Protein AF-A0A933ZJA1-F1 (afdb_monomer)

Sequence (813 aa):
MRVQEISICAPGDSASRRVDQVACAADAEAVLRRAVGHADAVLIAGRDLLRWPELLACGRMAAGLGFREVAVRSNHLEGCSPAWVRQLAEAGIQAVEVPWLAPDATVHDRYVRQEGSFERQVEAMGAILGQGLVLRLRLMASVLNAGELRGCAEAIAARVPAVQRVWLGLLPIRTPQHPKGVLPDWQGLRSDLRDCLGWLHERGIAARIGADSGIPCCLLRSEPDQCAWFYRGPPVLGAQSPGGMKLAECARCRLHALCPGIHPLAARQKPEALREIVTAFERVPDTLPAEGAQAKERERLRTVGSGSRLRWFTRWEDFLRFHWDSPVWSEPGCSPLYISKAEYDAMEVDGRRGPRIKLLRCPCFNKTSDFNFFAMPPLGIMMLGGMLRRHGFDVQLRDLAVETQRSPWLSDAERDVMWDHERLRRRLRGEGDDPLDVILDKIATALEPRPSELFGLSVESTEDLTFSLLMAARLKARADVHVVLGGRILEDAAPLLRAHPAVDWIVRGEGEVPLLMLAAALGGQGRIARVPSLIHRVQGEIRENPRATHDLDIFELPEPIGLELGAYDPRSFPGGHRAFPYFFIKDCPFRCAFCGELSKGQFRVRSPRKVADDLATLRERHGIRHVYFLNTLINIRPDYLLGFLEAMEARRPGVEWTDCARPSGIDVSLFPRMRAVGCVNLTWGVDAGSDRLQRTMQKGIRLDEAEGILRAAHGAGIRNTLNLIVGLPGEREEDRVQTRAFLHRVRPVCSDYQIHAFRFLHTATLFRHPSRFGLVARDQGCDEISGPTWEERQESIAAFQKELLAITRAGGG

Structure (mmCIF, N/CA/C/O backbone):
data_AF-A0A933ZJA1-F1
#
_entry.id   AF-A0A933ZJA1-F1
#
loop_
_atom_site.group_PDB
_atom_site.id
_atom_site.type_symbol
_atom_site.label_atom_id
_atom_site.label_alt_id
_atom_site.label_comp_id
_atom_site.label_asym_id
_atom_site.label_entity_id
_atom_site.label_seq_id
_atom_site.pdbx_PDB_ins_code
_atom_site.Cartn_x
_atom_site.Cartn_y
_atom_site.Cartn_z
_atom_site.occupancy
_atom_site.B_iso_or_equiv
_atom_site.auth_seq_id
_atom_site.auth_comp_id
_atom_site.auth_asym_id
_atom_site.auth_atom_id
_atom_site.pdbx_PDB_model_num
ATOM 1 N N . MET A 1 1 ? 17.763 -27.571 18.236 1.00 26.00 1 MET A N 1
ATOM 2 C CA . MET A 1 1 ? 18.979 -27.681 17.400 1.00 26.00 1 MET A CA 1
ATOM 3 C C . MET A 1 1 ? 18.759 -26.820 16.168 1.00 26.00 1 MET A C 1
ATOM 5 O O . MET A 1 1 ? 17.736 -27.010 15.523 1.00 26.00 1 MET A O 1
ATOM 9 N N . ARG A 1 2 ? 19.630 -25.838 15.902 1.00 31.02 2 ARG A N 1
ATOM 10 C CA . ARG A 1 2 ? 19.522 -24.920 14.754 1.00 31.02 2 ARG A CA 1
ATOM 11 C C . ARG A 1 2 ? 20.308 -25.487 13.571 1.00 31.02 2 ARG A C 1
ATOM 13 O O . ARG A 1 2 ? 21.315 -24.929 13.167 1.00 31.02 2 ARG A O 1
ATOM 20 N N . VAL A 1 3 ? 19.854 -26.607 13.019 1.00 35.84 3 VAL A N 1
ATOM 21 C CA . VAL A 1 3 ? 20.445 -27.065 11.760 1.00 35.84 3 VAL A CA 1
ATOM 22 C C . VAL A 1 3 ? 19.796 -26.245 10.650 1.00 35.84 3 VAL A C 1
ATOM 24 O O . VAL A 1 3 ? 18.583 -26.298 10.487 1.00 35.84 3 VAL A O 1
ATOM 27 N N . GLN A 1 4 ? 20.582 -25.427 9.963 1.00 47.81 4 GLN A N 1
ATOM 28 C CA . GLN A 1 4 ? 20.202 -24.686 8.761 1.00 47.81 4 GLN A CA 1
ATOM 29 C C . GLN A 1 4 ? 21.303 -24.955 7.737 1.00 47.81 4 GLN A C 1
ATOM 31 O O . GLN A 1 4 ? 22.471 -25.033 8.112 1.00 47.81 4 GLN A O 1
ATOM 36 N N . GLU A 1 5 ? 20.915 -25.172 6.486 1.00 46.84 5 GLU A N 1
ATOM 37 C CA . GLU A 1 5 ? 21.816 -25.438 5.363 1.00 46.84 5 GLU A CA 1
ATOM 38 C C . GLU A 1 5 ? 21.920 -24.171 4.507 1.00 46.84 5 GLU A C 1
ATOM 40 O O . GLU A 1 5 ? 20.959 -23.406 4.418 1.00 46.84 5 GLU A O 1
ATOM 45 N N . ILE A 1 6 ? 23.072 -23.925 3.889 1.00 54.72 6 ILE A N 1
ATOM 46 C CA . ILE A 1 6 ? 23.277 -22.778 2.997 1.00 54.72 6 ILE A CA 1
ATOM 47 C C . ILE A 1 6 ? 23.820 -23.280 1.680 1.00 54.72 6 ILE A C 1
ATOM 49 O O . ILE A 1 6 ? 24.835 -23.968 1.668 1.00 54.72 6 ILE A O 1
ATOM 53 N N . SER A 1 7 ? 23.136 -22.929 0.592 1.00 56.69 7 SER A N 1
ATOM 54 C CA . SER A 1 7 ? 23.544 -23.274 -0.765 1.00 56.69 7 SER A CA 1
ATOM 55 C C . SER A 1 7 ? 24.378 -22.153 -1.382 1.00 56.69 7 SER A C 1
ATOM 57 O O . SER A 1 7 ? 23.938 -21.007 -1.394 1.00 56.69 7 SER A O 1
ATOM 59 N N . ILE A 1 8 ? 25.550 -22.483 -1.923 1.00 61.47 8 ILE A N 1
ATOM 60 C CA . ILE A 1 8 ? 26.392 -21.560 -2.703 1.00 61.47 8 ILE A CA 1
ATOM 61 C C . ILE A 1 8 ? 26.506 -22.085 -4.132 1.00 61.47 8 ILE A C 1
ATOM 63 O O . ILE A 1 8 ? 26.823 -23.263 -4.297 1.00 61.47 8 ILE A O 1
ATOM 67 N N . CYS A 1 9 ? 26.277 -21.232 -5.142 1.00 56.97 9 CYS A N 1
ATOM 68 C CA . CYS A 1 9 ? 26.338 -21.622 -6.556 1.00 56.97 9 CYS A CA 1
ATOM 69 C C . CYS A 1 9 ? 27.533 -21.036 -7.315 1.00 56.97 9 CYS A C 1
ATOM 71 O O . CYS A 1 9 ? 27.720 -19.822 -7.324 1.00 56.97 9 CYS A O 1
ATOM 73 N N . ALA A 1 10 ? 28.279 -21.908 -8.005 1.00 57.56 10 ALA A N 1
ATOM 74 C CA . ALA A 1 10 ? 29.376 -21.552 -8.910 1.00 57.56 10 ALA A CA 1
ATOM 75 C C . ALA A 1 10 ? 28.888 -20.712 -10.121 1.00 57.56 10 ALA A C 1
ATOM 77 O O . ALA A 1 10 ? 27.711 -20.803 -10.503 1.00 57.56 10 ALA A O 1
ATOM 78 N N . PRO A 1 11 ? 29.759 -19.900 -10.755 1.00 51.56 11 PRO A N 1
ATOM 79 C CA . PRO A 1 11 ? 29.351 -18.989 -11.821 1.00 51.56 11 PRO A CA 1
ATOM 80 C C . PRO A 1 11 ? 28.905 -19.737 -13.089 1.00 51.56 11 PRO A C 1
ATOM 82 O O . PRO A 1 11 ? 29.505 -20.730 -13.492 1.00 51.56 11 PRO A O 1
ATOM 85 N N . GLY A 1 12 ? 27.847 -19.237 -13.742 1.00 50.44 12 GLY A N 1
ATOM 86 C CA . GLY A 1 12 ? 27.315 -19.789 -15.000 1.00 50.44 12 GLY A CA 1
ATOM 87 C C . GLY A 1 12 ? 26.053 -20.652 -14.868 1.00 50.44 12 GLY A C 1
ATOM 88 O O . GLY A 1 12 ? 25.450 -21.009 -15.885 1.00 50.44 12 GLY A O 1
ATOM 89 N N . ASP A 1 13 ? 25.582 -20.941 -13.649 1.00 46.19 13 ASP A N 1
ATOM 90 C CA . ASP A 1 13 ? 24.314 -21.651 -13.456 1.00 46.19 13 ASP A CA 1
ATOM 91 C C . ASP A 1 13 ? 23.110 -20.690 -13.478 1.00 46.19 13 ASP A C 1
ATOM 93 O O . ASP A 1 13 ? 22.812 -19.967 -12.527 1.00 46.19 13 ASP A O 1
ATOM 97 N N . SER A 1 14 ? 22.391 -20.660 -14.602 1.00 39.59 14 SER A N 1
ATOM 98 C CA . SER A 1 14 ? 21.225 -19.785 -14.816 1.00 39.59 14 SER A CA 1
ATOM 99 C C . SER A 1 14 ? 19.942 -20.258 -14.113 1.00 39.59 14 SER A C 1
ATOM 101 O O . SER A 1 14 ? 18.911 -19.581 -14.192 1.00 39.59 14 SER A O 1
ATOM 103 N N . ALA A 1 15 ? 19.970 -21.416 -13.440 1.00 38.78 15 ALA A N 1
ATOM 104 C CA . ALA A 1 15 ? 18.773 -22.071 -12.917 1.00 38.78 15 ALA A CA 1
ATOM 105 C C . ALA A 1 15 ? 18.289 -21.548 -11.550 1.00 38.78 15 ALA A C 1
ATOM 107 O O . ALA A 1 15 ? 17.113 -21.725 -11.226 1.00 38.78 15 ALA A O 1
ATOM 108 N N . SER A 1 16 ? 19.117 -20.855 -10.763 1.00 41.47 16 SER A N 1
ATOM 109 C CA . SER A 1 16 ? 18.748 -20.420 -9.408 1.00 41.47 16 SER A CA 1
ATOM 110 C C . SER A 1 16 ? 18.807 -18.899 -9.235 1.00 41.47 16 SER A C 1
ATOM 112 O O . SER A 1 16 ? 19.730 -18.350 -8.645 1.00 41.47 16 SER A O 1
ATOM 114 N N . ARG A 1 17 ? 17.751 -18.191 -9.656 1.00 38.31 17 ARG A N 1
ATOM 115 C CA . ARG A 1 17 ? 17.556 -16.740 -9.403 1.00 38.31 17 ARG A CA 1
ATOM 116 C C . ARG A 1 17 ? 17.370 -16.366 -7.910 1.00 38.31 17 ARG A C 1
ATOM 118 O O . ARG A 1 17 ? 16.905 -15.268 -7.618 1.00 38.31 17 ARG A O 1
ATOM 125 N N . ARG A 1 18 ? 17.625 -17.293 -6.974 1.00 43.03 18 ARG A N 1
ATOM 126 C CA . ARG A 1 18 ? 17.334 -17.184 -5.527 1.00 43.03 18 ARG A CA 1
ATOM 127 C C . ARG A 1 18 ? 18.430 -17.763 -4.613 1.00 43.03 18 ARG A C 1
ATOM 129 O O . ARG A 1 18 ? 18.188 -17.883 -3.421 1.00 43.03 18 ARG A O 1
ATOM 136 N N . VAL A 1 19 ? 19.594 -18.125 -5.150 1.00 51.69 19 VAL A N 1
ATOM 137 C CA . VAL A 1 19 ? 20.747 -18.617 -4.373 1.00 51.69 19 VAL A CA 1
ATOM 138 C C . VAL A 1 19 ? 21.893 -17.627 -4.568 1.00 51.69 19 VAL A C 1
ATOM 140 O O . VAL A 1 19 ? 22.015 -17.083 -5.668 1.00 51.69 19 VAL A O 1
ATOM 143 N N . ASP A 1 20 ? 22.685 -17.360 -3.526 1.00 50.50 20 ASP A N 1
ATOM 144 C CA . ASP A 1 20 ? 23.851 -16.478 -3.629 1.00 50.50 20 ASP A CA 1
ATOM 145 C C . ASP A 1 20 ? 24.829 -17.073 -4.659 1.00 50.50 20 ASP A C 1
ATOM 147 O O . ASP A 1 20 ? 25.456 -18.112 -4.434 1.00 50.50 20 ASP A O 1
ATOM 151 N N . GLN A 1 21 ? 24.889 -16.447 -5.838 1.00 56.16 21 GLN A N 1
ATOM 152 C CA . GLN A 1 21 ? 25.857 -16.801 -6.869 1.00 56.16 21 GLN A CA 1
ATOM 153 C C . GLN A 1 21 ? 27.212 -16.241 -6.467 1.00 56.16 21 GLN A C 1
ATOM 155 O O . GLN A 1 21 ? 27.345 -15.058 -6.158 1.00 56.16 21 GLN A O 1
ATOM 160 N N . VAL A 1 22 ? 28.206 -17.110 -6.486 1.00 62.19 22 VAL A N 1
ATOM 161 C CA . VAL A 1 22 ? 29.567 -16.831 -6.061 1.00 62.19 22 VAL A CA 1
ATOM 162 C C . VAL A 1 22 ? 30.439 -17.008 -7.286 1.00 62.19 22 VAL A C 1
ATOM 164 O O . VAL A 1 22 ? 30.492 -18.099 -7.847 1.00 62.19 22 VAL A O 1
ATOM 167 N N . ALA A 1 23 ? 31.077 -15.930 -7.743 1.00 54.53 23 ALA A N 1
ATOM 168 C CA . ALA A 1 23 ? 31.921 -15.968 -8.931 1.00 54.53 23 ALA A CA 1
ATOM 169 C C . ALA A 1 23 ? 33.363 -16.379 -8.596 1.00 54.53 23 ALA A C 1
ATOM 171 O O . ALA A 1 23 ? 34.069 -16.895 -9.458 1.00 54.53 23 ALA A O 1
ATOM 172 N N . CYS A 1 24 ? 33.789 -16.180 -7.347 1.00 62.81 24 CYS A N 1
ATOM 173 C CA . CYS A 1 24 ? 35.127 -16.503 -6.862 1.00 62.81 24 CYS A CA 1
ATOM 174 C C . CYS A 1 24 ? 35.126 -16.851 -5.363 1.00 62.81 24 CYS A C 1
ATOM 176 O O . CYS A 1 24 ? 34.150 -16.611 -4.655 1.00 62.81 24 CYS A O 1
ATOM 178 N N . ALA A 1 25 ? 36.247 -17.357 -4.842 1.00 61.88 25 ALA A N 1
ATOM 179 C CA . ALA A 1 25 ? 36.385 -17.673 -3.417 1.00 61.88 25 ALA A CA 1
ATOM 180 C C . ALA A 1 25 ? 36.107 -16.470 -2.483 1.00 61.88 25 ALA A C 1
ATOM 182 O O . ALA A 1 25 ? 35.559 -16.659 -1.401 1.00 61.88 25 ALA A O 1
ATOM 183 N N . ALA A 1 26 ? 36.411 -15.233 -2.897 1.00 66.88 26 ALA A N 1
ATOM 184 C CA . ALA A 1 26 ? 36.145 -14.038 -2.086 1.00 66.88 26 ALA A CA 1
ATOM 185 C C . ALA A 1 26 ? 34.637 -13.765 -1.904 1.00 66.88 26 ALA A C 1
ATOM 187 O O . ALA A 1 26 ? 34.200 -13.364 -0.823 1.00 66.88 26 ALA A O 1
ATOM 188 N N . ASP A 1 27 ? 33.822 -14.048 -2.925 1.00 68.81 27 ASP A N 1
ATOM 189 C CA . ASP A 1 27 ? 32.362 -13.951 -2.813 1.00 68.81 27 ASP A CA 1
ATOM 190 C C . ASP A 1 27 ? 31.816 -15.036 -1.873 1.00 68.81 27 ASP A C 1
ATOM 192 O O . ASP A 1 27 ? 30.897 -14.785 -1.090 1.00 68.81 27 ASP A O 1
ATOM 196 N N . ALA A 1 28 ? 32.424 -16.230 -1.905 1.00 69.25 28 ALA A N 1
ATOM 197 C CA . ALA A 1 28 ? 32.077 -17.337 -1.017 1.00 69.25 28 ALA A CA 1
ATOM 198 C C . ALA A 1 28 ? 32.320 -16.950 0.443 1.00 69.25 28 ALA A C 1
ATOM 200 O O . ALA A 1 28 ? 31.491 -17.236 1.303 1.00 69.25 28 ALA A O 1
ATOM 201 N N . GLU A 1 29 ? 33.413 -16.236 0.719 1.00 77.75 29 GLU A N 1
ATOM 202 C CA . GLU A 1 29 ? 33.753 -15.767 2.061 1.00 77.75 29 GLU A CA 1
ATOM 203 C C . GLU A 1 29 ? 32.716 -14.814 2.634 1.00 77.75 29 GLU A C 1
ATOM 205 O O . GLU A 1 29 ? 32.282 -14.979 3.776 1.00 77.75 29 GLU A O 1
ATOM 210 N N . ALA A 1 30 ? 32.265 -13.845 1.839 1.00 72.75 30 ALA A N 1
ATOM 211 C CA . ALA A 1 30 ? 31.226 -12.918 2.262 1.00 72.75 30 ALA A CA 1
ATOM 212 C C . ALA A 1 30 ? 29.907 -13.638 2.598 1.00 72.75 30 ALA A C 1
ATOM 214 O O . ALA A 1 30 ? 29.231 -13.256 3.558 1.00 72.75 30 ALA A O 1
ATOM 215 N N . VAL A 1 31 ? 29.545 -14.680 1.839 1.00 72.12 31 VAL A N 1
ATOM 216 C CA . VAL A 1 31 ? 28.345 -15.498 2.091 1.00 72.12 31 VAL A CA 1
ATOM 217 C C . VAL A 1 31 ? 28.524 -16.353 3.348 1.00 72.12 31 VAL A C 1
ATOM 219 O O . VAL A 1 31 ? 27.692 -16.303 4.255 1.00 72.12 31 VAL A O 1
ATOM 222 N N . LEU A 1 32 ? 29.642 -17.075 3.452 1.00 75.81 32 LEU A N 1
ATOM 223 C CA . LEU A 1 32 ? 29.939 -17.964 4.575 1.00 75.81 32 LEU A CA 1
ATOM 224 C C . LEU A 1 32 ? 30.098 -17.202 5.898 1.00 75.81 32 LEU A C 1
ATOM 226 O O . LEU A 1 32 ? 29.631 -17.677 6.927 1.00 75.81 32 LEU A O 1
ATOM 230 N N . ARG A 1 33 ? 30.678 -15.995 5.906 1.00 79.69 33 ARG A N 1
ATOM 231 C CA . ARG A 1 33 ? 30.811 -15.183 7.132 1.00 79.69 33 ARG A CA 1
ATOM 232 C C . ARG A 1 33 ? 29.476 -14.675 7.668 1.00 79.69 33 ARG A C 1
ATOM 234 O O . ARG A 1 33 ? 29.293 -14.634 8.879 1.00 79.69 33 ARG A O 1
ATOM 241 N N . ARG A 1 34 ? 28.531 -14.316 6.793 1.00 73.31 34 ARG A N 1
ATOM 242 C CA . ARG A 1 34 ? 27.166 -13.919 7.207 1.00 73.31 34 ARG A CA 1
ATOM 243 C C . ARG A 1 34 ? 26.396 -15.078 7.836 1.00 73.31 34 ARG A C 1
ATOM 245 O O . ARG A 1 34 ? 25.503 -14.868 8.651 1.00 73.31 34 ARG A O 1
ATOM 252 N N . ALA A 1 35 ? 26.744 -16.289 7.431 1.00 66.69 35 ALA A N 1
ATOM 253 C CA . ALA A 1 35 ? 26.097 -17.517 7.835 1.00 66.69 35 ALA A CA 1
ATOM 254 C C . ALA A 1 35 ? 26.546 -18.067 9.196 1.00 66.69 35 ALA A C 1
ATOM 256 O O . ALA A 1 35 ? 25.795 -18.814 9.833 1.00 66.69 35 ALA A O 1
ATOM 257 N N . VAL A 1 36 ? 27.749 -17.703 9.650 1.00 71.88 36 VAL A N 1
ATOM 258 C CA . VAL A 1 36 ? 28.289 -18.147 10.941 1.00 71.88 36 VAL A CA 1
ATOM 259 C C . VAL A 1 36 ? 27.339 -17.739 12.071 1.00 71.88 36 VAL A C 1
ATOM 261 O O . VAL A 1 36 ? 26.888 -16.597 12.143 1.00 71.88 36 VAL A O 1
ATOM 264 N N . GLY A 1 37 ? 26.989 -18.692 12.940 1.00 64.50 37 GLY A N 1
ATOM 265 C CA . GLY A 1 37 ? 26.052 -18.495 14.057 1.00 64.50 37 GLY A CA 1
ATOM 266 C C . GLY A 1 37 ? 24.563 -18.646 13.705 1.00 64.50 37 GLY A C 1
ATOM 267 O O . GLY A 1 37 ? 23.732 -18.751 14.613 1.00 64.50 37 GLY A O 1
ATOM 268 N N . HIS A 1 38 ? 24.228 -18.714 12.413 1.00 62.72 38 HIS A N 1
ATOM 269 C CA . HIS A 1 38 ? 22.868 -18.963 11.924 1.00 62.72 38 HIS A CA 1
ATOM 270 C C . HIS A 1 38 ? 22.706 -20.412 11.444 1.00 62.72 38 HIS A C 1
ATOM 272 O O . HIS A 1 38 ? 21.711 -21.052 11.778 1.00 62.72 38 HIS A O 1
ATOM 278 N N . ALA A 1 39 ? 23.717 -20.956 10.760 1.00 63.72 39 ALA A N 1
ATOM 279 C CA . ALA A 1 39 ? 23.712 -22.307 10.208 1.00 63.72 39 ALA A CA 1
ATOM 280 C C . ALA A 1 39 ? 24.776 -23.221 10.832 1.00 63.72 39 ALA A C 1
ATOM 282 O O . ALA A 1 39 ? 25.924 -22.823 11.014 1.00 63.72 39 ALA A O 1
ATOM 283 N N . ASP A 1 40 ? 24.388 -24.468 11.115 1.00 68.56 40 ASP A N 1
ATOM 284 C CA . ASP A 1 40 ? 25.303 -25.536 11.537 1.00 68.56 40 ASP A CA 1
ATOM 285 C C . ASP A 1 40 ? 25.967 -26.241 10.329 1.00 68.56 40 ASP A C 1
ATOM 287 O O . ASP A 1 40 ? 26.979 -26.914 10.518 1.00 68.56 40 ASP A O 1
ATOM 291 N N . ALA A 1 41 ? 25.424 -26.116 9.107 1.00 75.44 41 ALA A N 1
ATOM 292 C CA . ALA A 1 41 ? 25.878 -26.847 7.918 1.00 75.44 41 ALA A CA 1
ATOM 293 C C . ALA A 1 41 ? 25.888 -25.984 6.639 1.00 75.44 41 ALA A C 1
ATOM 295 O O . ALA A 1 41 ? 25.085 -25.064 6.485 1.00 75.44 41 ALA A O 1
ATOM 296 N N . VAL A 1 42 ? 26.758 -26.320 5.685 1.00 79.94 42 VAL A N 1
ATOM 297 C CA . VAL A 1 42 ? 26.884 -25.660 4.375 1.00 79.94 42 VAL A CA 1
ATOM 298 C C . VAL A 1 42 ? 26.859 -26.702 3.262 1.00 79.94 42 VAL A C 1
ATOM 300 O O . VAL A 1 42 ? 27.536 -27.724 3.347 1.00 79.94 42 VAL A O 1
ATOM 303 N N . LEU A 1 43 ? 26.120 -26.409 2.193 1.00 78.62 43 LEU A N 1
ATOM 304 C CA . LEU A 1 43 ? 26.115 -27.167 0.949 1.00 78.62 43 LEU A CA 1
ATOM 305 C C . LEU A 1 43 ? 26.644 -26.298 -0.201 1.00 78.62 43 LEU A C 1
ATOM 307 O O . LEU A 1 43 ? 26.019 -25.330 -0.618 1.00 78.62 43 LEU A O 1
ATOM 311 N N . ILE A 1 44 ? 27.766 -26.673 -0.797 1.00 80.25 44 ILE A N 1
ATOM 312 C CA . ILE A 1 44 ? 28.270 -26.022 -2.011 1.00 80.25 44 ILE A CA 1
ATOM 313 C C . ILE A 1 44 ? 27.697 -26.788 -3.206 1.00 80.25 44 ILE A C 1
ATOM 315 O O . ILE A 1 44 ? 27.912 -27.992 -3.314 1.00 80.25 44 ILE A O 1
ATOM 319 N N . ALA A 1 45 ? 26.939 -26.138 -4.088 1.00 75.06 45 ALA A N 1
ATOM 320 C CA . ALA A 1 45 ? 26.211 -26.811 -5.165 1.00 75.06 45 ALA A CA 1
ATOM 321 C C . ALA A 1 45 ? 26.389 -26.091 -6.503 1.00 75.06 45 ALA A C 1
ATOM 323 O O . ALA A 1 45 ? 26.175 -24.891 -6.601 1.00 75.06 45 ALA A O 1
ATOM 324 N N . GLY A 1 46 ? 26.710 -26.811 -7.572 1.00 65.88 46 GLY A N 1
ATOM 325 C CA . GLY A 1 46 ? 26.842 -26.193 -8.890 1.00 65.88 46 GLY A CA 1
ATOM 326 C C . GLY A 1 46 ? 26.998 -27.203 -10.013 1.00 65.88 46 GLY A C 1
ATOM 327 O O . GLY A 1 46 ? 27.233 -28.393 -9.784 1.00 65.88 46 GLY A O 1
ATOM 328 N N . ARG A 1 47 ? 26.871 -26.723 -11.251 1.00 63.16 47 ARG A N 1
ATOM 329 C CA . ARG A 1 47 ? 27.240 -27.508 -12.431 1.00 63.16 47 ARG A CA 1
ATOM 330 C C . ARG A 1 47 ? 28.762 -27.656 -12.481 1.00 63.16 47 ARG A C 1
ATOM 332 O O . ARG A 1 47 ? 29.469 -26.685 -12.248 1.00 63.16 47 ARG A O 1
ATOM 339 N N . ASP A 1 48 ? 29.239 -28.870 -12.749 1.00 67.06 48 ASP A N 1
ATOM 340 C CA . ASP A 1 48 ? 30.667 -29.204 -12.874 1.00 67.06 48 ASP A CA 1
ATOM 341 C C . ASP A 1 48 ? 31.528 -28.781 -11.676 1.00 67.06 48 ASP A C 1
ATOM 343 O O . ASP A 1 48 ? 32.717 -28.504 -11.806 1.00 67.06 48 ASP A O 1
ATOM 347 N N . LEU A 1 49 ? 30.928 -28.770 -10.483 1.00 74.44 49 LEU A N 1
ATOM 348 C CA . LEU A 1 49 ? 31.542 -28.224 -9.276 1.00 74.44 49 LEU A CA 1
ATOM 349 C C . LEU A 1 49 ? 32.875 -28.895 -8.924 1.00 74.44 49 LEU A C 1
ATOM 351 O O . LEU A 1 49 ? 33.794 -28.236 -8.456 1.00 74.44 49 LEU A O 1
ATOM 355 N N . LEU A 1 50 ? 33.010 -30.194 -9.195 1.00 74.88 50 LEU A N 1
ATOM 356 C CA . LEU A 1 50 ? 34.253 -30.935 -8.956 1.00 74.88 50 LEU A CA 1
ATOM 357 C C . LEU A 1 50 ? 35.416 -30.502 -9.861 1.00 74.88 50 LEU A C 1
ATOM 359 O O . LEU A 1 50 ? 36.551 -30.876 -9.589 1.00 74.88 50 LEU A O 1
ATOM 363 N N . ARG A 1 51 ? 35.147 -29.718 -10.910 1.00 72.75 51 ARG A N 1
ATOM 364 C CA . ARG A 1 51 ? 36.151 -29.100 -11.787 1.00 72.75 51 ARG A CA 1
ATOM 365 C C . ARG A 1 51 ? 36.371 -27.620 -11.467 1.00 72.75 51 ARG A C 1
ATOM 367 O O . ARG A 1 51 ? 37.183 -26.980 -12.128 1.00 72.75 51 ARG A O 1
ATOM 374 N N . TRP A 1 52 ? 35.652 -27.070 -10.485 1.00 77.69 52 TRP A N 1
ATOM 375 C CA . TRP A 1 52 ? 35.761 -25.670 -10.091 1.00 77.69 52 TRP A CA 1
ATOM 376 C C . TRP A 1 52 ? 37.033 -25.453 -9.250 1.00 77.69 52 TRP A C 1
ATOM 378 O O . TRP A 1 52 ? 37.128 -26.023 -8.157 1.00 77.69 52 TRP A O 1
ATOM 388 N N . PRO A 1 53 ? 38.012 -24.652 -9.720 1.00 76.06 53 PRO A N 1
ATOM 389 C CA . PRO A 1 53 ? 39.301 -24.482 -9.037 1.00 76.06 53 PRO A CA 1
ATOM 390 C C . PRO A 1 53 ? 39.180 -23.987 -7.589 1.00 76.06 53 PRO A C 1
ATOM 392 O O . PRO A 1 53 ? 39.987 -24.329 -6.724 1.00 76.06 53 PRO A O 1
ATOM 395 N N . GLU A 1 54 ? 38.146 -23.202 -7.303 1.00 82.75 54 GLU A N 1
ATOM 396 C CA . GLU A 1 54 ? 37.916 -22.552 -6.019 1.00 82.75 54 GLU A CA 1
ATOM 397 C C . GLU A 1 54 ? 37.200 -23.452 -4.999 1.00 82.75 54 GLU A C 1
ATOM 399 O O . GLU A 1 54 ? 37.093 -23.072 -3.829 1.00 82.75 54 GLU A O 1
ATOM 404 N N . LEU A 1 55 ? 36.748 -24.655 -5.385 1.00 85.75 55 LEU A N 1
ATOM 405 C CA . LEU A 1 55 ? 35.995 -25.555 -4.503 1.00 85.75 55 LEU A CA 1
ATOM 406 C C . LEU A 1 55 ? 36.766 -25.885 -3.216 1.00 85.75 55 LEU A C 1
ATOM 408 O O . LEU A 1 55 ? 36.213 -25.795 -2.119 1.00 85.75 55 LEU A O 1
ATOM 412 N N . LEU A 1 56 ? 38.055 -26.214 -3.336 1.00 89.44 56 LEU A N 1
ATOM 413 C CA . LEU A 1 56 ? 38.902 -26.537 -2.183 1.00 89.44 56 LEU A CA 1
ATOM 414 C C . LEU A 1 56 ? 39.099 -25.329 -1.257 1.00 89.44 56 LEU A C 1
ATOM 416 O O . LEU A 1 56 ? 39.172 -25.482 -0.038 1.00 89.44 56 LEU A O 1
ATOM 420 N N . ALA A 1 57 ? 39.178 -24.120 -1.819 1.00 86.75 57 ALA A N 1
ATOM 421 C CA . ALA A 1 57 ? 39.284 -22.896 -1.031 1.00 86.75 57 ALA A CA 1
ATOM 422 C C . ALA A 1 57 ? 37.985 -22.624 -0.258 1.00 86.75 57 ALA A C 1
ATOM 424 O O . ALA A 1 57 ? 38.036 -22.304 0.929 1.00 86.75 57 ALA A O 1
ATOM 425 N N . CYS A 1 58 ? 36.833 -22.829 -0.900 1.00 84.94 58 CYS A N 1
ATOM 426 C CA . CYS A 1 58 ? 35.524 -22.698 -0.264 1.00 84.94 58 CYS A CA 1
ATOM 427 C C . CYS A 1 58 ? 35.333 -23.721 0.864 1.00 84.94 58 CYS A C 1
ATOM 429 O O . CYS A 1 58 ? 34.872 -23.356 1.944 1.00 84.94 58 CYS A O 1
ATOM 431 N N . GLY A 1 59 ? 35.744 -24.976 0.644 1.00 87.88 59 GLY A N 1
ATOM 432 C CA . GLY A 1 59 ? 35.734 -26.018 1.674 1.00 87.88 59 GLY A CA 1
ATOM 433 C C . GLY A 1 59 ? 36.546 -25.614 2.905 1.00 87.88 59 GLY A C 1
ATOM 434 O O . GLY A 1 59 ? 36.003 -25.576 4.011 1.00 87.88 59 GLY A O 1
ATOM 435 N N . ARG A 1 60 ? 37.817 -25.217 2.708 1.00 91.81 60 ARG A N 1
ATOM 436 C CA . ARG A 1 60 ? 38.724 -24.849 3.815 1.00 91.81 60 ARG A CA 1
ATOM 437 C C . ARG A 1 60 ? 38.180 -23.691 4.632 1.00 91.81 60 ARG A C 1
ATOM 439 O O . ARG A 1 60 ? 38.299 -23.664 5.852 1.00 91.81 60 ARG A O 1
ATOM 446 N N . MET A 1 61 ? 37.583 -22.733 3.944 1.00 88.62 61 MET A N 1
ATOM 447 C CA . MET A 1 61 ? 37.003 -21.552 4.551 1.00 88.62 61 MET A CA 1
ATOM 448 C C . MET A 1 61 ? 35.750 -21.878 5.361 1.00 88.62 61 MET A C 1
ATOM 450 O O . MET A 1 61 ? 35.632 -21.421 6.493 1.00 88.62 61 MET A O 1
ATOM 454 N N . ALA A 1 62 ? 34.845 -22.703 4.827 1.00 86.62 62 ALA A N 1
ATOM 455 C CA . ALA A 1 62 ? 33.674 -23.159 5.569 1.00 86.62 62 ALA A CA 1
ATOM 456 C C . ALA A 1 62 ? 34.092 -23.949 6.824 1.00 86.62 62 ALA A C 1
ATOM 458 O O . ALA A 1 62 ? 33.625 -23.658 7.925 1.00 86.62 62 ALA A O 1
ATOM 459 N N . ALA A 1 63 ? 35.044 -24.874 6.691 1.00 86.75 63 ALA A N 1
ATOM 460 C CA . ALA A 1 63 ? 35.582 -25.607 7.833 1.00 86.75 63 ALA A CA 1
ATOM 461 C C . ALA A 1 63 ? 36.233 -24.666 8.870 1.00 86.75 63 ALA A C 1
ATOM 463 O O . ALA A 1 63 ? 35.952 -24.767 10.063 1.00 86.75 63 ALA A O 1
ATOM 464 N N . GLY A 1 64 ? 37.035 -23.693 8.422 1.00 87.50 64 GLY A N 1
ATOM 465 C CA . GLY A 1 64 ? 37.685 -22.701 9.286 1.00 87.50 64 GLY A CA 1
ATOM 466 C C . GLY A 1 64 ? 36.719 -21.744 9.998 1.00 87.50 64 GLY A C 1
ATOM 467 O O . GLY A 1 64 ? 37.031 -21.253 11.080 1.00 87.50 64 GLY A O 1
ATOM 468 N N . LEU A 1 65 ? 35.535 -21.504 9.429 1.00 86.56 65 LEU A N 1
ATOM 469 C CA . LEU A 1 65 ? 34.471 -20.690 10.029 1.00 86.56 65 LEU A CA 1
ATOM 470 C C . LEU A 1 65 ? 33.603 -21.460 11.044 1.00 86.56 65 LEU A C 1
ATOM 472 O O . LEU A 1 65 ? 32.724 -20.864 11.665 1.00 86.56 65 LEU A O 1
ATOM 476 N N . GLY A 1 66 ? 33.861 -22.757 11.249 1.00 83.44 66 GLY A N 1
ATOM 477 C CA . GLY A 1 66 ? 33.242 -23.556 12.308 1.00 83.44 66 GLY A CA 1
ATOM 478 C C . GLY A 1 66 ? 31.911 -24.218 11.943 1.00 83.44 66 GLY A C 1
ATOM 479 O O . GLY A 1 66 ? 31.169 -24.607 12.847 1.00 83.44 66 GLY A O 1
ATOM 480 N N . PHE A 1 67 ? 31.590 -24.369 10.652 1.00 82.56 67 PHE A N 1
ATOM 481 C CA . PHE A 1 67 ? 30.440 -25.182 10.241 1.00 82.56 67 PHE A CA 1
ATOM 482 C C . PHE A 1 67 ? 30.668 -26.651 10.625 1.00 82.56 67 PHE A C 1
ATOM 484 O O . PHE A 1 67 ? 31.736 -27.210 10.384 1.00 82.56 67 PHE A O 1
ATOM 491 N N . ARG A 1 68 ? 29.658 -27.285 11.233 1.00 78.62 68 ARG A N 1
ATOM 492 C CA . ARG A 1 68 ? 29.725 -28.690 11.675 1.00 78.62 68 ARG A CA 1
ATOM 493 C C . ARG A 1 68 ? 29.701 -29.668 10.513 1.00 78.62 68 ARG A C 1
ATOM 495 O O . ARG A 1 68 ? 30.204 -30.780 10.657 1.00 78.62 68 ARG A O 1
ATOM 502 N N . GLU A 1 69 ? 29.069 -29.266 9.415 1.00 82.62 69 GLU A N 1
ATOM 503 C CA . GLU A 1 69 ? 28.970 -30.070 8.210 1.00 82.62 69 GLU A CA 1
ATOM 504 C C . GLU A 1 69 ? 29.231 -29.239 6.949 1.00 82.62 69 GLU A C 1
ATOM 506 O O . GLU A 1 69 ? 28.531 -28.258 6.701 1.00 82.62 69 GLU A O 1
ATOM 511 N N . VAL A 1 70 ? 30.206 -29.652 6.136 1.00 88.06 70 VAL A N 1
ATOM 512 C CA . VAL A 1 70 ? 30.479 -29.068 4.813 1.00 88.06 70 VAL A CA 1
ATOM 513 C C . VAL A 1 70 ? 30.267 -30.133 3.740 1.00 88.06 70 VAL A C 1
ATOM 515 O O . VAL A 1 70 ? 31.003 -31.119 3.662 1.00 88.06 70 VAL A O 1
ATOM 518 N N . ALA A 1 71 ? 29.246 -29.944 2.911 1.00 86.00 71 ALA A N 1
ATOM 519 C CA . ALA A 1 71 ? 28.851 -30.871 1.860 1.00 86.00 71 ALA A CA 1
ATOM 520 C C . ALA A 1 71 ? 28.990 -30.241 0.468 1.00 86.00 71 ALA A C 1
ATOM 522 O O . ALA A 1 71 ? 28.895 -29.025 0.303 1.00 86.00 71 ALA A O 1
ATOM 523 N N . VAL A 1 72 ? 29.173 -31.080 -0.550 1.00 84.81 72 VAL A N 1
ATOM 524 C CA . VAL A 1 72 ? 29.298 -30.669 -1.955 1.00 84.81 72 VAL A CA 1
ATOM 525 C C . VAL A 1 72 ? 28.285 -31.421 -2.805 1.00 84.81 72 VAL A C 1
ATOM 527 O O . VAL A 1 72 ? 28.221 -32.640 -2.725 1.00 84.81 72 VAL A O 1
ATOM 530 N N . ARG A 1 73 ? 27.526 -30.727 -3.657 1.00 83.25 73 ARG A N 1
ATOM 531 C CA . ARG A 1 73 ? 26.607 -31.326 -4.637 1.00 83.25 73 ARG A CA 1
ATOM 532 C C . ARG A 1 73 ? 27.107 -31.084 -6.053 1.00 83.25 73 ARG A C 1
ATOM 534 O O . ARG A 1 73 ? 27.236 -29.936 -6.477 1.00 83.25 73 ARG A O 1
ATOM 541 N N . SER A 1 74 ? 27.315 -32.166 -6.797 1.00 78.69 74 SER A N 1
ATOM 542 C CA . SER A 1 74 ? 27.726 -32.113 -8.203 1.00 78.69 74 SER A CA 1
ATOM 543 C C . SER A 1 74 ? 26.833 -32.998 -9.063 1.00 78.69 74 SER A C 1
ATOM 545 O O . SER A 1 74 ? 26.461 -34.096 -8.660 1.00 78.69 74 SER A O 1
ATOM 547 N N . ASN A 1 75 ? 26.519 -32.533 -10.274 1.00 71.56 75 ASN A N 1
ATOM 548 C CA . ASN A 1 75 ? 25.732 -33.302 -11.244 1.00 71.56 75 ASN A CA 1
ATOM 549 C C . ASN A 1 75 ? 26.554 -34.379 -11.970 1.00 71.56 75 ASN A C 1
ATOM 551 O O . ASN A 1 75 ? 25.975 -35.295 -12.546 1.00 71.56 75 ASN A O 1
ATOM 555 N N . HIS A 1 76 ? 27.886 -34.279 -11.923 1.00 70.06 76 HIS A N 1
ATOM 556 C CA . HIS A 1 76 ? 28.818 -35.222 -12.536 1.00 70.06 76 HIS A CA 1
ATOM 557 C C . HIS A 1 76 ? 29.956 -35.540 -11.563 1.00 70.06 76 HIS A C 1
ATOM 559 O O . HIS A 1 76 ? 30.440 -34.651 -10.858 1.00 70.06 76 HIS A O 1
ATOM 565 N N . LEU A 1 77 ? 30.383 -36.805 -11.536 1.00 72.56 77 LEU A N 1
ATOM 566 C CA . LEU A 1 77 ? 31.538 -37.274 -10.757 1.00 72.56 77 LEU A CA 1
ATOM 567 C C . LEU A 1 77 ? 32.799 -37.483 -11.604 1.00 72.56 77 LEU A C 1
ATOM 569 O O . LEU A 1 77 ? 33.813 -37.979 -11.118 1.00 72.56 77 LEU A O 1
ATOM 573 N N . GLU A 1 78 ? 32.743 -37.128 -12.882 1.00 65.81 78 GLU A N 1
ATOM 574 C CA . GLU A 1 78 ? 33.851 -37.354 -13.796 1.00 65.81 78 GLU A CA 1
ATOM 575 C C . GLU A 1 78 ? 35.091 -36.549 -13.368 1.00 65.81 78 GLU A C 1
ATOM 577 O O . GLU A 1 78 ? 35.017 -35.333 -13.182 1.00 65.81 78 GLU A O 1
ATOM 582 N N . GLY A 1 79 ? 36.225 -37.239 -13.206 1.00 64.12 79 GLY A N 1
ATOM 583 C CA . GLY A 1 79 ? 37.478 -36.665 -12.695 1.00 64.12 79 GLY A CA 1
ATOM 584 C C . GLY A 1 79 ? 37.704 -36.846 -11.187 1.00 64.12 79 GLY A C 1
ATOM 585 O O . GLY A 1 79 ? 38.759 -36.463 -10.683 1.00 64.12 79 GLY A O 1
ATOM 586 N N . CYS A 1 80 ? 36.765 -37.464 -10.461 1.00 74.69 80 CYS A N 1
ATOM 587 C CA . CYS A 1 80 ? 36.885 -37.731 -9.026 1.00 74.69 80 CYS A CA 1
ATOM 588 C C . CYS A 1 80 ? 37.814 -38.928 -8.735 1.00 74.69 80 CYS A C 1
ATOM 590 O O . CYS A 1 80 ? 37.374 -40.014 -8.362 1.00 74.69 80 CYS A O 1
ATOM 592 N N . SER A 1 81 ? 39.119 -38.738 -8.937 1.00 81.38 81 SER A N 1
ATOM 593 C CA . SER A 1 81 ? 40.132 -39.737 -8.573 1.00 81.38 81 SER A CA 1
ATOM 594 C C . SER A 1 81 ? 40.262 -39.871 -7.046 1.00 81.38 81 SER A C 1
ATOM 596 O O . SER A 1 81 ? 40.004 -38.901 -6.327 1.00 81.38 81 SER A O 1
ATOM 598 N N . PRO A 1 82 ? 40.761 -41.002 -6.511 1.00 82.88 82 PRO A N 1
ATOM 599 C CA . PRO A 1 82 ? 41.062 -41.122 -5.081 1.00 82.88 82 PRO A CA 1
ATOM 600 C C . PRO A 1 82 ? 41.973 -40.005 -4.546 1.00 82.88 82 PRO A C 1
ATOM 602 O O . PRO A 1 82 ? 41.824 -39.584 -3.402 1.00 82.88 82 PRO A O 1
ATOM 605 N N . ALA A 1 83 ? 42.895 -39.494 -5.371 1.00 84.56 83 ALA A N 1
ATOM 606 C CA . ALA A 1 83 ? 43.744 -38.356 -5.019 1.00 84.56 83 ALA A CA 1
ATOM 607 C C . ALA A 1 83 ? 42.951 -37.046 -4.901 1.00 84.56 83 ALA A C 1
ATOM 609 O O . ALA A 1 83 ? 43.182 -36.277 -3.974 1.00 84.56 83 ALA A O 1
ATOM 610 N N . TRP A 1 84 ? 41.989 -36.817 -5.795 1.00 86.38 84 TRP A N 1
ATOM 611 C CA . TRP A 1 84 ? 41.110 -35.650 -5.734 1.00 86.38 84 TRP A CA 1
ATOM 612 C C . TRP A 1 84 ? 40.166 -35.703 -4.529 1.00 86.38 84 TRP A C 1
ATOM 614 O O . TRP A 1 84 ? 40.022 -34.719 -3.810 1.00 86.38 84 TRP A O 1
ATOM 624 N N . VAL A 1 85 ? 39.583 -36.871 -4.242 1.00 86.12 85 VAL A N 1
ATOM 625 C CA . VAL A 1 85 ? 38.737 -37.065 -3.054 1.00 86.12 85 VAL A CA 1
ATOM 626 C C . VAL A 1 85 ? 39.512 -36.775 -1.766 1.00 86.12 85 VAL A C 1
ATOM 628 O O . VAL A 1 85 ? 38.975 -36.117 -0.875 1.00 86.12 85 VAL A O 1
ATOM 631 N N . ARG A 1 86 ? 40.782 -37.199 -1.674 1.00 88.50 86 ARG A N 1
ATOM 632 C CA . ARG A 1 86 ? 41.649 -36.837 -0.540 1.00 88.50 86 ARG A CA 1
ATOM 633 C C . ARG A 1 86 ? 41.776 -35.329 -0.375 1.00 88.50 86 ARG A C 1
ATOM 635 O O . ARG A 1 86 ? 41.616 -34.837 0.733 1.00 88.50 86 ARG A O 1
ATOM 642 N N . GLN A 1 87 ? 41.971 -34.594 -1.468 1.00 90.50 87 GLN A N 1
ATOM 643 C CA . GLN A 1 87 ? 42.047 -33.132 -1.416 1.00 90.50 87 GLN A CA 1
ATOM 644 C C . GLN A 1 87 ? 40.733 -32.494 -0.949 1.00 90.50 87 GLN A C 1
ATOM 646 O O . GLN A 1 87 ? 40.773 -31.514 -0.209 1.00 90.50 87 GLN A O 1
ATOM 651 N N . LEU A 1 88 ? 39.572 -33.048 -1.325 1.00 90.19 88 LEU A N 1
ATOM 652 C CA . LEU A 1 88 ? 38.277 -32.593 -0.801 1.00 90.19 88 LEU A CA 1
ATOM 653 C C . LEU A 1 88 ? 38.199 -32.794 0.722 1.00 90.19 88 LEU A C 1
ATOM 655 O O . LEU A 1 88 ? 37.823 -31.867 1.442 1.00 90.19 88 LEU A O 1
ATOM 659 N N . ALA A 1 89 ? 38.599 -33.971 1.210 1.00 89.31 89 ALA A N 1
ATOM 660 C CA . ALA A 1 89 ? 38.617 -34.286 2.637 1.00 89.31 89 ALA A CA 1
ATOM 661 C C . ALA A 1 89 ? 39.582 -33.377 3.421 1.00 89.31 89 ALA A C 1
ATOM 663 O O . ALA A 1 89 ? 39.205 -32.803 4.441 1.00 89.31 89 ALA A O 1
ATOM 664 N N . GLU A 1 90 ? 40.800 -33.172 2.912 1.00 90.94 90 GLU A N 1
ATOM 665 C CA . GLU A 1 90 ? 41.801 -32.248 3.472 1.00 90.94 90 GLU A CA 1
ATOM 666 C C . GLU A 1 90 ? 41.323 -30.790 3.455 1.00 90.94 90 GLU A C 1
ATOM 668 O O . GLU A 1 90 ? 41.675 -29.996 4.327 1.00 90.94 90 GLU A O 1
ATOM 673 N N . ALA A 1 91 ? 40.482 -30.429 2.483 1.00 89.75 91 ALA A N 1
ATOM 674 C CA . ALA A 1 91 ? 39.820 -29.136 2.436 1.00 89.75 91 ALA A CA 1
ATOM 675 C C . ALA A 1 91 ? 38.646 -29.015 3.423 1.00 89.75 91 ALA A C 1
ATOM 677 O O . ALA A 1 91 ? 38.003 -27.975 3.452 1.00 89.75 91 ALA A O 1
ATOM 67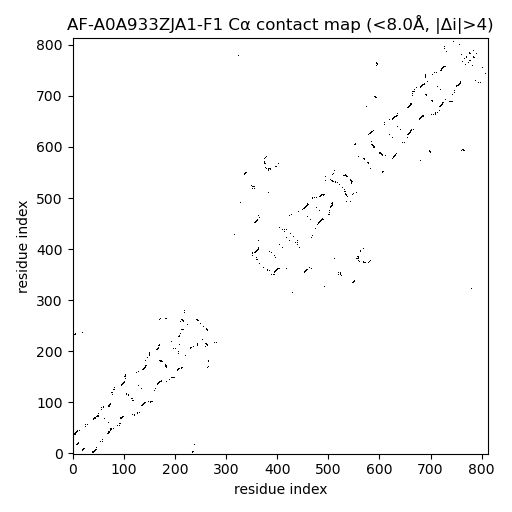8 N N . GLY A 1 92 ? 38.353 -30.028 4.240 1.00 89.44 92 GLY A N 1
ATOM 679 C CA . GLY A 1 92 ? 37.287 -29.982 5.240 1.00 89.44 92 GLY A CA 1
ATOM 680 C C . GLY A 1 92 ? 35.893 -30.292 4.695 1.00 89.44 92 GLY A C 1
ATOM 681 O O . GLY A 1 92 ? 34.913 -30.099 5.411 1.00 89.44 92 GLY A O 1
ATOM 682 N N . ILE A 1 93 ? 35.780 -30.789 3.458 1.00 90.56 93 ILE A N 1
ATOM 683 C CA . ILE A 1 93 ? 34.521 -31.323 2.925 1.00 90.56 93 ILE A CA 1
ATOM 684 C C . ILE A 1 93 ? 34.301 -32.708 3.529 1.00 90.56 93 ILE A C 1
ATOM 686 O O . ILE A 1 93 ? 35.184 -33.556 3.488 1.00 90.56 93 ILE A O 1
ATOM 690 N N . GLN A 1 94 ? 33.109 -32.945 4.068 1.00 87.69 94 GLN A N 1
ATOM 691 C CA . GLN A 1 94 ? 32.761 -34.169 4.794 1.00 87.69 94 GLN A CA 1
ATOM 692 C C . GLN A 1 94 ? 31.745 -35.035 4.045 1.00 87.69 94 GLN A C 1
ATOM 694 O O . GLN A 1 94 ? 31.643 -36.230 4.321 1.00 87.69 94 GLN A O 1
ATOM 699 N N . ALA A 1 95 ? 30.990 -34.460 3.103 1.00 85.75 95 ALA A N 1
ATOM 700 C CA . ALA A 1 95 ? 29.960 -35.182 2.364 1.00 85.75 95 ALA A CA 1
ATOM 701 C C . ALA A 1 95 ? 29.892 -34.788 0.883 1.00 85.75 95 ALA A C 1
ATOM 703 O O . ALA A 1 95 ? 30.072 -33.623 0.529 1.00 85.75 95 ALA A O 1
ATOM 704 N N . VAL A 1 96 ? 29.561 -35.756 0.025 1.00 84.88 96 VAL A N 1
ATOM 705 C CA . VAL A 1 96 ? 29.341 -35.543 -1.412 1.00 84.88 96 VAL A CA 1
ATOM 706 C C . VAL A 1 96 ? 27.949 -36.033 -1.803 1.00 84.88 96 VAL A C 1
ATOM 708 O O . VAL A 1 96 ? 27.585 -37.183 -1.560 1.00 84.88 96 VAL A O 1
ATOM 711 N N . GLU A 1 97 ? 27.170 -35.145 -2.413 1.00 82.62 97 GLU A N 1
ATOM 712 C CA . GLU A 1 97 ? 25.831 -35.382 -2.938 1.00 82.62 97 GLU A CA 1
ATOM 713 C C . GLU A 1 97 ? 25.856 -35.617 -4.443 1.00 82.62 97 GLU A C 1
ATOM 715 O O . GLU A 1 97 ? 26.346 -34.778 -5.205 1.00 82.62 97 GLU A O 1
ATOM 720 N N . VAL A 1 98 ? 25.278 -36.745 -4.865 1.00 79.56 98 VAL A N 1
ATOM 721 C CA . VAL A 1 98 ? 25.364 -37.218 -6.251 1.00 79.56 98 VAL A CA 1
ATOM 722 C C . VAL A 1 98 ? 23.989 -37.646 -6.757 1.00 79.56 98 VAL A C 1
ATOM 724 O O . VAL A 1 98 ? 23.343 -38.468 -6.099 1.00 79.56 98 VAL A O 1
ATOM 727 N N . PRO A 1 99 ? 23.519 -37.129 -7.908 1.00 79.25 99 PRO A N 1
ATOM 728 C CA . PRO A 1 99 ? 22.301 -37.616 -8.531 1.00 79.25 99 PRO A CA 1
ATOM 729 C C . PRO A 1 99 ? 22.507 -39.003 -9.147 1.00 79.25 99 PRO A C 1
ATOM 731 O O . PRO A 1 99 ? 23.526 -39.279 -9.779 1.00 79.25 99 PRO A O 1
ATOM 734 N N . TRP A 1 100 ? 21.496 -39.850 -8.998 1.00 81.88 100 TRP A N 1
ATOM 735 C CA . TRP A 1 100 ? 21.415 -41.178 -9.586 1.00 81.88 100 TRP A CA 1
ATOM 736 C C . TRP A 1 100 ? 20.082 -41.335 -10.312 1.00 81.88 100 TRP A C 1
ATOM 738 O O . TRP A 1 100 ? 19.023 -41.023 -9.760 1.00 81.88 100 TRP A O 1
ATOM 748 N N . LEU A 1 101 ? 20.147 -41.767 -11.571 1.00 75.25 101 LEU A N 1
ATOM 749 C CA . LEU A 1 101 ? 19.031 -41.683 -12.518 1.00 75.25 101 LEU A CA 1
ATOM 750 C C . LEU A 1 101 ? 18.722 -42.999 -13.241 1.00 75.25 101 LEU A C 1
ATOM 752 O O . LEU A 1 101 ? 17.676 -43.077 -13.877 1.00 75.25 101 LEU A O 1
ATOM 756 N N . ALA A 1 102 ? 19.595 -44.005 -13.173 1.00 79.31 102 ALA A N 1
ATOM 757 C CA . ALA A 1 102 ? 19.520 -45.175 -14.045 1.00 79.31 102 ALA A CA 1
ATOM 758 C C . ALA A 1 102 ? 19.813 -46.494 -13.303 1.00 79.31 102 ALA A C 1
ATOM 760 O O . ALA A 1 102 ? 20.671 -46.511 -12.418 1.00 79.31 102 ALA A O 1
ATOM 761 N N . PRO A 1 103 ? 19.142 -47.603 -13.667 1.00 79.38 103 PRO A N 1
ATOM 762 C CA . PRO A 1 103 ? 19.375 -48.919 -13.066 1.00 79.38 103 PRO A CA 1
ATOM 763 C C . PRO A 1 103 ? 20.632 -49.618 -13.618 1.00 79.38 103 PRO A C 1
ATOM 765 O O . PRO A 1 103 ? 21.224 -50.472 -12.958 1.00 79.38 103 PRO A O 1
ATOM 768 N N . ASP A 1 104 ? 21.088 -49.241 -14.812 1.00 82.19 104 ASP A N 1
ATOM 769 C CA . ASP A 1 104 ? 22.243 -49.853 -15.463 1.00 82.19 104 ASP A CA 1
ATOM 770 C C . ASP A 1 104 ? 22.999 -48.882 -16.385 1.00 82.19 104 ASP A C 1
ATOM 772 O O . ASP A 1 104 ? 22.561 -47.756 -16.654 1.00 82.19 104 ASP A O 1
ATOM 776 N N . ALA A 1 105 ? 24.146 -49.357 -16.879 1.00 80.88 105 ALA A N 1
ATOM 777 C CA . ALA A 1 105 ? 25.029 -48.620 -17.772 1.00 80.88 105 ALA A CA 1
ATOM 778 C C . ALA A 1 105 ? 24.367 -48.229 -19.097 1.00 80.88 105 ALA A C 1
ATOM 780 O O . ALA A 1 105 ? 24.598 -47.129 -19.592 1.00 80.88 105 ALA A O 1
ATOM 781 N N . THR A 1 106 ? 23.492 -49.073 -19.647 1.00 78.94 106 THR A N 1
ATOM 782 C CA . THR A 1 106 ? 22.826 -48.812 -20.929 1.00 78.94 106 THR A CA 1
ATOM 783 C C . THR A 1 106 ? 21.905 -47.601 -20.824 1.00 78.94 106 THR A C 1
ATOM 785 O O . THR A 1 106 ? 21.896 -46.742 -21.711 1.00 78.94 106 THR A O 1
ATOM 788 N N . VAL A 1 107 ? 21.124 -47.517 -19.745 1.00 73.19 107 VAL A N 1
ATOM 789 C CA . VAL A 1 107 ? 20.204 -46.397 -19.498 1.00 73.19 107 VAL A CA 1
ATOM 790 C C . VAL A 1 107 ? 20.978 -45.134 -19.119 1.00 73.19 107 VAL A C 1
ATOM 792 O O . VAL A 1 107 ? 20.685 -44.053 -19.637 1.00 73.19 107 VAL A O 1
ATOM 795 N N . HIS A 1 108 ? 21.990 -45.266 -18.260 1.00 79.25 108 HIS A N 1
ATOM 796 C CA . HIS A 1 108 ? 22.807 -44.143 -17.814 1.00 79.25 108 HIS A CA 1
ATOM 797 C C . HIS A 1 108 ? 23.583 -43.492 -18.961 1.00 79.25 108 HIS A C 1
ATOM 799 O O . HIS A 1 108 ? 23.445 -42.292 -19.196 1.00 79.25 108 HIS A O 1
ATOM 805 N N . ASP A 1 109 ? 24.360 -44.275 -19.707 1.00 80.75 109 ASP A N 1
ATOM 806 C CA . ASP A 1 109 ? 25.266 -43.765 -20.737 1.00 80.75 109 ASP A CA 1
ATOM 807 C C . ASP A 1 109 ? 24.495 -43.158 -21.907 1.00 80.75 109 ASP A C 1
ATOM 809 O O . ASP A 1 109 ? 24.895 -42.135 -22.467 1.00 80.75 109 ASP A O 1
ATOM 813 N N . ARG A 1 110 ? 23.321 -43.717 -22.221 1.00 75.06 110 ARG A N 1
ATOM 814 C CA . ARG A 1 110 ? 22.380 -43.123 -23.176 1.00 75.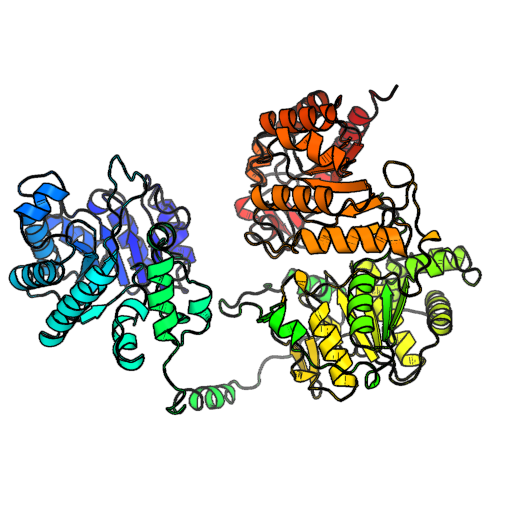06 110 ARG A CA 1
ATOM 815 C C . ARG A 1 110 ? 21.864 -41.769 -22.697 1.00 75.06 110 ARG A C 1
ATOM 817 O O . ARG A 1 110 ? 21.723 -40.854 -23.509 1.00 75.06 110 ARG A O 1
ATOM 824 N N . TYR A 1 111 ? 21.576 -41.633 -21.403 1.00 72.94 111 TYR A N 1
ATOM 825 C CA . TYR A 1 111 ? 21.073 -40.388 -20.829 1.00 72.94 111 TYR A CA 1
ATOM 826 C C . TYR A 1 111 ? 22.124 -39.278 -20.858 1.00 72.94 111 TYR A C 1
ATOM 828 O O . TYR A 1 111 ? 21.863 -38.196 -21.388 1.00 72.94 111 TYR A O 1
ATOM 836 N N . VAL A 1 112 ? 23.322 -39.554 -20.340 1.00 72.25 112 VAL A N 1
ATOM 837 C CA . VAL A 1 112 ? 24.421 -38.576 -20.335 1.00 72.25 112 VAL A CA 1
ATOM 838 C C . VAL A 1 112 ? 25.104 -38.444 -21.700 1.00 72.25 112 VAL A C 1
ATOM 840 O O . VAL A 1 112 ? 25.955 -37.577 -21.876 1.00 72.25 112 VAL A O 1
ATOM 843 N N . ARG A 1 113 ? 24.692 -39.264 -22.680 1.00 75.25 113 ARG A N 1
ATOM 844 C CA . ARG A 1 113 ? 25.238 -39.346 -24.044 1.00 75.25 113 ARG A CA 1
ATOM 845 C C . ARG A 1 113 ? 26.743 -39.599 -24.053 1.00 75.25 113 ARG A C 1
ATOM 847 O O . ARG A 1 113 ? 27.476 -38.994 -24.833 1.00 75.25 113 ARG A O 1
ATOM 854 N N . GLN A 1 114 ? 27.196 -40.477 -23.168 1.00 77.19 114 GLN A N 1
ATOM 855 C CA . GLN A 1 114 ? 28.608 -40.758 -22.970 1.00 77.19 114 GLN A CA 1
ATOM 856 C C . GLN A 1 114 ? 28.804 -42.208 -22.526 1.00 77.19 114 GLN A C 1
ATOM 858 O O . GLN A 1 114 ? 28.391 -42.590 -21.435 1.00 77.19 114 GLN A O 1
ATOM 863 N N . GLU A 1 115 ? 29.468 -42.999 -23.363 1.00 82.44 115 GLU A N 1
ATOM 864 C CA . GLU A 1 115 ? 29.763 -44.408 -23.093 1.00 82.44 115 GLU A CA 1
ATOM 865 C C . GLU A 1 115 ? 30.763 -44.577 -21.929 1.00 82.44 115 GLU A C 1
ATOM 867 O O . GLU A 1 115 ? 31.695 -43.778 -21.733 1.00 82.44 115 GLU A O 1
ATOM 872 N N . GLY A 1 116 ? 30.534 -45.600 -21.104 1.00 81.94 116 GLY A N 1
ATOM 873 C CA . GLY A 1 116 ? 31.314 -45.933 -19.912 1.00 81.94 116 GLY A CA 1
ATOM 874 C C . GLY A 1 116 ? 31.173 -44.935 -18.758 1.00 81.94 116 GLY A C 1
ATOM 875 O O . GLY A 1 116 ? 31.934 -45.012 -17.794 1.00 81.94 116 GLY A O 1
ATOM 876 N N . SER A 1 117 ? 30.259 -43.965 -18.847 1.00 80.31 117 SER A N 1
ATOM 877 C CA . SER A 1 117 ? 30.086 -42.926 -17.824 1.00 80.31 117 SER A CA 1
ATOM 878 C C . SER A 1 117 ? 29.520 -43.504 -16.527 1.00 80.31 117 SER A C 1
ATOM 880 O O . SER A 1 117 ? 29.895 -43.075 -15.438 1.00 80.31 117 SER A O 1
ATOM 882 N N . PHE A 1 118 ? 28.689 -44.538 -16.644 1.00 81.62 118 PHE A N 1
ATOM 883 C CA . PHE A 1 118 ? 28.126 -45.269 -15.518 1.00 81.62 118 PHE A CA 1
ATOM 884 C C . PHE A 1 118 ? 29.206 -45.905 -14.643 1.00 81.62 118 PHE A C 1
ATOM 886 O O . PHE A 1 118 ? 29.254 -45.657 -13.440 1.00 81.62 118 PHE A O 1
ATOM 893 N N . GLU A 1 119 ? 30.118 -46.665 -15.252 1.00 83.88 119 GLU A N 1
ATOM 894 C CA . GLU A 1 119 ? 31.206 -47.328 -14.523 1.00 83.88 119 GLU A CA 1
ATOM 895 C C . GLU A 1 119 ? 32.155 -46.302 -13.889 1.00 83.88 119 GLU A C 1
ATOM 897 O O . GLU A 1 119 ? 32.524 -46.440 -12.723 1.00 83.88 119 GLU A O 1
ATOM 902 N N . ARG A 1 120 ? 32.450 -45.192 -14.587 1.00 81.81 120 ARG A N 1
ATOM 903 C CA . ARG A 1 120 ? 33.219 -44.070 -14.013 1.00 81.81 120 ARG A CA 1
ATOM 904 C C . ARG A 1 120 ? 32.522 -43.439 -12.804 1.00 81.81 120 ARG A C 1
ATOM 906 O O . ARG A 1 120 ? 33.188 -43.025 -11.855 1.00 81.81 120 ARG A O 1
ATOM 913 N N . GLN A 1 121 ? 31.192 -43.344 -12.819 1.00 83.44 121 GLN A N 1
ATOM 914 C CA . GLN A 1 121 ? 30.428 -42.806 -11.694 1.00 83.44 121 GLN A CA 1
ATOM 915 C C . GLN A 1 121 ? 30.475 -43.749 -10.482 1.00 83.44 121 GLN A C 1
ATOM 917 O O . GLN A 1 121 ? 30.656 -43.279 -9.358 1.00 83.44 121 GLN A O 1
ATOM 922 N N . VAL A 1 122 ? 30.368 -45.062 -10.704 1.00 83.19 122 VAL A N 1
ATOM 923 C CA . VAL A 1 122 ? 30.491 -46.089 -9.655 1.00 83.19 122 VAL A CA 1
ATOM 924 C C . VAL A 1 122 ? 31.900 -46.095 -9.052 1.00 83.19 122 VAL A C 1
ATOM 926 O O . VAL A 1 122 ? 32.041 -46.087 -7.828 1.00 83.19 122 VAL A O 1
ATOM 929 N N . GLU A 1 123 ? 32.943 -46.021 -9.881 1.00 83.69 123 GLU A N 1
ATOM 930 C CA . GLU A 1 123 ? 34.337 -45.927 -9.429 1.00 83.69 123 GLU A CA 1
ATOM 931 C C . GLU A 1 123 ? 34.563 -44.688 -8.548 1.00 83.69 123 GLU A C 1
ATOM 933 O O . GLU A 1 123 ? 35.118 -44.784 -7.450 1.00 83.69 123 GLU A O 1
ATOM 938 N N . ALA A 1 124 ? 34.058 -43.527 -8.975 1.00 83.81 124 ALA A N 1
ATOM 939 C CA . ALA A 1 124 ? 34.141 -42.289 -8.207 1.00 83.81 124 ALA A CA 1
ATOM 940 C C . ALA A 1 124 ? 33.409 -42.373 -6.855 1.00 83.81 124 ALA A C 1
ATOM 942 O O . ALA A 1 124 ? 33.904 -41.858 -5.851 1.00 83.81 124 ALA A O 1
ATOM 943 N N . MET A 1 125 ? 32.250 -43.036 -6.796 1.00 86.06 125 MET A N 1
ATOM 944 C CA . MET A 1 125 ? 31.551 -43.302 -5.531 1.00 86.06 125 MET A CA 1
ATOM 945 C C . MET A 1 125 ? 32.382 -44.195 -4.604 1.00 86.06 125 MET A C 1
ATOM 947 O O . MET A 1 125 ? 32.476 -43.917 -3.406 1.00 86.06 125 MET A O 1
ATOM 951 N N . GLY A 1 126 ? 33.031 -45.222 -5.159 1.00 84.00 126 GLY A N 1
ATOM 952 C CA . GLY A 1 126 ? 33.987 -46.059 -4.438 1.00 84.00 126 GLY A CA 1
ATOM 953 C C . GLY A 1 126 ? 35.161 -45.250 -3.881 1.00 84.00 126 GLY A C 1
ATOM 954 O O . GLY A 1 126 ? 35.523 -45.416 -2.718 1.00 84.00 126 GLY A O 1
ATOM 955 N N . ALA A 1 127 ? 35.703 -44.312 -4.663 1.00 84.50 127 ALA A N 1
ATOM 956 C CA . ALA A 1 127 ? 36.769 -43.415 -4.221 1.00 84.50 127 ALA A CA 1
ATOM 957 C C . ALA A 1 127 ? 36.325 -42.492 -3.070 1.00 84.50 127 ALA A C 1
ATOM 959 O O . ALA A 1 127 ? 37.073 -42.334 -2.105 1.00 84.50 127 ALA A O 1
ATOM 960 N N . ILE A 1 128 ? 35.111 -41.928 -3.135 1.00 86.19 128 ILE A N 1
ATOM 961 C CA . ILE A 1 128 ? 34.513 -41.097 -2.070 1.00 86.19 128 ILE A CA 1
ATOM 962 C C . ILE A 1 128 ? 34.440 -41.879 -0.755 1.00 86.19 128 ILE A C 1
ATOM 964 O O . ILE A 1 128 ? 34.932 -41.416 0.276 1.00 86.19 128 ILE A O 1
ATOM 968 N N . LEU A 1 129 ? 33.881 -43.089 -0.808 1.00 83.44 129 LEU A N 1
ATOM 969 C CA . LEU A 1 129 ? 33.746 -43.960 0.359 1.00 83.44 129 LEU A CA 1
ATOM 970 C C . LEU A 1 129 ? 35.102 -44.431 0.893 1.00 83.44 129 LEU A C 1
ATOM 972 O O . LEU A 1 129 ? 35.317 -44.439 2.103 1.00 83.44 129 LEU A O 1
ATOM 976 N N . GLY A 1 130 ? 36.035 -44.774 0.003 1.00 83.44 130 GLY A N 1
ATOM 977 C CA . GLY A 1 130 ? 37.377 -45.235 0.360 1.00 83.44 130 GLY A CA 1
ATOM 978 C C . GLY A 1 130 ? 38.234 -44.187 1.077 1.00 83.44 130 GLY A C 1
ATOM 979 O O . GLY A 1 130 ? 39.198 -44.557 1.740 1.00 83.44 130 GLY A O 1
ATOM 980 N N . GLN A 1 131 ? 37.891 -42.898 0.976 1.00 84.75 131 GLN A N 1
ATOM 981 C CA . GLN A 1 131 ? 38.529 -41.810 1.734 1.00 84.75 131 GLN A CA 1
ATOM 982 C C . GLN A 1 131 ? 37.718 -41.368 2.965 1.00 84.75 131 GLN A C 1
ATOM 984 O O . GLN A 1 131 ? 38.054 -40.370 3.596 1.00 84.75 131 GLN A O 1
ATOM 989 N N . GLY A 1 132 ? 36.650 -42.091 3.318 1.00 81.62 132 GLY A N 1
ATOM 990 C CA . GLY A 1 132 ? 35.855 -41.829 4.520 1.00 81.62 132 GLY A CA 1
ATOM 991 C C . GLY A 1 132 ? 34.888 -40.645 4.421 1.00 81.62 132 GLY A C 1
ATOM 992 O O . GLY A 1 132 ? 34.347 -40.229 5.445 1.00 81.62 132 GLY A O 1
ATOM 993 N N . LEU A 1 133 ? 34.642 -40.104 3.221 1.00 85.81 133 LEU A N 1
ATOM 994 C CA . LEU A 1 133 ? 33.613 -39.082 3.016 1.00 85.81 133 LEU A CA 1
ATOM 995 C C . LEU A 1 133 ? 32.211 -39.701 3.007 1.00 85.81 133 LEU A C 1
ATOM 997 O O . LEU A 1 133 ? 31.992 -40.810 2.517 1.00 85.81 133 LEU A O 1
ATOM 1001 N N . VAL A 1 134 ? 31.227 -38.948 3.500 1.00 83.25 134 VAL A N 1
ATOM 1002 C CA . VAL A 1 134 ? 29.823 -39.370 3.499 1.00 83.25 134 VAL A CA 1
ATOM 1003 C C . VAL A 1 134 ? 29.246 -39.236 2.089 1.00 83.25 134 VAL A C 1
ATOM 1005 O O . VAL A 1 134 ? 29.031 -38.129 1.592 1.00 83.25 134 VAL A O 1
ATOM 1008 N N . LEU A 1 135 ? 28.930 -40.360 1.449 1.00 82.12 135 LEU A N 1
ATOM 1009 C CA . LEU A 1 135 ? 28.215 -40.370 0.174 1.00 82.12 135 LEU A CA 1
ATOM 1010 C C . LEU A 1 135 ? 26.703 -40.225 0.405 1.00 82.12 135 LEU A C 1
ATOM 1012 O O . LEU A 1 135 ? 26.072 -41.054 1.062 1.00 82.12 135 LEU A O 1
ATOM 1016 N N . ARG A 1 136 ? 26.109 -39.174 -0.162 1.00 80.31 136 ARG A N 1
ATOM 1017 C CA . ARG A 1 136 ? 24.669 -38.894 -0.119 1.00 80.31 136 ARG A CA 1
ATOM 1018 C C . ARG A 1 136 ? 24.077 -39.065 -1.516 1.00 80.31 136 ARG A C 1
ATOM 1020 O O . ARG A 1 136 ? 24.264 -38.221 -2.391 1.00 80.31 136 ARG A O 1
ATOM 1027 N N . LEU A 1 137 ? 23.336 -40.145 -1.736 1.00 81.50 137 LEU A N 1
ATOM 1028 C CA . LEU A 1 137 ? 22.746 -40.401 -3.048 1.00 81.50 137 LEU A CA 1
ATOM 1029 C C . LEU A 1 137 ? 21.401 -39.706 -3.204 1.00 81.50 137 LEU A C 1
ATOM 1031 O O . LEU A 1 137 ? 20.544 -39.796 -2.326 1.00 81.50 137 LEU A O 1
ATOM 1035 N N . ARG A 1 138 ? 21.217 -39.034 -4.341 1.00 83.00 138 ARG A N 1
ATOM 1036 C CA . ARG A 1 138 ? 19.956 -38.418 -4.747 1.00 83.00 138 ARG A CA 1
ATOM 1037 C C . ARG A 1 138 ? 19.325 -39.225 -5.872 1.00 83.00 138 ARG A C 1
ATOM 1039 O O . ARG A 1 138 ? 19.688 -39.058 -7.029 1.00 83.00 138 ARG A O 1
ATOM 1046 N N . LEU A 1 139 ? 18.371 -40.080 -5.538 1.00 85.25 139 LEU A N 1
ATOM 1047 C CA . LEU A 1 139 ? 17.583 -40.812 -6.514 1.00 85.25 139 LEU A CA 1
ATOM 1048 C C . LEU A 1 139 ? 16.559 -39.866 -7.161 1.00 85.25 139 LEU A C 1
ATOM 1050 O O . LEU A 1 139 ? 15.641 -39.371 -6.503 1.00 85.25 139 LEU A O 1
ATOM 1054 N N . MET A 1 140 ? 16.754 -39.567 -8.442 1.00 84.75 140 MET A N 1
ATOM 1055 C CA . MET A 1 140 ? 15.978 -38.554 -9.156 1.00 84.75 140 MET A CA 1
ATOM 1056 C C . MET A 1 140 ? 14.935 -39.222 -10.059 1.00 84.75 140 MET A C 1
ATOM 1058 O O . MET A 1 140 ? 15.279 -39.917 -11.009 1.00 84.75 140 MET A O 1
ATOM 1062 N N . ALA A 1 141 ? 13.656 -38.987 -9.795 1.00 85.31 141 ALA A N 1
ATOM 1063 C CA . ALA A 1 141 ? 12.551 -39.480 -10.603 1.00 85.31 141 ALA A CA 1
ATOM 1064 C C . ALA A 1 141 ? 12.271 -38.565 -11.801 1.00 85.31 141 ALA A C 1
ATOM 1066 O O . ALA A 1 141 ? 12.169 -37.343 -11.670 1.00 85.31 141 ALA A O 1
ATOM 1067 N N . SER A 1 142 ? 12.132 -39.161 -12.980 1.00 83.81 142 SER A N 1
ATOM 1068 C CA . SER A 1 142 ? 11.991 -38.473 -14.262 1.00 83.81 142 SER A CA 1
ATOM 1069 C C . SER A 1 142 ? 11.117 -39.282 -15.226 1.00 83.81 142 SER A C 1
ATOM 1071 O O . SER A 1 142 ? 10.768 -40.425 -14.953 1.00 83.81 142 SER A O 1
ATOM 1073 N N . VAL A 1 143 ? 10.788 -38.719 -16.393 1.00 80.69 143 VAL A N 1
ATOM 1074 C CA . VAL A 1 143 ? 10.100 -39.476 -17.461 1.00 80.69 143 VAL A CA 1
ATOM 1075 C C . VAL A 1 143 ? 10.941 -40.622 -18.035 1.00 80.69 143 VAL A C 1
ATOM 1077 O O . VAL A 1 143 ? 10.395 -41.475 -18.720 1.00 80.69 143 VAL A O 1
ATOM 1080 N N . LEU A 1 144 ? 12.256 -40.631 -17.800 1.00 73.44 144 LEU A N 1
ATOM 1081 C CA . LEU A 1 144 ? 13.176 -41.607 -18.394 1.00 73.44 144 LEU A CA 1
ATOM 1082 C C . LEU A 1 144 ? 13.321 -42.884 -17.567 1.00 73.44 144 LEU A C 1
ATOM 1084 O O . LEU A 1 144 ? 13.704 -43.909 -18.114 1.00 73.44 144 LEU A O 1
ATOM 1088 N N . ASN A 1 145 ? 13.037 -42.809 -16.268 1.00 79.12 145 ASN A N 1
ATOM 1089 C CA . ASN A 1 145 ? 13.135 -43.920 -15.321 1.00 79.12 145 ASN A CA 1
ATOM 1090 C C . ASN A 1 145 ? 11.811 -44.165 -14.584 1.00 79.12 145 ASN A C 1
ATOM 1092 O O . ASN A 1 145 ? 11.797 -44.757 -13.508 1.00 79.12 145 ASN A O 1
ATOM 1096 N N . ALA A 1 146 ? 10.702 -43.681 -15.150 1.00 78.31 146 ALA A N 1
ATOM 1097 C CA . ALA A 1 146 ? 9.373 -43.926 -14.616 1.00 78.31 146 ALA A CA 1
ATOM 1098 C C . ALA A 1 146 ? 9.060 -45.428 -14.677 1.00 78.31 146 ALA A C 1
ATOM 1100 O O . ALA A 1 146 ? 9.058 -46.009 -15.760 1.00 78.31 146 ALA A O 1
ATOM 1101 N N . GLY A 1 147 ? 8.777 -46.028 -13.522 1.00 81.81 147 GLY A N 1
ATOM 1102 C CA . GLY A 1 147 ? 8.566 -47.468 -13.356 1.00 81.81 147 GLY A CA 1
ATOM 1103 C C . GLY A 1 147 ? 9.823 -48.252 -12.962 1.00 81.81 147 GLY A C 1
ATOM 1104 O O . GLY A 1 147 ? 9.722 -49.450 -12.738 1.00 81.81 147 GLY A O 1
ATOM 1105 N N . GLU A 1 148 ? 10.983 -47.597 -12.858 1.00 84.75 148 GLU A N 1
ATOM 1106 C CA . GLU A 1 148 ? 12.290 -48.234 -12.635 1.00 84.75 148 GLU A CA 1
ATOM 1107 C C . GLU A 1 148 ? 13.033 -47.647 -11.416 1.00 84.75 148 GLU A C 1
ATOM 1109 O O . GLU A 1 148 ? 14.234 -47.879 -11.240 1.00 84.75 148 GLU A O 1
ATOM 1114 N N . LEU A 1 149 ? 12.369 -46.869 -10.543 1.00 86.62 149 LEU A N 1
ATOM 1115 C CA . LEU A 1 149 ? 13.035 -46.270 -9.373 1.00 86.62 149 LEU A CA 1
ATOM 1116 C C . LEU A 1 149 ? 13.551 -47.334 -8.410 1.00 86.62 149 LEU A C 1
ATOM 1118 O O . LEU A 1 149 ? 14.648 -47.191 -7.863 1.00 86.62 149 LEU A O 1
ATOM 1122 N N . ARG A 1 150 ? 12.793 -48.420 -8.239 1.00 87.62 150 ARG A N 1
ATOM 1123 C CA . ARG A 1 150 ? 13.254 -49.583 -7.483 1.00 87.62 150 ARG A CA 1
ATOM 1124 C C . ARG A 1 150 ? 14.492 -50.211 -8.120 1.00 87.62 150 ARG A C 1
ATOM 1126 O O . ARG A 1 150 ? 15.465 -50.426 -7.408 1.00 87.62 150 ARG A O 1
ATOM 1133 N N . GLY A 1 151 ? 14.493 -50.434 -9.435 1.00 86.50 151 GLY A N 1
ATOM 1134 C CA . GLY A 1 151 ? 15.658 -50.964 -10.152 1.00 86.50 151 GLY A CA 1
ATOM 1135 C C . GLY A 1 151 ? 16.896 -50.078 -9.969 1.00 86.50 151 GLY A C 1
ATOM 1136 O O . GLY A 1 151 ? 18.003 -50.566 -9.748 1.00 86.50 151 GLY A O 1
ATOM 1137 N N . CYS A 1 152 ? 16.710 -48.756 -9.947 1.00 84.88 152 CYS A N 1
ATOM 1138 C CA . CYS A 1 152 ? 17.780 -47.811 -9.636 1.00 84.88 152 CYS A CA 1
ATOM 1139 C C . CYS A 1 152 ? 18.304 -47.962 -8.194 1.00 84.88 152 CYS A C 1
ATOM 1141 O O . CYS A 1 152 ? 19.515 -47.914 -7.977 1.00 84.88 152 CYS A O 1
ATOM 1143 N N . ALA A 1 153 ? 17.420 -48.151 -7.209 1.00 83.81 153 ALA A N 1
ATOM 1144 C CA . ALA A 1 153 ? 17.799 -48.391 -5.815 1.00 83.81 153 ALA A CA 1
ATOM 1145 C C . ALA A 1 153 ? 18.497 -49.752 -5.617 1.00 83.81 153 ALA A C 1
ATOM 1147 O O . ALA A 1 153 ? 19.491 -49.833 -4.893 1.00 83.81 153 ALA A O 1
ATOM 1148 N N . GLU A 1 154 ? 18.026 -50.798 -6.297 1.00 86.44 154 GLU A N 1
ATOM 1149 C CA . GLU A 1 154 ? 18.639 -52.131 -6.325 1.00 86.44 154 GLU A CA 1
ATOM 1150 C C . GLU A 1 154 ? 20.054 -52.073 -6.911 1.00 86.44 154 GLU A C 1
ATOM 1152 O O . GLU A 1 154 ? 21.000 -52.595 -6.317 1.00 86.44 154 GLU A O 1
ATOM 1157 N N . ALA A 1 155 ? 20.223 -51.360 -8.025 1.00 81.88 155 ALA A N 1
ATOM 1158 C CA . ALA A 1 155 ? 21.516 -51.156 -8.665 1.00 81.88 155 ALA A CA 1
ATOM 1159 C C . ALA A 1 155 ? 22.514 -50.412 -7.768 1.00 81.88 155 ALA A C 1
ATOM 1161 O O . ALA A 1 155 ? 23.689 -50.787 -7.720 1.00 81.88 155 ALA A O 1
ATOM 1162 N N . ILE A 1 156 ? 22.048 -49.388 -7.041 1.00 76.88 156 ILE A N 1
ATOM 1163 C CA . ILE A 1 156 ? 22.846 -48.683 -6.030 1.00 76.88 156 ILE A CA 1
ATOM 1164 C C . ILE A 1 156 ? 23.294 -49.657 -4.944 1.00 76.88 156 ILE A C 1
ATOM 1166 O O . ILE A 1 156 ? 24.482 -49.730 -4.644 1.00 76.88 156 ILE A O 1
ATOM 1170 N N . ALA A 1 157 ? 22.363 -50.400 -4.347 1.00 75.31 157 ALA A N 1
ATOM 1171 C CA . ALA A 1 157 ? 22.671 -51.269 -3.217 1.00 75.31 157 ALA A CA 1
ATOM 1172 C C . ALA A 1 157 ? 23.618 -52.415 -3.597 1.00 75.31 157 ALA A C 1
ATOM 1174 O O . ALA A 1 157 ? 24.470 -52.796 -2.798 1.00 75.31 157 ALA A O 1
ATOM 1175 N N . ALA A 1 158 ? 23.497 -52.936 -4.821 1.00 80.62 158 ALA A N 1
ATOM 1176 C CA . ALA A 1 158 ? 24.366 -53.989 -5.334 1.00 80.62 158 ALA A CA 1
ATOM 1177 C C . ALA A 1 158 ? 25.809 -53.512 -5.568 1.00 80.62 158 ALA A C 1
ATOM 1179 O O . ALA A 1 158 ? 26.749 -54.278 -5.363 1.00 80.62 158 ALA A O 1
ATOM 1180 N N . ARG A 1 159 ? 25.997 -52.260 -6.004 1.00 73.94 159 ARG A N 1
ATOM 1181 C CA . ARG A 1 159 ? 27.313 -51.722 -6.398 1.00 73.94 159 ARG A CA 1
ATOM 1182 C C . ARG A 1 159 ? 27.983 -50.877 -5.318 1.00 73.94 159 ARG A C 1
ATOM 1184 O O . ARG A 1 159 ? 29.204 -50.763 -5.300 1.00 73.94 159 ARG A O 1
ATOM 1191 N N . VAL A 1 160 ? 27.199 -50.295 -4.412 1.00 73.19 160 VAL A N 1
ATOM 1192 C CA . VAL A 1 160 ? 27.666 -49.388 -3.358 1.00 73.19 160 VAL A CA 1
ATOM 1193 C C . VAL A 1 160 ? 27.039 -49.787 -2.007 1.00 73.19 160 VAL A C 1
ATOM 1195 O O . VAL A 1 160 ? 26.169 -49.087 -1.484 1.00 73.19 160 VAL A O 1
ATOM 1198 N N . PRO A 1 161 ? 27.478 -50.906 -1.396 1.00 64.19 161 PRO A N 1
ATOM 1199 C CA . PRO A 1 161 ? 26.825 -51.475 -0.212 1.00 64.19 161 PRO A CA 1
ATOM 1200 C C . PRO A 1 161 ? 26.887 -50.586 1.045 1.00 64.19 161 PRO A C 1
ATOM 1202 O O . PRO A 1 161 ? 26.143 -50.807 1.996 1.00 64.19 161 PRO A O 1
ATOM 1205 N N . ALA A 1 162 ? 27.748 -49.563 1.063 1.00 67.62 162 ALA A N 1
ATOM 1206 C CA . ALA A 1 162 ? 27.898 -48.628 2.180 1.00 67.62 162 ALA A CA 1
ATOM 1207 C C . ALA A 1 162 ? 26.891 -47.457 2.168 1.00 67.62 162 ALA A C 1
ATOM 1209 O O . ALA A 1 162 ? 26.979 -46.557 3.006 1.00 67.62 162 ALA A O 1
ATOM 1210 N N . VAL A 1 163 ? 25.939 -47.423 1.228 1.00 67.56 163 VAL A N 1
ATOM 1211 C CA . VAL A 1 163 ? 24.919 -46.366 1.174 1.00 67.56 163 VAL A CA 1
ATOM 1212 C C . VAL A 1 163 ? 23.940 -46.526 2.333 1.00 67.56 163 VAL A C 1
ATOM 1214 O O . VAL A 1 163 ? 23.078 -47.397 2.338 1.00 67.56 163 VAL A O 1
ATOM 1217 N N . GLN A 1 164 ? 24.037 -45.624 3.307 1.00 63.19 164 GLN A N 1
ATOM 1218 C CA . GLN A 1 164 ? 23.156 -45.616 4.480 1.00 63.19 164 GLN A CA 1
ATOM 1219 C C . GLN A 1 164 ? 21.927 -44.715 4.310 1.00 63.19 164 GLN A C 1
ATOM 1221 O O . GLN A 1 164 ? 20.981 -44.797 5.097 1.00 63.19 164 GLN A O 1
ATOM 1226 N N . ARG A 1 165 ? 21.942 -43.808 3.322 1.00 71.94 165 ARG A N 1
ATOM 1227 C CA . ARG A 1 165 ? 20.887 -42.805 3.139 1.00 71.94 165 ARG A CA 1
ATOM 1228 C C . ARG A 1 165 ? 20.666 -42.447 1.672 1.00 71.94 165 ARG A C 1
ATOM 1230 O O . ARG A 1 165 ? 21.616 -42.114 0.968 1.00 71.94 165 ARG A O 1
ATOM 1237 N N . VAL A 1 166 ? 19.401 -42.417 1.261 1.00 78.50 166 VAL A N 1
ATOM 1238 C CA . VAL A 1 166 ? 18.960 -42.029 -0.086 1.00 78.50 166 VAL A CA 1
ATOM 1239 C C . VAL A 1 166 ? 17.999 -40.849 0.013 1.00 78.50 166 VAL A C 1
ATOM 1241 O O . VAL A 1 166 ? 17.083 -40.847 0.831 1.00 78.50 166 VAL A O 1
ATOM 1244 N N . TRP A 1 167 ? 18.207 -39.837 -0.819 1.00 80.38 167 TRP A N 1
ATOM 1245 C CA . TRP A 1 167 ? 17.322 -38.687 -0.970 1.00 80.38 167 TRP A CA 1
ATOM 1246 C C . TRP A 1 167 ? 16.556 -38.802 -2.281 1.00 80.38 167 TRP A C 1
ATOM 1248 O O . TRP A 1 167 ? 17.152 -39.046 -3.319 1.00 80.38 167 TRP A O 1
ATOM 1258 N N . LEU A 1 168 ? 15.250 -38.590 -2.259 1.00 79.94 168 LEU A N 1
ATOM 1259 C CA . LEU A 1 168 ? 14.405 -38.623 -3.448 1.00 79.94 168 LEU A CA 1
ATOM 1260 C C . LEU A 1 168 ? 14.147 -37.208 -3.968 1.00 79.94 168 LEU A C 1
ATOM 1262 O O . LEU A 1 168 ? 13.926 -36.280 -3.184 1.00 79.94 168 LEU A O 1
ATOM 1266 N N . GLY A 1 169 ? 14.130 -37.041 -5.289 1.00 81.31 169 GLY A N 1
ATOM 1267 C CA . GLY A 1 169 ? 13.782 -35.777 -5.941 1.00 81.31 169 GLY A CA 1
ATOM 1268 C C . GLY A 1 169 ? 13.183 -35.959 -7.330 1.00 81.31 169 GLY A C 1
ATOM 1269 O O . GLY A 1 169 ? 13.226 -37.051 -7.881 1.00 81.31 169 GLY A O 1
ATOM 1270 N N . LEU A 1 170 ? 12.622 -34.891 -7.899 1.00 79.56 170 LEU A N 1
ATOM 1271 C CA . LEU A 1 170 ? 12.129 -34.853 -9.279 1.00 79.56 170 LEU A CA 1
ATOM 1272 C C . LEU A 1 170 ? 13.141 -34.197 -10.218 1.00 79.56 170 LEU A C 1
ATOM 1274 O O . LEU A 1 170 ? 13.694 -33.143 -9.901 1.00 79.56 170 LEU A O 1
ATOM 1278 N N . LEU A 1 171 ? 13.316 -34.771 -11.409 1.00 80.12 171 LEU A N 1
ATOM 1279 C CA . LEU A 1 171 ? 14.103 -34.189 -12.492 1.00 80.12 171 LEU A CA 1
ATOM 1280 C C . LEU A 1 171 ? 13.249 -33.997 -13.759 1.00 80.12 171 LEU A C 1
ATOM 1282 O O . LEU A 1 171 ? 12.902 -34.975 -14.424 1.00 80.12 171 LEU A O 1
ATOM 1286 N N . PRO A 1 172 ? 12.928 -32.746 -14.139 1.00 78.50 172 PRO A N 1
ATOM 1287 C CA . PRO A 1 172 ? 12.277 -32.454 -15.413 1.00 78.50 172 PRO A CA 1
ATOM 1288 C C . PRO A 1 172 ? 13.226 -32.666 -16.599 1.00 78.50 172 PRO A C 1
ATOM 1290 O O . PRO A 1 172 ? 14.311 -32.085 -16.642 1.00 78.50 172 PRO A O 1
ATOM 1293 N N . ILE A 1 173 ? 12.785 -33.415 -17.611 1.00 78.69 173 ILE A N 1
ATOM 1294 C CA . ILE A 1 173 ? 13.592 -33.714 -18.805 1.00 78.69 173 ILE A CA 1
ATOM 1295 C C . ILE A 1 173 ? 13.184 -32.803 -19.956 1.00 78.69 173 ILE A C 1
ATOM 1297 O O . ILE A 1 173 ? 12.026 -32.798 -20.371 1.00 78.69 173 ILE A O 1
ATOM 1301 N N . ARG A 1 174 ? 14.122 -32.000 -20.467 1.00 77.50 174 ARG A N 1
ATOM 1302 C CA . ARG A 1 174 ? 13.875 -31.084 -21.592 1.00 77.50 174 ARG A CA 1
ATOM 1303 C C . ARG A 1 174 ? 13.920 -31.841 -22.915 1.00 77.50 174 ARG A C 1
ATOM 1305 O O . ARG A 1 174 ? 14.870 -32.571 -23.178 1.00 77.50 174 ARG A O 1
ATOM 1312 N N . THR A 1 175 ? 12.929 -31.601 -23.763 1.00 69.94 175 THR A N 1
ATOM 1313 C CA . THR A 1 175 ? 12.882 -32.095 -25.147 1.00 69.94 175 THR A CA 1
ATOM 1314 C C . THR A 1 175 ? 12.676 -30.916 -26.102 1.00 69.94 175 THR A C 1
ATOM 1316 O O . THR A 1 175 ? 12.245 -29.851 -25.648 1.00 69.94 175 THR A O 1
ATOM 1319 N N . PRO A 1 176 ? 12.949 -31.059 -27.414 1.00 67.81 176 PRO A N 1
ATOM 1320 C CA . PRO A 1 176 ? 12.657 -30.008 -28.392 1.00 67.81 176 PRO A CA 1
ATOM 1321 C C . PRO A 1 176 ? 11.197 -29.526 -28.344 1.00 67.81 176 PRO A C 1
ATOM 1323 O O . PRO A 1 176 ? 10.934 -28.334 -28.465 1.00 67.81 176 PRO A O 1
ATOM 1326 N N . GLN A 1 177 ? 10.253 -30.439 -28.095 1.00 68.56 177 GLN A N 1
ATOM 1327 C CA . GLN A 1 177 ? 8.818 -30.157 -27.982 1.00 68.56 177 GLN A CA 1
ATOM 1328 C C . GLN A 1 177 ? 8.443 -29.516 -26.634 1.00 68.56 177 GLN A C 1
ATOM 1330 O O . GLN A 1 177 ? 7.482 -28.754 -26.546 1.00 68.56 177 GLN A O 1
ATOM 1335 N N . HIS A 1 178 ? 9.212 -29.790 -25.577 1.00 73.88 178 HIS A N 1
ATOM 1336 C CA . HIS A 1 178 ? 8.990 -29.263 -24.232 1.00 73.88 178 HIS A CA 1
ATOM 1337 C C . HIS A 1 178 ? 10.271 -28.620 -23.678 1.00 73.88 178 HIS A C 1
ATOM 1339 O O . HIS A 1 178 ? 10.922 -29.174 -22.782 1.00 73.88 178 HIS A O 1
ATOM 1345 N N . PRO A 1 179 ? 10.623 -27.403 -24.140 1.00 66.50 179 PRO A N 1
ATOM 1346 C CA . PRO A 1 179 ? 11.869 -26.731 -23.760 1.00 66.50 179 PRO A CA 1
ATOM 1347 C C . PRO A 1 179 ? 11.949 -26.387 -22.263 1.00 66.50 179 PRO A C 1
ATOM 1349 O O . PRO A 1 179 ? 13.034 -26.166 -21.726 1.00 66.50 179 PRO A O 1
ATOM 1352 N N . LYS A 1 180 ? 10.806 -26.370 -21.562 1.00 66.81 180 LYS A N 1
ATOM 1353 C CA . LYS A 1 180 ? 10.716 -26.151 -20.108 1.00 66.81 180 LYS A CA 1
ATOM 1354 C C . LYS A 1 180 ? 10.847 -27.436 -19.273 1.00 66.81 180 LYS A C 1
ATOM 1356 O O . LYS A 1 180 ? 10.974 -27.318 -18.060 1.00 66.81 180 LYS A O 1
ATOM 1361 N N . GLY A 1 181 ? 10.867 -28.619 -19.893 1.00 80.31 181 GLY A N 1
ATOM 1362 C CA . GLY A 1 181 ? 10.961 -29.920 -19.222 1.00 80.31 181 GLY A CA 1
ATOM 1363 C C . GLY A 1 181 ? 9.620 -30.653 -19.084 1.00 80.31 181 GLY A C 1
ATOM 1364 O O . GLY A 1 181 ? 8.577 -30.014 -18.953 1.00 80.31 181 GLY A O 1
ATOM 1365 N N . VAL A 1 182 ? 9.653 -31.986 -19.096 1.00 81.19 182 VAL A N 1
ATOM 1366 C CA . VAL A 1 182 ? 8.514 -32.894 -18.864 1.00 81.19 182 VAL A CA 1
ATOM 1367 C C . VAL A 1 182 ? 8.762 -33.704 -17.595 1.00 81.19 182 VAL A C 1
ATOM 1369 O O . VAL A 1 182 ? 9.891 -34.131 -17.342 1.00 81.19 182 VAL A O 1
ATOM 1372 N N . LEU A 1 183 ? 7.714 -33.890 -16.793 1.00 81.88 183 LEU A N 1
ATOM 1373 C CA . LEU A 1 183 ? 7.725 -34.712 -15.582 1.00 81.88 183 LEU A CA 1
ATOM 1374 C C . LEU A 1 183 ? 6.966 -36.032 -15.795 1.00 81.88 183 LEU A C 1
ATOM 1376 O O . LEU A 1 183 ? 6.086 -36.084 -16.657 1.00 81.88 183 LEU A O 1
ATOM 1380 N N . PRO A 1 184 ? 7.302 -37.091 -15.033 1.00 80.38 184 PRO A N 1
ATOM 1381 C CA . PRO A 1 184 ? 6.585 -38.361 -15.090 1.00 80.38 184 PRO A CA 1
ATOM 1382 C C . PRO A 1 184 ? 5.121 -38.203 -14.667 1.00 80.38 184 PRO A C 1
ATOM 1384 O O . PRO A 1 184 ? 4.753 -37.256 -13.967 1.00 80.38 184 PRO A O 1
ATOM 1387 N N . ASP A 1 185 ? 4.279 -39.141 -15.102 1.00 80.56 185 ASP A N 1
ATOM 1388 C CA . ASP A 1 185 ? 2.880 -39.168 -14.689 1.00 80.56 185 ASP A CA 1
ATOM 1389 C C . ASP A 1 185 ? 2.749 -39.408 -13.178 1.00 80.56 185 ASP A C 1
ATOM 1391 O O . ASP A 1 185 ? 3.442 -40.252 -12.616 1.00 80.56 185 ASP A O 1
ATOM 1395 N N . TRP A 1 186 ? 1.849 -38.679 -12.515 1.00 77.88 186 TRP A N 1
ATOM 1396 C CA . TRP A 1 186 ? 1.714 -38.727 -11.059 1.00 77.88 186 TRP A CA 1
ATOM 1397 C C . TRP A 1 186 ? 1.188 -40.058 -10.524 1.00 77.88 186 TRP A C 1
ATOM 1399 O O . TRP A 1 186 ? 1.601 -40.463 -9.437 1.00 77.88 186 TRP A O 1
ATOM 1409 N N . GLN A 1 187 ? 0.283 -40.732 -11.242 1.00 71.75 187 GLN A N 1
ATOM 1410 C CA . GLN A 1 187 ? -0.244 -42.022 -10.793 1.00 71.75 187 GLN A CA 1
ATOM 1411 C C . GLN A 1 187 ? 0.840 -43.097 -10.900 1.00 71.75 187 GLN A C 1
ATOM 1413 O O . GLN A 1 187 ? 1.062 -43.822 -9.931 1.00 71.75 187 GLN A O 1
ATOM 1418 N N . GLY A 1 188 ? 1.573 -43.123 -12.018 1.00 75.25 188 GLY A N 1
ATOM 1419 C CA . GLY A 1 188 ? 2.721 -44.018 -12.202 1.00 75.25 188 GLY A CA 1
ATOM 1420 C C . GLY A 1 188 ? 3.869 -43.725 -11.229 1.00 75.25 188 GLY A C 1
ATOM 1421 O O . GLY A 1 188 ? 4.407 -44.634 -10.599 1.00 75.25 188 GLY A O 1
ATOM 1422 N N . LEU A 1 189 ? 4.194 -42.447 -11.017 1.00 81.62 189 LEU A N 1
ATOM 1423 C CA . LEU A 1 189 ? 5.222 -42.029 -10.064 1.00 81.62 189 LEU A CA 1
ATOM 1424 C C . LEU A 1 189 ? 4.860 -42.418 -8.625 1.00 81.62 189 LEU A C 1
ATOM 1426 O O . LEU A 1 189 ? 5.731 -42.789 -7.844 1.00 81.62 189 LEU A O 1
ATOM 1430 N N . ARG A 1 190 ? 3.578 -42.344 -8.253 1.00 80.62 190 ARG A N 1
ATOM 1431 C CA . ARG A 1 190 ? 3.111 -42.757 -6.927 1.00 80.62 190 ARG A CA 1
ATOM 1432 C C . ARG A 1 190 ? 3.353 -44.243 -6.673 1.00 80.62 190 ARG A C 1
ATOM 1434 O O . ARG A 1 190 ? 3.809 -44.582 -5.582 1.00 80.62 190 ARG A O 1
ATOM 1441 N N . SER A 1 191 ? 3.002 -45.116 -7.619 1.00 78.81 191 SER A N 1
ATOM 1442 C CA . SER A 1 191 ? 3.240 -46.558 -7.471 1.00 78.81 191 SER A CA 1
ATOM 1443 C C . SER A 1 191 ? 4.730 -46.870 -7.388 1.00 78.81 191 SER A C 1
ATOM 1445 O O . SER A 1 191 ? 5.146 -47.601 -6.496 1.00 78.81 191 SER A O 1
ATOM 1447 N N . ASP A 1 192 ? 5.525 -46.237 -8.246 1.00 84.44 192 ASP A N 1
ATOM 1448 C CA . ASP A 1 192 ? 6.968 -46.455 -8.346 1.00 84.44 192 ASP A CA 1
ATOM 1449 C C . ASP A 1 192 ? 7.721 -45.974 -7.089 1.00 84.44 192 ASP A C 1
ATOM 1451 O O . ASP A 1 192 ? 8.521 -46.700 -6.500 1.00 84.44 192 ASP A O 1
ATOM 1455 N N . LEU A 1 193 ? 7.379 -44.785 -6.570 1.00 84.75 193 LEU A N 1
ATOM 1456 C CA . LEU A 1 193 ? 7.941 -44.283 -5.311 1.00 84.75 193 LEU A CA 1
ATOM 1457 C C . LEU A 1 193 ? 7.615 -45.192 -4.125 1.00 84.75 193 LEU A C 1
ATOM 1459 O O . LEU A 1 193 ? 8.454 -45.358 -3.246 1.00 84.75 193 LEU A O 1
ATOM 1463 N N . ARG A 1 194 ? 6.410 -45.767 -4.065 1.00 79.44 194 ARG A N 1
ATOM 1464 C CA . ARG A 1 194 ? 6.028 -46.665 -2.967 1.00 79.44 194 ARG A CA 1
ATOM 1465 C C . ARG A 1 194 ? 6.801 -47.969 -2.990 1.00 79.44 194 ARG A C 1
ATOM 1467 O O . ARG A 1 194 ? 7.275 -48.382 -1.938 1.00 79.44 194 ARG A O 1
ATOM 1474 N N . ASP A 1 195 ? 6.918 -48.587 -4.160 1.00 83.50 195 ASP A N 1
ATOM 1475 C CA . ASP A 1 195 ? 7.682 -49.823 -4.328 1.00 83.50 195 ASP A CA 1
ATOM 1476 C C . ASP A 1 195 ? 9.156 -49.592 -3.959 1.00 83.50 195 ASP A C 1
ATOM 1478 O O . ASP A 1 195 ? 9.708 -50.283 -3.104 1.00 83.50 195 ASP A O 1
ATOM 1482 N N . CYS A 1 196 ? 9.758 -48.513 -4.472 1.00 85.94 196 CYS A N 1
ATOM 1483 C CA . CYS A 1 196 ? 11.123 -48.125 -4.122 1.00 85.94 196 CYS A CA 1
ATOM 1484 C C . CYS A 1 196 ? 11.307 -47.848 -2.616 1.00 85.94 196 CYS A C 1
ATOM 1486 O O . CYS A 1 196 ? 12.281 -48.308 -2.017 1.00 85.94 196 CYS A O 1
ATOM 1488 N N . LEU A 1 197 ? 10.403 -47.086 -1.988 1.00 81.31 197 LEU A N 1
ATOM 1489 C CA . LEU A 1 197 ? 10.490 -46.745 -0.563 1.00 81.31 197 LEU A CA 1
ATOM 1490 C C . LEU A 1 197 ? 10.285 -47.961 0.344 1.00 81.31 197 LEU A C 1
ATOM 1492 O O . LEU A 1 197 ? 10.993 -48.086 1.344 1.00 81.31 197 LEU A O 1
ATOM 1496 N N . GLY A 1 198 ? 9.347 -48.847 -0.001 1.00 78.06 198 GLY A N 1
ATOM 1497 C CA . GLY A 1 198 ? 9.122 -50.104 0.712 1.00 78.06 198 GLY A CA 1
ATOM 1498 C C . GLY A 1 198 ? 10.361 -50.992 0.669 1.00 78.06 198 GLY A C 1
ATOM 1499 O O . GLY A 1 198 ? 10.861 -51.408 1.712 1.00 78.06 198 GLY A O 1
ATOM 1500 N N . TRP A 1 199 ? 10.938 -51.163 -0.521 1.00 85.44 199 TRP A N 1
ATOM 1501 C CA . TRP A 1 199 ? 12.156 -51.947 -0.715 1.00 85.44 199 TRP A CA 1
ATOM 1502 C C . TRP A 1 199 ? 13.363 -51.406 0.075 1.00 85.44 199 TRP A C 1
ATOM 1504 O O . TRP A 1 199 ? 14.104 -52.181 0.687 1.00 85.44 199 TRP A O 1
ATOM 1514 N N . LEU A 1 200 ? 13.555 -50.077 0.098 1.00 81.38 200 LEU A N 1
ATOM 1515 C CA . LEU A 1 200 ? 14.613 -49.421 0.884 1.00 81.38 200 LEU A CA 1
ATOM 1516 C C . LEU A 1 200 ? 14.407 -49.635 2.390 1.00 81.38 200 LEU A C 1
ATOM 1518 O O . LEU A 1 200 ? 15.365 -49.920 3.113 1.00 81.38 200 LEU A O 1
ATOM 1522 N N . HIS A 1 201 ? 13.159 -49.525 2.85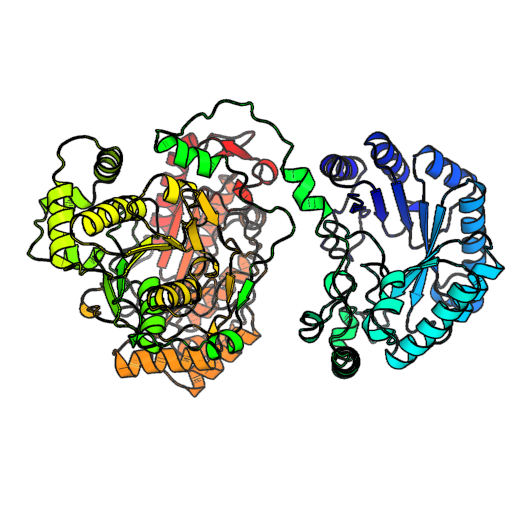3 1.00 76.12 201 HIS A N 1
ATOM 1523 C CA . HIS A 1 201 ? 12.793 -49.702 4.255 1.00 76.12 201 HIS A CA 1
ATOM 1524 C C . HIS A 1 201 ? 13.056 -51.130 4.751 1.00 76.12 201 HIS A C 1
ATOM 1526 O O . HIS A 1 201 ? 13.686 -51.298 5.794 1.00 76.12 201 HIS A O 1
ATOM 1532 N N . GLU A 1 202 ? 12.662 -52.150 3.980 1.00 76.88 202 GLU A N 1
ATOM 1533 C CA . GLU A 1 202 ? 12.904 -53.571 4.292 1.00 76.88 202 GLU A CA 1
ATOM 1534 C C . GLU A 1 202 ? 14.390 -53.902 4.500 1.00 76.88 202 GLU A C 1
ATOM 1536 O O . GLU A 1 202 ? 14.731 -54.846 5.209 1.00 76.88 202 GLU A O 1
ATOM 1541 N N . ARG A 1 203 ? 15.286 -53.115 3.898 1.00 78.69 203 ARG A N 1
ATOM 1542 C CA . ARG A 1 203 ? 16.745 -53.290 3.966 1.00 78.69 203 ARG A CA 1
ATOM 1543 C C . ARG A 1 203 ? 17.431 -52.343 4.946 1.00 78.69 203 ARG A C 1
ATOM 1545 O O . ARG A 1 203 ? 18.657 -52.300 4.996 1.00 78.69 203 ARG A O 1
ATOM 1552 N N . GLY A 1 204 ? 16.663 -51.571 5.716 1.00 74.50 204 GLY A N 1
ATOM 1553 C CA . GLY A 1 204 ? 17.198 -50.618 6.689 1.00 74.50 204 GLY A CA 1
ATOM 1554 C C . GLY A 1 204 ? 17.917 -49.417 6.064 1.00 74.50 204 GLY A C 1
ATOM 1555 O O . GLY A 1 204 ? 18.644 -48.712 6.765 1.00 74.50 204 GLY A O 1
ATOM 1556 N N . ILE A 1 205 ? 17.726 -49.154 4.767 1.00 77.69 205 ILE A N 1
ATOM 1557 C CA . ILE A 1 205 ? 18.329 -48.007 4.083 1.00 77.69 205 ILE A CA 1
ATOM 1558 C C . ILE A 1 205 ? 17.444 -46.783 4.329 1.00 77.69 205 ILE A C 1
ATOM 1560 O O . ILE A 1 205 ? 16.265 -46.756 3.971 1.00 77.69 205 ILE A O 1
ATOM 1564 N N . ALA A 1 206 ? 18.001 -45.733 4.937 1.00 72.19 206 ALA A N 1
ATOM 1565 C CA . ALA A 1 206 ? 17.217 -44.557 5.301 1.00 72.19 206 ALA A CA 1
ATOM 1566 C C . ALA A 1 206 ? 16.843 -43.723 4.061 1.00 72.19 206 ALA A C 1
ATOM 1568 O O . ALA A 1 206 ? 17.686 -43.029 3.492 1.00 72.19 206 ALA A O 1
ATOM 1569 N N . ALA A 1 207 ? 15.569 -43.726 3.673 1.00 75.56 207 ALA A N 1
ATOM 1570 C CA . ALA A 1 207 ? 15.055 -42.891 2.589 1.00 75.56 207 ALA A CA 1
ATOM 1571 C C . ALA A 1 207 ? 14.525 -41.541 3.109 1.00 75.56 207 ALA A C 1
ATOM 1573 O O . ALA A 1 207 ? 13.847 -41.484 4.137 1.00 75.56 207 ALA A O 1
ATOM 1574 N N . ARG A 1 208 ? 14.812 -40.444 2.397 1.00 74.81 208 ARG A N 1
ATOM 1575 C CA . ARG A 1 208 ? 14.314 -39.094 2.704 1.00 74.81 208 ARG A CA 1
ATOM 1576 C C . ARG A 1 208 ? 13.793 -38.383 1.469 1.00 74.81 208 ARG A C 1
ATOM 1578 O O . ARG A 1 208 ? 14.353 -38.510 0.388 1.00 74.81 208 ARG A O 1
ATOM 1585 N N . ILE A 1 209 ? 12.771 -37.557 1.648 1.00 72.62 209 ILE A N 1
ATOM 1586 C CA . ILE A 1 209 ? 12.281 -36.639 0.620 1.00 72.62 209 ILE A CA 1
ATOM 1587 C C . ILE A 1 209 ? 12.633 -35.220 1.068 1.00 72.62 209 ILE A C 1
ATOM 1589 O O . ILE A 1 209 ? 12.075 -34.704 2.035 1.00 72.62 209 ILE A O 1
ATOM 1593 N N . GLY A 1 210 ? 13.612 -34.612 0.394 1.00 63.47 210 GLY A N 1
ATOM 1594 C CA . GLY A 1 210 ? 14.139 -33.293 0.754 1.00 63.47 210 GLY A CA 1
ATOM 1595 C C . GLY A 1 210 ? 13.178 -32.144 0.438 1.00 63.47 210 GLY A C 1
ATOM 1596 O O . GLY A 1 210 ? 12.286 -32.279 -0.402 1.00 63.47 210 GLY A O 1
ATOM 1597 N N . ALA A 1 211 ? 13.402 -30.981 1.062 1.00 57.78 211 ALA A N 1
ATOM 1598 C CA . ALA A 1 211 ? 12.647 -29.745 0.806 1.00 57.78 211 ALA A CA 1
ATOM 1599 C C . ALA A 1 211 ? 12.723 -29.279 -0.666 1.00 57.78 211 ALA A C 1
ATOM 1601 O O . ALA A 1 211 ? 11.846 -28.570 -1.150 1.00 57.78 211 ALA A O 1
ATOM 1602 N N . ASP A 1 212 ? 13.752 -29.712 -1.393 1.00 61.75 212 ASP A N 1
ATOM 1603 C CA . ASP A 1 212 ? 13.993 -29.425 -2.806 1.00 61.75 212 ASP A CA 1
ATOM 1604 C C . ASP A 1 212 ? 13.500 -30.519 -3.771 1.00 61.75 212 ASP A C 1
ATOM 1606 O O . ASP A 1 212 ? 13.713 -30.417 -4.976 1.00 61.75 212 ASP A O 1
ATOM 1610 N N . SER A 1 213 ? 12.839 -31.564 -3.269 1.00 71.44 213 SER A N 1
ATOM 1611 C CA . SER A 1 213 ? 12.419 -32.721 -4.073 1.00 71.44 213 SER A CA 1
ATOM 1612 C C . SER A 1 213 ? 11.277 -32.429 -5.051 1.00 71.44 213 SER A C 1
ATOM 1614 O O . SER A 1 213 ? 11.193 -33.066 -6.098 1.00 71.44 213 SER A O 1
ATOM 1616 N N . GLY A 1 214 ? 10.373 -31.512 -4.694 1.00 73.19 214 GLY A N 1
ATOM 1617 C CA . GLY A 1 214 ? 9.114 -31.264 -5.405 1.00 73.19 214 GLY A CA 1
ATOM 1618 C C . GLY A 1 214 ? 8.091 -32.404 -5.365 1.00 73.19 214 GLY A C 1
ATOM 1619 O O . GLY A 1 214 ? 7.139 -32.387 -6.150 1.00 73.19 214 GLY A O 1
ATOM 1620 N N . ILE A 1 215 ? 8.284 -33.378 -4.465 1.00 79.75 215 ILE A N 1
ATOM 1621 C CA . ILE A 1 215 ? 7.411 -34.542 -4.263 1.00 79.75 215 ILE A CA 1
ATOM 1622 C C . ILE A 1 215 ? 6.499 -34.284 -3.047 1.00 79.75 215 ILE A C 1
ATOM 1624 O O . ILE A 1 215 ? 6.961 -34.379 -1.905 1.00 79.75 215 ILE A O 1
ATOM 1628 N N . PRO A 1 216 ? 5.203 -33.975 -3.233 1.00 79.12 216 PRO A N 1
ATOM 1629 C CA . PRO A 1 216 ? 4.332 -33.602 -2.121 1.00 79.12 216 PRO A CA 1
ATOM 1630 C C . PRO A 1 216 ? 3.966 -34.814 -1.246 1.00 79.12 216 PRO A C 1
ATOM 1632 O O . PRO A 1 216 ? 3.760 -35.912 -1.758 1.00 79.12 216 PRO A O 1
ATOM 1635 N N . CYS A 1 217 ? 3.790 -34.614 0.069 1.00 75.62 217 CYS A N 1
ATOM 1636 C CA . CYS A 1 217 ? 3.425 -35.693 1.009 1.00 75.62 217 CYS A CA 1
ATOM 1637 C C . CYS A 1 217 ? 2.147 -36.447 0.618 1.00 75.62 217 CYS A C 1
ATOM 1639 O O . CYS A 1 217 ? 2.053 -37.657 0.807 1.00 75.62 217 CYS A O 1
ATOM 1641 N N . CYS A 1 218 ? 1.167 -35.745 0.040 1.00 74.00 218 CYS A N 1
ATOM 1642 C CA . CYS A 1 218 ? -0.098 -36.342 -0.389 1.00 74.00 218 CYS A CA 1
ATOM 1643 C C . CYS A 1 218 ? 0.063 -37.360 -1.529 1.00 74.00 218 CYS A C 1
ATOM 1645 O O . CYS A 1 218 ? -0.834 -38.181 -1.722 1.00 74.00 218 CYS A O 1
ATOM 1647 N N . LEU A 1 219 ? 1.196 -37.362 -2.245 1.00 77.06 219 LEU A N 1
ATOM 1648 C CA . LEU A 1 219 ? 1.457 -38.335 -3.304 1.00 77.06 219 LEU A CA 1
ATOM 1649 C C . LEU A 1 219 ? 1.578 -39.762 -2.754 1.00 77.06 219 LEU A C 1
ATOM 1651 O O . LEU A 1 219 ? 1.131 -40.700 -3.404 1.00 77.06 219 LEU A O 1
ATOM 1655 N N . LEU A 1 220 ? 2.126 -39.951 -1.550 1.00 70.62 220 LEU A N 1
ATOM 1656 C CA . LEU A 1 220 ? 2.437 -41.287 -1.028 1.00 70.62 220 LEU A CA 1
ATOM 1657 C C . LEU A 1 220 ? 1.269 -41.983 -0.298 1.00 70.62 220 LEU A C 1
ATOM 1659 O O . LEU A 1 220 ? 1.324 -43.198 -0.152 1.00 70.62 220 LEU A O 1
ATOM 1663 N N . ARG A 1 221 ? 0.177 -41.281 0.058 1.00 61.22 221 ARG A N 1
ATOM 1664 C CA . ARG A 1 221 ? -1.077 -41.766 0.709 1.00 61.22 221 ARG A CA 1
ATOM 1665 C C . ARG A 1 221 ? -0.992 -43.058 1.570 1.00 61.22 221 ARG A C 1
ATOM 1667 O O . ARG A 1 221 ? -1.405 -44.116 1.109 1.00 61.22 221 ARG A O 1
ATOM 1674 N N . SER A 1 222 ? -0.656 -42.981 2.845 1.00 51.50 222 SER A N 1
ATOM 1675 C CA . SER A 1 222 ? -1.164 -43.929 3.858 1.00 51.50 222 SER A CA 1
ATOM 1676 C C . SER A 1 222 ? -0.790 -43.360 5.213 1.00 51.50 222 SER A C 1
ATOM 1678 O O . SER A 1 222 ? 0.384 -43.328 5.527 1.00 51.50 222 SER A O 1
ATOM 1680 N N . GLU A 1 223 ? -1.769 -42.810 5.930 1.00 53.09 223 GLU A N 1
ATOM 1681 C CA . GLU A 1 223 ? -1.666 -42.235 7.283 1.00 53.09 223 GLU A CA 1
ATOM 1682 C C . GLU A 1 223 ? -0.583 -41.138 7.514 1.00 53.09 223 GLU A C 1
ATOM 1684 O O . GLU A 1 223 ? 0.608 -41.332 7.260 1.00 53.09 223 GLU A O 1
ATOM 1689 N N . PRO A 1 224 ? -0.953 -39.948 8.035 1.00 48.62 224 PRO A N 1
ATOM 1690 C CA . PRO A 1 224 ? -0.004 -38.858 8.314 1.00 48.62 224 PRO A CA 1
ATOM 1691 C C . PRO A 1 224 ? 1.236 -39.285 9.122 1.00 48.62 224 PRO A C 1
ATOM 1693 O O . PRO A 1 224 ? 2.337 -38.785 8.868 1.00 48.62 224 PRO A O 1
ATOM 1696 N N . ASP A 1 225 ? 1.069 -40.253 10.024 1.00 49.47 225 ASP A N 1
ATOM 1697 C CA . ASP A 1 225 ? 2.106 -40.737 10.939 1.00 49.47 225 ASP A CA 1
ATOM 1698 C C . ASP A 1 225 ? 3.164 -41.610 10.244 1.00 49.47 225 ASP A C 1
ATOM 1700 O O . ASP A 1 225 ? 4.349 -41.541 10.580 1.00 49.47 225 ASP A O 1
ATOM 1704 N N . GLN A 1 226 ? 2.780 -42.354 9.200 1.00 50.19 226 GLN A N 1
ATOM 1705 C CA . GLN A 1 226 ? 3.715 -43.134 8.380 1.00 50.19 226 GLN A CA 1
ATOM 1706 C C . GLN A 1 226 ? 4.440 -42.265 7.349 1.00 50.19 226 GLN A C 1
ATOM 1708 O O . GLN A 1 226 ? 5.492 -42.642 6.852 1.00 50.19 226 GLN A O 1
ATOM 1713 N N . CYS A 1 227 ? 3.911 -41.090 7.007 1.00 52.25 227 CYS A N 1
ATOM 1714 C CA . CYS A 1 227 ? 4.575 -40.193 6.064 1.00 52.25 227 CYS A CA 1
ATOM 1715 C C . CYS A 1 227 ? 5.630 -39.322 6.762 1.00 52.25 227 CYS A C 1
ATOM 1717 O O . CYS A 1 227 ? 6.691 -39.063 6.198 1.00 52.25 227 CYS A O 1
ATOM 1719 N N . ALA A 1 228 ? 5.375 -38.886 8.000 1.00 52.41 228 ALA A N 1
ATOM 1720 C CA . ALA A 1 228 ? 6.192 -37.893 8.699 1.00 52.41 228 ALA A CA 1
ATOM 1721 C C . ALA A 1 228 ? 7.684 -38.260 8.832 1.00 52.41 228 ALA A C 1
ATOM 1723 O O . ALA A 1 228 ? 8.524 -37.362 8.881 1.00 52.41 228 ALA A O 1
ATOM 1724 N N . TRP A 1 229 ? 8.043 -39.549 8.873 1.00 52.75 229 TRP A N 1
ATOM 1725 C CA . TRP A 1 229 ? 9.442 -39.976 8.985 1.00 52.75 229 TRP A CA 1
ATOM 1726 C C . TRP A 1 229 ? 10.240 -39.837 7.677 1.00 52.75 229 TRP A C 1
ATOM 1728 O O . TRP A 1 229 ? 11.430 -39.522 7.749 1.00 52.75 229 TRP A O 1
ATOM 1738 N N . PHE A 1 230 ? 9.601 -39.957 6.503 1.00 55.62 230 PHE A N 1
ATOM 1739 C CA . PHE A 1 230 ? 10.236 -39.690 5.200 1.00 55.62 230 PHE A CA 1
ATOM 1740 C C . PHE A 1 230 ? 10.585 -38.204 5.013 1.00 55.62 230 PHE A C 1
ATOM 1742 O O . PHE A 1 230 ? 11.509 -37.867 4.270 1.00 55.62 230 PHE A O 1
ATOM 1749 N N . TYR A 1 231 ? 9.863 -37.312 5.703 1.00 57.16 231 TYR A N 1
ATOM 1750 C CA . TYR A 1 231 ? 9.955 -35.852 5.571 1.00 57.16 231 TYR A CA 1
ATOM 1751 C C . TYR A 1 231 ? 10.726 -35.170 6.723 1.00 57.16 231 TYR A C 1
ATOM 1753 O O . TYR A 1 231 ? 10.560 -33.976 6.969 1.00 57.16 231 TYR A O 1
ATOM 1761 N N . ARG A 1 232 ? 11.600 -35.893 7.444 1.00 47.06 232 ARG A N 1
ATOM 1762 C CA . ARG A 1 232 ? 12.453 -35.306 8.498 1.00 47.06 232 ARG A CA 1
ATOM 1763 C C . ARG A 1 232 ? 13.754 -34.726 7.933 1.00 47.06 232 ARG A C 1
ATOM 1765 O O . ARG A 1 232 ? 14.727 -35.44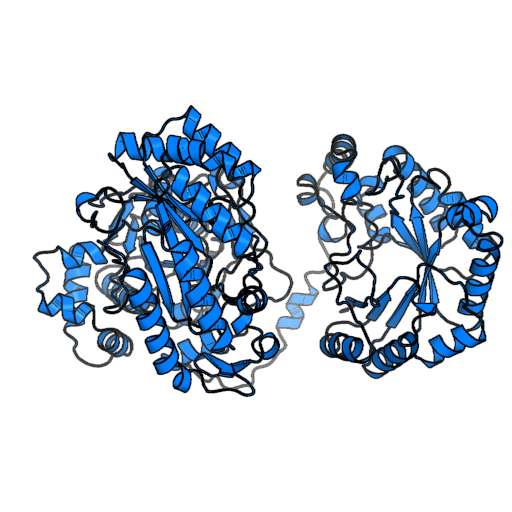7 7.701 1.00 47.06 232 ARG A O 1
ATOM 1772 N N . GLY A 1 233 ? 13.795 -33.405 7.802 1.00 44.22 233 GLY A N 1
ATOM 1773 C CA . GLY A 1 233 ? 15.005 -32.623 7.552 1.00 44.22 233 GLY A CA 1
ATOM 1774 C C . GLY A 1 233 ? 14.844 -31.190 8.072 1.00 44.22 233 GLY A C 1
ATOM 1775 O O . GLY A 1 233 ? 13.711 -30.725 8.201 1.00 44.22 233 GLY A O 1
ATOM 1776 N N . PRO A 1 234 ? 15.937 -30.501 8.436 1.00 33.31 234 PRO A N 1
ATOM 1777 C CA . PRO A 1 234 ? 15.855 -29.114 8.876 1.00 33.31 234 PRO A CA 1
ATOM 1778 C C . PRO A 1 234 ? 15.318 -28.190 7.769 1.00 33.31 234 PRO A C 1
ATOM 1780 O O . PRO A 1 234 ? 15.605 -28.424 6.592 1.00 33.31 234 PRO A O 1
ATOM 1783 N N . PRO A 1 235 ? 14.581 -27.120 8.114 1.00 34.16 235 PRO A N 1
ATOM 1784 C CA . PRO A 1 235 ? 14.274 -26.059 7.166 1.00 34.16 235 PRO A CA 1
ATOM 1785 C C . PRO A 1 235 ? 15.565 -25.336 6.754 1.00 34.16 235 PRO A C 1
ATOM 1787 O O . PRO A 1 235 ? 16.362 -24.913 7.592 1.00 34.16 235 PRO A O 1
ATOM 1790 N N . VAL A 1 236 ? 15.764 -25.185 5.448 1.00 35.19 236 VAL A N 1
ATOM 1791 C CA . VAL A 1 236 ? 16.874 -24.427 4.861 1.00 35.19 236 VAL A CA 1
ATOM 1792 C C . VAL A 1 236 ? 16.508 -22.939 4.907 1.00 35.19 236 VAL A C 1
ATOM 1794 O O . VAL A 1 236 ? 15.512 -22.533 4.303 1.00 35.19 236 VAL A O 1
ATOM 1797 N N . LEU A 1 237 ? 17.271 -22.111 5.630 1.00 27.70 237 LEU A N 1
ATOM 1798 C CA . LEU A 1 237 ? 17.065 -20.658 5.613 1.00 27.70 237 LEU A CA 1
ATOM 1799 C C . LEU A 1 237 ? 17.478 -20.125 4.234 1.00 27.70 237 LEU A C 1
ATOM 1801 O O . LEU A 1 237 ? 18.591 -20.354 3.777 1.00 27.70 237 LEU A O 1
ATOM 1805 N N . GLY A 1 238 ? 16.575 -19.427 3.548 1.00 31.80 238 GLY A N 1
ATOM 1806 C CA . GLY A 1 238 ? 16.880 -18.770 2.272 1.00 31.80 238 GLY A CA 1
ATOM 1807 C C . GLY A 1 238 ? 16.759 -19.648 1.021 1.00 31.80 238 GLY A C 1
ATOM 1808 O O . GLY A 1 238 ? 16.612 -19.098 -0.069 1.00 31.80 238 GLY A O 1
ATOM 1809 N N . ALA A 1 239 ? 16.675 -20.977 1.134 1.00 28.59 239 ALA A N 1
ATOM 1810 C CA . ALA A 1 239 ? 16.284 -21.799 -0.007 1.00 28.59 239 ALA A CA 1
ATOM 1811 C C . ALA A 1 239 ? 14.755 -21.859 -0.117 1.00 28.59 239 ALA A C 1
ATOM 1813 O O . ALA A 1 239 ? 14.102 -22.813 0.297 1.00 28.59 239 ALA A O 1
ATOM 1814 N N . GLN A 1 240 ? 14.182 -20.904 -0.846 1.00 33.78 240 GLN A N 1
ATOM 1815 C CA . GLN A 1 240 ? 13.218 -21.343 -1.852 1.00 33.78 240 GLN A CA 1
ATOM 1816 C C . GLN A 1 240 ? 14.019 -22.092 -2.918 1.00 33.78 240 GLN A C 1
ATOM 1818 O O . GLN A 1 240 ? 14.335 -21.535 -3.969 1.00 33.78 240 GLN A O 1
ATOM 1823 N N . SER A 1 241 ? 14.388 -23.345 -2.632 1.00 35.03 241 SER A N 1
ATOM 1824 C CA . SER A 1 241 ? 14.821 -24.243 -3.697 1.00 35.03 241 SER A CA 1
ATOM 1825 C C . SER A 1 241 ? 13.718 -24.257 -4.770 1.00 35.03 241 SER A C 1
ATOM 1827 O O . SER A 1 241 ? 12.549 -24.061 -4.418 1.00 35.03 241 SER A O 1
ATOM 1829 N N . PRO A 1 242 ? 14.007 -24.446 -6.069 1.00 41.78 242 PRO A N 1
ATOM 1830 C CA . PRO A 1 242 ? 13.017 -24.284 -7.141 1.00 41.78 242 PRO A CA 1
ATOM 1831 C C . PRO A 1 242 ? 11.765 -25.193 -7.087 1.00 41.78 242 PRO A C 1
ATOM 1833 O O . PRO A 1 242 ? 10.981 -25.200 -8.032 1.00 41.78 242 PRO A O 1
ATOM 1836 N N . GLY A 1 243 ? 11.553 -25.987 -6.039 1.00 51.47 243 GLY A N 1
ATOM 1837 C CA . GLY A 1 243 ? 10.909 -27.286 -6.161 1.00 51.47 243 GLY A CA 1
ATOM 1838 C C . GLY A 1 243 ? 9.431 -27.422 -5.808 1.00 51.47 243 GLY A C 1
ATOM 1839 O O . GLY A 1 243 ? 8.880 -28.440 -6.190 1.00 51.47 243 GLY A O 1
ATOM 1840 N N . GLY A 1 244 ? 8.739 -26.491 -5.139 1.00 57.47 244 GLY A N 1
ATOM 1841 C CA . GLY A 1 244 ? 7.398 -26.817 -4.620 1.00 57.47 244 GLY A CA 1
ATOM 1842 C C . GLY A 1 244 ? 6.384 -25.683 -4.506 1.00 57.47 244 GLY A C 1
ATOM 1843 O O . GLY A 1 244 ? 6.425 -24.888 -3.577 1.00 57.47 244 GLY A O 1
ATOM 1844 N N . MET A 1 245 ? 5.404 -25.650 -5.401 1.00 69.19 245 MET A N 1
ATOM 1845 C CA . MET A 1 245 ? 4.157 -24.906 -5.266 1.00 69.19 245 MET A CA 1
ATOM 1846 C C . MET A 1 245 ? 3.226 -25.606 -4.269 1.00 69.19 245 MET A C 1
ATOM 1848 O O . MET A 1 245 ? 3.004 -26.814 -4.343 1.00 69.19 245 MET A O 1
ATOM 1852 N N . LYS A 1 246 ? 2.655 -24.845 -3.340 1.00 74.38 246 LYS A N 1
ATOM 1853 C CA . LYS A 1 246 ? 1.546 -25.294 -2.493 1.00 74.38 246 LYS A CA 1
ATOM 1854 C C . LYS A 1 246 ? 0.250 -24.819 -3.137 1.00 74.38 246 LYS A C 1
ATOM 1856 O O . LYS A 1 246 ? 0.159 -23.648 -3.498 1.00 74.38 246 LYS A O 1
ATOM 1861 N N . LEU A 1 247 ? -0.717 -25.714 -3.311 1.00 73.56 247 LEU A N 1
ATOM 1862 C CA . LEU A 1 247 ? -2.059 -25.326 -3.752 1.00 73.56 247 LEU A CA 1
ATOM 1863 C C . LEU A 1 247 ? -2.849 -24.750 -2.568 1.00 73.56 247 LEU A C 1
ATOM 1865 O O . LEU A 1 247 ? -2.431 -24.905 -1.419 1.00 73.56 247 LEU A O 1
ATOM 1869 N N . ALA A 1 248 ? -3.985 -24.108 -2.829 1.00 71.06 248 ALA A N 1
ATOM 1870 C CA . ALA A 1 248 ? -4.833 -23.545 -1.775 1.00 71.06 248 ALA A CA 1
ATOM 1871 C C . ALA A 1 248 ? -5.288 -24.628 -0.777 1.00 71.06 248 ALA A C 1
ATOM 1873 O O . ALA A 1 248 ? -5.245 -24.441 0.436 1.00 71.06 248 ALA A O 1
ATOM 1874 N N . GLU A 1 249 ? -5.598 -25.813 -1.292 1.00 69.88 249 GLU A N 1
ATOM 1875 C CA . GLU A 1 249 ? -5.993 -27.014 -0.558 1.00 69.88 249 GLU A CA 1
ATOM 1876 C C . GLU A 1 249 ? -4.852 -27.543 0.342 1.00 69.88 249 GLU A C 1
ATOM 1878 O O . GLU A 1 249 ? -5.076 -28.213 1.345 1.00 69.88 249 GLU A O 1
ATOM 1883 N N . CYS A 1 250 ? -3.588 -27.191 0.063 1.00 69.19 250 CYS A N 1
ATOM 1884 C CA . CYS A 1 250 ? -2.472 -27.553 0.942 1.00 69.19 250 CYS A CA 1
ATOM 1885 C C . CYS A 1 250 ? -2.488 -26.793 2.277 1.00 69.19 250 CYS A C 1
ATOM 1887 O O . CYS A 1 250 ? -1.781 -27.215 3.191 1.00 69.19 250 CYS A O 1
ATOM 1889 N N . ALA A 1 251 ? -3.215 -25.676 2.404 1.00 68.31 251 ALA A N 1
ATOM 1890 C CA . ALA A 1 251 ? -3.245 -24.864 3.626 1.00 68.31 251 ALA A CA 1
ATOM 1891 C C . ALA A 1 251 ? -3.878 -25.606 4.815 1.00 68.31 251 ALA A C 1
ATOM 1893 O O . ALA A 1 251 ? -3.508 -25.372 5.961 1.00 68.31 251 ALA A O 1
ATOM 1894 N N . ARG A 1 252 ? -4.787 -26.547 4.537 1.00 64.25 252 ARG A N 1
ATOM 1895 C CA . ARG A 1 252 ? -5.478 -27.369 5.544 1.00 64.25 252 ARG A CA 1
ATOM 1896 C C . ARG A 1 252 ? -4.715 -28.646 5.908 1.00 64.25 252 ARG A C 1
ATOM 1898 O O . ARG A 1 252 ? -5.128 -29.403 6.780 1.00 64.25 252 ARG A O 1
ATOM 1905 N N . CYS A 1 253 ? -3.589 -28.908 5.245 1.00 63.84 253 CYS A N 1
ATOM 1906 C CA . CYS A 1 253 ? -2.805 -30.118 5.450 1.00 63.84 253 CYS A CA 1
ATOM 1907 C C . CYS A 1 253 ? -1.976 -30.029 6.741 1.00 63.84 253 CYS A C 1
ATOM 1909 O O . CYS A 1 253 ? -1.141 -29.141 6.890 1.00 63.84 253 CYS A O 1
ATOM 1911 N N . ARG A 1 254 ? -2.101 -31.006 7.648 1.00 65.62 254 ARG A N 1
ATOM 1912 C CA . ARG A 1 254 ? -1.289 -31.070 8.885 1.00 65.62 254 ARG A CA 1
ATOM 1913 C C . ARG A 1 254 ? 0.219 -31.196 8.628 1.00 65.62 254 ARG A C 1
ATOM 1915 O O . ARG A 1 254 ? 1.027 -30.791 9.455 1.00 65.62 254 ARG A O 1
ATOM 1922 N N . LEU A 1 255 ? 0.605 -31.713 7.460 1.00 63.19 255 LEU A N 1
ATOM 1923 C CA . LEU A 1 255 ? 1.997 -31.787 7.008 1.00 63.19 255 LEU A CA 1
ATOM 1924 C C . LEU A 1 255 ? 2.413 -30.547 6.196 1.00 63.19 255 LEU A C 1
ATOM 1926 O O . LEU A 1 255 ? 3.469 -30.569 5.571 1.00 63.19 255 LEU A O 1
ATOM 1930 N N . HIS A 1 256 ? 1.617 -29.465 6.170 1.00 69.12 256 HIS A N 1
ATOM 1931 C CA . HIS A 1 256 ? 1.876 -28.271 5.354 1.00 69.12 256 HIS A CA 1
ATOM 1932 C C . HIS A 1 256 ? 3.298 -27.732 5.540 1.00 69.12 256 HIS A C 1
ATOM 1934 O O . HIS A 1 256 ? 3.989 -27.514 4.543 1.00 69.12 256 HIS A O 1
ATOM 1940 N N . ALA A 1 257 ? 3.731 -27.593 6.797 1.00 59.97 257 ALA A N 1
ATOM 1941 C CA . ALA A 1 257 ? 5.047 -27.080 7.174 1.00 59.97 257 ALA A CA 1
ATOM 1942 C C . ALA A 1 257 ? 6.205 -28.045 6.860 1.00 59.97 257 ALA A C 1
ATOM 1944 O O . ALA A 1 257 ? 7.330 -27.600 6.660 1.00 59.97 257 ALA A O 1
ATOM 1945 N N . LEU A 1 258 ? 5.937 -29.355 6.800 1.00 60.00 258 LEU A N 1
ATOM 1946 C CA . LEU A 1 258 ? 6.941 -30.395 6.530 1.00 60.00 258 LEU A CA 1
ATOM 1947 C C . LEU A 1 258 ? 7.023 -30.770 5.043 1.00 60.00 258 LEU A C 1
ATOM 1949 O O . LEU A 1 258 ? 8.022 -31.307 4.576 1.00 60.00 258 LEU A O 1
ATOM 1953 N N . CYS A 1 259 ? 5.958 -30.514 4.287 1.00 69.75 259 CYS A N 1
ATOM 1954 C CA . CYS A 1 259 ? 5.841 -30.930 2.900 1.00 69.75 259 CYS A CA 1
ATOM 1955 C C . CYS A 1 259 ? 6.713 -30.038 1.990 1.00 69.75 259 CYS A C 1
ATOM 1957 O O . CYS A 1 259 ? 6.649 -28.814 2.103 1.00 69.75 259 CYS A O 1
ATOM 1959 N N . PRO A 1 260 ? 7.454 -30.597 1.021 1.00 69.19 260 PRO A N 1
ATOM 1960 C CA . PRO A 1 260 ? 8.269 -29.811 0.090 1.00 69.19 260 PRO A CA 1
ATOM 1961 C C . PRO A 1 260 ? 7.423 -29.062 -0.952 1.00 69.19 260 PRO A C 1
ATOM 1963 O O . PRO A 1 260 ? 7.905 -28.123 -1.568 1.00 69.19 260 PRO A O 1
ATOM 1966 N N . GLY A 1 261 ? 6.147 -29.429 -1.128 1.00 74.75 261 GLY A N 1
ATOM 1967 C CA . GLY A 1 261 ? 5.261 -28.872 -2.155 1.00 74.75 261 GLY A CA 1
ATOM 1968 C C . GLY A 1 261 ? 5.383 -29.583 -3.506 1.00 74.75 261 GLY A C 1
ATOM 1969 O O . GLY A 1 261 ? 6.104 -30.566 -3.643 1.00 74.75 261 GLY A O 1
ATOM 197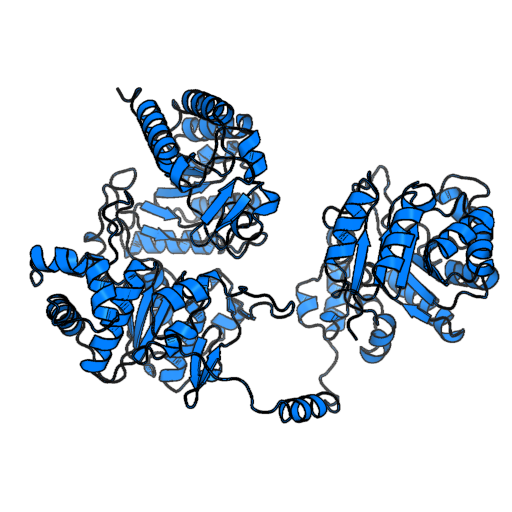0 N N . ILE A 1 262 ? 4.620 -29.111 -4.489 1.00 76.88 262 ILE A N 1
ATOM 1971 C CA . ILE A 1 262 ? 4.472 -29.714 -5.820 1.00 76.88 262 ILE A CA 1
ATOM 1972 C C . ILE A 1 262 ? 5.408 -29.036 -6.815 1.00 76.88 262 ILE A C 1
ATOM 1974 O O . ILE A 1 262 ? 5.346 -27.819 -6.965 1.00 76.88 262 ILE A O 1
ATOM 1978 N N . HIS A 1 263 ? 6.189 -29.783 -7.589 1.00 77.19 263 HIS A N 1
ATOM 1979 C CA . HIS A 1 263 ? 7.030 -29.175 -8.624 1.00 77.19 263 HIS A CA 1
ATOM 1980 C C . HIS A 1 263 ? 6.275 -28.162 -9.525 1.00 77.19 263 HIS A C 1
ATOM 1982 O O . HIS A 1 263 ? 5.249 -28.517 -10.112 1.00 77.19 263 HIS A O 1
ATOM 1988 N N . PRO A 1 264 ? 6.756 -26.908 -9.706 1.00 72.12 264 PRO A N 1
ATOM 1989 C CA . PRO A 1 264 ? 6.020 -25.865 -10.436 1.00 72.12 264 PRO A CA 1
ATOM 1990 C C . PRO A 1 264 ? 5.658 -26.218 -11.884 1.00 72.12 264 PRO A C 1
ATOM 1992 O O . PRO A 1 264 ? 4.642 -25.756 -12.399 1.00 72.12 264 PRO A O 1
ATOM 1995 N N . LEU A 1 265 ? 6.481 -27.030 -12.556 1.00 72.31 265 LEU A N 1
ATOM 1996 C CA . LEU A 1 265 ? 6.153 -27.556 -13.890 1.00 72.31 265 LEU A CA 1
ATOM 1997 C C . LEU A 1 265 ? 4.958 -28.510 -13.858 1.00 72.31 265 LEU A C 1
ATOM 1999 O O . LEU A 1 265 ? 4.130 -28.465 -14.762 1.00 72.31 265 LEU A O 1
ATOM 2003 N N . ALA A 1 266 ? 4.828 -29.318 -12.809 1.00 68.00 266 ALA A N 1
ATOM 2004 C CA . ALA A 1 266 ? 3.715 -30.243 -12.690 1.00 68.00 266 ALA A CA 1
ATOM 2005 C C . ALA A 1 266 ? 2.391 -29.513 -12.455 1.00 68.00 266 ALA A C 1
ATOM 2007 O O . ALA A 1 266 ? 1.393 -29.856 -13.083 1.00 68.00 266 ALA A O 1
ATOM 2008 N N . ALA A 1 267 ? 2.407 -28.453 -11.636 1.00 64.62 267 ALA A N 1
ATOM 2009 C CA . ALA A 1 267 ? 1.249 -27.581 -11.428 1.00 64.62 267 ALA A CA 1
ATOM 2010 C C . ALA A 1 267 ? 0.742 -26.931 -12.731 1.00 64.62 267 ALA A C 1
ATOM 2012 O O . ALA A 1 267 ? -0.421 -26.557 -12.820 1.00 64.62 267 ALA A O 1
ATOM 2013 N N . ARG A 1 268 ? 1.606 -26.806 -13.749 1.00 69.00 268 ARG A N 1
ATOM 2014 C CA . ARG A 1 268 ? 1.259 -26.255 -15.068 1.00 69.00 268 ARG A CA 1
ATOM 2015 C C . ARG A 1 268 ? 0.834 -27.312 -16.084 1.00 69.00 268 ARG A C 1
ATOM 2017 O O . ARG A 1 268 ? 0.070 -26.987 -16.980 1.00 69.00 268 ARG A O 1
ATOM 2024 N N . GLN A 1 269 ? 1.367 -28.531 -15.991 1.00 68.62 269 GLN A N 1
ATOM 2025 C CA . GLN A 1 269 ? 1.140 -29.580 -16.991 1.00 68.62 269 GLN A CA 1
ATOM 2026 C C . GLN A 1 269 ? -0.125 -30.406 -16.730 1.00 68.62 269 GLN A C 1
ATOM 2028 O O . GLN A 1 269 ? -0.766 -30.804 -17.695 1.00 68.62 269 GLN A O 1
ATOM 2033 N N . LYS A 1 270 ? -0.482 -30.679 -15.463 1.00 64.38 270 LYS A N 1
ATOM 2034 C CA . LYS A 1 270 ? -1.648 -31.515 -15.101 1.00 64.38 270 LYS A CA 1
ATOM 2035 C C . LYS A 1 270 ? -2.314 -31.055 -13.785 1.00 64.38 270 LYS A C 1
ATOM 2037 O O . LYS A 1 270 ? -2.192 -31.741 -12.767 1.00 64.38 270 LYS A O 1
ATOM 2042 N N . PRO A 1 271 ? -2.974 -29.884 -13.759 1.00 66.38 271 PRO A N 1
ATOM 2043 C CA . PRO A 1 271 ? -3.533 -29.313 -12.533 1.00 66.38 271 PRO A CA 1
ATOM 2044 C C . PRO A 1 271 ? -4.712 -30.111 -11.947 1.00 66.38 271 PRO A C 1
ATOM 2046 O O . PRO A 1 271 ? -4.824 -30.162 -10.722 1.00 66.38 271 PRO A O 1
ATOM 2049 N N . GLU A 1 272 ? -5.565 -30.764 -12.753 1.00 68.00 272 GLU A N 1
ATOM 2050 C CA . GLU A 1 272 ? -6.715 -31.515 -12.212 1.00 68.00 272 GLU A CA 1
ATOM 2051 C C . GLU A 1 272 ? -6.288 -32.773 -11.447 1.00 68.00 272 GLU A C 1
ATOM 2053 O O . GLU A 1 272 ? -6.721 -32.976 -10.313 1.00 68.00 272 GLU A O 1
ATOM 2058 N N . ALA A 1 273 ? -5.375 -33.570 -12.013 1.00 64.50 273 ALA A N 1
ATOM 2059 C CA . ALA A 1 273 ? -4.838 -34.768 -11.357 1.00 64.50 273 ALA A CA 1
ATOM 2060 C C . ALA A 1 273 ? -4.146 -34.432 -10.022 1.00 64.50 273 ALA A C 1
ATOM 2062 O O . ALA A 1 273 ? -4.205 -35.192 -9.056 1.00 64.50 273 ALA A O 1
ATOM 2063 N N . LEU A 1 274 ? -3.512 -33.258 -9.945 1.00 66.81 274 LEU A N 1
ATOM 2064 C CA . LEU A 1 274 ? -2.900 -32.750 -8.720 1.00 66.81 274 LEU A CA 1
ATOM 2065 C C . LEU A 1 274 ? -3.930 -32.339 -7.668 1.00 66.81 274 LEU A C 1
ATOM 2067 O O . LEU A 1 274 ? -3.750 -32.666 -6.494 1.00 66.81 274 LEU A O 1
ATOM 2071 N N . ARG A 1 275 ? -5.008 -31.657 -8.073 1.00 69.56 275 ARG A N 1
ATOM 2072 C CA . ARG A 1 275 ? -6.112 -31.324 -7.164 1.00 69.56 275 ARG A CA 1
ATOM 2073 C C . ARG A 1 275 ? -6.748 -32.588 -6.599 1.00 69.56 275 ARG A C 1
ATOM 2075 O O . ARG A 1 275 ? -6.903 -32.676 -5.390 1.00 69.56 275 ARG A O 1
ATOM 2082 N N . GLU A 1 276 ? -6.995 -33.605 -7.421 1.00 69.06 276 GLU A N 1
ATOM 2083 C CA . GLU A 1 276 ? -7.558 -34.884 -6.966 1.00 69.06 276 GLU A CA 1
ATOM 2084 C C . GLU A 1 276 ? -6.689 -35.571 -5.891 1.00 69.06 276 GLU A C 1
ATOM 2086 O O . GLU A 1 276 ? -7.194 -36.082 -4.885 1.00 69.06 276 GLU A O 1
ATOM 2091 N N . ILE A 1 277 ? -5.362 -35.549 -6.058 1.00 67.19 277 ILE A N 1
ATOM 2092 C CA . ILE A 1 277 ? -4.418 -36.103 -5.076 1.00 67.19 277 ILE A CA 1
ATOM 2093 C C . ILE A 1 277 ? -4.467 -35.320 -3.757 1.00 67.19 277 ILE A C 1
ATOM 2095 O O . ILE A 1 277 ? -4.455 -35.940 -2.690 1.00 67.19 277 ILE A O 1
ATOM 2099 N N . VAL A 1 278 ? -4.535 -33.986 -3.818 1.00 67.56 278 VAL A N 1
ATOM 2100 C CA . VAL A 1 278 ? -4.558 -33.114 -2.633 1.00 67.56 278 VAL A CA 1
ATOM 2101 C C . VAL A 1 278 ? -5.906 -33.178 -1.905 1.00 67.56 278 VAL A C 1
ATOM 2103 O O . VAL A 1 278 ? -5.917 -33.403 -0.698 1.00 67.56 278 VAL A O 1
ATOM 2106 N N . THR A 1 279 ? -7.035 -33.075 -2.611 1.00 64.88 279 THR A N 1
ATOM 2107 C CA . THR A 1 279 ? -8.391 -33.108 -2.028 1.00 64.88 279 THR A CA 1
ATOM 2108 C C . THR A 1 279 ? -8.692 -34.436 -1.335 1.00 64.88 279 THR A C 1
ATOM 2110 O O . THR A 1 279 ? -9.351 -34.478 -0.299 1.00 64.88 279 THR A O 1
ATOM 2113 N N . ALA A 1 280 ? -8.173 -35.550 -1.849 1.00 60.09 280 ALA A N 1
ATOM 2114 C CA . ALA A 1 280 ? -8.349 -36.845 -1.200 1.00 60.09 280 ALA A CA 1
ATOM 2115 C C . ALA A 1 280 ? -7.568 -37.001 0.120 1.00 60.09 280 ALA A C 1
ATOM 2117 O O . ALA A 1 280 ? -7.899 -37.886 0.906 1.00 60.09 280 ALA A O 1
ATOM 2118 N N . PHE A 1 281 ? -6.543 -36.177 0.371 1.00 56.09 281 PHE A N 1
ATOM 2119 C CA . PHE A 1 281 ? -5.782 -36.177 1.628 1.00 56.09 281 PHE A CA 1
ATOM 2120 C C . PHE A 1 281 ? -6.531 -35.456 2.768 1.00 56.09 281 PHE A C 1
ATOM 2122 O O . PHE A 1 281 ? -6.254 -35.720 3.933 1.00 56.09 281 PHE A O 1
ATOM 2129 N N . GLU A 1 282 ? -7.509 -34.593 2.459 1.00 50.53 282 GLU A N 1
ATOM 2130 C CA . GLU A 1 282 ? -8.292 -33.831 3.452 1.00 50.53 282 GLU A CA 1
ATOM 2131 C C . GLU A 1 282 ? -9.345 -34.672 4.210 1.00 50.53 282 GLU A C 1
ATOM 2133 O O . GLU A 1 282 ? -9.910 -34.197 5.190 1.00 50.53 282 GLU A O 1
ATOM 2138 N N . ARG A 1 283 ? -9.615 -35.927 3.814 1.00 43.06 283 ARG A N 1
ATOM 2139 C CA . ARG A 1 283 ? -10.678 -36.775 4.403 1.00 43.06 283 ARG A CA 1
ATOM 2140 C C . ARG A 1 283 ? -10.227 -37.679 5.571 1.00 43.06 283 ARG A C 1
ATOM 2142 O O . ARG A 1 283 ? -10.694 -38.811 5.661 1.00 43.06 283 ARG A O 1
ATOM 2149 N N . VAL A 1 284 ? -9.332 -37.231 6.457 1.00 40.41 284 VAL A N 1
ATOM 2150 C CA . VAL A 1 284 ? -8.926 -38.020 7.647 1.00 40.41 284 VAL A CA 1
ATOM 2151 C C . VAL A 1 284 ? -9.518 -37.399 8.927 1.00 40.41 284 VAL A C 1
ATOM 2153 O O . VAL A 1 284 ? -9.244 -36.227 9.176 1.00 40.41 284 VAL A O 1
ATOM 2156 N N . PRO A 1 285 ? -10.317 -38.133 9.732 1.00 35.88 285 PRO A N 1
ATOM 2157 C CA . PRO A 1 285 ? -10.985 -37.588 10.921 1.00 35.88 285 PRO A CA 1
ATOM 2158 C C . PRO A 1 285 ? -10.045 -37.130 12.050 1.00 35.88 285 PRO A C 1
ATOM 2160 O O . PRO A 1 285 ? -8.972 -37.692 12.276 1.00 35.88 285 PRO A O 1
ATOM 2163 N N . ASP A 1 286 ? -10.508 -36.127 12.802 1.00 33.28 286 ASP A N 1
ATOM 2164 C CA . ASP A 1 286 ? -9.860 -35.524 13.970 1.00 33.28 286 ASP A CA 1
ATOM 2165 C C . ASP A 1 286 ? -9.895 -36.426 15.218 1.00 33.28 286 ASP A C 1
ATOM 2167 O O . ASP A 1 286 ? -10.639 -36.158 16.154 1.00 33.28 286 ASP A O 1
ATOM 2171 N N . THR A 1 287 ? -9.069 -37.470 15.303 1.00 36.66 287 THR A N 1
ATOM 2172 C CA . THR A 1 287 ? -8.833 -38.130 16.603 1.00 36.66 287 THR A CA 1
ATOM 2173 C C . THR A 1 287 ? -7.396 -38.618 16.757 1.00 36.66 287 THR A C 1
ATOM 2175 O O . THR A 1 287 ? -7.027 -39.586 16.099 1.00 36.66 287 THR A O 1
ATOM 2178 N N . LEU A 1 288 ? -6.610 -37.942 17.618 1.00 31.12 288 LEU A N 1
ATOM 2179 C CA . LEU A 1 288 ? -5.685 -38.476 18.654 1.00 31.12 288 LEU A CA 1
ATOM 2180 C C . LEU A 1 288 ? -4.815 -37.334 19.264 1.00 31.12 288 LEU A C 1
ATOM 2182 O O . LEU A 1 288 ? -4.731 -36.259 18.668 1.00 31.12 288 LEU A O 1
ATOM 2186 N N . PRO A 1 289 ? -4.261 -37.489 20.490 1.00 36.22 289 PRO A N 1
ATOM 2187 C CA . PRO A 1 289 ? -4.247 -36.456 21.524 1.00 36.22 289 PRO A CA 1
ATOM 2188 C C . PRO A 1 289 ? -2.921 -35.694 21.646 1.00 36.22 289 PRO A C 1
ATOM 2190 O O . PRO A 1 289 ? -1.833 -36.213 21.402 1.00 36.22 289 PRO A O 1
ATOM 2193 N N . ALA A 1 290 ? -3.035 -34.440 22.079 1.00 34.91 290 ALA A N 1
ATOM 2194 C CA . ALA A 1 290 ? -1.924 -33.546 22.355 1.00 34.91 290 ALA A CA 1
ATOM 2195 C C . ALA A 1 290 ? -1.375 -33.781 23.765 1.00 34.91 290 ALA A C 1
ATOM 2197 O O . ALA A 1 290 ? -1.998 -33.344 24.721 1.00 34.91 290 ALA A O 1
ATOM 2198 N N . GLU A 1 291 ? -0.191 -34.377 23.906 1.00 31.66 291 GLU A N 1
ATOM 2199 C CA . GLU A 1 291 ? 0.569 -34.318 25.160 1.00 31.66 291 GLU A CA 1
ATOM 2200 C C . GLU A 1 291 ? 2.075 -34.499 24.905 1.00 31.66 291 GLU A C 1
ATOM 2202 O O . GLU A 1 291 ? 2.499 -35.387 24.171 1.00 31.66 291 GLU A O 1
ATOM 2207 N N . GLY A 1 292 ? 2.897 -33.621 25.496 1.00 29.42 292 GLY A N 1
ATOM 2208 C CA . GLY A 1 292 ? 4.344 -33.846 25.633 1.00 29.42 292 GLY A CA 1
ATOM 2209 C C . GLY A 1 292 ? 5.257 -32.626 25.460 1.00 29.42 292 GLY A C 1
ATOM 2210 O O . GLY A 1 292 ? 6.268 -32.526 26.151 1.00 29.42 292 GLY A O 1
ATOM 2211 N N . ALA A 1 293 ? 4.930 -31.665 24.589 1.00 27.97 293 ALA A N 1
ATOM 2212 C CA . ALA A 1 293 ? 5.891 -30.608 24.226 1.00 27.97 293 ALA A CA 1
ATOM 2213 C C . ALA A 1 293 ? 5.716 -29.273 24.979 1.00 27.97 293 ALA A C 1
ATOM 2215 O O . ALA A 1 293 ? 6.677 -28.526 25.129 1.00 27.97 293 ALA A O 1
ATOM 2216 N N . GLN A 1 294 ? 4.519 -28.963 25.490 1.00 30.58 294 GLN A N 1
ATOM 2217 C CA . GLN A 1 294 ? 4.215 -27.629 26.041 1.00 30.58 294 GLN A CA 1
ATOM 2218 C C . GLN A 1 294 ? 4.537 -27.454 27.537 1.00 30.58 294 GLN A C 1
ATOM 2220 O O . GLN A 1 294 ? 4.557 -26.327 28.031 1.00 30.58 294 GLN A O 1
ATOM 2225 N N . ALA A 1 295 ? 4.833 -28.536 28.262 1.00 28.69 295 ALA A N 1
ATOM 2226 C CA . ALA A 1 295 ? 5.091 -28.471 29.703 1.00 28.69 295 ALA A CA 1
ATOM 2227 C C . ALA A 1 295 ? 6.517 -27.995 30.051 1.00 28.69 295 ALA A C 1
ATOM 2229 O O . ALA A 1 295 ? 6.700 -27.300 31.046 1.00 28.69 295 ALA A O 1
ATOM 2230 N N . LYS A 1 296 ? 7.526 -28.281 29.214 1.00 28.11 296 LYS A N 1
ATOM 2231 C CA . LYS A 1 296 ? 8.935 -27.938 29.508 1.00 28.11 296 LYS A CA 1
ATOM 2232 C C . LYS A 1 296 ? 9.322 -26.485 29.204 1.00 28.11 296 LYS A C 1
ATOM 2234 O O . LYS A 1 296 ? 10.304 -25.994 29.757 1.00 28.11 296 LYS A O 1
ATOM 2239 N N . GLU A 1 297 ? 8.547 -25.776 28.384 1.00 28.67 297 GLU A N 1
ATOM 2240 C CA . GLU A 1 297 ? 8.820 -24.372 28.031 1.00 28.67 297 GLU A CA 1
ATOM 2241 C C . GLU A 1 297 ? 8.373 -23.402 29.147 1.00 28.67 297 GLU A C 1
ATOM 2243 O O . GLU A 1 297 ? 9.024 -22.391 29.404 1.00 28.67 297 GLU A O 1
ATOM 2248 N N . ARG A 1 298 ? 7.297 -23.738 29.881 1.00 29.95 298 ARG A N 1
ATOM 2249 C CA . ARG A 1 298 ? 6.761 -22.904 30.978 1.00 29.95 298 ARG A CA 1
ATOM 2250 C C . ARG A 1 298 ? 7.644 -22.884 32.225 1.00 29.95 298 ARG A C 1
ATOM 2252 O O . ARG A 1 298 ? 7.576 -21.933 32.999 1.00 29.95 298 ARG A O 1
ATOM 2259 N N . GLU A 1 299 ? 8.480 -23.900 32.409 1.00 27.66 299 GLU A N 1
ATOM 2260 C CA . GLU A 1 299 ? 9.346 -24.026 33.584 1.00 27.66 299 GLU A CA 1
ATOM 2261 C C . GLU A 1 299 ? 10.713 -23.345 33.388 1.00 27.66 299 GLU A C 1
ATOM 2263 O O . GLU A 1 299 ? 11.313 -22.874 34.351 1.00 27.66 299 GLU A O 1
ATOM 2268 N N . ARG A 1 300 ? 11.158 -23.156 32.135 1.00 26.50 300 ARG A N 1
ATOM 2269 C CA . ARG A 1 300 ? 12.377 -22.391 31.800 1.00 26.50 300 ARG A CA 1
ATOM 2270 C C . ARG A 1 300 ? 12.224 -20.874 31.920 1.00 26.50 300 ARG A C 1
ATOM 2272 O O . ARG A 1 300 ? 13.215 -20.183 32.124 1.00 26.50 300 ARG A O 1
ATOM 2279 N N . LEU A 1 301 ? 11.001 -20.351 31.826 1.00 28.53 301 LEU A N 1
ATOM 2280 C CA . LEU A 1 301 ? 10.731 -18.908 31.903 1.00 28.53 301 LEU A CA 1
ATOM 2281 C C . LEU A 1 301 ? 10.655 -18.366 33.343 1.00 28.53 301 LEU A C 1
ATOM 2283 O O . LEU A 1 301 ? 10.464 -17.169 33.531 1.00 28.53 301 LEU A O 1
ATOM 2287 N N . ARG A 1 302 ? 10.828 -19.216 34.367 1.00 28.80 302 ARG A N 1
ATOM 2288 C CA . ARG A 1 302 ? 10.792 -18.812 35.785 1.00 28.80 302 ARG A CA 1
ATOM 2289 C C . ARG A 1 302 ? 12.165 -18.540 36.417 1.00 28.80 302 ARG A C 1
ATOM 2291 O O . ARG A 1 302 ? 12.204 -18.114 37.565 1.00 28.80 302 ARG A O 1
ATOM 2298 N N . THR A 1 303 ? 13.279 -18.746 35.707 1.00 27.23 303 THR A N 1
ATOM 2299 C CA . THR A 1 303 ? 14.634 -18.731 36.309 1.00 27.23 303 THR A CA 1
ATOM 2300 C C . THR A 1 303 ? 15.653 -17.785 35.667 1.00 27.23 303 THR A C 1
ATOM 2302 O O . THR A 1 303 ? 16.847 -17.921 35.924 1.00 27.23 303 THR A O 1
ATOM 2305 N N . VAL A 1 304 ? 15.233 -16.760 34.916 1.00 27.05 304 VAL A N 1
ATOM 2306 C CA . VAL A 1 304 ? 16.141 -15.645 34.577 1.00 27.05 304 VAL A CA 1
ATOM 2307 C C . VAL A 1 304 ? 15.904 -14.502 35.557 1.00 27.05 304 VAL A C 1
ATOM 2309 O O . VAL A 1 304 ? 14.931 -13.757 35.468 1.00 27.05 304 VAL A O 1
ATOM 2312 N N . GLY A 1 305 ? 16.785 -14.455 36.554 1.00 25.00 305 GLY A N 1
ATOM 2313 C CA . GLY A 1 305 ? 16.739 -13.548 37.686 1.00 25.00 305 GLY A CA 1
ATOM 2314 C C . GLY A 1 305 ? 16.885 -12.070 37.331 1.00 25.00 305 GLY A C 1
ATOM 2315 O O . GLY A 1 305 ? 17.544 -11.667 36.374 1.00 25.00 305 GLY A O 1
ATOM 2316 N N . SER A 1 306 ? 16.266 -11.286 38.206 1.00 34.94 306 SER A N 1
ATOM 2317 C CA . SER A 1 306 ? 16.485 -9.873 38.484 1.00 34.94 306 SER A CA 1
ATOM 2318 C C . SER A 1 306 ? 17.944 -9.429 38.345 1.00 34.94 306 SER A C 1
ATOM 2320 O O . SER A 1 306 ? 18.819 -9.967 39.022 1.00 34.94 306 SER A O 1
ATOM 2322 N N . GLY A 1 307 ? 18.184 -8.368 37.571 1.00 27.89 307 GLY A N 1
ATOM 2323 C CA . GLY A 1 307 ? 19.447 -7.638 37.652 1.00 27.89 307 GLY A CA 1
ATOM 2324 C C . GLY A 1 307 ? 19.859 -6.884 36.394 1.00 27.89 307 GLY A C 1
ATOM 2325 O O . GLY A 1 307 ? 20.864 -7.225 35.789 1.00 27.89 307 GLY A O 1
ATOM 2326 N N . SER A 1 308 ? 19.153 -5.817 36.020 1.00 26.11 308 SER A N 1
ATOM 2327 C CA . SER A 1 308 ? 19.806 -4.604 35.500 1.00 26.11 308 SER A CA 1
ATOM 2328 C C . SER A 1 308 ? 18.823 -3.431 35.509 1.00 26.11 308 SER A C 1
ATOM 2330 O O . SER A 1 308 ? 17.633 -3.569 35.242 1.00 26.11 308 SER A O 1
ATOM 2332 N N . ARG A 1 309 ? 19.325 -2.278 35.952 1.00 26.97 309 ARG A N 1
ATOM 2333 C CA . ARG A 1 309 ? 18.573 -1.052 36.235 1.00 26.97 309 ARG A CA 1
ATOM 2334 C C . ARG A 1 309 ? 17.873 -0.525 34.976 1.00 26.97 309 ARG A C 1
ATOM 2336 O O . ARG A 1 309 ? 18.541 -0.209 33.994 1.00 26.97 309 ARG A O 1
ATOM 2343 N N . LEU A 1 310 ? 16.550 -0.362 35.059 1.00 26.45 310 LEU A N 1
ATOM 2344 C CA . LEU A 1 310 ? 15.737 0.397 34.109 1.00 26.45 310 LEU A CA 1
ATOM 2345 C C . LEU A 1 310 ? 16.303 1.814 33.929 1.00 26.45 310 LEU A C 1
ATOM 2347 O O . LEU A 1 310 ? 16.402 2.571 34.896 1.00 26.45 310 LEU A O 1
ATOM 2351 N N . ARG A 1 311 ? 16.601 2.198 32.684 1.00 25.36 311 ARG A N 1
ATOM 2352 C CA . ARG A 1 311 ? 16.596 3.606 32.277 1.00 25.36 311 ARG A CA 1
ATOM 2353 C C . ARG A 1 311 ? 15.259 3.891 31.603 1.00 25.36 311 ARG A C 1
ATOM 2355 O O . ARG A 1 311 ? 14.913 3.281 30.599 1.00 25.36 311 ARG A O 1
ATOM 2362 N N . TRP A 1 312 ? 14.501 4.777 32.229 1.00 23.73 312 TRP A N 1
ATOM 2363 C CA . TRP A 1 312 ? 13.250 5.342 31.744 1.00 23.73 312 TRP A CA 1
ATOM 2364 C C . TRP A 1 312 ? 13.542 6.279 30.566 1.00 23.73 312 TRP A C 1
ATOM 2366 O O . TRP A 1 312 ? 14.482 7.067 30.653 1.00 23.73 312 TRP A O 1
ATOM 2376 N N . PHE A 1 313 ? 12.743 6.235 29.499 1.00 27.31 313 PHE A N 1
ATOM 2377 C CA . PHE A 1 313 ? 12.777 7.272 28.465 1.00 27.31 313 PHE A CA 1
ATOM 2378 C C . PHE A 1 313 ? 11.792 8.375 28.852 1.00 27.31 313 PHE A C 1
ATOM 2380 O O . PHE A 1 313 ? 10.581 8.171 28.829 1.00 27.31 313 PHE A O 1
ATOM 2387 N N . THR A 1 314 ? 12.321 9.523 29.269 1.00 29.55 314 THR A N 1
ATOM 2388 C CA . THR A 1 314 ? 11.558 10.714 29.676 1.00 29.55 314 THR A CA 1
ATOM 2389 C C . THR A 1 314 ? 11.595 11.830 28.623 1.00 29.55 314 THR A C 1
ATOM 2391 O O . THR A 1 314 ? 11.063 12.909 28.873 1.00 29.55 314 THR A O 1
ATOM 2394 N N . ARG A 1 315 ? 12.192 11.599 27.440 1.00 34.12 315 ARG A N 1
ATOM 2395 C CA . ARG A 1 315 ? 12.302 12.582 26.347 1.00 34.12 315 ARG A CA 1
ATOM 2396 C C . ARG A 1 315 ? 11.699 12.062 25.041 1.00 34.12 315 ARG A C 1
ATOM 2398 O O . ARG A 1 315 ? 11.939 10.929 24.637 1.00 34.12 315 ARG A O 1
ATOM 2405 N N . TRP A 1 316 ? 10.934 12.918 24.362 1.00 35.38 316 TRP A N 1
ATOM 2406 C CA . TRP A 1 316 ? 10.314 12.642 23.058 1.00 35.38 316 TRP A CA 1
ATOM 2407 C C . TRP A 1 316 ? 11.351 12.370 21.953 1.00 35.38 316 TRP A C 1
ATOM 2409 O O . TRP A 1 316 ? 11.117 11.532 21.083 1.00 35.38 316 TRP A O 1
ATOM 2419 N N . GLU A 1 317 ? 12.536 12.991 22.021 1.00 36.47 317 GLU A N 1
ATOM 2420 C CA . GLU A 1 317 ? 13.640 12.680 21.100 1.00 36.47 317 GLU A CA 1
ATOM 2421 C C . GLU A 1 317 ? 14.140 11.235 21.249 1.00 36.47 317 GLU A C 1
ATOM 2423 O O . GLU A 1 317 ? 14.596 10.648 20.271 1.00 36.47 317 GLU A O 1
ATOM 2428 N N . ASP A 1 318 ? 14.001 10.630 22.433 1.00 35.22 318 ASP A N 1
ATOM 2429 C CA . ASP A 1 318 ? 14.390 9.240 22.669 1.00 35.22 318 ASP A CA 1
ATOM 2430 C C . ASP A 1 318 ? 13.347 8.247 22.137 1.00 35.22 318 ASP A C 1
ATOM 2432 O O . ASP A 1 318 ? 13.700 7.135 21.766 1.00 35.22 318 ASP A O 1
ATOM 2436 N N . PHE A 1 319 ? 12.071 8.641 22.042 1.00 32.59 319 PHE A N 1
ATOM 2437 C CA . PHE A 1 319 ? 11.039 7.871 21.334 1.00 32.59 319 PHE A CA 1
ATOM 2438 C C . PHE A 1 319 ? 11.291 7.873 19.817 1.00 32.59 319 PHE A C 1
ATOM 2440 O O . PHE A 1 319 ? 11.189 6.828 19.175 1.00 32.59 319 PHE A O 1
ATOM 2447 N N . LEU A 1 320 ? 11.707 9.017 19.259 1.00 32.44 320 LEU A N 1
ATOM 2448 C CA . LEU A 1 320 ? 12.144 9.120 17.862 1.00 32.44 320 LEU A CA 1
ATOM 2449 C C . LEU A 1 320 ? 13.447 8.342 17.611 1.00 32.44 320 LEU A C 1
ATOM 2451 O O . LEU A 1 320 ? 13.520 7.622 16.619 1.00 32.44 320 LEU A O 1
ATOM 2455 N N . ARG A 1 321 ? 14.431 8.400 18.525 1.00 33.03 321 ARG A N 1
ATOM 2456 C CA . ARG A 1 321 ? 15.649 7.562 18.471 1.00 33.03 321 ARG A CA 1
ATOM 2457 C C . ARG A 1 321 ? 15.352 6.078 18.673 1.00 33.03 321 ARG A C 1
ATOM 2459 O O . ARG A 1 321 ? 15.952 5.255 18.007 1.00 33.03 321 ARG A O 1
ATOM 2466 N N . PHE A 1 322 ? 14.397 5.697 19.519 1.00 30.02 322 PHE A N 1
ATOM 2467 C CA . PHE A 1 322 ? 13.984 4.298 19.669 1.00 30.02 322 PHE A CA 1
ATOM 2468 C C . PHE A 1 322 ? 13.295 3.777 18.398 1.00 30.02 322 PHE A C 1
ATOM 2470 O O . PHE A 1 322 ? 13.541 2.646 17.998 1.00 30.02 322 PHE A O 1
ATOM 2477 N N . HIS A 1 323 ? 12.505 4.603 17.702 1.00 30.03 323 HIS A N 1
ATOM 2478 C CA . HIS A 1 323 ? 12.033 4.294 16.345 1.00 30.03 323 HIS A CA 1
ATOM 2479 C C . HIS A 1 323 ? 13.165 4.250 15.298 1.00 30.03 323 HIS A C 1
ATOM 2481 O O . HIS A 1 323 ? 13.003 3.593 14.270 1.00 30.03 323 HIS A O 1
ATOM 2487 N N . TRP A 1 324 ? 14.291 4.925 15.557 1.00 29.39 324 TRP A N 1
ATOM 2488 C CA . TRP A 1 324 ? 15.479 4.974 14.698 1.00 29.39 324 TRP A CA 1
ATOM 2489 C C . TRP A 1 324 ? 16.414 3.765 14.887 1.00 29.39 324 TRP A C 1
ATOM 2491 O O . TRP A 1 324 ? 16.923 3.223 13.908 1.00 29.39 324 TRP A O 1
ATOM 2501 N N . ASP A 1 325 ? 16.577 3.307 16.131 1.00 26.27 325 ASP A N 1
ATOM 2502 C CA . ASP A 1 325 ? 17.539 2.277 16.549 1.00 26.27 325 ASP A CA 1
ATOM 2503 C C . ASP A 1 325 ? 16.893 0.913 16.855 1.00 26.27 325 ASP A C 1
ATOM 2505 O O . ASP A 1 325 ? 17.596 -0.071 17.104 1.00 26.27 325 ASP A O 1
ATOM 2509 N N . SER A 1 326 ? 15.559 0.813 16.846 1.00 26.02 326 SER A N 1
ATOM 2510 C CA . SER A 1 326 ? 14.876 -0.470 17.018 1.00 26.02 326 SER A CA 1
ATOM 2511 C C . SER A 1 326 ? 15.069 -1.338 15.766 1.00 26.02 326 SER A C 1
ATOM 2513 O O . SER A 1 326 ? 14.702 -0.920 14.662 1.00 26.02 326 SER A O 1
ATOM 2515 N N . PRO A 1 327 ? 15.608 -2.566 15.889 1.00 25.56 327 PRO A N 1
ATOM 2516 C CA . PRO A 1 327 ? 15.636 -3.512 14.788 1.00 25.56 327 PRO A CA 1
ATOM 2517 C C . PRO A 1 327 ? 14.196 -3.947 14.498 1.00 25.56 327 PRO A C 1
ATOM 2519 O O . PRO A 1 327 ? 13.664 -4.864 15.119 1.00 25.56 327 PRO A O 1
ATOM 2522 N N . VAL A 1 328 ? 13.548 -3.255 13.558 1.00 26.62 328 VAL A N 1
ATOM 2523 C CA . VAL A 1 328 ? 12.177 -3.539 13.123 1.00 26.62 328 VAL A CA 1
ATOM 2524 C C . VAL A 1 328 ? 12.128 -4.917 12.453 1.00 26.62 328 VAL A C 1
ATOM 2526 O O . VAL A 1 328 ? 12.503 -5.088 11.292 1.00 26.62 328 VAL A O 1
ATOM 2529 N N . TRP A 1 329 ? 11.695 -5.883 13.263 1.00 32.84 329 TRP A N 1
ATOM 2530 C CA . TRP A 1 329 ? 11.268 -7.264 13.040 1.00 32.84 329 TRP A CA 1
ATOM 2531 C C . TRP A 1 329 ? 11.500 -7.913 11.666 1.00 32.84 329 TRP A C 1
ATOM 2533 O O . TRP A 1 329 ? 10.876 -7.583 10.660 1.00 32.84 329 TRP A O 1
ATOM 2543 N N . SER A 1 330 ? 12.212 -9.039 11.714 1.00 23.97 330 SER A N 1
ATOM 2544 C CA . SER A 1 330 ? 11.518 -10.324 11.844 1.00 23.97 330 SER A CA 1
ATOM 2545 C C . SER A 1 330 ? 12.351 -11.252 12.727 1.00 23.97 330 SER A C 1
ATOM 2547 O O . SER A 1 330 ? 13.457 -11.627 12.337 1.00 23.97 330 SER A O 1
ATOM 2549 N N . GLU A 1 331 ? 11.813 -11.704 13.859 1.00 25.11 331 GLU A N 1
ATOM 2550 C CA . GLU A 1 331 ? 12.020 -13.118 14.162 1.00 25.11 331 GLU A CA 1
ATOM 2551 C C . GLU A 1 331 ? 11.423 -13.886 12.967 1.00 25.11 331 GLU A C 1
ATOM 2553 O O . GLU A 1 331 ? 10.258 -13.655 12.620 1.00 25.11 331 GLU A O 1
ATOM 2558 N N . PRO A 1 332 ? 12.196 -14.717 12.252 1.00 26.58 332 PRO A N 1
ATOM 2559 C CA . PRO A 1 332 ? 11.666 -15.462 11.122 1.00 26.58 332 PRO A CA 1
ATOM 2560 C C . PRO A 1 332 ? 10.655 -16.498 11.640 1.00 26.58 332 PRO A C 1
ATOM 2562 O O . PRO A 1 332 ? 11.054 -17.537 12.159 1.00 26.58 332 PRO A O 1
ATOM 2565 N N . GLY A 1 333 ? 9.349 -16.216 11.532 1.00 28.67 333 GLY A N 1
ATOM 2566 C CA . GLY A 1 333 ? 8.322 -17.171 11.976 1.00 28.67 333 GLY A CA 1
ATOM 2567 C C . GLY A 1 333 ? 6.849 -16.743 11.950 1.00 28.67 333 GLY A C 1
ATOM 2568 O O . GLY A 1 333 ? 5.997 -17.618 11.837 1.00 28.67 333 GLY A O 1
ATOM 2569 N N . CYS A 1 334 ? 6.508 -15.452 12.005 1.00 28.67 334 CYS A N 1
ATOM 2570 C CA . CYS A 1 334 ? 5.101 -15.022 12.072 1.00 28.67 334 CYS A CA 1
ATOM 2571 C C . CYS A 1 334 ? 4.645 -14.332 10.780 1.00 28.67 334 CYS A C 1
ATOM 2573 O O . CYS A 1 334 ? 4.839 -13.130 10.607 1.00 28.67 334 CYS A O 1
ATOM 2575 N N . SER A 1 335 ? 4.012 -15.076 9.867 1.00 42.62 335 SER A N 1
ATOM 2576 C CA . SER A 1 335 ? 3.190 -14.457 8.820 1.00 42.62 335 SER A CA 1
ATOM 2577 C C . SER A 1 335 ? 1.974 -13.775 9.463 1.00 42.62 335 SER A C 1
ATOM 2579 O O . SER A 1 335 ? 1.409 -14.344 10.402 1.00 42.62 335 SER A O 1
ATOM 2581 N N . PRO A 1 336 ? 1.563 -12.578 9.002 1.00 55.19 336 PRO A N 1
ATOM 2582 C CA . PRO A 1 336 ? 0.321 -11.975 9.469 1.00 55.19 336 PRO A CA 1
ATOM 2583 C C . PRO A 1 336 ? -0.856 -12.924 9.208 1.00 55.19 336 PRO A C 1
ATOM 2585 O O . PRO A 1 336 ? -0.876 -13.639 8.204 1.00 55.19 336 PRO A O 1
ATOM 2588 N N . LEU A 1 337 ? -1.822 -12.935 10.124 1.00 70.94 337 LEU A N 1
ATOM 2589 C CA . LEU A 1 337 ? -3.094 -13.632 9.959 1.00 70.94 337 LEU A CA 1
ATOM 2590 C C . LEU A 1 337 ? -3.783 -13.099 8.701 1.00 70.94 337 LEU A C 1
ATOM 2592 O O . LEU A 1 337 ? -3.914 -11.891 8.551 1.00 70.94 337 LEU A O 1
ATOM 2596 N N . TYR A 1 338 ? -4.219 -13.975 7.803 1.00 78.25 338 TYR A N 1
ATOM 2597 C CA . TYR A 1 338 ? -4.958 -13.563 6.613 1.00 78.25 338 TYR A CA 1
ATOM 2598 C C . TYR A 1 338 ? -6.449 -13.803 6.824 1.00 78.25 338 TYR A C 1
ATOM 2600 O O . TYR A 1 338 ? -6.835 -14.920 7.153 1.00 78.25 338 TYR A O 1
ATOM 2608 N N . ILE A 1 339 ? -7.261 -12.765 6.628 1.00 78.88 339 ILE A N 1
ATOM 2609 C CA . ILE A 1 339 ? -8.718 -12.821 6.759 1.00 78.88 339 ILE A CA 1
ATOM 2610 C C . ILE A 1 339 ? -9.326 -12.783 5.358 1.00 78.88 339 ILE A C 1
ATOM 2612 O O . ILE A 1 339 ? -9.241 -11.783 4.639 1.00 78.88 339 ILE A O 1
ATOM 2616 N N . SER A 1 340 ? -9.916 -13.900 4.951 1.00 81.12 340 SER A N 1
ATOM 2617 C CA . SER A 1 340 ? -10.590 -14.037 3.664 1.00 81.12 340 SER A CA 1
ATOM 2618 C C . SER A 1 340 ? -11.941 -13.319 3.647 1.00 81.12 340 SER A C 1
ATOM 2620 O O . SER A 1 340 ? -12.562 -13.084 4.686 1.00 81.12 340 SER A O 1
ATOM 2622 N N . LYS A 1 341 ? -12.457 -13.038 2.443 1.00 84.31 341 LYS A N 1
ATOM 2623 C CA . LYS A 1 341 ? -13.817 -12.508 2.275 1.00 84.31 341 LYS A CA 1
ATOM 2624 C C . LYS A 1 341 ? -14.885 -13.398 2.914 1.00 84.31 341 LYS A C 1
ATOM 2626 O O . LYS A 1 341 ? -15.807 -12.879 3.526 1.00 84.31 341 LYS A O 1
ATOM 2631 N N . ALA A 1 342 ? -14.735 -14.719 2.818 1.00 79.75 342 ALA A N 1
ATOM 2632 C CA . ALA A 1 342 ? -15.673 -15.669 3.411 1.00 79.75 342 ALA A CA 1
ATOM 2633 C C . ALA A 1 342 ? -15.661 -15.622 4.947 1.00 79.75 342 ALA A C 1
ATOM 2635 O O . ALA A 1 342 ? -16.719 -15.679 5.563 1.00 79.75 342 ALA A O 1
ATOM 2636 N N . GLU A 1 343 ? -14.483 -15.489 5.565 1.00 80.75 343 GLU A N 1
ATOM 2637 C CA . GLU A 1 343 ? -14.375 -15.322 7.020 1.00 80.75 343 GLU A CA 1
ATOM 2638 C C . GLU A 1 343 ? -14.975 -13.994 7.476 1.00 80.75 343 GLU A C 1
ATOM 2640 O O . GLU A 1 343 ? -15.692 -13.981 8.470 1.00 80.75 343 GLU A O 1
ATOM 2645 N N . TYR A 1 344 ? -14.731 -12.908 6.733 1.00 86.50 344 TYR A N 1
ATOM 2646 C CA . TYR A 1 344 ? -15.348 -11.604 6.988 1.00 86.50 344 TYR A CA 1
ATOM 2647 C C . TYR A 1 344 ? -16.880 -11.655 6.863 1.00 86.50 344 TYR A C 1
ATOM 2649 O O . TYR A 1 344 ? -17.585 -11.160 7.736 1.00 86.50 344 TYR A O 1
ATOM 2657 N N . ASP A 1 345 ? -17.406 -12.298 5.819 1.00 84.88 345 ASP A N 1
ATOM 2658 C CA . ASP A 1 345 ? -18.853 -12.428 5.602 1.00 84.88 345 ASP A CA 1
ATOM 2659 C C . ASP A 1 345 ? -19.543 -13.314 6.641 1.00 84.88 345 ASP A C 1
ATOM 2661 O O . ASP A 1 345 ? -20.730 -13.141 6.905 1.00 84.88 345 ASP A O 1
ATOM 2665 N N . ALA A 1 346 ? -18.806 -14.252 7.236 1.00 82.31 346 ALA A N 1
ATOM 2666 C CA . ALA A 1 346 ? -19.287 -15.098 8.320 1.00 82.31 346 ALA A CA 1
ATOM 2667 C C . ALA A 1 346 ? -19.237 -14.407 9.697 1.00 82.31 346 ALA A C 1
ATOM 2669 O O . ALA A 1 346 ? -19.654 -15.008 10.688 1.00 82.31 346 ALA A O 1
ATOM 2670 N N . MET A 1 347 ? -18.714 -13.178 9.798 1.00 84.38 347 MET A N 1
ATOM 2671 C CA . MET A 1 347 ? -18.681 -12.451 11.067 1.00 84.38 347 MET A CA 1
ATOM 2672 C C . MET A 1 347 ? -20.090 -12.000 11.457 1.00 84.38 347 MET A C 1
ATOM 2674 O O . MET A 1 347 ? -20.691 -11.144 10.813 1.00 84.38 347 MET A O 1
ATOM 2678 N N . GLU A 1 348 ? -20.593 -12.534 12.565 1.00 85.62 348 GLU A N 1
ATOM 2679 C CA . GLU A 1 348 ? -21.846 -12.092 13.171 1.00 85.62 348 GLU A CA 1
ATOM 2680 C C . GLU A 1 348 ? -21.577 -10.906 14.107 1.00 85.62 348 GLU A C 1
ATOM 2682 O O . GLU A 1 348 ? -21.173 -11.082 15.259 1.00 85.62 348 GLU A O 1
ATOM 2687 N N . VAL A 1 349 ? -21.768 -9.684 13.600 1.00 91.00 349 VAL A N 1
ATOM 2688 C CA . VAL A 1 349 ? -21.629 -8.441 14.375 1.00 91.00 349 VAL A CA 1
ATOM 2689 C C . VAL A 1 349 ? -22.944 -7.662 14.360 1.00 91.00 349 VAL A C 1
ATOM 2691 O O . VAL A 1 349 ? -23.427 -7.259 13.307 1.00 91.00 349 VAL A O 1
ATOM 2694 N N . ASP A 1 350 ? -23.506 -7.414 15.544 1.00 92.38 350 ASP A N 1
ATOM 2695 C CA . ASP A 1 350 ? -24.659 -6.533 15.757 1.00 92.38 350 ASP A CA 1
ATOM 2696 C C . ASP A 1 350 ? -24.193 -5.179 16.311 1.00 92.38 350 ASP A C 1
ATOM 2698 O O . ASP A 1 350 ? -24.070 -4.983 17.526 1.00 92.38 350 ASP A O 1
ATOM 2702 N N . GLY A 1 351 ? -23.916 -4.226 15.421 1.00 93.00 351 GLY A N 1
ATOM 2703 C CA . GLY A 1 351 ? -23.402 -2.902 15.778 1.00 93.00 351 GLY A CA 1
ATOM 2704 C C . GLY A 1 351 ? -24.347 -2.055 16.633 1.00 93.00 351 GLY A C 1
ATOM 2705 O O . GLY A 1 351 ? -23.889 -1.126 17.293 1.00 93.00 351 GLY A O 1
ATOM 2706 N N . ARG A 1 352 ? -25.638 -2.410 16.726 1.00 94.88 352 ARG A N 1
ATOM 2707 C CA . ARG A 1 352 ? -26.618 -1.708 17.580 1.00 94.88 352 ARG A CA 1
ATOM 2708 C C . ARG A 1 352 ? -26.346 -1.899 19.070 1.00 94.88 352 ARG A C 1
ATOM 2710 O O . ARG A 1 352 ? -26.817 -1.111 19.884 1.00 94.88 352 ARG A O 1
ATOM 2717 N N . ARG A 1 353 ? -25.610 -2.956 19.425 1.00 91.69 353 ARG A N 1
ATOM 2718 C CA . ARG A 1 353 ? -25.132 -3.213 20.793 1.00 91.69 353 ARG A CA 1
ATOM 2719 C C . ARG A 1 353 ? -23.796 -2.529 21.082 1.00 91.69 353 ARG A C 1
ATOM 2721 O O . ARG A 1 353 ? -23.346 -2.548 22.221 1.00 91.69 353 ARG A O 1
ATOM 2728 N N . GLY A 1 354 ? -23.136 -2.004 20.051 1.00 92.62 354 GLY A N 1
ATOM 2729 C CA . GLY A 1 354 ? -21.839 -1.351 20.137 1.00 92.62 354 GLY A CA 1
ATOM 2730 C C . GLY A 1 354 ? -21.916 0.116 20.563 1.00 92.62 354 GLY A C 1
ATOM 2731 O O . GLY A 1 354 ? -23.005 0.671 20.726 1.00 92.62 354 GLY A O 1
ATOM 2732 N N . PRO A 1 355 ? -20.756 0.768 20.743 1.00 96.69 355 PRO A N 1
ATOM 2733 C CA . PRO A 1 355 ? -20.706 2.191 21.043 1.00 96.69 355 PRO A CA 1
ATOM 2734 C C . PRO A 1 355 ? -21.111 3.025 19.821 1.00 96.69 355 PRO A C 1
ATOM 2736 O O . PRO A 1 355 ? -21.017 2.574 18.677 1.00 96.69 355 PRO A O 1
ATOM 2739 N N . ARG A 1 356 ? -21.473 4.291 20.061 1.00 97.75 356 ARG A N 1
ATOM 2740 C CA . ARG A 1 356 ? -21.402 5.312 19.005 1.00 97.75 356 ARG A CA 1
ATOM 2741 C C . ARG A 1 356 ? -19.949 5.542 18.626 1.00 97.75 356 ARG A C 1
ATOM 2743 O O . ARG A 1 356 ? -19.080 5.497 19.499 1.00 97.75 356 ARG A O 1
ATOM 2750 N N . ILE A 1 357 ? -19.692 5.799 17.350 1.00 98.25 357 ILE A N 1
ATOM 2751 C CA . ILE A 1 357 ? -18.336 5.906 16.820 1.00 98.25 357 ILE A CA 1
ATOM 2752 C C . ILE A 1 357 ? -18.168 7.231 16.085 1.00 98.25 357 ILE A C 1
ATOM 2754 O O . ILE A 1 357 ? -18.883 7.523 15.129 1.00 98.25 357 ILE A O 1
ATOM 2758 N N . LYS A 1 358 ? -17.162 8.007 16.483 1.00 97.94 358 LYS A N 1
ATOM 2759 C CA . LYS A 1 358 ? -16.668 9.152 15.715 1.00 97.94 358 LYS A CA 1
ATOM 2760 C C . LYS A 1 358 ? -15.299 8.806 15.153 1.00 97.94 358 LYS A C 1
ATOM 2762 O O . LYS A 1 358 ? -14.394 8.468 15.911 1.00 97.94 358 LYS A O 1
ATOM 2767 N N . LEU A 1 359 ? -15.140 8.881 13.834 1.00 97.75 359 LEU A N 1
ATOM 2768 C CA . LEU A 1 359 ? -13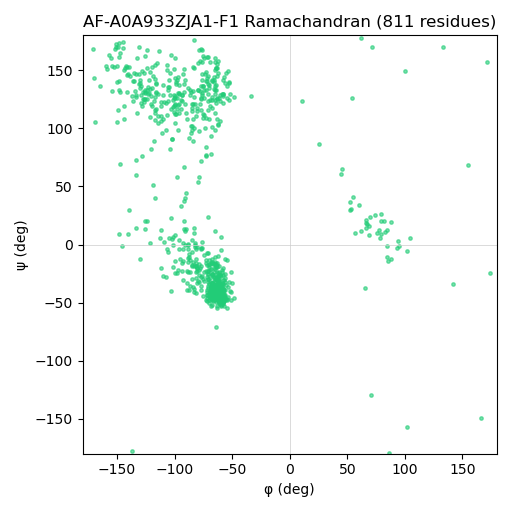.841 8.726 13.177 1.00 97.75 359 LEU A CA 1
ATOM 2769 C C . LEU A 1 359 ? -13.325 10.090 12.732 1.00 97.75 359 LEU A C 1
ATOM 2771 O O . LEU A 1 359 ? -14.044 10.839 12.073 1.00 97.75 359 LEU A O 1
ATOM 2775 N N . LEU A 1 360 ? -12.089 10.411 13.099 1.00 95.50 360 LEU A N 1
ATOM 2776 C CA . LEU A 1 360 ? -11.533 11.750 13.003 1.00 95.50 360 LEU A CA 1
ATOM 2777 C C . LEU A 1 360 ? -10.278 11.738 12.140 1.00 95.50 360 LEU A C 1
ATOM 2779 O O . LEU A 1 360 ? -9.349 10.972 12.401 1.00 95.50 360 LEU A O 1
ATOM 2783 N N . ARG A 1 361 ? -10.218 12.648 11.166 1.00 92.06 361 ARG A N 1
ATOM 2784 C CA . ARG A 1 361 ? -8.944 13.129 10.625 1.00 92.06 361 ARG A CA 1
ATOM 2785 C C . ARG A 1 361 ? -8.574 14.406 11.367 1.00 92.06 361 ARG A C 1
ATOM 2787 O O . ARG A 1 361 ? -9.303 15.394 11.275 1.00 92.06 361 ARG A O 1
ATOM 2794 N N . CYS A 1 362 ? -7.464 14.388 12.098 1.00 88.69 362 CYS A N 1
ATOM 2795 C CA . CYS A 1 362 ? -6.958 15.579 12.771 1.00 88.69 362 CYS A CA 1
ATOM 2796 C C . CYS A 1 362 ? -6.282 16.547 11.784 1.00 88.69 362 CYS A C 1
ATOM 2798 O O . CYS A 1 362 ? -5.862 16.135 10.702 1.00 88.69 362 CYS A O 1
ATOM 2800 N N . PRO A 1 363 ? -6.183 17.842 12.125 1.00 82.94 363 PRO A N 1
ATOM 2801 C CA . PRO A 1 363 ? -5.506 18.819 11.286 1.00 82.94 363 PRO A CA 1
ATOM 2802 C C . PRO A 1 363 ? -4.019 18.471 11.085 1.00 82.94 363 PRO A C 1
ATOM 2804 O O . PRO A 1 363 ? -3.272 18.335 12.051 1.00 82.94 363 PRO A O 1
ATOM 2807 N N . CYS A 1 364 ? -3.582 18.389 9.825 1.00 68.19 364 CYS A N 1
ATOM 2808 C CA . CYS A 1 364 ? -2.175 18.371 9.418 1.00 68.19 364 CYS A CA 1
ATOM 2809 C C . CYS A 1 364 ? -1.928 19.478 8.388 1.00 68.19 364 CYS A C 1
ATOM 2811 O O . CYS A 1 364 ? -2.594 19.522 7.352 1.00 68.19 364 CYS A O 1
ATOM 2813 N N . PHE A 1 365 ? -0.957 20.360 8.627 1.00 60.28 365 PHE A N 1
ATOM 2814 C CA . PHE A 1 365 ? -0.504 21.282 7.589 1.00 60.28 365 PHE A CA 1
ATOM 2815 C C . PHE A 1 365 ? 1.011 21.319 7.524 1.00 60.28 365 PHE A C 1
ATOM 2817 O O . PHE A 1 365 ? 1.690 21.550 8.523 1.00 60.28 365 PHE A O 1
ATOM 2824 N N . ASN A 1 366 ? 1.535 21.127 6.320 1.00 47.44 366 ASN A N 1
ATOM 2825 C CA . ASN A 1 366 ? 2.898 21.480 5.995 1.00 47.44 366 ASN A CA 1
ATOM 2826 C C . ASN A 1 366 ? 2.834 22.646 5.005 1.00 47.44 366 ASN A C 1
ATOM 2828 O O . ASN A 1 366 ? 2.437 22.455 3.858 1.00 47.44 366 ASN A O 1
ATOM 2832 N N . LYS A 1 367 ? 3.248 23.846 5.437 1.00 39.72 367 LYS A N 1
ATOM 2833 C CA . LYS A 1 367 ? 3.335 25.054 4.588 1.00 39.72 367 LYS A CA 1
ATOM 2834 C C . LYS A 1 367 ? 4.175 24.846 3.313 1.00 39.72 367 LYS A C 1
ATOM 2836 O O . LYS A 1 367 ? 4.121 25.689 2.428 1.00 39.72 367 LYS A O 1
ATOM 2841 N N . THR A 1 368 ? 4.944 23.755 3.220 1.00 34.09 368 THR A N 1
ATOM 2842 C CA . THR A 1 368 ? 5.894 23.482 2.128 1.00 34.09 368 THR A CA 1
ATOM 2843 C C . THR A 1 368 ? 5.468 22.399 1.128 1.00 34.09 368 THR A C 1
ATOM 2845 O O . THR A 1 368 ? 6.198 22.173 0.167 1.00 34.09 368 THR A O 1
ATOM 2848 N N . SER A 1 369 ? 4.335 21.707 1.311 1.00 37.53 369 SER A N 1
ATOM 2849 C CA . SER A 1 369 ? 3.892 20.672 0.361 1.00 37.53 369 SER A CA 1
ATOM 2850 C C . SER A 1 369 ? 2.796 21.193 -0.568 1.00 37.53 369 SER A C 1
ATOM 2852 O O . SER A 1 369 ? 1.694 21.466 -0.105 1.00 37.53 369 SER A O 1
ATOM 2854 N N . ASP A 1 370 ? 3.061 21.217 -1.878 1.00 33.53 370 ASP A N 1
ATOM 2855 C CA . ASP A 1 370 ? 2.095 21.546 -2.949 1.00 33.53 370 ASP A CA 1
ATOM 2856 C C . ASP A 1 370 ? 0.869 20.601 -3.006 1.00 33.53 370 ASP A C 1
ATOM 2858 O O . ASP A 1 370 ? -0.062 20.809 -3.785 1.00 33.53 370 ASP A O 1
ATOM 2862 N N . PHE A 1 371 ? 0.837 19.550 -2.179 1.00 40.12 371 PHE A N 1
ATOM 2863 C CA . PHE A 1 371 ? -0.325 18.682 -2.022 1.00 40.12 371 PHE A CA 1
ATOM 2864 C C . PHE A 1 371 ? -1.311 19.305 -1.026 1.00 40.12 371 PHE A C 1
ATOM 2866 O O . PHE A 1 371 ? -1.152 19.208 0.192 1.00 40.12 371 PHE A O 1
ATOM 2873 N N . ASN A 1 372 ? -2.361 19.937 -1.551 1.00 49.22 372 ASN A N 1
ATOM 2874 C CA . ASN A 1 372 ? -3.483 20.414 -0.749 1.00 49.22 372 ASN A CA 1
ATOM 2875 C C . ASN A 1 372 ? -4.185 19.219 -0.074 1.00 49.22 372 ASN A C 1
ATOM 2877 O O . ASN A 1 372 ? -4.996 18.536 -0.696 1.00 49.22 372 ASN A O 1
ATOM 2881 N N . PHE A 1 373 ? -3.950 19.004 1.225 1.00 48.78 373 PHE A N 1
ATOM 2882 C CA . PHE A 1 373 ? -4.697 18.044 2.066 1.00 48.78 373 PHE A CA 1
ATOM 2883 C C . PHE A 1 373 ? -6.224 18.290 2.080 1.00 48.78 373 PHE A C 1
ATOM 2885 O O . PHE A 1 373 ? -7.003 17.429 2.504 1.00 48.78 373 PHE A O 1
ATOM 2892 N N . PHE A 1 374 ? -6.648 19.451 1.576 1.00 54.84 374 PHE A N 1
ATOM 2893 C CA . PHE A 1 374 ? -8.031 19.891 1.397 1.00 54.84 374 PHE A CA 1
ATOM 2894 C C . PHE A 1 374 ? -8.633 19.538 0.028 1.00 54.84 374 PHE A C 1
ATOM 2896 O O . PHE A 1 374 ? -9.788 19.866 -0.235 1.00 54.84 374 PHE A O 1
ATOM 2903 N N . ALA A 1 375 ? -7.876 18.895 -0.864 1.00 66.62 375 ALA A N 1
ATOM 2904 C CA . ALA A 1 375 ? -8.339 18.599 -2.219 1.00 66.62 375 ALA A CA 1
ATOM 2905 C C . ALA A 1 375 ? -9.246 17.357 -2.293 1.00 66.62 375 ALA A C 1
ATOM 2907 O O . ALA A 1 375 ? -10.031 17.230 -3.230 1.00 66.62 375 ALA A O 1
ATOM 2908 N N . MET A 1 376 ? -9.163 16.443 -1.317 1.00 83.75 376 MET A N 1
ATOM 2909 C CA . MET A 1 376 ? -9.926 15.190 -1.312 1.00 83.75 376 MET A CA 1
ATOM 2910 C C . MET A 1 376 ? -10.443 14.823 0.086 1.00 83.75 376 MET A C 1
ATOM 2912 O O . MET A 1 376 ? -9.748 15.079 1.075 1.00 83.75 376 MET A O 1
ATOM 2916 N N . PRO A 1 377 ? -11.623 14.181 0.181 1.00 89.50 377 PRO A N 1
ATOM 2917 C CA . PRO A 1 377 ? -12.118 13.621 1.435 1.00 89.50 377 PRO A CA 1
ATOM 2918 C C . PRO A 1 377 ? -11.225 12.486 1.968 1.00 89.50 377 PRO A C 1
ATOM 2920 O O . PRO A 1 377 ? -10.571 11.790 1.193 1.00 89.50 377 PRO A O 1
ATOM 2923 N N . PRO A 1 378 ? -11.175 12.263 3.291 1.00 89.50 378 PRO A N 1
ATOM 2924 C CA . PRO A 1 378 ? -10.265 11.301 3.906 1.00 89.50 378 PRO A CA 1
ATOM 2925 C C . PRO A 1 378 ? -10.705 9.848 3.668 1.00 89.50 378 PRO A C 1
ATOM 2927 O O . PRO A 1 378 ? -11.577 9.322 4.362 1.00 89.50 378 PRO A O 1
ATOM 2930 N N . LEU A 1 379 ? -10.074 9.178 2.696 1.00 90.75 379 LEU A N 1
ATOM 2931 C CA . LEU A 1 379 ? -10.456 7.824 2.274 1.00 90.75 379 LEU A CA 1
ATOM 2932 C C . LEU A 1 379 ? -10.445 6.802 3.418 1.00 90.75 379 LEU A C 1
ATOM 2934 O O . LEU A 1 379 ? -11.390 6.026 3.529 1.00 90.75 379 LEU A O 1
ATOM 2938 N N . GLY A 1 380 ? -9.418 6.823 4.274 1.00 90.62 380 GLY A N 1
ATOM 2939 C CA . GLY A 1 380 ? -9.273 5.865 5.375 1.00 90.62 380 GLY A CA 1
ATOM 2940 C C . GLY A 1 380 ? -10.504 5.830 6.282 1.00 90.62 380 GLY A C 1
ATOM 2941 O O . GLY A 1 380 ? -11.138 4.787 6.429 1.00 90.62 380 GLY A O 1
ATOM 2942 N N . ILE A 1 381 ? -10.922 6.983 6.817 1.00 93.50 381 ILE A N 1
ATOM 2943 C CA . ILE A 1 381 ? -12.099 7.037 7.696 1.00 93.50 381 ILE A CA 1
ATOM 2944 C C . ILE A 1 381 ? -13.418 6.822 6.942 1.00 93.50 381 ILE A C 1
ATOM 2946 O O . ILE A 1 381 ? -14.341 6.265 7.526 1.00 93.50 381 ILE A O 1
ATOM 2950 N N . MET A 1 382 ? -13.520 7.188 5.654 1.00 94.38 382 MET A N 1
ATOM 2951 C CA . MET A 1 382 ? -14.705 6.864 4.838 1.00 94.38 382 MET A CA 1
ATOM 2952 C C . MET A 1 382 ? -14.874 5.355 4.649 1.00 94.38 382 MET A C 1
ATOM 2954 O O . MET A 1 382 ? -15.990 4.842 4.711 1.00 94.38 382 MET A O 1
ATOM 2958 N N . MET A 1 383 ? -13.774 4.631 4.442 1.00 92.44 383 MET A N 1
ATOM 2959 C CA . MET A 1 383 ? -13.798 3.176 4.298 1.00 92.44 383 MET A CA 1
ATOM 2960 C C . MET A 1 383 ? -14.123 2.477 5.615 1.00 92.44 383 MET A C 1
ATOM 2962 O O . MET A 1 383 ? -15.014 1.628 5.656 1.00 92.44 383 MET A O 1
ATOM 2966 N N . LEU A 1 384 ? -13.451 2.872 6.701 1.00 94.44 384 LEU A N 1
ATOM 2967 C CA . LEU A 1 384 ? -13.735 2.353 8.040 1.00 94.44 384 LEU A CA 1
ATOM 2968 C C . LEU A 1 384 ? -15.183 2.648 8.452 1.00 94.44 384 LEU A C 1
ATOM 2970 O O . LEU A 1 384 ? -15.872 1.772 8.973 1.00 94.44 384 LEU A O 1
ATOM 2974 N N . GLY A 1 385 ? -15.667 3.859 8.170 1.00 94.56 385 GLY A N 1
ATOM 2975 C CA . GLY A 1 385 ? -17.027 4.273 8.486 1.00 94.56 385 GLY A CA 1
ATOM 2976 C C . GLY A 1 385 ? -18.088 3.526 7.688 1.00 94.56 385 GLY A C 1
ATOM 2977 O O . GLY A 1 385 ? -19.063 3.067 8.278 1.00 94.56 385 GLY A O 1
ATOM 2978 N N . GLY A 1 386 ? -17.890 3.346 6.378 1.00 92.38 386 GLY A N 1
ATOM 2979 C CA . GLY A 1 386 ? -18.798 2.564 5.532 1.00 92.38 386 GLY A CA 1
ATOM 2980 C C . GLY A 1 386 ? -18.923 1.114 6.008 1.00 92.38 386 GLY A C 1
ATOM 2981 O O . GLY A 1 386 ? -20.032 0.593 6.142 1.00 92.38 386 GLY A O 1
ATOM 2982 N N . MET A 1 387 ? -17.795 0.490 6.362 1.00 93.06 387 MET A N 1
ATOM 2983 C CA . MET A 1 387 ? -17.762 -0.855 6.940 1.00 93.06 387 MET A CA 1
ATOM 2984 C C . MET A 1 387 ? -18.508 -0.923 8.282 1.00 93.06 387 MET A C 1
ATOM 2986 O O . MET A 1 387 ? -19.381 -1.770 8.455 1.00 93.06 387 MET A O 1
ATOM 2990 N N . LEU A 1 388 ? -18.225 -0.020 9.225 1.00 95.00 388 LEU A N 1
ATOM 2991 C CA . LEU A 1 388 ? -18.914 0.014 10.521 1.00 95.00 388 LEU A CA 1
ATOM 2992 C C . LEU A 1 388 ? -20.425 0.262 10.359 1.00 95.00 388 LEU A C 1
ATOM 2994 O O . LEU A 1 388 ? -21.237 -0.432 10.970 1.00 95.00 388 LEU A O 1
ATOM 2998 N N . ARG A 1 389 ? -20.835 1.192 9.488 1.00 93.44 389 ARG A N 1
ATOM 2999 C CA . ARG A 1 389 ? -22.258 1.484 9.258 1.00 93.44 389 ARG A CA 1
ATOM 3000 C C . ARG A 1 389 ? -23.001 0.285 8.673 1.00 93.44 389 ARG A C 1
ATOM 3002 O O . ARG A 1 389 ? -24.139 0.026 9.062 1.00 93.44 389 ARG A O 1
ATOM 3009 N N . ARG A 1 390 ? -22.365 -0.479 7.778 1.00 91.25 390 ARG A N 1
ATOM 3010 C CA . ARG A 1 390 ? -22.933 -1.722 7.231 1.00 91.25 390 ARG A CA 1
ATOM 3011 C C . ARG A 1 390 ? -23.262 -2.743 8.322 1.00 91.25 390 ARG A C 1
ATOM 3013 O O . ARG A 1 390 ? -24.290 -3.407 8.228 1.00 91.25 390 ARG A O 1
ATOM 3020 N N . HIS A 1 391 ? -22.426 -2.834 9.355 1.00 93.50 391 HIS A N 1
ATOM 3021 C CA . HIS A 1 391 ? -22.641 -3.710 10.514 1.00 93.50 391 HIS A CA 1
ATOM 3022 C C . HIS A 1 391 ? -23.567 -3.098 11.580 1.00 93.50 391 HIS A C 1
ATOM 3024 O O . HIS A 1 391 ? -23.717 -3.649 12.664 1.00 93.50 391 HIS A O 1
ATOM 3030 N N . GLY A 1 392 ? -24.230 -1.975 11.284 1.00 95.19 392 GLY A N 1
ATOM 3031 C CA . GLY A 1 392 ? -25.277 -1.396 12.128 1.00 95.19 392 GLY A CA 1
ATOM 3032 C C . GLY A 1 392 ? -24.787 -0.495 13.262 1.00 95.19 392 GLY A C 1
ATOM 3033 O O . GLY A 1 392 ? -25.587 -0.175 14.141 1.00 95.19 392 GLY A O 1
ATOM 3034 N N . PHE A 1 393 ? -23.513 -0.089 13.262 1.00 96.62 393 PHE A N 1
ATOM 3035 C CA . PHE A 1 393 ? -23.004 0.910 14.206 1.00 96.62 393 PHE A CA 1
ATOM 3036 C C . PHE A 1 393 ? -23.508 2.319 13.851 1.00 96.62 393 PHE A C 1
ATOM 3038 O O . PHE A 1 393 ? -23.675 2.657 12.676 1.00 96.62 393 PHE A O 1
ATOM 3045 N N . ASP A 1 394 ? -23.696 3.156 14.873 1.00 96.62 394 ASP A N 1
ATOM 3046 C CA . ASP A 1 394 ? -23.915 4.599 14.717 1.00 96.62 394 ASP A CA 1
ATOM 3047 C C . ASP A 1 394 ? -22.559 5.291 14.523 1.00 96.62 394 ASP A C 1
ATOM 3049 O O . ASP A 1 394 ? -21.727 5.305 15.435 1.00 96.62 394 ASP A O 1
ATOM 3053 N N . VAL A 1 395 ? -22.314 5.799 13.313 1.00 96.81 395 VAL A N 1
ATOM 3054 C CA . VAL A 1 395 ? -21.006 6.303 12.881 1.00 96.81 395 VAL A CA 1
ATOM 3055 C C . VAL A 1 395 ? -21.118 7.726 12.354 1.00 96.81 395 VAL A C 1
ATOM 3057 O O . VAL A 1 395 ? -21.928 8.010 11.472 1.00 96.81 395 VAL A O 1
ATOM 3060 N N . GLN A 1 396 ? -20.219 8.592 12.812 1.00 96.25 396 GLN A N 1
ATOM 3061 C CA . GLN A 1 396 ? -20.014 9.933 12.279 1.00 96.25 396 GLN A CA 1
ATOM 3062 C C . GLN A 1 396 ? -18.552 10.117 11.854 1.00 96.25 396 GLN A C 1
ATOM 3064 O O . GLN A 1 396 ? -17.631 9.798 12.607 1.00 96.25 396 GLN A O 1
ATOM 3069 N N . LEU A 1 397 ? -18.323 10.665 10.660 1.00 96.75 397 LEU A N 1
ATOM 3070 C CA . LEU A 1 397 ? -16.987 11.071 10.222 1.00 96.75 397 LEU A CA 1
ATOM 3071 C C . LEU A 1 397 ? -16.798 12.560 10.492 1.00 96.75 397 LEU A C 1
ATOM 3073 O O . LEU A 1 397 ? -17.701 13.355 10.237 1.00 96.75 397 LEU A O 1
ATOM 3077 N N . ARG A 1 398 ? -15.625 12.931 11.003 1.00 94.25 398 ARG A N 1
ATOM 3078 C CA . ARG A 1 398 ? -15.244 14.318 11.271 1.00 94.25 398 ARG A CA 1
ATOM 3079 C C . ARG A 1 398 ? -13.896 14.603 10.634 1.00 94.25 398 ARG A C 1
ATOM 3081 O O . ARG A 1 398 ? -12.888 13.972 10.950 1.00 94.25 398 ARG A O 1
ATOM 3088 N N . ASP A 1 399 ? -13.876 15.556 9.718 1.00 91.88 399 ASP A N 1
ATOM 3089 C CA . ASP A 1 399 ? -12.655 15.986 9.051 1.00 91.88 399 ASP A CA 1
ATOM 3090 C C . ASP A 1 399 ? -12.222 17.315 9.654 1.00 91.88 399 ASP A C 1
ATOM 3092 O O . ASP A 1 399 ? -12.522 18.389 9.131 1.00 91.88 399 ASP A O 1
ATOM 3096 N N . LEU A 1 400 ? -11.531 17.239 10.791 1.00 89.69 400 LEU A N 1
ATOM 3097 C CA . LEU A 1 400 ? -11.171 18.425 11.559 1.00 89.69 400 LEU A CA 1
ATOM 3098 C C . LEU A 1 400 ? -10.255 19.356 10.773 1.00 89.69 400 LEU A C 1
ATOM 3100 O O . LEU A 1 400 ? -10.303 20.558 11.010 1.00 89.69 400 LEU A O 1
ATOM 3104 N N . ALA A 1 401 ? -9.466 18.845 9.824 1.00 81.81 401 ALA A N 1
ATOM 3105 C CA . ALA A 1 401 ? -8.667 19.692 8.947 1.00 81.81 401 ALA A CA 1
ATOM 3106 C C . ALA A 1 401 ? -9.568 20.673 8.172 1.00 81.81 401 ALA A C 1
ATOM 3108 O O . ALA A 1 401 ? -9.337 21.879 8.192 1.00 81.81 401 ALA A O 1
ATOM 3109 N N . VAL A 1 402 ? -10.631 20.169 7.542 1.00 85.25 402 VAL A N 1
ATOM 3110 C CA . VAL A 1 402 ? -11.575 20.982 6.756 1.00 85.25 402 VAL A CA 1
ATOM 3111 C C . VAL A 1 402 ? -12.510 21.789 7.655 1.00 85.25 402 VAL A C 1
ATOM 3113 O O . VAL A 1 402 ? -12.740 22.975 7.408 1.00 85.25 402 VAL A O 1
ATOM 3116 N N . GLU A 1 403 ? -13.053 21.161 8.699 1.00 87.12 403 GLU A N 1
ATOM 3117 C CA . GLU A 1 403 ? -14.007 21.798 9.606 1.00 87.12 403 GLU A CA 1
ATOM 3118 C C . GLU A 1 403 ? -13.385 23.025 10.272 1.00 87.12 403 GLU A C 1
ATOM 3120 O O . GLU A 1 403 ? -13.972 24.102 10.222 1.00 87.12 403 GLU A O 1
ATOM 3125 N N . THR A 1 404 ? -12.180 22.912 10.835 1.00 85.69 404 THR A N 1
ATOM 3126 C CA . THR A 1 404 ? -11.516 24.030 11.535 1.00 85.69 404 THR A CA 1
ATOM 3127 C C . THR A 1 404 ? -11.150 25.187 10.603 1.00 85.69 404 THR A C 1
ATOM 3129 O O . THR A 1 404 ? -11.214 26.352 11.006 1.00 85.69 404 THR A O 1
ATOM 3132 N N . GLN A 1 405 ? -10.838 24.893 9.338 1.00 80.62 405 GLN A N 1
ATOM 3133 C CA . GLN A 1 405 ? -10.536 25.913 8.336 1.00 80.62 405 GLN A CA 1
ATOM 3134 C C . GLN A 1 405 ? -11.777 26.712 7.918 1.00 80.62 405 GLN A C 1
ATOM 3136 O O . GLN A 1 405 ? -11.684 27.910 7.663 1.00 80.62 405 GLN A O 1
ATOM 3141 N N . ARG A 1 406 ? -12.945 26.063 7.848 1.00 80.56 406 ARG A N 1
ATOM 3142 C CA . ARG A 1 406 ? -14.201 26.690 7.395 1.00 80.56 406 ARG A CA 1
ATOM 3143 C C . ARG A 1 406 ? -15.069 27.211 8.541 1.00 80.56 406 ARG A C 1
ATOM 3145 O O . ARG A 1 406 ? -16.030 27.937 8.302 1.00 80.56 406 ARG A O 1
ATOM 3152 N N . SER A 1 407 ? -14.754 26.828 9.773 1.00 79.88 407 SER A N 1
ATOM 3153 C CA . SER A 1 407 ? -15.586 27.119 10.933 1.00 79.88 407 SER A CA 1
ATOM 3154 C C . SER A 1 407 ? -15.537 28.590 11.344 1.00 79.88 407 SER A C 1
ATOM 3156 O O . SER A 1 407 ? -14.442 29.127 11.518 1.00 79.88 407 SER A O 1
ATOM 3158 N N . PRO A 1 408 ? -16.693 29.230 11.605 1.00 81.50 408 PRO A N 1
ATOM 3159 C CA . PRO A 1 408 ? -16.746 30.619 12.067 1.00 81.50 408 PRO A CA 1
ATOM 3160 C C . PRO A 1 408 ? -16.297 30.791 13.529 1.00 81.50 408 PRO A C 1
ATOM 3162 O O . PRO A 1 408 ? -16.059 31.909 13.969 1.00 81.50 408 PRO A O 1
ATOM 3165 N N . TRP A 1 409 ? -16.181 29.700 14.293 1.00 84.12 409 TRP A N 1
ATOM 3166 C CA . TRP A 1 409 ? -15.820 29.710 15.717 1.00 84.12 409 TRP A CA 1
ATOM 3167 C C . TRP A 1 409 ? -14.301 29.657 15.993 1.00 84.12 409 TRP A C 1
ATOM 3169 O O . TRP A 1 409 ? -13.888 29.713 17.158 1.00 84.12 409 TRP A O 1
ATOM 3179 N N . LEU A 1 410 ? -13.474 29.595 14.941 1.00 85.00 410 LEU A N 1
ATOM 3180 C CA . LEU A 1 410 ? -12.019 29.780 15.001 1.00 85.00 410 LEU A CA 1
ATOM 3181 C C . LEU A 1 410 ? -11.615 31.012 14.193 1.00 85.00 410 LEU A C 1
ATOM 3183 O O . LEU A 1 410 ? -11.948 31.119 13.013 1.00 85.00 410 LEU A O 1
ATOM 3187 N N . SER A 1 411 ? -10.879 31.919 14.826 1.00 86.69 411 SER A N 1
ATOM 3188 C CA . SER A 1 411 ? -10.255 33.067 14.160 1.00 86.69 411 SER A CA 1
ATOM 3189 C C . SER A 1 411 ? -9.024 32.650 13.346 1.00 86.69 411 SER A C 1
ATOM 3191 O O . SER A 1 411 ? -8.443 31.591 13.583 1.00 86.69 411 SER A O 1
ATOM 3193 N N . ASP A 1 412 ? -8.582 33.495 12.411 1.00 82.94 412 ASP A N 1
ATOM 3194 C CA . ASP A 1 412 ? -7.372 33.228 11.616 1.00 82.94 412 ASP A CA 1
ATOM 3195 C C . ASP A 1 412 ? -6.119 33.075 12.489 1.00 82.94 412 ASP A C 1
ATOM 3197 O O . ASP A 1 412 ? -5.331 32.156 12.279 1.00 82.94 412 ASP A O 1
ATOM 3201 N N . ALA A 1 413 ? -5.993 33.891 13.539 1.00 84.12 413 ALA A N 1
ATOM 3202 C CA . ALA A 1 413 ? -4.896 33.786 14.497 1.00 84.12 413 ALA A CA 1
ATOM 3203 C C . ALA A 1 413 ? -4.901 32.440 15.247 1.00 84.12 413 ALA A C 1
ATOM 3205 O O . ALA A 1 413 ? -3.852 31.837 15.456 1.00 84.12 413 ALA A O 1
ATOM 3206 N N . GLU A 1 414 ? -6.077 31.933 15.629 1.00 86.44 414 GLU A N 1
ATOM 3207 C CA . GLU A 1 414 ? -6.199 30.615 16.264 1.00 86.44 414 GLU A CA 1
ATOM 3208 C C . GLU A 1 414 ? -5.875 29.479 15.291 1.00 86.44 414 GLU A C 1
ATOM 3210 O O . GLU A 1 414 ? -5.236 28.498 15.674 1.00 86.44 414 GLU A O 1
ATOM 3215 N N . ARG A 1 415 ? -6.268 29.611 14.019 1.00 83.62 415 ARG A N 1
ATOM 3216 C CA . ARG A 1 415 ? -5.876 28.649 12.983 1.00 83.62 415 ARG A CA 1
ATOM 3217 C C . ARG A 1 415 ? -4.356 28.617 12.854 1.00 83.62 415 ARG A C 1
ATOM 3219 O O . ARG A 1 415 ? -3.788 27.536 12.913 1.00 83.62 415 ARG A O 1
ATOM 3226 N N . ASP A 1 416 ? -3.693 29.768 12.774 1.00 81.31 416 ASP A N 1
ATOM 3227 C CA . ASP A 1 416 ? -2.229 29.840 12.695 1.00 81.31 416 ASP A CA 1
ATOM 3228 C C . ASP A 1 416 ? -1.525 29.161 13.879 1.00 81.31 416 ASP A C 1
ATOM 3230 O O . ASP A 1 416 ? -0.543 28.446 13.673 1.00 81.31 416 ASP A O 1
ATOM 3234 N N . VAL A 1 417 ? -2.053 29.313 15.098 1.00 82.56 417 VAL A N 1
ATOM 3235 C CA . VAL A 1 417 ? -1.551 28.616 16.297 1.00 82.56 417 VAL A CA 1
ATOM 3236 C C . VAL A 1 417 ? -1.655 27.098 16.151 1.00 82.56 417 VAL A C 1
ATOM 3238 O O . VAL A 1 417 ? -0.716 26.380 16.485 1.00 82.56 417 VAL A O 1
ATOM 3241 N N . MET A 1 418 ? -2.783 26.600 15.641 1.00 79.12 418 MET A N 1
ATOM 3242 C CA . MET A 1 418 ? -3.019 25.168 15.434 1.00 79.12 418 MET A CA 1
ATOM 3243 C C . MET A 1 418 ? -2.006 24.535 14.465 1.00 79.12 418 MET A C 1
ATOM 3245 O O . MET A 1 418 ? -1.737 23.338 14.545 1.00 79.12 418 MET A O 1
ATOM 3249 N N . TRP A 1 419 ? -1.435 25.338 13.565 1.00 75.56 419 TRP A N 1
ATOM 3250 C CA . TRP A 1 419 ? -0.471 24.908 12.551 1.00 75.56 419 TRP A CA 1
ATOM 3251 C C . TRP A 1 419 ? 0.999 25.039 12.983 1.00 75.56 419 TRP A C 1
ATOM 3253 O O . TRP A 1 419 ? 1.896 24.724 12.198 1.00 75.56 419 TRP A O 1
ATOM 3263 N N . ASP A 1 420 ? 1.266 25.492 14.210 1.00 80.12 420 ASP A N 1
ATOM 3264 C CA . ASP A 1 420 ? 2.615 25.610 14.764 1.00 80.12 420 ASP A CA 1
ATOM 3265 C C . ASP A 1 420 ? 3.074 24.274 15.382 1.00 80.12 420 ASP A C 1
ATOM 3267 O O . ASP A 1 420 ? 2.744 23.919 16.517 1.00 80.12 420 ASP A O 1
ATOM 3271 N N . HIS A 1 421 ? 3.861 23.513 14.614 1.00 75.88 421 HIS A N 1
ATOM 3272 C CA . HIS A 1 421 ? 4.374 22.202 15.033 1.00 75.88 421 HIS A CA 1
ATOM 3273 C C . HIS A 1 421 ? 5.284 22.257 16.253 1.00 75.88 421 HIS A C 1
ATOM 3275 O O . HIS A 1 421 ? 5.285 21.316 17.048 1.00 75.88 421 HIS A O 1
ATOM 3281 N N . GLU A 1 422 ? 6.064 23.325 16.422 1.00 79.19 422 GLU A N 1
ATOM 3282 C CA . GLU A 1 422 ? 6.940 23.422 17.589 1.00 79.19 422 GLU A CA 1
ATOM 3283 C C . GLU A 1 422 ? 6.114 23.683 18.844 1.00 79.19 422 GLU A C 1
ATOM 3285 O O . GLU A 1 422 ? 6.334 23.056 19.881 1.00 79.19 422 GLU A O 1
ATOM 3290 N N . ARG A 1 423 ? 5.085 24.522 18.730 1.00 83.38 423 ARG A N 1
ATOM 3291 C CA . ARG A 1 423 ? 4.115 24.734 19.802 1.00 83.38 423 ARG A CA 1
ATOM 3292 C C . ARG A 1 423 ? 3.392 23.449 20.200 1.00 83.38 423 ARG A C 1
ATOM 3294 O O . ARG A 1 423 ? 3.350 23.121 21.385 1.00 83.38 423 ARG A O 1
ATOM 3301 N N . LEU A 1 424 ? 2.891 22.684 19.228 1.00 81.50 424 LEU A N 1
ATOM 3302 C CA . LEU A 1 424 ? 2.262 21.379 19.467 1.00 81.50 424 LEU A CA 1
ATOM 3303 C C . LEU A 1 424 ? 3.187 20.440 20.261 1.00 81.50 424 LEU A C 1
ATOM 3305 O O . LEU A 1 424 ? 2.763 19.818 21.239 1.00 81.50 424 LEU A O 1
ATOM 3309 N N . ARG A 1 425 ? 4.470 20.373 19.883 1.00 81.25 425 ARG A N 1
ATOM 3310 C CA . ARG A 1 425 ? 5.482 19.541 20.555 1.00 81.25 425 ARG A CA 1
ATOM 3311 C C . ARG A 1 425 ? 5.784 20.015 21.973 1.00 81.25 425 ARG A C 1
ATOM 3313 O O . ARG A 1 425 ? 5.802 19.194 22.888 1.00 81.25 425 ARG A O 1
ATOM 3320 N N . ARG A 1 426 ? 5.986 21.320 22.173 1.00 82.94 426 ARG A N 1
ATOM 3321 C CA . ARG A 1 426 ? 6.184 21.922 23.503 1.00 82.94 426 ARG A CA 1
ATOM 3322 C C . ARG A 1 426 ? 5.012 21.621 24.424 1.00 82.94 426 ARG A C 1
ATOM 3324 O O . ARG A 1 426 ? 5.205 21.185 25.560 1.00 82.94 426 ARG A O 1
ATOM 3331 N N . ARG A 1 427 ? 3.788 21.755 23.910 1.00 84.81 427 ARG A N 1
ATOM 3332 C CA . ARG A 1 427 ? 2.590 21.485 24.698 1.00 84.81 427 ARG A CA 1
ATOM 3333 C C . ARG A 1 427 ? 2.459 20.014 25.081 1.00 84.81 427 ARG A C 1
ATOM 3335 O O . ARG A 1 427 ? 2.098 19.732 26.225 1.00 84.81 427 ARG A O 1
ATOM 3342 N N . LEU A 1 428 ? 2.797 19.089 24.175 1.00 82.31 428 LEU A N 1
ATOM 3343 C CA . LEU A 1 428 ? 2.839 17.647 24.460 1.00 82.31 428 LEU A CA 1
ATOM 3344 C C . LEU A 1 428 ? 3.860 17.302 25.561 1.00 82.31 428 LEU A C 1
ATOM 3346 O O . LEU A 1 428 ? 3.619 16.386 26.343 1.00 82.31 428 LEU A O 1
ATOM 3350 N N . ARG A 1 429 ? 4.957 18.067 25.674 1.00 82.75 429 ARG A N 1
ATOM 3351 C CA . ARG A 1 429 ? 5.943 17.963 26.769 1.00 82.75 429 ARG A CA 1
ATOM 3352 C C . ARG A 1 429 ? 5.474 18.579 28.096 1.00 82.75 429 ARG A C 1
ATOM 3354 O O . ARG A 1 429 ? 6.185 18.476 29.091 1.00 82.75 429 ARG A O 1
ATOM 3361 N N . GLY A 1 430 ? 4.286 19.185 28.133 1.00 81.38 430 GLY A N 1
ATOM 3362 C CA . GLY A 1 430 ? 3.724 19.808 29.333 1.00 81.38 430 GLY A CA 1
ATOM 3363 C C . GLY A 1 430 ? 4.244 21.221 29.616 1.00 81.38 430 GLY A C 1
ATOM 3364 O O . GLY A 1 430 ? 4.154 21.678 30.751 1.00 81.38 430 GLY A O 1
ATOM 3365 N N . GLU A 1 431 ? 4.800 21.913 28.619 1.00 81.19 431 GLU A N 1
ATOM 3366 C CA . GLU A 1 431 ? 5.362 23.255 28.795 1.00 81.19 431 GLU A CA 1
ATOM 3367 C C . GLU A 1 431 ? 4.296 24.366 28.681 1.00 81.19 431 GLU A C 1
ATOM 3369 O O . GLU A 1 431 ? 3.757 24.579 27.596 1.00 81.19 431 GLU A O 1
ATOM 3374 N N . GLY A 1 432 ? 4.092 25.128 29.768 1.00 63.47 432 GLY A N 1
ATOM 3375 C CA . GLY A 1 432 ? 3.415 26.440 29.796 1.00 63.47 432 GLY A CA 1
ATOM 3376 C C . GLY A 1 432 ? 1.892 26.454 29.585 1.00 63.47 432 GLY A C 1
ATOM 3377 O O . GLY A 1 432 ? 1.289 25.455 29.198 1.00 63.47 432 GLY A O 1
ATOM 3378 N N . ASP A 1 433 ? 1.285 27.622 29.830 1.00 64.44 433 ASP A N 1
ATOM 3379 C CA . ASP A 1 433 ? -0.066 27.942 29.354 1.00 64.44 433 ASP A CA 1
ATOM 3380 C C . ASP A 1 433 ? -0.002 28.219 27.849 1.00 64.44 433 ASP A C 1
ATOM 3382 O O . ASP A 1 433 ? 0.791 29.051 27.394 1.00 64.44 433 ASP A O 1
ATOM 3386 N N . ASP A 1 434 ? -0.826 27.520 27.069 1.00 77.31 434 ASP A N 1
ATOM 3387 C CA . ASP A 1 434 ? -0.786 27.597 25.611 1.00 77.31 434 ASP A CA 1
ATOM 3388 C C . ASP A 1 434 ? -2.166 27.951 25.028 1.00 77.31 434 ASP A C 1
ATOM 3390 O O . ASP A 1 434 ? -3.150 27.278 25.350 1.00 77.31 434 ASP A O 1
ATOM 3394 N N . PRO A 1 435 ? -2.268 28.952 24.128 1.00 82.62 435 PRO A N 1
ATOM 3395 C CA . PRO A 1 435 ? -3.493 29.242 23.376 1.00 82.62 435 PRO A CA 1
ATOM 3396 C C . PRO A 1 435 ? -4.101 28.018 22.669 1.00 82.62 435 PRO A C 1
ATOM 3398 O O . PRO A 1 435 ? -5.308 27.973 22.426 1.00 82.62 435 PRO A O 1
ATOM 3401 N N . LEU A 1 436 ? -3.290 27.000 22.375 1.00 85.38 436 LEU A N 1
ATOM 3402 C CA . LEU A 1 436 ? -3.726 25.719 21.837 1.00 85.38 436 LEU A CA 1
ATOM 3403 C C . LEU A 1 436 ? -4.728 24.992 22.742 1.00 85.38 436 LEU A C 1
ATOM 3405 O O . LEU A 1 436 ? -5.619 24.330 22.218 1.00 85.38 436 LEU A O 1
ATOM 3409 N N . ASP A 1 437 ? -4.636 25.113 24.070 1.00 88.25 437 ASP A N 1
ATOM 3410 C CA . ASP A 1 437 ? -5.590 24.456 24.973 1.00 88.25 437 ASP A CA 1
ATOM 3411 C C . ASP A 1 437 ? -7.014 24.985 24.755 1.00 88.25 437 ASP A C 1
ATOM 3413 O O . ASP A 1 437 ? -7.950 24.193 24.664 1.00 88.25 437 ASP A O 1
ATOM 3417 N N . VAL A 1 438 ? -7.166 26.299 24.550 1.00 89.31 438 VAL A N 1
ATOM 3418 C CA . VAL A 1 438 ? -8.454 26.930 24.213 1.00 89.31 438 VAL A CA 1
ATOM 3419 C C . VAL A 1 438 ? -8.980 26.412 22.873 1.00 89.31 438 VAL A C 1
ATOM 3421 O O . VAL A 1 438 ? -10.172 26.140 22.731 1.00 89.31 438 VAL A O 1
ATOM 3424 N N . ILE A 1 439 ? -8.102 26.236 21.883 1.00 89.94 439 ILE A N 1
ATOM 3425 C CA . ILE A 1 439 ? -8.471 25.721 20.556 1.00 89.94 439 ILE A CA 1
ATOM 3426 C C . ILE A 1 439 ? -8.921 24.258 20.646 1.00 89.94 439 ILE A C 1
ATOM 3428 O O . ILE A 1 439 ? -9.984 23.907 20.131 1.00 89.94 439 ILE A O 1
ATOM 3432 N N . LEU A 1 440 ? -8.149 23.408 21.330 1.00 91.19 440 LEU A N 1
ATOM 3433 C CA . LEU A 1 440 ? -8.502 22.010 21.583 1.00 91.19 440 LEU A CA 1
ATOM 3434 C C . LEU A 1 440 ? -9.829 21.914 22.335 1.00 91.19 440 LEU A C 1
ATOM 3436 O O . LEU A 1 440 ? -10.655 21.064 22.012 1.00 91.19 440 LEU A O 1
ATOM 3440 N N . ASP A 1 441 ? -10.063 22.819 23.281 1.00 92.25 441 ASP A N 1
ATOM 3441 C CA . ASP A 1 441 ? -11.307 22.918 24.024 1.00 92.25 441 ASP A CA 1
ATOM 3442 C C . ASP A 1 441 ? -12.488 23.309 23.134 1.00 92.25 441 ASP A C 1
ATOM 3444 O O . ASP A 1 441 ? -13.542 22.681 23.234 1.00 92.25 441 ASP A O 1
ATOM 3448 N N . LYS A 1 442 ? -12.336 24.283 22.232 1.00 92.94 442 LYS A N 1
ATOM 3449 C CA . LYS A 1 442 ? -13.378 24.623 21.250 1.00 92.94 442 LYS A CA 1
ATOM 3450 C C . LYS A 1 442 ? -13.709 23.431 20.353 1.00 92.94 442 LYS A C 1
ATOM 3452 O O . LYS A 1 442 ? -14.882 23.101 20.181 1.00 92.94 442 LYS A O 1
ATOM 3457 N N . ILE A 1 443 ? -12.686 22.751 19.834 1.00 93.38 443 ILE A N 1
ATOM 3458 C CA . ILE A 1 443 ? -12.858 21.587 18.956 1.00 93.38 443 ILE A CA 1
ATOM 3459 C C . ILE A 1 443 ? -13.529 20.435 19.712 1.00 93.38 443 ILE A C 1
ATOM 3461 O O . ILE A 1 443 ? -14.505 19.872 19.226 1.00 93.38 443 ILE A O 1
ATOM 3465 N N . ALA A 1 444 ? -13.067 20.109 20.919 1.00 94.25 444 ALA A N 1
ATOM 3466 C CA . ALA A 1 444 ? -13.669 19.057 21.728 1.00 94.25 444 ALA A CA 1
ATOM 3467 C C . ALA A 1 444 ? -15.113 19.396 22.142 1.00 94.25 444 ALA A C 1
ATOM 3469 O O . ALA A 1 444 ? -15.926 18.488 22.268 1.00 94.25 444 ALA A O 1
ATOM 3470 N N . THR A 1 445 ? -15.473 20.676 22.297 1.00 93.31 445 THR A N 1
ATOM 3471 C CA . THR A 1 445 ? -16.874 21.088 22.498 1.00 93.31 445 THR A CA 1
ATOM 3472 C C . THR A 1 445 ? -17.701 20.843 21.237 1.00 93.31 445 THR A C 1
ATOM 3474 O O . THR A 1 445 ? -18.765 20.240 21.321 1.00 93.31 445 THR A O 1
ATOM 3477 N N . ALA A 1 446 ? -17.189 21.218 20.061 1.00 92.44 446 ALA A N 1
ATOM 3478 C CA . ALA A 1 446 ? -17.845 20.983 18.768 1.00 92.44 446 ALA A CA 1
ATOM 3479 C C . ALA A 1 446 ? -17.943 19.491 18.376 1.00 92.44 446 ALA A C 1
ATOM 3481 O O . ALA A 1 446 ? -18.695 19.115 17.470 1.00 92.44 446 ALA A O 1
ATOM 3482 N N . LEU A 1 447 ? -17.155 18.632 19.025 1.00 94.56 447 LEU A N 1
ATOM 3483 C CA . LEU A 1 447 ? -17.233 17.181 18.891 1.00 94.56 447 LEU A CA 1
ATOM 3484 C C . LEU A 1 447 ? -18.300 16.554 19.794 1.00 94.56 447 LEU A C 1
ATOM 3486 O O . LEU A 1 447 ? -18.647 15.403 19.548 1.00 94.56 447 LEU A O 1
ATOM 3490 N N . GLU A 1 448 ? -18.818 17.270 20.798 1.00 95.00 448 GLU A N 1
ATOM 3491 C CA . GLU A 1 448 ? -19.866 16.807 21.723 1.00 95.00 448 GLU A CA 1
ATOM 3492 C C . GLU A 1 448 ? -19.637 15.367 22.240 1.00 95.00 448 GLU A C 1
ATOM 3494 O O . GLU A 1 448 ? -20.440 14.471 21.944 1.00 95.00 448 GLU A O 1
ATOM 3499 N N . PRO A 1 449 ? -18.520 15.087 22.944 1.00 96.31 449 PRO A N 1
ATOM 3500 C CA . PRO A 1 449 ? -18.198 13.742 23.406 1.00 96.31 449 PRO A CA 1
ATOM 3501 C C . PRO A 1 449 ? -19.220 13.255 24.434 1.00 96.31 449 PRO A C 1
ATOM 3503 O O . PRO A 1 449 ? -19.614 13.992 25.339 1.00 96.31 449 PRO A O 1
ATOM 3506 N N . ARG A 1 450 ? -19.649 11.997 24.302 1.00 95.00 450 ARG A N 1
ATOM 3507 C CA . ARG A 1 450 ? -20.634 11.373 25.201 1.00 95.00 450 ARG A CA 1
ATOM 3508 C C . ARG A 1 450 ? -20.042 10.140 25.897 1.00 95.00 450 ARG A C 1
ATOM 3510 O O . ARG A 1 450 ? -19.180 9.492 25.310 1.00 95.00 450 ARG A O 1
ATOM 3517 N N . PRO A 1 451 ? -20.514 9.772 27.10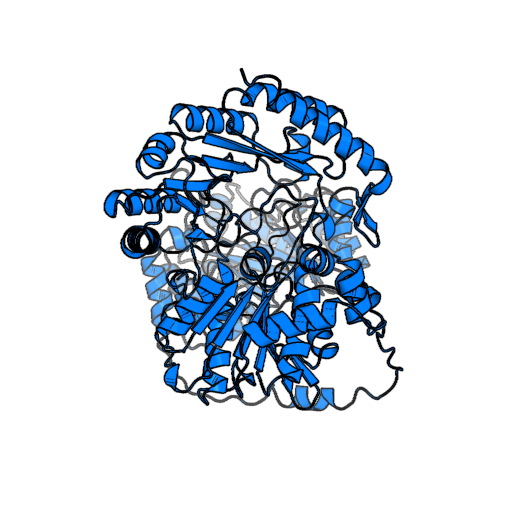4 1.00 95.62 451 PRO A N 1
ATOM 3518 C CA . PRO A 1 451 ? -20.024 8.583 27.799 1.00 95.62 451 PRO A CA 1
ATOM 3519 C C . PRO A 1 451 ? -20.083 7.320 26.929 1.00 95.62 451 PRO A C 1
ATOM 3521 O O . PRO A 1 451 ? -21.049 7.117 26.186 1.00 95.62 451 PRO A O 1
ATOM 3524 N N . SER A 1 452 ? -19.038 6.499 27.028 1.00 93.94 452 SER A N 1
ATOM 3525 C CA . SER A 1 452 ? -18.826 5.239 26.303 1.00 93.94 452 SER A CA 1
ATOM 3526 C C . SER A 1 452 ? -18.747 5.353 24.771 1.00 93.94 452 SER A C 1
ATOM 3528 O O . SER A 1 452 ? -18.767 4.338 24.077 1.00 93.94 452 SER A O 1
ATOM 3530 N N . GLU A 1 453 ? -18.643 6.563 24.214 1.00 97.56 453 GLU A N 1
ATOM 3531 C CA . GLU A 1 453 ? -18.424 6.783 22.779 1.00 97.56 453 GLU A CA 1
ATOM 3532 C C . GLU A 1 453 ? -16.988 6.416 22.373 1.00 97.56 453 GLU A C 1
ATOM 3534 O O . GLU A 1 453 ? -16.045 6.704 23.107 1.00 97.56 453 GLU A O 1
ATOM 3539 N N . LEU A 1 454 ? -16.809 5.804 21.199 1.00 98.56 454 LEU A N 1
ATOM 3540 C CA . LEU A 1 454 ? -15.502 5.462 20.637 1.00 98.56 454 LEU A CA 1
ATOM 3541 C C . LEU A 1 454 ? -15.042 6.532 19.641 1.00 98.56 454 LEU A C 1
ATOM 3543 O O . LEU A 1 454 ? -15.668 6.747 18.606 1.00 98.56 454 LEU A O 1
ATOM 3547 N N . PHE A 1 455 ? -13.898 7.148 19.917 1.00 98.62 455 PHE A N 1
ATOM 3548 C CA . PHE A 1 455 ? -13.196 8.058 19.021 1.00 98.62 455 PHE A CA 1
ATOM 3549 C C . PHE A 1 455 ? -12.042 7.318 18.340 1.00 98.62 455 PHE A C 1
ATOM 3551 O O . PHE A 1 455 ? -11.086 6.906 18.998 1.00 98.62 455 PHE A O 1
ATOM 3558 N N . GLY A 1 456 ? -12.126 7.149 17.020 1.00 98.00 456 GLY A N 1
ATOM 3559 C CA . GLY A 1 456 ? -11.042 6.623 16.192 1.00 98.00 456 GLY A CA 1
ATOM 3560 C C . GLY A 1 456 ? -10.291 7.751 15.498 1.00 98.00 456 GLY A C 1
ATOM 3561 O O . GLY A 1 456 ? -10.856 8.399 14.622 1.00 98.00 456 GLY A O 1
ATOM 3562 N N . LEU A 1 457 ? -9.032 7.995 15.860 1.00 96.75 457 LEU A N 1
ATOM 3563 C CA . LEU A 1 457 ? -8.213 9.039 15.240 1.00 96.75 457 LEU A CA 1
ATOM 3564 C C . LEU A 1 457 ? -7.283 8.423 14.189 1.00 96.75 457 LEU A C 1
ATOM 3566 O O . LEU A 1 457 ? -6.472 7.549 14.503 1.00 96.75 457 LEU A O 1
ATOM 3570 N N . SER A 1 458 ? -7.423 8.884 12.946 1.00 93.62 458 SER A N 1
ATOM 3571 C CA . SER A 1 458 ? -6.590 8.491 11.808 1.00 93.62 458 SER A CA 1
ATOM 3572 C C . SER A 1 458 ? -5.328 9.346 11.772 1.00 93.62 458 SER A C 1
ATOM 3574 O O . SER A 1 458 ? -5.422 10.568 11.668 1.00 93.62 458 SER A O 1
ATOM 3576 N N . VAL A 1 459 ? -4.169 8.697 11.848 1.00 89.62 459 VAL A N 1
ATOM 3577 C CA . VAL A 1 459 ? -2.842 9.312 11.950 1.00 89.62 459 VAL A CA 1
ATOM 3578 C C . VAL A 1 459 ? -2.011 8.947 10.719 1.00 89.62 459 VAL A C 1
ATOM 3580 O O . VAL A 1 459 ? -1.563 7.807 10.561 1.00 89.62 459 VAL A O 1
ATOM 3583 N N . GLU A 1 460 ? -1.796 9.912 9.832 1.00 80.75 460 GLU A N 1
ATOM 3584 C CA . GLU A 1 460 ? -1.108 9.713 8.552 1.00 80.75 460 GLU A CA 1
ATOM 3585 C C . GLU A 1 460 ? 0.350 10.180 8.571 1.00 80.75 460 GLU A C 1
ATOM 3587 O O . GLU A 1 460 ? 1.152 9.762 7.718 1.00 80.75 460 GLU A O 1
ATOM 3592 N N . SER A 1 461 ? 0.710 11.042 9.526 1.00 75.94 461 SER A N 1
ATOM 3593 C CA . SER A 1 461 ? 2.032 11.647 9.603 1.00 75.94 461 SER A CA 1
ATOM 3594 C C . SER A 1 461 ? 2.466 11.961 11.038 1.00 75.94 461 SER A C 1
ATOM 3596 O O . SER A 1 461 ? 1.739 11.829 12.017 1.00 75.94 461 SER A O 1
ATOM 3598 N N . THR A 1 462 ? 3.733 12.319 11.215 1.00 71.62 462 THR A N 1
ATOM 3599 C CA . THR A 1 462 ? 4.232 12.693 12.549 1.00 71.62 462 THR A CA 1
ATOM 3600 C C . THR A 1 462 ? 3.606 13.997 13.051 1.00 71.62 462 THR A C 1
ATOM 3602 O O . THR A 1 462 ? 3.513 14.234 14.256 1.00 71.62 462 THR A O 1
ATOM 3605 N N . GLU A 1 463 ? 3.176 14.840 12.116 1.00 71.00 463 GLU A N 1
ATOM 3606 C CA . GLU A 1 463 ? 2.515 16.115 12.350 1.00 71.00 463 GLU A CA 1
ATOM 3607 C C . GLU A 1 463 ? 1.110 15.936 12.950 1.00 71.00 463 GLU A C 1
ATOM 3609 O O . GLU A 1 463 ? 0.843 16.491 14.018 1.00 71.00 463 GLU A O 1
ATOM 3614 N N . ASP A 1 464 ? 0.226 15.133 12.337 1.00 80.56 464 ASP A N 1
ATOM 3615 C CA . ASP A 1 464 ? -1.119 14.899 12.897 1.00 80.56 464 ASP A CA 1
ATOM 3616 C C . ASP A 1 464 ? -1.112 14.008 14.142 1.00 80.56 464 ASP A C 1
ATOM 3618 O O . ASP A 1 464 ? -2.017 14.130 14.972 1.00 80.56 464 ASP A O 1
ATOM 3622 N N . LEU A 1 465 ? -0.086 13.175 14.343 1.00 87.12 465 LEU A N 1
ATOM 3623 C CA . LEU A 1 465 ? 0.067 12.386 15.567 1.00 87.12 465 LEU A CA 1
ATOM 3624 C C . LEU A 1 465 ? 0.069 13.271 16.816 1.00 87.12 465 LEU A C 1
ATOM 3626 O O . LEU A 1 465 ? -0.643 12.987 17.778 1.00 87.12 465 LEU A O 1
ATOM 3630 N N . THR A 1 466 ? 0.842 14.358 16.803 1.00 86.50 466 THR A N 1
ATOM 3631 C CA . THR A 1 466 ? 1.003 15.222 17.984 1.00 86.50 466 THR A CA 1
ATOM 3632 C C . THR A 1 466 ? -0.334 15.858 18.362 1.00 86.50 466 THR A C 1
ATOM 3634 O O . THR A 1 466 ? -0.747 15.819 19.523 1.00 86.50 466 THR A O 1
ATOM 3637 N N . PHE A 1 467 ? -1.059 16.365 17.362 1.00 88.19 467 PHE A N 1
ATOM 3638 C CA . PHE A 1 467 ? -2.399 16.908 17.553 1.00 88.19 467 PHE A CA 1
ATOM 3639 C C . PHE A 1 467 ? -3.385 15.837 18.040 1.00 88.19 467 PHE A C 1
ATOM 3641 O O . PHE A 1 467 ? -4.154 16.078 18.968 1.00 88.19 467 PHE A O 1
ATOM 3648 N N . SER A 1 468 ? -3.336 14.635 17.460 1.00 92.75 468 SER A N 1
ATOM 3649 C CA . SER A 1 468 ? -4.208 13.511 17.823 1.00 92.75 468 SER A CA 1
ATOM 3650 C C . SER A 1 468 ? -4.033 13.086 19.283 1.00 92.75 468 SER A C 1
ATOM 3652 O O . SER A 1 468 ? -5.018 12.819 19.966 1.00 92.75 468 SER A O 1
ATOM 3654 N N . LEU A 1 469 ? -2.800 13.077 19.800 1.00 93.25 469 LEU A N 1
ATOM 3655 C CA . LEU A 1 469 ? -2.517 12.754 21.205 1.00 93.25 469 LEU A CA 1
ATOM 3656 C C . LEU A 1 469 ? -3.061 13.820 22.164 1.00 93.25 469 LEU A C 1
ATOM 3658 O O . LEU A 1 469 ? -3.652 13.489 23.194 1.00 93.25 469 LEU A O 1
ATOM 3662 N N . LEU A 1 470 ? -2.892 15.099 21.822 1.00 92.06 470 LEU A N 1
ATOM 3663 C CA . LEU A 1 470 ? -3.439 16.207 22.608 1.00 92.06 470 LEU A CA 1
ATOM 3664 C C . LEU A 1 470 ? -4.972 16.208 22.587 1.00 92.06 470 LEU A C 1
ATOM 3666 O O . LEU A 1 470 ? -5.605 16.425 23.623 1.00 92.06 470 LEU A O 1
ATOM 3670 N N . MET A 1 471 ? -5.565 15.912 21.429 1.00 94.56 471 MET A N 1
ATOM 3671 C CA . MET A 1 471 ? -7.009 15.771 21.270 1.00 94.56 471 MET A CA 1
ATOM 3672 C C . MET A 1 471 ? -7.548 14.584 22.076 1.00 94.56 471 MET A C 1
ATOM 3674 O O . MET A 1 471 ? -8.526 14.743 22.798 1.00 94.56 471 MET A O 1
ATOM 3678 N N . ALA A 1 472 ? -6.882 13.426 22.037 1.00 96.56 472 ALA A N 1
ATOM 3679 C CA . ALA A 1 472 ? -7.229 12.261 22.853 1.00 96.56 472 ALA A CA 1
ATOM 3680 C C . ALA A 1 472 ? -7.292 12.607 24.349 1.00 96.56 472 ALA A C 1
ATOM 3682 O O . ALA A 1 472 ? -8.281 12.306 25.020 1.00 96.56 472 ALA A O 1
ATOM 3683 N N . ALA A 1 473 ? -6.271 13.303 24.861 1.00 94.69 473 ALA A N 1
ATOM 3684 C CA . ALA A 1 473 ? -6.248 13.771 26.245 1.00 94.69 473 ALA A CA 1
ATOM 3685 C C . ALA A 1 473 ? -7.405 14.732 26.553 1.00 94.69 473 ALA A C 1
ATOM 3687 O O . ALA A 1 473 ? -8.030 14.628 27.610 1.00 94.69 473 ALA A O 1
ATOM 3688 N N . ARG A 1 474 ? -7.731 15.639 25.624 1.00 94.81 474 ARG A N 1
ATOM 3689 C CA . ARG A 1 474 ? -8.809 16.616 25.818 1.00 94.81 474 ARG A CA 1
ATOM 3690 C C . ARG A 1 474 ? -10.200 15.988 25.787 1.00 94.81 474 ARG A C 1
ATOM 3692 O O . ARG A 1 474 ? -11.047 16.355 26.595 1.00 94.81 474 ARG A O 1
ATOM 3699 N N . LEU A 1 475 ? -10.419 15.002 24.921 1.00 96.94 475 LEU A N 1
ATOM 3700 C CA . LEU A 1 475 ? -11.661 14.230 24.869 1.00 96.94 475 LEU A CA 1
ATOM 3701 C C . LEU A 1 475 ? -11.887 13.443 26.169 1.00 96.94 475 LEU A C 1
ATOM 3703 O O . LEU A 1 475 ? -12.969 13.527 26.746 1.00 96.94 475 LEU A O 1
ATOM 3707 N N . LYS A 1 476 ? -10.850 12.766 26.683 1.00 95.94 476 LYS A N 1
ATOM 3708 C CA . LYS A 1 476 ? -10.890 12.050 27.973 1.00 95.94 476 LYS A CA 1
ATOM 3709 C C . LYS A 1 476 ? -11.135 12.970 29.172 1.00 95.94 476 LYS A C 1
ATOM 3711 O O . LYS A 1 476 ? -11.785 12.566 30.128 1.00 95.94 476 LYS A O 1
ATOM 3716 N N . ALA A 1 477 ? -10.628 14.203 29.131 1.00 94.31 477 ALA A N 1
ATOM 3717 C CA . ALA A 1 477 ? -10.882 15.196 30.176 1.00 94.31 477 ALA A CA 1
ATOM 3718 C C . ALA A 1 477 ? -12.332 15.720 30.168 1.00 94.31 477 ALA A C 1
ATOM 3720 O O . ALA A 1 477 ? -12.812 16.218 31.183 1.00 94.31 477 ALA A O 1
ATOM 3721 N N . ARG A 1 478 ? -13.024 15.624 29.025 1.00 94.19 478 ARG A N 1
ATOM 3722 C CA . ARG A 1 478 ? -14.396 16.116 28.824 1.00 94.19 478 ARG A CA 1
ATOM 3723 C C . ARG A 1 478 ? -15.459 15.079 29.170 1.00 94.19 478 ARG A C 1
ATOM 3725 O O . ARG A 1 478 ? -16.505 15.445 29.696 1.00 94.19 478 ARG A O 1
ATOM 3732 N N . ALA A 1 479 ? -15.218 13.815 28.835 1.00 95.50 479 ALA A N 1
ATOM 3733 C CA . ALA A 1 479 ? -16.159 12.728 29.064 1.00 95.50 479 ALA A CA 1
ATOM 3734 C C . ALA A 1 479 ? -15.435 11.377 29.157 1.00 95.50 479 ALA A C 1
ATOM 3736 O O . ALA A 1 479 ? -14.323 11.213 28.656 1.00 95.50 479 ALA A O 1
ATOM 3737 N N . ASP A 1 480 ? -16.107 10.392 29.756 1.00 96.69 480 ASP A N 1
ATOM 3738 C CA . ASP A 1 480 ? -15.652 9.000 29.793 1.00 96.69 480 ASP A CA 1
ATOM 3739 C C . ASP A 1 480 ? -15.814 8.341 28.415 1.00 96.69 480 ASP A C 1
ATOM 3741 O O . ASP A 1 480 ? -16.781 7.634 28.144 1.00 96.69 480 ASP A O 1
ATOM 3745 N N . VAL A 1 481 ? -14.904 8.668 27.502 1.00 97.94 481 VAL A N 1
ATOM 3746 C CA . VAL A 1 481 ? -14.877 8.160 26.126 1.00 97.94 481 VAL A CA 1
ATOM 3747 C C . VAL A 1 481 ? -13.810 7.094 25.953 1.00 97.94 481 VAL A C 1
ATOM 3749 O O . VAL A 1 481 ? -12.859 6.998 26.726 1.00 97.94 481 VAL A O 1
ATOM 3752 N N . HIS A 1 482 ? -13.925 6.339 24.875 1.00 98.19 482 HIS A N 1
ATOM 3753 C CA . HIS A 1 482 ? -12.919 5.421 24.380 1.00 98.19 482 HIS A CA 1
ATOM 3754 C C . HIS A 1 482 ? -12.117 6.055 23.242 1.00 98.19 482 HIS A C 1
ATOM 3756 O O . HIS A 1 482 ? -12.688 6.722 22.384 1.00 98.19 482 HIS A O 1
ATOM 3762 N N . VAL A 1 483 ? -10.803 5.839 23.203 1.00 98.56 483 VAL A N 1
ATOM 3763 C CA . VAL A 1 483 ? -9.908 6.405 22.187 1.00 98.56 483 VAL A CA 1
ATOM 3764 C C . VAL A 1 483 ? -9.033 5.321 21.567 1.00 98.56 483 VAL A C 1
ATOM 3766 O O . VAL A 1 483 ? -8.235 4.678 22.253 1.00 98.56 483 VAL A O 1
ATOM 3769 N N . VAL A 1 484 ? -9.129 5.173 20.246 1.00 98.31 484 VAL A N 1
ATOM 3770 C CA . VAL A 1 484 ? -8.256 4.314 19.440 1.00 98.31 484 VAL A CA 1
ATOM 3771 C C . VAL A 1 484 ? -7.505 5.141 18.400 1.00 98.31 484 VAL A C 1
ATOM 3773 O O . VAL A 1 484 ? -8.095 5.979 17.720 1.00 98.31 484 VAL A O 1
ATOM 3776 N N . LEU A 1 485 ? -6.200 4.904 18.266 1.00 97.50 485 LEU A N 1
ATOM 3777 C CA . LEU A 1 485 ? -5.407 5.446 17.161 1.00 97.50 485 LEU A CA 1
ATOM 3778 C C . LEU A 1 485 ? -5.219 4.385 16.076 1.00 97.50 485 LEU A C 1
ATOM 3780 O O . LEU A 1 485 ? -5.025 3.207 16.378 1.00 97.50 485 LEU A O 1
ATOM 3784 N N . GLY A 1 486 ? -5.226 4.804 14.817 1.00 94.25 486 GLY A N 1
ATOM 3785 C CA . GLY A 1 486 ? -4.865 3.969 13.674 1.00 94.25 486 GLY A CA 1
ATOM 3786 C C . GLY A 1 486 ? -4.213 4.808 12.583 1.00 94.25 486 GLY A C 1
ATOM 3787 O O . GLY A 1 486 ? -4.298 6.030 12.615 1.00 94.25 486 GLY A O 1
ATOM 3788 N N . GLY A 1 487 ? -3.554 4.164 11.624 1.00 87.50 487 GLY A N 1
ATOM 3789 C CA . GLY A 1 487 ? -2.952 4.844 10.477 1.00 87.50 487 GLY A CA 1
ATOM 3790 C C . GLY A 1 487 ? -1.519 4.407 10.186 1.00 87.50 487 GLY A C 1
ATOM 3791 O O . GLY A 1 487 ? -0.894 3.664 10.948 1.00 87.50 487 GLY A O 1
ATOM 3792 N N . ARG A 1 488 ? -1.008 4.840 9.030 1.00 77.88 488 ARG A N 1
ATOM 3793 C CA . ARG A 1 488 ? 0.157 4.243 8.353 1.00 77.88 488 ARG A CA 1
ATOM 3794 C C . ARG A 1 488 ? 1.466 4.321 9.144 1.00 77.88 488 ARG A C 1
ATOM 3796 O O . ARG A 1 488 ? 2.371 3.532 8.890 1.00 77.88 488 ARG A O 1
ATOM 3803 N N . ILE A 1 489 ? 1.594 5.266 10.074 1.00 76.44 489 ILE A N 1
ATOM 3804 C CA . ILE A 1 489 ? 2.841 5.473 10.825 1.00 76.44 489 ILE A CA 1
ATOM 3805 C C . ILE A 1 489 ? 2.905 4.701 12.154 1.00 76.44 489 ILE A C 1
ATOM 3807 O O . ILE A 1 489 ? 3.933 4.733 12.824 1.00 76.44 489 ILE A O 1
ATOM 3811 N N . LEU A 1 490 ? 1.833 4.002 12.552 1.00 82.81 490 LEU A N 1
ATOM 3812 C CA . LEU A 1 490 ? 1.689 3.389 13.883 1.00 82.81 490 LEU A CA 1
ATOM 3813 C C . LEU A 1 490 ? 2.113 1.907 13.945 1.00 82.81 490 LEU A C 1
ATOM 3815 O O . LEU A 1 490 ? 1.559 1.118 14.710 1.00 82.81 490 LEU A O 1
ATOM 3819 N N . GLU A 1 491 ? 3.110 1.517 13.151 1.00 72.75 491 GLU A N 1
ATOM 3820 C CA . GLU A 1 491 ? 3.571 0.124 13.028 1.00 72.75 491 GLU A CA 1
ATOM 3821 C C . GLU A 1 491 ? 4.225 -0.430 14.313 1.00 72.75 491 GLU A C 1
ATOM 3823 O O . GLU A 1 491 ? 3.937 -1.566 14.704 1.00 72.75 491 GLU A O 1
ATOM 3828 N N . ASP A 1 492 ? 5.041 0.385 14.999 1.00 72.94 492 ASP A N 1
ATOM 3829 C CA . ASP A 1 492 ? 5.761 0.041 16.241 1.00 72.94 492 ASP A CA 1
ATOM 3830 C C . ASP A 1 492 ? 5.337 0.951 17.411 1.00 72.94 492 ASP A C 1
ATOM 3832 O O . ASP A 1 492 ? 6.146 1.571 18.098 1.00 72.94 492 ASP A O 1
ATOM 3836 N N . ALA A 1 493 ? 4.029 1.069 17.635 1.00 82.94 493 ALA A N 1
ATOM 3837 C CA . ALA A 1 493 ? 3.460 2.072 18.536 1.00 82.94 493 ALA A CA 1
ATOM 3838 C C . ALA A 1 493 ? 3.297 1.623 20.008 1.00 82.94 493 ALA A C 1
ATOM 3840 O O . ALA A 1 493 ? 2.639 2.300 20.800 1.00 82.94 493 ALA A O 1
ATOM 3841 N N . ALA A 1 494 ? 3.904 0.509 20.430 1.00 86.50 494 ALA A N 1
ATOM 3842 C CA . ALA A 1 494 ? 3.849 0.065 21.829 1.00 86.50 494 ALA A CA 1
ATOM 3843 C C . ALA A 1 494 ? 4.422 1.091 22.834 1.00 86.50 494 ALA A C 1
ATOM 3845 O O . ALA A 1 494 ? 3.792 1.313 23.877 1.00 86.50 494 ALA A O 1
ATOM 3846 N N . PRO A 1 495 ? 5.558 1.771 22.560 1.00 85.56 495 PRO A N 1
ATOM 3847 C CA . PRO A 1 495 ? 6.044 2.826 23.444 1.00 85.56 495 PRO A CA 1
ATOM 3848 C C . PRO A 1 495 ? 5.123 4.053 23.442 1.00 85.56 495 PRO A C 1
ATOM 3850 O O . PRO A 1 495 ? 4.942 4.660 24.495 1.00 85.56 495 PRO A O 1
ATOM 3853 N N . LEU A 1 496 ? 4.485 4.364 22.306 1.00 86.56 496 LEU A N 1
ATOM 3854 C CA . LEU A 1 496 ? 3.506 5.448 22.205 1.00 86.56 496 LEU A CA 1
ATOM 3855 C C . LEU A 1 496 ? 2.316 5.182 23.129 1.00 86.56 496 LEU A C 1
ATOM 3857 O O . LEU A 1 496 ? 1.964 6.032 23.945 1.00 86.56 496 LEU A O 1
ATOM 3861 N N . LEU A 1 497 ? 1.744 3.973 23.064 1.00 92.00 497 LEU A N 1
ATOM 3862 C CA . LEU A 1 497 ? 0.663 3.593 23.964 1.00 92.00 497 LEU A CA 1
ATOM 3863 C C . LEU A 1 497 ? 1.130 3.728 25.418 1.00 92.00 497 LEU A C 1
ATOM 3865 O O . LEU A 1 497 ? 0.438 4.344 26.223 1.00 92.00 497 LEU A O 1
ATOM 3869 N N . ARG A 1 498 ? 2.324 3.228 25.764 1.00 90.50 498 ARG A N 1
ATOM 3870 C CA . ARG A 1 498 ? 2.885 3.327 27.125 1.00 90.50 498 ARG A CA 1
ATOM 3871 C C . ARG A 1 498 ? 3.002 4.774 27.624 1.00 90.50 498 ARG A C 1
ATOM 3873 O O . ARG A 1 498 ? 2.663 5.020 28.776 1.00 90.50 498 ARG A O 1
ATOM 3880 N N . ALA A 1 499 ? 3.450 5.696 26.775 1.00 88.50 499 ALA A N 1
ATOM 3881 C CA . ALA A 1 499 ? 3.666 7.100 27.125 1.00 88.50 499 ALA A CA 1
ATOM 3882 C C . ALA A 1 499 ? 2.367 7.919 27.227 1.00 88.50 499 ALA A C 1
ATOM 3884 O O . ALA A 1 499 ? 2.316 8.887 27.981 1.00 88.50 499 ALA A O 1
ATOM 3885 N N . HIS A 1 500 ? 1.311 7.527 26.508 1.00 90.81 500 HIS A N 1
ATOM 3886 C CA . HIS A 1 500 ? 0.068 8.296 26.421 1.00 90.81 500 HIS A CA 1
ATOM 3887 C C . HIS A 1 500 ? -1.130 7.508 26.979 1.00 90.81 500 HIS A C 1
ATOM 3889 O O . HIS A 1 500 ? -1.820 6.812 26.233 1.00 90.81 500 HIS A O 1
ATOM 3895 N N . PRO A 1 501 ? -1.419 7.617 28.292 1.00 91.06 501 PRO A N 1
ATOM 3896 C CA . PRO A 1 501 ? -2.520 6.895 28.936 1.00 91.06 501 PRO A CA 1
ATOM 3897 C C . PRO A 1 501 ? -3.921 7.342 28.490 1.00 91.06 501 PRO A C 1
ATOM 3899 O O . PRO A 1 501 ? -4.873 6.599 28.692 1.00 91.06 501 PRO A O 1
ATOM 3902 N N . ALA A 1 502 ? -4.055 8.511 27.852 1.00 94.44 502 ALA A N 1
ATOM 3903 C CA . ALA A 1 502 ? -5.318 8.953 27.252 1.00 94.44 502 ALA A CA 1
ATOM 3904 C C . ALA A 1 502 ? -5.739 8.126 26.020 1.00 94.44 502 ALA A C 1
ATOM 3906 O O . ALA A 1 502 ? -6.893 8.193 25.605 1.00 94.44 502 ALA A O 1
ATOM 3907 N N . VAL A 1 503 ? -4.814 7.357 25.438 1.00 97.00 503 VAL A N 1
ATOM 3908 C CA . VAL A 1 503 ? -5.084 6.424 24.340 1.00 97.00 503 VAL A CA 1
ATOM 3909 C C . VAL A 1 503 ? -5.349 5.042 24.932 1.00 97.00 503 VAL A C 1
ATOM 3911 O O . VAL A 1 503 ? -4.503 4.500 25.651 1.00 97.00 503 VAL A O 1
ATOM 3914 N N . ASP A 1 504 ? -6.501 4.451 24.623 1.00 96.69 504 ASP A N 1
ATOM 3915 C CA . ASP A 1 504 ? -6.858 3.121 25.125 1.00 96.69 504 ASP A CA 1
ATOM 3916 C C . ASP A 1 504 ? -6.243 2.016 24.258 1.00 96.69 504 ASP A C 1
ATOM 3918 O O . ASP A 1 504 ? -5.720 1.024 24.777 1.00 96.69 504 ASP A O 1
ATOM 3922 N N . TRP A 1 505 ? -6.266 2.216 22.935 1.00 97.94 505 TRP A N 1
ATOM 3923 C CA . TRP A 1 505 ? -5.841 1.227 21.948 1.00 97.94 505 TRP A CA 1
ATOM 3924 C C . TRP A 1 505 ? -5.110 1.844 20.763 1.00 97.94 505 TRP A C 1
ATOM 3926 O O . TRP A 1 505 ? -5.357 2.986 20.378 1.00 97.94 505 TRP A O 1
ATOM 3936 N N . ILE A 1 506 ? -4.252 1.044 20.135 1.00 97.50 506 ILE A N 1
ATOM 3937 C CA . ILE A 1 506 ? -3.686 1.360 18.824 1.00 97.50 506 ILE A CA 1
ATOM 3938 C C . ILE A 1 506 ? -3.907 0.174 17.894 1.00 97.50 506 ILE A C 1
ATOM 3940 O O . ILE A 1 506 ? -3.609 -0.962 18.257 1.00 97.50 506 ILE A O 1
ATOM 3944 N N . VAL A 1 507 ? -4.415 0.438 16.697 1.00 95.69 507 VAL A N 1
ATOM 3945 C CA . VAL A 1 507 ? -4.520 -0.541 15.616 1.00 95.69 507 VAL A CA 1
ATOM 3946 C C . VAL A 1 507 ? -3.374 -0.301 14.639 1.00 95.69 507 VAL A C 1
ATOM 3948 O O . VAL A 1 507 ? -3.265 0.781 14.063 1.00 95.69 507 VAL A O 1
ATOM 3951 N N . ARG A 1 508 ? -2.512 -1.308 14.458 1.00 89.38 508 ARG A N 1
ATOM 3952 C CA . ARG A 1 508 ? -1.369 -1.239 13.532 1.00 89.38 508 ARG A CA 1
ATOM 3953 C C . ARG A 1 508 ? -1.687 -1.881 12.181 1.00 89.38 508 ARG A C 1
ATOM 3955 O O . ARG A 1 508 ? -2.346 -2.917 12.126 1.00 89.38 508 ARG A O 1
ATOM 3962 N N . GLY A 1 509 ? -1.159 -1.322 11.097 1.00 86.00 509 GLY A N 1
ATOM 3963 C CA . GLY A 1 509 ? -1.404 -1.834 9.749 1.00 86.00 509 GLY A CA 1
ATOM 3964 C C . GLY A 1 509 ? -2.841 -1.585 9.277 1.00 86.00 509 GLY A C 1
ATOM 3965 O O . GLY A 1 509 ? -3.317 -0.453 9.304 1.00 86.00 509 GLY A O 1
ATOM 3966 N N . GLU A 1 510 ? -3.515 -2.632 8.792 1.00 87.75 510 GLU A N 1
ATOM 3967 C CA . GLU A 1 510 ? -4.874 -2.544 8.231 1.00 87.75 510 GLU A CA 1
ATOM 3968 C C . GLU A 1 510 ? -5.920 -2.444 9.347 1.00 87.75 510 GLU A C 1
ATOM 3970 O O . GLU A 1 510 ? -5.935 -3.266 10.264 1.00 87.75 510 GLU A O 1
ATOM 3975 N N . GLY A 1 511 ? -6.756 -1.406 9.296 1.00 91.06 511 GLY A N 1
ATOM 3976 C CA . GLY A 1 511 ? -7.632 -1.012 10.398 1.00 91.06 511 GLY A CA 1
ATOM 3977 C C . GLY A 1 511 ? -9.033 -1.607 10.349 1.00 91.06 511 GLY A C 1
ATOM 3978 O O . GLY A 1 511 ? -9.745 -1.564 11.343 1.00 91.06 511 GLY A O 1
ATOM 3979 N N . GLU A 1 512 ? -9.427 -2.171 9.216 1.00 90.88 512 GLU A N 1
ATOM 3980 C CA . GLU A 1 512 ? -10.798 -2.535 8.884 1.00 90.88 512 GLU A CA 1
ATOM 3981 C C . GLU A 1 512 ? -11.328 -3.618 9.825 1.00 90.88 512 GLU A C 1
ATOM 3983 O O . GLU A 1 512 ? -12.125 -3.346 10.724 1.00 90.88 512 GLU A O 1
ATOM 3988 N N . VAL A 1 513 ? -10.833 -4.848 9.699 1.00 92.50 513 VAL A N 1
ATOM 3989 C CA . VAL A 1 513 ? -11.294 -5.942 10.563 1.00 92.50 513 VAL A CA 1
ATOM 3990 C C . VAL A 1 513 ? -10.965 -5.701 12.047 1.00 92.50 513 VAL A C 1
ATOM 3992 O O . VAL A 1 513 ? -11.847 -5.917 12.882 1.00 92.50 513 VAL A O 1
ATOM 3995 N N . PRO A 1 514 ? -9.764 -5.211 12.427 1.00 94.25 514 PRO A N 1
ATOM 3996 C CA . PRO A 1 514 ? -9.466 -4.905 13.824 1.00 94.25 514 PRO A CA 1
ATOM 3997 C C . PRO A 1 514 ? -10.418 -3.895 14.467 1.00 94.25 514 PRO A C 1
ATOM 3999 O O . PRO A 1 514 ? -10.871 -4.124 15.587 1.00 94.25 514 PRO A O 1
ATOM 4002 N N . LEU A 1 515 ? -10.753 -2.796 13.782 1.00 96.50 515 LEU A N 1
ATOM 4003 C CA . LEU A 1 515 ? -11.647 -1.778 14.333 1.00 96.50 515 LEU A CA 1
ATOM 4004 C C . LEU A 1 515 ? -13.077 -2.307 14.467 1.00 96.50 515 LEU A C 1
ATOM 4006 O O . LEU A 1 515 ? -13.715 -2.055 15.488 1.00 96.50 515 LEU A O 1
ATOM 4010 N N . LEU A 1 516 ? -13.553 -3.085 13.488 1.00 95.69 516 LEU A N 1
ATOM 4011 C CA . LEU A 1 516 ? -14.850 -3.761 13.568 1.00 95.69 516 LEU A CA 1
ATOM 4012 C C . LEU A 1 516 ? -14.917 -4.690 14.789 1.00 95.69 516 LEU A C 1
ATOM 4014 O O . LEU A 1 516 ? -15.854 -4.613 15.582 1.00 95.69 516 LEU A O 1
ATOM 4018 N N . MET A 1 517 ? -13.898 -5.534 14.975 1.00 95.44 517 MET A N 1
ATOM 4019 C CA . MET A 1 517 ? -13.826 -6.459 16.110 1.00 95.44 517 MET A CA 1
ATOM 4020 C C . MET A 1 517 ? -13.678 -5.736 17.451 1.00 95.44 517 MET A C 1
ATOM 4022 O O . MET A 1 517 ? -14.235 -6.188 18.451 1.00 95.44 517 MET A O 1
ATOM 4026 N N . LEU A 1 518 ? -12.941 -4.623 17.493 1.00 97.75 518 LEU A N 1
ATOM 4027 C CA . LEU A 1 518 ? -12.816 -3.794 18.690 1.00 97.75 518 LEU A CA 1
ATOM 4028 C C . LEU A 1 518 ? -14.169 -3.184 19.070 1.00 97.75 518 LEU A C 1
ATOM 4030 O O . LEU A 1 518 ? -14.593 -3.312 20.217 1.00 97.75 518 LEU A O 1
ATOM 4034 N N . ALA A 1 519 ? -14.865 -2.574 18.109 1.00 97.62 519 ALA A N 1
ATOM 4035 C CA . ALA A 1 519 ? -16.176 -1.975 18.328 1.00 97.62 519 ALA A CA 1
ATOM 4036 C C . ALA A 1 519 ? -17.223 -3.022 18.752 1.00 97.62 519 ALA A C 1
ATOM 4038 O O . ALA A 1 519 ? -18.003 -2.779 19.674 1.00 97.62 519 ALA A O 1
ATOM 4039 N N . ALA A 1 520 ? -17.193 -4.216 18.150 1.00 95.19 520 ALA A N 1
ATOM 4040 C CA . ALA A 1 520 ? -18.036 -5.341 18.552 1.00 95.19 520 ALA A CA 1
ATOM 4041 C C . ALA A 1 520 ? -17.740 -5.793 19.993 1.00 95.19 520 ALA A C 1
ATOM 4043 O O . ALA A 1 520 ? -18.662 -5.962 20.795 1.00 95.19 520 ALA A O 1
ATOM 4044 N N . ALA A 1 521 ? -16.460 -5.918 20.360 1.00 95.75 521 ALA A N 1
ATOM 4045 C CA . ALA A 1 521 ? -16.053 -6.317 21.705 1.00 95.75 521 ALA A CA 1
ATOM 4046 C C . ALA A 1 521 ? -16.474 -5.299 22.779 1.00 95.75 521 ALA A C 1
ATOM 4048 O O . ALA A 1 521 ? -16.844 -5.710 23.879 1.00 95.75 521 ALA A O 1
ATOM 4049 N N . LEU A 1 522 ? -16.476 -3.998 22.462 1.00 96.25 522 LEU A N 1
ATOM 4050 C CA . LEU A 1 522 ? -17.015 -2.952 23.343 1.00 96.25 522 LEU A CA 1
ATOM 4051 C C . LEU A 1 522 ? -18.532 -3.083 23.548 1.00 96.25 522 LEU A C 1
ATOM 4053 O O . LEU A 1 522 ? -19.028 -2.777 24.626 1.00 96.25 522 LEU A O 1
ATOM 4057 N N . GLY A 1 523 ? -19.254 -3.615 22.558 1.00 93.56 523 GLY A N 1
ATOM 4058 C CA . GLY A 1 523 ? -20.667 -3.993 22.670 1.00 93.56 523 GLY A CA 1
ATOM 4059 C C . GLY A 1 523 ? -20.923 -5.378 23.280 1.00 93.56 523 GLY A C 1
ATOM 4060 O O . GLY A 1 523 ? -22.012 -5.928 23.116 1.00 93.56 523 GLY A O 1
ATOM 4061 N N . GLY A 1 524 ? -19.919 -5.993 23.918 1.00 92.06 524 GLY A N 1
ATOM 4062 C CA . GLY A 1 524 ? -20.023 -7.317 24.546 1.00 92.06 524 GLY A CA 1
ATOM 4063 C C . GLY A 1 524 ? -19.939 -8.508 23.582 1.00 92.06 524 GLY A C 1
ATOM 4064 O O . GLY A 1 524 ? -20.165 -9.646 23.993 1.00 92.06 524 GLY A O 1
ATOM 4065 N N . GLN A 1 525 ? -19.601 -8.280 22.310 1.00 90.06 525 GLN A N 1
ATOM 4066 C CA . GLN A 1 525 ? -19.509 -9.313 21.274 1.00 90.06 525 GLN A CA 1
ATOM 4067 C C . GLN A 1 525 ? -18.044 -9.673 21.012 1.00 90.06 525 GLN A C 1
ATOM 4069 O O . GLN A 1 525 ? -17.356 -9.070 20.192 1.00 90.06 525 GLN A O 1
ATOM 4074 N N . GLY A 1 526 ? -17.551 -10.676 21.739 1.00 87.75 526 GLY A N 1
ATOM 4075 C CA . GLY A 1 526 ? -16.174 -11.155 21.628 1.00 87.75 526 GLY A CA 1
ATOM 4076 C C . GLY A 1 526 ? -15.273 -10.659 22.758 1.00 87.75 526 GLY A C 1
ATOM 4077 O O . GLY A 1 526 ? -15.721 -10.397 23.871 1.00 87.75 526 GLY A O 1
ATOM 4078 N N . ARG A 1 527 ? -13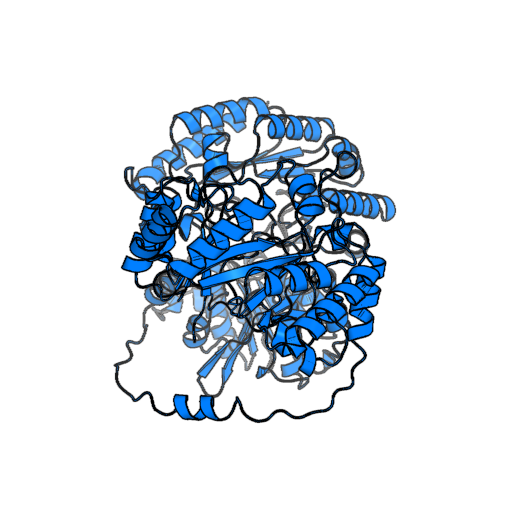.959 -10.625 22.513 1.00 86.69 527 ARG A N 1
ATOM 4079 C CA . ARG A 1 527 ? -12.956 -10.250 23.522 1.00 86.69 527 ARG A CA 1
ATOM 4080 C C . ARG A 1 527 ? -11.912 -9.332 22.904 1.00 86.69 527 ARG A C 1
ATOM 4082 O O . ARG A 1 527 ? -11.262 -9.735 21.945 1.00 86.69 527 ARG A O 1
ATOM 4089 N N . ILE A 1 528 ? -11.669 -8.176 23.527 1.00 91.06 528 ILE A N 1
ATOM 4090 C CA . ILE A 1 528 ? -10.634 -7.205 23.112 1.00 91.06 528 ILE A CA 1
ATOM 4091 C C . ILE A 1 528 ? -9.263 -7.884 22.954 1.00 91.06 528 ILE A C 1
ATOM 4093 O O . ILE A 1 528 ? -8.561 -7.664 21.975 1.00 91.06 528 ILE A O 1
ATOM 4097 N N . ALA A 1 529 ? -8.921 -8.804 23.862 1.00 88.06 529 ALA A N 1
ATOM 4098 C CA . ALA A 1 529 ? -7.667 -9.563 23.822 1.00 88.06 529 ALA A CA 1
ATOM 4099 C C . ALA A 1 529 ? -7.490 -10.467 22.581 1.00 88.06 529 ALA A C 1
ATOM 4101 O O . ALA A 1 529 ? -6.417 -11.031 22.400 1.00 88.06 529 ALA A O 1
ATOM 4102 N N . ARG A 1 530 ? -8.528 -10.654 21.753 1.00 87.00 530 ARG A N 1
ATOM 4103 C CA . ARG A 1 530 ? -8.479 -11.428 20.501 1.00 87.00 530 ARG A CA 1
ATOM 4104 C C . ARG A 1 530 ? -8.564 -10.560 19.245 1.00 87.00 530 ARG A C 1
ATOM 4106 O O . ARG A 1 530 ? -8.585 -11.109 18.150 1.00 87.00 530 ARG A O 1
ATOM 4113 N N . VAL A 1 531 ? -8.634 -9.237 19.383 1.00 92.12 531 VAL A N 1
ATOM 4114 C CA . VAL A 1 531 ? -8.671 -8.327 18.234 1.00 92.12 531 VAL A CA 1
ATOM 4115 C C . VAL A 1 531 ? -7.299 -8.356 17.547 1.00 92.12 531 VAL A C 1
ATOM 4117 O O . VAL A 1 531 ? -6.300 -8.031 18.195 1.00 92.12 531 VAL A O 1
ATOM 4120 N N . PRO A 1 532 ? -7.201 -8.764 16.272 1.00 89.88 532 PRO A N 1
ATOM 4121 C CA . PRO A 1 532 ? -5.925 -8.808 15.569 1.00 89.88 532 PRO A CA 1
ATOM 4122 C C . PRO A 1 532 ? -5.353 -7.400 15.399 1.00 89.88 532 PRO A C 1
ATOM 4124 O O . PRO A 1 532 ? -6.085 -6.418 15.447 1.00 89.88 532 PRO A O 1
ATOM 4127 N N . SER A 1 533 ? -4.039 -7.292 15.214 1.00 92.06 533 SER A N 1
ATOM 4128 C CA . SER A 1 533 ? -3.333 -6.013 15.037 1.00 92.06 533 SER A CA 1
ATOM 4129 C C . SER A 1 533 ? -3.513 -4.985 16.171 1.00 92.06 533 SER A C 1
ATOM 4131 O O . SER A 1 533 ? -3.088 -3.839 16.034 1.00 92.06 533 SER A O 1
ATOM 4133 N N . LEU A 1 534 ? -4.112 -5.365 17.300 1.00 95.56 534 LEU A N 1
ATOM 4134 C CA . LEU A 1 534 ? -4.345 -4.465 18.422 1.00 95.56 534 LEU A CA 1
ATOM 4135 C C . LEU A 1 534 ? -3.120 -4.396 19.338 1.00 95.56 534 LEU A C 1
ATOM 4137 O O . LEU A 1 534 ? -2.602 -5.423 19.781 1.00 95.56 534 LEU A O 1
ATOM 4141 N N . ILE A 1 535 ? -2.708 -3.182 19.680 1.00 95.75 535 ILE A N 1
ATOM 4142 C CA . ILE A 1 535 ? -1.825 -2.889 20.805 1.00 95.75 535 ILE A CA 1
ATOM 4143 C C . ILE A 1 535 ? -2.702 -2.373 21.945 1.00 95.75 535 ILE A C 1
ATOM 4145 O O . ILE A 1 535 ? -3.468 -1.422 21.765 1.00 95.75 535 ILE A O 1
ATOM 4149 N N . HIS A 1 536 ? -2.625 -3.012 23.111 1.00 94.69 536 HIS A N 1
ATOM 4150 C CA . HIS A 1 536 ? -3.527 -2.722 24.223 1.00 94.69 536 HIS A CA 1
ATOM 4151 C C . HIS A 1 536 ? -2.886 -2.926 25.597 1.00 94.69 536 HIS A C 1
ATOM 4153 O O . HIS A 1 536 ? -1.880 -3.621 25.736 1.00 94.69 536 HIS A O 1
ATOM 4159 N N . ARG A 1 537 ? -3.490 -2.328 26.630 1.00 92.44 537 ARG A N 1
ATOM 4160 C CA . ARG A 1 537 ? -3.115 -2.543 28.034 1.00 92.44 537 ARG A CA 1
ATOM 4161 C C . ARG A 1 537 ? -3.875 -3.722 28.640 1.00 92.44 537 ARG A C 1
ATOM 4163 O O . ARG A 1 537 ? -5.093 -3.814 28.508 1.00 92.44 537 ARG A O 1
ATOM 4170 N N . VAL A 1 538 ? -3.167 -4.589 29.361 1.00 88.75 538 VAL A N 1
ATOM 4171 C CA . VAL A 1 538 ? -3.733 -5.652 30.205 1.00 88.75 538 VAL A CA 1
ATOM 4172 C C . VAL A 1 538 ? -3.041 -5.600 31.557 1.00 88.75 538 VAL A C 1
ATOM 4174 O O . VAL A 1 538 ? -1.849 -5.860 31.636 1.00 88.75 538 VAL A O 1
ATOM 4177 N N . GLN A 1 539 ? -3.780 -5.252 32.616 1.00 84.94 539 GLN A N 1
ATOM 4178 C CA . GLN A 1 539 ? -3.240 -5.173 33.986 1.00 84.94 539 GLN A CA 1
ATOM 4179 C C . GLN A 1 539 ? -1.968 -4.300 34.094 1.00 84.94 539 GLN A C 1
ATOM 4181 O O . GLN A 1 539 ? -1.052 -4.609 34.844 1.00 84.94 539 GLN A O 1
ATOM 4186 N N . GLY A 1 540 ? -1.905 -3.209 33.320 1.00 83.31 540 GLY A N 1
ATOM 4187 C CA . GLY A 1 540 ? -0.756 -2.294 33.280 1.00 83.31 540 GLY A CA 1
ATOM 4188 C C . GLY A 1 540 ? 0.344 -2.674 32.281 1.00 83.31 540 GLY A C 1
ATOM 4189 O O . GLY A 1 540 ? 1.171 -1.826 31.950 1.00 83.31 540 GLY A O 1
ATOM 4190 N N . GLU A 1 541 ? 0.329 -3.888 31.729 1.00 89.50 541 GLU A N 1
ATOM 4191 C CA . GLU A 1 541 ? 1.290 -4.329 30.714 1.00 89.50 541 GLU A CA 1
ATOM 4192 C C . GLU A 1 541 ? 0.793 -4.040 29.296 1.00 89.50 541 GLU A C 1
ATOM 4194 O O . GLU A 1 541 ? -0.388 -4.207 28.987 1.00 89.50 541 GLU A O 1
ATOM 4199 N N . ILE A 1 542 ? 1.706 -3.631 28.413 1.00 92.25 542 ILE A N 1
ATOM 4200 C CA . ILE A 1 542 ? 1.414 -3.445 26.988 1.00 92.25 542 ILE A CA 1
ATOM 4201 C C . ILE A 1 542 ? 1.522 -4.794 26.283 1.00 92.25 542 ILE A C 1
ATOM 4203 O O . ILE A 1 542 ? 2.551 -5.461 26.380 1.00 92.25 542 ILE A O 1
ATOM 4207 N N . ARG A 1 543 ? 0.471 -5.175 25.559 1.00 90.38 543 ARG A N 1
ATOM 4208 C CA . ARG A 1 543 ? 0.422 -6.375 24.724 1.00 90.38 543 ARG A CA 1
ATOM 4209 C C . ARG A 1 543 ? 0.184 -6.009 23.273 1.00 90.38 543 ARG A C 1
ATOM 4211 O O . ARG A 1 543 ? -0.568 -5.084 22.976 1.00 90.38 543 ARG A O 1
ATOM 4218 N N . GLU A 1 544 ? 0.805 -6.777 22.390 1.00 91.12 544 GLU A N 1
ATOM 4219 C CA . GLU A 1 544 ? 0.673 -6.647 20.945 1.00 91.12 544 GLU A CA 1
ATOM 4220 C C . GLU A 1 544 ? 0.109 -7.941 20.371 1.00 91.12 544 GLU A C 1
ATOM 4222 O O . GLU A 1 544 ? 0.721 -9.005 20.482 1.00 91.12 544 GLU A O 1
ATOM 4227 N N . ASN A 1 545 ? -1.050 -7.847 19.732 1.00 88.38 545 ASN A N 1
ATOM 4228 C CA . ASN A 1 545 ? -1.659 -8.991 19.078 1.00 88.38 545 ASN A CA 1
ATOM 4229 C C . ASN A 1 545 ? -1.007 -9.249 17.704 1.00 88.38 545 ASN A C 1
ATOM 4231 O O . ASN A 1 545 ? -0.422 -8.336 17.092 1.00 88.38 545 ASN A O 1
ATOM 4235 N N . PRO A 1 546 ? -1.088 -10.495 17.193 1.00 84.06 546 PRO A N 1
ATOM 4236 C CA . PRO A 1 546 ? -0.597 -10.827 15.862 1.00 84.06 546 PRO A CA 1
ATOM 4237 C C . PRO A 1 546 ? -1.186 -9.897 14.803 1.00 84.06 546 PRO A C 1
ATOM 4239 O O . PRO A 1 546 ? -2.370 -9.557 14.851 1.00 84.06 546 PRO A O 1
ATOM 4242 N N . ARG A 1 547 ? -0.348 -9.481 13.852 1.00 84.00 547 ARG A N 1
ATOM 4243 C CA . ARG A 1 547 ? -0.779 -8.659 12.716 1.00 84.00 547 ARG A CA 1
ATOM 4244 C C . ARG A 1 547 ? -1.770 -9.444 11.867 1.00 84.00 547 ARG A C 1
ATOM 4246 O O . ARG A 1 547 ? -1.591 -10.650 11.702 1.00 84.00 547 ARG A O 1
ATOM 4253 N N . ALA A 1 548 ? -2.750 -8.757 11.301 1.00 82.12 548 ALA A N 1
ATOM 4254 C CA . ALA A 1 548 ? -3.619 -9.303 10.275 1.00 82.12 548 ALA A CA 1
ATOM 4255 C C . ALA A 1 548 ? -3.565 -8.482 8.987 1.00 82.12 548 ALA A C 1
ATOM 4257 O O . ALA A 1 548 ? -3.370 -7.268 9.012 1.00 82.12 548 ALA A O 1
ATOM 4258 N N . THR A 1 549 ? -3.752 -9.180 7.876 1.00 84.75 549 THR A N 1
ATOM 4259 C CA . THR A 1 549 ? -4.083 -8.634 6.564 1.00 84.75 549 THR A CA 1
ATOM 4260 C C . THR A 1 549 ? -5.360 -9.297 6.071 1.00 84.75 549 THR A C 1
ATOM 4262 O O . THR A 1 549 ? -5.816 -10.296 6.633 1.00 84.75 549 THR A O 1
ATOM 4265 N N . HIS A 1 550 ? -5.959 -8.758 5.018 1.00 83.00 550 HIS A N 1
ATOM 4266 C CA . HIS A 1 550 ? -7.197 -9.320 4.490 1.00 83.00 550 HIS A CA 1
ATOM 4267 C C . HIS A 1 550 ? -7.317 -9.229 2.969 1.00 83.00 550 HIS A C 1
ATOM 4269 O O . HIS A 1 550 ? -6.517 -8.578 2.283 1.00 83.00 550 HIS A O 1
ATOM 4275 N N . ASP A 1 551 ? -8.319 -9.931 2.440 1.00 85.94 551 ASP A N 1
ATOM 4276 C CA . ASP A 1 551 ? -8.799 -9.749 1.072 1.00 85.94 551 ASP A CA 1
ATOM 4277 C C . ASP A 1 551 ? -9.241 -8.289 0.862 1.00 85.94 551 ASP A C 1
ATOM 4279 O O . ASP A 1 551 ? -9.810 -7.677 1.766 1.00 85.94 551 ASP A O 1
ATOM 4283 N N . LEU A 1 552 ? -8.975 -7.701 -0.308 1.00 87.69 552 LEU A N 1
ATOM 4284 C CA . LEU A 1 552 ? -9.452 -6.345 -0.587 1.00 87.69 552 LEU A CA 1
ATOM 4285 C C . LEU A 1 552 ? -10.951 -6.340 -0.935 1.00 87.69 552 LEU A C 1
ATOM 4287 O O . LEU A 1 552 ? -11.599 -5.305 -0.825 1.00 87.69 552 LEU A O 1
ATOM 4291 N N . ASP A 1 553 ? -11.550 -7.469 -1.309 1.00 87.69 553 ASP A N 1
ATOM 4292 C CA . ASP A 1 553 ? -12.990 -7.516 -1.586 1.00 87.69 553 ASP A CA 1
ATOM 4293 C C . ASP A 1 553 ? -13.860 -7.382 -0.325 1.00 87.69 553 ASP A C 1
ATOM 4295 O O . ASP A 1 553 ? -15.071 -7.196 -0.454 1.00 87.69 553 ASP A O 1
ATOM 4299 N N . ILE A 1 554 ? -13.275 -7.394 0.886 1.00 86.12 554 ILE A N 1
ATOM 4300 C CA . ILE A 1 554 ? -14.007 -7.044 2.121 1.00 86.12 554 ILE A CA 1
ATOM 4301 C C . ILE A 1 554 ? -14.355 -5.559 2.190 1.00 86.12 554 ILE A C 1
ATOM 4303 O O . ILE A 1 554 ? -15.225 -5.162 2.959 1.00 86.12 554 ILE A O 1
ATOM 4307 N N . PHE A 1 555 ? -13.630 -4.723 1.445 1.00 84.12 555 PHE A N 1
ATOM 4308 C CA . PHE A 1 555 ? -13.798 -3.291 1.549 1.00 84.12 555 PHE A CA 1
ATOM 4309 C C . PHE A 1 555 ? -15.161 -2.864 1.021 1.00 84.12 555 PHE A C 1
ATOM 4311 O O . PHE A 1 555 ? -15.514 -3.089 -0.140 1.00 84.12 555 PHE A O 1
ATOM 4318 N N . GLU A 1 556 ? -15.900 -2.175 1.874 1.00 84.00 556 GLU A N 1
ATOM 4319 C CA . GLU A 1 556 ? -17.167 -1.570 1.504 1.00 84.00 556 GLU A CA 1
ATOM 4320 C C . GLU A 1 556 ? -16.955 -0.283 0.696 1.00 84.00 556 GLU A C 1
ATOM 4322 O O . GLU A 1 556 ? -15.839 0.243 0.576 1.00 84.00 556 GLU A O 1
ATOM 4327 N N . LEU A 1 557 ? -18.050 0.209 0.115 1.00 87.31 557 LEU A N 1
ATOM 4328 C CA . LEU A 1 557 ? -18.081 1.503 -0.551 1.00 87.31 557 LEU A CA 1
ATOM 4329 C C . LEU A 1 557 ? -17.578 2.582 0.429 1.00 87.31 557 LEU A C 1
ATOM 4331 O O . LEU A 1 557 ? -18.116 2.678 1.534 1.00 87.31 557 LEU A O 1
ATOM 4335 N N . PRO A 1 558 ? -16.572 3.399 0.069 1.00 88.81 558 PRO A N 1
ATOM 4336 C CA . PRO A 1 558 ? -16.199 4.553 0.877 1.00 88.81 558 PRO A CA 1
ATOM 4337 C C . PRO A 1 558 ? -17.367 5.539 0.913 1.00 88.81 558 PRO A C 1
ATOM 4339 O O . PRO A 1 558 ? -17.674 6.196 -0.081 1.00 88.81 558 PRO A O 1
ATOM 4342 N N . GLU A 1 559 ? -18.031 5.630 2.061 1.00 85.12 559 GLU A N 1
ATOM 4343 C CA . GLU A 1 559 ? -19.184 6.503 2.228 1.00 85.12 559 GLU A CA 1
ATOM 4344 C C . GLU A 1 559 ? -18.779 7.802 2.944 1.00 85.12 559 GLU A C 1
ATOM 4346 O O . GLU A 1 559 ? -18.193 7.751 4.029 1.00 85.12 559 GLU A O 1
ATOM 4351 N N . PRO A 1 560 ? -19.120 8.982 2.397 1.00 89.88 560 PRO A N 1
ATOM 4352 C CA . PRO A 1 560 ? -18.840 10.273 3.023 1.00 89.88 560 PRO A CA 1
ATOM 4353 C C . PRO A 1 560 ? -19.855 10.583 4.141 1.00 89.88 560 PRO A C 1
ATOM 4355 O O . PRO A 1 560 ? -20.579 11.576 4.084 1.00 89.88 560 PRO A O 1
ATOM 4358 N N . ILE A 1 561 ? -19.962 9.708 5.147 1.00 89.94 561 ILE A N 1
ATOM 4359 C CA . ILE A 1 561 ? -20.973 9.787 6.216 1.00 89.94 561 ILE A CA 1
ATOM 4360 C C . ILE A 1 561 ? -20.785 11.078 7.029 1.00 89.94 561 ILE A C 1
ATOM 4362 O O . ILE A 1 561 ? -19.886 11.177 7.859 1.00 89.94 561 ILE A O 1
ATOM 4366 N N . GLY A 1 562 ? -21.652 12.066 6.793 1.00 85.50 562 GLY A N 1
ATOM 4367 C CA . GLY A 1 562 ? -21.590 13.371 7.458 1.00 85.50 562 GLY A CA 1
ATOM 4368 C C . GLY A 1 562 ? -20.533 14.330 6.898 1.00 85.50 562 GLY A C 1
ATOM 4369 O O . GLY A 1 562 ? -20.369 15.414 7.449 1.00 85.50 562 GLY A O 1
ATOM 4370 N N . LEU A 1 563 ? -19.841 13.973 5.809 1.00 90.31 563 LEU A N 1
ATOM 4371 C CA . LEU A 1 563 ? -18.858 14.848 5.168 1.00 90.31 563 LEU A CA 1
ATOM 4372 C C . LEU A 1 563 ? -19.501 15.691 4.063 1.00 90.31 563 LEU A C 1
ATOM 4374 O O . LEU A 1 563 ? -20.153 15.176 3.152 1.00 90.31 563 LEU A O 1
ATOM 4378 N N . GLU A 1 564 ? -19.243 16.996 4.084 1.00 87.25 564 GLU A N 1
ATOM 4379 C CA . GLU A 1 564 ? -19.633 17.892 2.999 1.00 87.25 564 GLU A CA 1
ATOM 4380 C C . GLU A 1 564 ? -18.655 17.772 1.826 1.00 87.25 564 GLU A C 1
ATOM 4382 O O . GLU A 1 564 ? -17.620 18.433 1.791 1.00 87.25 564 GLU A O 1
ATOM 4387 N N . LEU A 1 565 ? -18.996 16.990 0.799 1.00 86.56 565 LEU A N 1
ATOM 4388 C CA . LEU A 1 565 ? -18.155 16.886 -0.404 1.00 86.56 565 LEU A CA 1
ATOM 4389 C C . LEU A 1 565 ? -17.913 18.248 -1.091 1.00 86.56 565 LEU A C 1
ATOM 4391 O O . LEU A 1 565 ? -16.883 18.456 -1.731 1.00 86.56 565 LEU A O 1
ATOM 4395 N N . GLY A 1 566 ? -18.833 19.203 -0.913 1.00 84.19 566 GLY A N 1
ATOM 4396 C CA . GLY A 1 566 ? -18.700 20.592 -1.365 1.00 84.19 566 GLY A CA 1
ATOM 4397 C C . GLY A 1 566 ? -17.574 21.389 -0.687 1.00 84.19 566 GLY A C 1
ATOM 4398 O O . GLY A 1 566 ? -17.226 22.473 -1.163 1.00 84.19 566 GLY A O 1
ATOM 4399 N N . ALA A 1 567 ? -16.976 20.858 0.378 1.00 82.81 567 ALA A N 1
ATOM 4400 C CA . ALA A 1 567 ? -15.889 21.485 1.118 1.00 82.81 567 ALA A CA 1
ATOM 4401 C C . ALA A 1 567 ? -14.501 21.318 0.472 1.00 82.81 567 ALA A C 1
ATOM 4403 O O . ALA A 1 567 ? -13.603 22.091 0.788 1.00 82.81 567 ALA A O 1
ATOM 4404 N N . TYR A 1 568 ? -14.323 20.331 -0.416 1.00 83.88 568 TYR A N 1
ATOM 4405 C CA . TYR A 1 568 ? -13.005 19.910 -0.924 1.00 83.88 568 TYR A CA 1
ATOM 4406 C C . TYR A 1 568 ? -12.647 20.536 -2.277 1.00 83.88 568 TYR A C 1
ATOM 4408 O O . TYR A 1 568 ? -13.453 20.476 -3.201 1.00 83.88 568 TYR A O 1
ATOM 4416 N N . ASP A 1 569 ? -11.459 21.120 -2.436 1.00 72.25 569 ASP A N 1
ATOM 4417 C CA . ASP A 1 569 ? -11.130 21.963 -3.602 1.00 72.25 569 ASP A CA 1
ATOM 4418 C C . ASP A 1 569 ? -11.063 21.182 -4.943 1.00 72.25 569 ASP A C 1
ATOM 4420 O O . ASP A 1 569 ? -10.193 20.326 -5.109 1.00 72.25 569 ASP A O 1
ATOM 4424 N N . PRO A 1 570 ? -11.921 21.488 -5.943 1.00 67.56 570 PRO A N 1
ATOM 4425 C CA . PRO A 1 570 ? -11.867 20.857 -7.266 1.00 67.56 570 PRO A CA 1
ATOM 4426 C C . PRO A 1 570 ? -10.680 21.291 -8.137 1.00 67.56 570 PRO A C 1
ATOM 4428 O O . PRO A 1 570 ? -10.383 20.629 -9.129 1.00 67.56 570 PRO A O 1
ATOM 4431 N N . ARG A 1 571 ? -10.022 22.419 -7.830 1.00 61.91 571 ARG A N 1
ATOM 4432 C CA . ARG A 1 571 ? -9.034 23.050 -8.727 1.00 61.91 571 ARG A CA 1
ATOM 4433 C C . ARG A 1 571 ? -7.736 22.257 -8.871 1.00 61.91 571 ARG A C 1
ATOM 4435 O O . ARG A 1 571 ? -6.962 22.534 -9.780 1.00 61.91 571 ARG A O 1
ATOM 4442 N N . SER A 1 572 ? -7.505 21.273 -8.008 1.00 59.41 572 SER A N 1
ATOM 4443 C CA . SER A 1 572 ? -6.307 20.431 -8.036 1.00 59.41 572 SER A CA 1
ATOM 4444 C C . SER A 1 572 ? -6.362 19.291 -9.063 1.00 59.41 572 SER A C 1
ATOM 4446 O O . SER A 1 572 ? -5.378 18.567 -9.183 1.00 59.41 572 SER A O 1
ATOM 4448 N N . PHE A 1 573 ? -7.466 19.115 -9.807 1.00 65.00 573 PHE A N 1
ATOM 4449 C CA . PHE A 1 573 ? -7.649 17.961 -10.698 1.00 65.00 573 PHE A CA 1
ATOM 4450 C C . PHE A 1 573 ? -8.046 18.331 -12.139 1.00 65.00 573 PHE A C 1
ATOM 4452 O O . PHE A 1 573 ? -8.733 19.335 -12.366 1.00 65.00 573 PHE A O 1
ATOM 4459 N N . PRO A 1 574 ? -7.648 17.513 -13.138 1.00 59.09 574 PRO A N 1
ATOM 4460 C CA . PRO A 1 574 ? -8.043 17.710 -14.531 1.00 59.09 574 PRO A CA 1
ATOM 4461 C C . PRO A 1 574 ? -9.570 17.791 -14.698 1.00 59.09 574 PRO A C 1
ATOM 4463 O O . PRO A 1 574 ? -10.308 17.007 -14.110 1.00 59.09 574 PRO A O 1
ATOM 4466 N N . GLY A 1 575 ? -10.042 18.741 -15.512 1.00 61.25 575 GLY A N 1
ATOM 4467 C CA . GLY A 1 575 ? -11.473 18.934 -15.794 1.00 61.25 575 GLY A CA 1
ATOM 4468 C C . GLY A 1 575 ? -12.235 19.787 -14.771 1.00 61.25 575 GLY A C 1
ATOM 4469 O O . GLY A 1 575 ? -13.422 20.039 -14.963 1.00 61.25 575 GLY A O 1
ATOM 4470 N N . GLY A 1 576 ? -11.583 20.262 -13.699 1.00 64.94 576 GLY A N 1
ATOM 4471 C CA . GLY A 1 576 ? -12.211 21.142 -12.700 1.00 64.94 576 GLY A CA 1
ATOM 4472 C C . GLY A 1 576 ? -13.307 20.460 -11.873 1.00 64.94 576 GLY A C 1
ATOM 4473 O O . GLY A 1 576 ? -14.150 21.126 -11.270 1.00 64.94 576 GLY A O 1
ATOM 4474 N N . HIS A 1 577 ? -13.326 19.126 -11.862 1.00 68.81 577 HIS A N 1
ATOM 4475 C CA . HIS A 1 577 ? -14.215 18.320 -11.036 1.00 68.81 577 HIS A CA 1
ATOM 4476 C C . HIS A 1 577 ? -13.533 17.955 -9.715 1.00 68.81 577 HIS A C 1
ATOM 4478 O O . HIS A 1 577 ? -12.327 17.732 -9.665 1.00 68.81 577 HIS A O 1
ATOM 4484 N N . ARG A 1 578 ? -14.317 17.853 -8.634 1.00 77.44 578 ARG A N 1
ATOM 4485 C CA . ARG A 1 578 ? -13.818 17.343 -7.348 1.00 77.44 578 ARG A CA 1
ATOM 4486 C C . ARG A 1 578 ? -13.428 15.882 -7.531 1.00 77.44 578 ARG A C 1
ATOM 4488 O O . ARG A 1 578 ? -14.264 15.088 -7.969 1.00 77.44 578 ARG A O 1
ATOM 4495 N N . ALA A 1 579 ? -12.187 15.541 -7.201 1.00 82.12 579 ALA A N 1
ATOM 4496 C CA . ALA A 1 579 ? -11.767 14.154 -7.202 1.00 82.12 579 ALA A CA 1
ATOM 4497 C C . ALA A 1 579 ? -12.236 13.461 -5.928 1.00 82.12 579 ALA A C 1
ATOM 4499 O O . ALA A 1 579 ? -12.062 13.957 -4.814 1.00 82.12 579 ALA A O 1
ATOM 4500 N N . PHE A 1 580 ? -12.814 12.284 -6.109 1.00 90.56 580 PHE A N 1
ATOM 4501 C CA . PHE A 1 580 ? -13.106 11.374 -5.021 1.00 90.56 580 PHE A CA 1
ATOM 4502 C C . PHE A 1 580 ? -11.989 10.324 -4.942 1.00 90.56 580 PHE A C 1
ATOM 4504 O O . PHE A 1 580 ? -11.691 9.701 -5.961 1.00 90.56 580 PHE A O 1
ATOM 4511 N N . PRO A 1 581 ? -11.337 10.114 -3.790 1.00 91.94 581 PRO A N 1
ATOM 4512 C CA . PRO A 1 581 ? -10.290 9.114 -3.670 1.00 91.94 581 PRO A CA 1
ATOM 4513 C C . PRO A 1 581 ? -10.889 7.709 -3.598 1.00 91.94 581 PRO A C 1
ATOM 4515 O O . PRO A 1 581 ? -11.912 7.485 -2.954 1.00 91.94 581 PRO A O 1
ATOM 4518 N N . TYR A 1 582 ? -10.235 6.745 -4.233 1.00 93.75 582 TYR A N 1
ATOM 4519 C CA . TYR A 1 582 ? -10.629 5.335 -4.198 1.00 93.75 582 TYR A CA 1
ATOM 4520 C C . TYR A 1 582 ? -9.391 4.455 -4.402 1.00 93.75 582 TYR A C 1
ATOM 4522 O O . TYR A 1 582 ? -8.451 4.888 -5.050 1.00 93.75 582 TYR A O 1
ATOM 4530 N N . PHE A 1 583 ? -9.350 3.223 -3.896 1.00 92.75 583 PHE A N 1
ATOM 4531 C CA . PHE A 1 583 ? -8.277 2.286 -4.254 1.00 92.75 583 PHE A CA 1
ATOM 4532 C C . PHE A 1 583 ? -8.807 0.867 -4.409 1.00 92.75 583 PHE A C 1
ATOM 4534 O O . PHE A 1 583 ? -9.786 0.468 -3.777 1.00 92.75 583 PHE A O 1
ATOM 4541 N N . PHE A 1 584 ? -8.124 0.091 -5.238 1.00 93.94 584 PHE A N 1
ATOM 4542 C CA . PHE A 1 584 ? -8.432 -1.310 -5.491 1.00 93.94 584 PHE A CA 1
ATOM 4543 C C . PHE A 1 584 ? -7.203 -2.184 -5.745 1.00 93.94 584 PHE A C 1
ATOM 4545 O O . PHE A 1 584 ? -7.356 -3.391 -5.909 1.00 93.94 584 PHE A O 1
ATOM 4552 N N . ILE A 1 585 ? -5.999 -1.613 -5.739 1.00 91.56 585 ILE A N 1
ATOM 4553 C CA . ILE A 1 585 ? -4.725 -2.328 -5.831 1.00 91.56 585 ILE A CA 1
ATOM 4554 C C . ILE A 1 585 ? -3.868 -1.887 -4.647 1.00 91.56 585 ILE A C 1
ATOM 4556 O O . ILE A 1 585 ? -3.604 -0.695 -4.483 1.00 91.56 585 ILE A O 1
ATOM 4560 N N . LYS A 1 586 ? -3.436 -2.849 -3.830 1.00 87.69 586 LYS A N 1
ATOM 4561 C CA . LYS A 1 586 ? -2.577 -2.616 -2.664 1.00 87.69 586 LYS A CA 1
ATOM 4562 C C . LYS A 1 586 ? -1.314 -3.460 -2.754 1.00 87.69 586 LYS A C 1
ATOM 4564 O O . LYS A 1 586 ? -1.325 -4.553 -3.328 1.00 87.69 586 LYS A O 1
ATOM 4569 N N . ASP A 1 587 ? -0.249 -2.947 -2.145 1.00 83.44 587 ASP A N 1
ATOM 4570 C CA . ASP A 1 587 ? 1.099 -3.507 -2.193 1.00 83.44 587 ASP A CA 1
ATOM 4571 C C . ASP A 1 587 ? 1.660 -3.527 -3.636 1.00 83.44 587 ASP A C 1
ATOM 4573 O O . ASP A 1 587 ? 1.015 -3.073 -4.586 1.00 83.44 587 ASP A O 1
ATOM 4577 N N . CYS A 1 588 ? 2.906 -3.968 -3.829 1.00 80.25 588 CYS A N 1
ATOM 4578 C CA . CYS A 1 588 ? 3.576 -3.852 -5.125 1.00 80.25 588 CYS A CA 1
ATOM 4579 C C . CYS A 1 588 ? 4.541 -5.023 -5.391 1.00 80.25 588 CYS A C 1
ATOM 4581 O O . CYS A 1 588 ? 5.405 -5.312 -4.557 1.00 80.25 588 CYS A O 1
ATOM 4583 N N . PRO A 1 589 ? 4.495 -5.679 -6.574 1.00 78.62 589 PRO A N 1
ATOM 4584 C CA . PRO A 1 589 ? 5.405 -6.773 -6.912 1.00 78.62 589 PRO A CA 1
ATOM 4585 C C . PRO A 1 589 ? 6.844 -6.292 -7.147 1.00 78.62 589 PRO A C 1
ATOM 4587 O O . PRO A 1 589 ? 7.776 -7.099 -7.139 1.00 78.62 589 PRO A O 1
ATOM 4590 N N . PHE A 1 590 ? 7.045 -4.990 -7.360 1.00 81.75 590 PHE A N 1
ATOM 4591 C CA . PHE A 1 590 ? 8.353 -4.407 -7.636 1.00 81.75 590 PHE A CA 1
ATOM 4592 C C . PHE A 1 590 ? 9.128 -4.109 -6.348 1.00 81.75 590 PHE A C 1
ATOM 4594 O O . PHE A 1 590 ? 8.564 -3.856 -5.287 1.00 81.75 590 PHE A O 1
ATOM 4601 N N . ARG A 1 591 ? 10.462 -4.125 -6.448 1.00 79.69 591 ARG A N 1
ATOM 4602 C CA . ARG A 1 591 ? 11.377 -3.991 -5.304 1.00 79.69 591 ARG A CA 1
ATOM 4603 C C . ARG A 1 591 ? 12.256 -2.743 -5.383 1.00 79.69 591 ARG A C 1
ATOM 4605 O O . ARG A 1 591 ? 13.429 -2.802 -5.043 1.00 79.69 591 ARG A O 1
ATOM 4612 N N . CYS A 1 592 ? 11.694 -1.617 -5.831 1.00 85.94 592 CYS A N 1
ATOM 4613 C CA . CYS A 1 592 ? 12.439 -0.363 -5.962 1.00 85.94 592 CYS A CA 1
ATOM 4614 C C . CYS A 1 592 ? 13.159 -0.019 -4.643 1.00 85.94 592 CYS A C 1
ATOM 4616 O O . CYS A 1 592 ? 12.542 -0.022 -3.571 1.00 85.94 592 CYS A O 1
ATOM 4618 N N . ALA A 1 593 ? 14.457 0.271 -4.723 1.00 84.62 593 ALA A N 1
ATOM 4619 C CA . ALA A 1 593 ? 15.347 0.388 -3.575 1.00 84.62 593 ALA A CA 1
ATOM 4620 C C . ALA A 1 593 ? 14.985 1.562 -2.654 1.00 84.62 593 ALA A C 1
ATOM 4622 O O . ALA A 1 593 ? 15.127 1.440 -1.441 1.00 84.62 593 ALA A O 1
ATOM 4623 N N . PHE A 1 594 ? 14.462 2.654 -3.221 1.00 83.75 594 PHE A N 1
ATOM 4624 C CA . PHE A 1 594 ? 14.045 3.861 -2.500 1.00 83.75 594 PHE A CA 1
ATOM 4625 C C . PHE A 1 594 ? 12.624 3.796 -1.919 1.00 83.75 594 PHE A C 1
ATOM 4627 O O . PHE A 1 594 ? 12.265 4.613 -1.079 1.00 83.75 594 PHE A O 1
ATOM 4634 N N . CYS A 1 595 ? 11.785 2.869 -2.390 1.00 82.44 595 CYS A N 1
ATOM 4635 C CA . CYS A 1 595 ? 10.368 2.849 -2.034 1.00 82.44 595 CYS A CA 1
ATOM 4636 C C . CYS A 1 595 ? 10.178 2.418 -0.572 1.00 82.44 595 CYS A C 1
ATOM 4638 O O . CYS A 1 595 ? 10.827 1.469 -0.129 1.00 82.44 595 CYS A O 1
ATOM 4640 N N . GLY A 1 596 ? 9.277 3.082 0.152 1.00 69.81 596 GLY A N 1
ATOM 4641 C CA . GLY A 1 596 ? 8.962 2.763 1.545 1.00 69.81 596 GLY A CA 1
ATOM 4642 C C . GLY A 1 596 ? 7.868 1.708 1.745 1.00 69.81 596 GLY A C 1
ATOM 4643 O O . GLY A 1 596 ? 7.541 1.406 2.890 1.00 69.81 596 GLY A O 1
ATOM 4644 N N . GLU A 1 597 ? 7.303 1.162 0.663 1.00 66.56 597 GLU A N 1
ATOM 4645 C CA . GLU A 1 597 ? 6.265 0.126 0.728 1.00 66.56 597 GLU A CA 1
ATOM 4646 C C . GLU A 1 597 ? 6.785 -1.111 1.471 1.00 66.56 597 GLU A C 1
ATOM 4648 O O . GLU A 1 597 ? 7.874 -1.610 1.166 1.00 66.56 597 GLU A O 1
ATOM 4653 N N . LEU A 1 598 ? 6.021 -1.596 2.450 1.00 55.69 598 LEU A N 1
ATOM 4654 C CA . LEU A 1 598 ? 6.445 -2.678 3.346 1.00 55.69 598 LEU A CA 1
ATOM 4655 C C . LEU A 1 598 ? 6.279 -4.057 2.691 1.00 55.69 598 LEU A C 1
ATOM 4657 O O . LEU A 1 598 ? 7.109 -4.948 2.880 1.00 55.69 598 LEU A O 1
ATOM 4661 N N . SER A 1 599 ? 5.256 -4.214 1.852 1.00 58.38 599 SER A N 1
ATOM 4662 C CA . SER A 1 599 ? 4.870 -5.482 1.222 1.00 58.38 599 SER A CA 1
ATOM 4663 C C . SER A 1 599 ? 5.420 -5.619 -0.205 1.00 58.38 599 SER A C 1
ATOM 4665 O O . SER A 1 599 ? 4.677 -5.774 -1.175 1.00 58.38 599 SER A O 1
ATOM 4667 N N . LYS A 1 600 ? 6.746 -5.554 -0.373 1.00 62.59 600 LYS A N 1
ATOM 4668 C CA . LYS A 1 600 ? 7.374 -5.672 -1.705 1.00 62.59 600 LYS A CA 1
ATOM 4669 C C . LYS A 1 600 ? 7.436 -7.121 -2.194 1.00 62.59 600 LYS A C 1
ATOM 4671 O O . LYS A 1 600 ? 7.963 -8.010 -1.525 1.00 62.59 600 LYS A O 1
ATOM 4676 N N . GLY A 1 601 ? 7.021 -7.350 -3.437 1.00 59.12 601 GLY A N 1
ATOM 4677 C CA . GLY A 1 601 ? 7.032 -8.668 -4.082 1.00 59.12 601 GLY A CA 1
ATOM 4678 C C . GLY A 1 601 ? 5.718 -9.443 -3.971 1.00 59.12 601 GLY A C 1
ATOM 4679 O O . GLY A 1 601 ? 5.654 -10.572 -4.455 1.00 59.12 601 GLY A O 1
ATOM 4680 N N . GLN A 1 602 ? 4.690 -8.845 -3.370 1.00 68.31 602 GLN A N 1
ATOM 4681 C CA . GLN A 1 602 ? 3.310 -9.326 -3.361 1.00 68.31 602 GLN A CA 1
ATOM 4682 C C . GLN A 1 602 ? 2.381 -8.163 -3.714 1.00 68.31 602 GLN A C 1
ATOM 4684 O O . GLN A 1 602 ? 2.780 -7.003 -3.647 1.00 68.31 602 GLN A O 1
ATOM 4689 N N . PHE A 1 603 ? 1.164 -8.478 -4.141 1.00 80.38 603 PHE A N 1
ATOM 4690 C CA . PHE A 1 603 ? 0.117 -7.493 -4.375 1.00 80.38 603 PHE A CA 1
ATOM 4691 C C . PHE A 1 603 ? -1.244 -8.125 -4.124 1.00 80.38 603 PHE A C 1
ATOM 4693 O O . PHE A 1 603 ? -1.407 -9.342 -4.257 1.00 80.38 603 PHE A O 1
ATOM 4700 N N . ARG A 1 604 ? -2.217 -7.292 -3.772 1.00 87.94 604 ARG A N 1
ATOM 4701 C CA . ARG A 1 604 ? -3.617 -7.679 -3.613 1.00 87.94 604 ARG A CA 1
ATOM 4702 C C . ARG A 1 604 ? -4.479 -6.754 -4.456 1.00 87.94 604 ARG A C 1
ATOM 4704 O O . ARG A 1 604 ? -4.141 -5.587 -4.654 1.00 87.94 604 ARG A O 1
ATOM 4711 N N . VAL A 1 605 ? -5.577 -7.286 -4.974 1.00 90.31 605 VAL A N 1
ATOM 4712 C CA . VAL A 1 605 ? -6.495 -6.551 -5.847 1.00 90.31 605 VAL A CA 1
ATOM 4713 C C . VAL A 1 605 ? -7.936 -6.814 -5.445 1.00 90.31 605 VAL A C 1
ATOM 4715 O O . VAL A 1 605 ? -8.246 -7.921 -5.014 1.00 90.31 605 VAL A O 1
ATOM 4718 N N . ARG A 1 606 ? -8.809 -5.819 -5.620 1.00 93.31 606 ARG A N 1
ATOM 4719 C CA . ARG A 1 606 ? -10.264 -6.029 -5.602 1.00 93.31 606 ARG A CA 1
ATOM 4720 C C . ARG A 1 606 ? -10.728 -6.630 -6.921 1.00 93.31 606 ARG A C 1
ATOM 4722 O O . ARG A 1 606 ? -10.069 -6.457 -7.949 1.00 93.31 606 ARG A O 1
ATOM 4729 N N . SER A 1 607 ? -11.877 -7.285 -6.942 1.00 94.06 607 SER A N 1
ATOM 4730 C CA . SER A 1 607 ? -12.474 -7.754 -8.189 1.00 94.06 607 SER A CA 1
ATOM 4731 C C . SER A 1 607 ? -12.869 -6.574 -9.099 1.00 94.06 607 SER A C 1
ATOM 4733 O O . SER A 1 607 ? -13.518 -5.627 -8.648 1.00 94.06 607 SER A O 1
ATOM 4735 N N . PRO A 1 608 ? -12.529 -6.617 -10.405 1.00 96.31 608 PRO A N 1
ATOM 4736 C CA . PRO A 1 608 ? -12.886 -5.570 -11.366 1.00 96.31 608 PRO A CA 1
ATOM 4737 C C . PRO A 1 608 ? -14.366 -5.181 -11.378 1.00 96.31 608 PRO A C 1
ATOM 4739 O O . PRO A 1 608 ? -14.708 -4.002 -11.438 1.00 96.31 608 PRO A O 1
ATOM 4742 N N . ARG A 1 609 ? -15.250 -6.180 -11.274 1.00 95.56 609 ARG A N 1
ATOM 4743 C CA . ARG A 1 609 ? -16.700 -5.978 -11.239 1.00 95.56 609 ARG A CA 1
ATOM 4744 C C . ARG A 1 609 ? -17.122 -5.133 -10.041 1.00 95.56 609 ARG A C 1
ATOM 4746 O O . ARG A 1 609 ? -17.844 -4.160 -10.223 1.00 95.56 609 ARG A O 1
ATOM 4753 N N . LYS A 1 610 ? -16.629 -5.468 -8.844 1.00 93.94 610 LYS A N 1
ATOM 4754 C CA . LYS A 1 610 ? -16.916 -4.702 -7.630 1.00 93.94 610 LYS A CA 1
ATOM 4755 C C . LYS A 1 610 ? -16.444 -3.258 -7.761 1.00 93.94 610 LYS A C 1
ATOM 4757 O O . LYS A 1 610 ? -17.184 -2.355 -7.400 1.00 93.94 610 LYS A O 1
ATOM 4762 N N . VAL A 1 611 ? -15.256 -3.032 -8.327 1.00 96.69 611 VAL A N 1
ATOM 4763 C CA . VAL A 1 611 ? -14.761 -1.671 -8.586 1.00 96.69 611 VAL A CA 1
ATOM 4764 C C . VAL A 1 611 ? -15.725 -0.904 -9.488 1.00 96.69 611 VAL A C 1
ATOM 4766 O O . VAL A 1 611 ? -16.119 0.205 -9.148 1.00 96.69 611 VAL A O 1
ATOM 4769 N N . ALA A 1 612 ? -16.150 -1.490 -10.606 1.00 97.62 612 ALA A N 1
ATOM 4770 C CA . ALA A 1 612 ? -17.073 -0.828 -11.519 1.00 97.62 612 ALA A CA 1
ATOM 4771 C C . ALA A 1 612 ? -18.443 -0.534 -10.864 1.00 97.62 612 ALA A C 1
ATOM 4773 O O . ALA A 1 612 ? -19.001 0.547 -11.069 1.00 97.62 612 ALA A O 1
ATOM 4774 N N . ASP A 1 613 ? -18.957 -1.455 -10.042 1.00 96.19 613 ASP A N 1
ATOM 4775 C CA . ASP A 1 613 ? -20.205 -1.285 -9.286 1.00 96.19 613 ASP A CA 1
ATOM 4776 C C . ASP A 1 613 ? -20.092 -0.190 -8.209 1.00 96.19 613 ASP A C 1
ATOM 4778 O O . ASP A 1 613 ? -20.994 0.646 -8.077 1.00 96.19 613 ASP A O 1
ATOM 4782 N N . ASP A 1 614 ? -18.971 -0.141 -7.485 1.00 95.12 614 ASP A N 1
ATOM 4783 C CA . ASP A 1 614 ? -18.683 0.887 -6.481 1.00 95.12 614 ASP A CA 1
ATOM 4784 C C . ASP A 1 614 ? -18.612 2.275 -7.150 1.00 95.12 614 ASP A C 1
ATOM 4786 O O . ASP A 1 614 ? -19.258 3.222 -6.698 1.00 95.12 614 ASP A O 1
ATOM 4790 N N . LEU A 1 615 ? -17.913 2.400 -8.285 1.00 96.38 615 LEU A N 1
ATOM 4791 C CA . LEU A 1 615 ? -17.809 3.661 -9.034 1.00 96.38 615 LEU A CA 1
ATOM 4792 C C . LEU A 1 615 ? -19.158 4.143 -9.568 1.00 96.38 615 LEU A C 1
ATOM 4794 O O . LEU A 1 615 ? -19.455 5.339 -9.515 1.00 96.38 615 LEU A O 1
ATOM 4798 N N . ALA A 1 616 ? -19.992 3.228 -10.057 1.00 96.56 616 ALA A N 1
ATOM 4799 C CA . ALA A 1 616 ? -21.323 3.585 -10.517 1.00 96.56 616 ALA A CA 1
ATOM 4800 C C . ALA A 1 616 ? -22.220 4.016 -9.350 1.00 96.56 616 ALA A C 1
ATOM 4802 O O . ALA A 1 616 ? -22.931 5.012 -9.455 1.00 96.56 616 ALA A O 1
ATOM 4803 N N . THR A 1 617 ? -22.109 3.352 -8.199 1.00 94.81 617 THR A N 1
ATOM 4804 C CA . THR A 1 617 ? -22.833 3.747 -6.985 1.00 94.81 617 THR A CA 1
ATOM 4805 C C . THR A 1 617 ? -22.399 5.132 -6.495 1.00 94.81 617 THR A C 1
ATOM 4807 O O . THR A 1 617 ? -23.247 5.956 -6.150 1.00 94.81 617 THR A O 1
ATOM 4810 N N . LEU A 1 618 ? -21.094 5.434 -6.509 1.00 92.31 618 LEU A N 1
ATOM 4811 C CA . LEU A 1 618 ? -20.564 6.763 -6.178 1.00 92.31 618 LEU A CA 1
ATOM 4812 C C . LEU A 1 618 ? -21.104 7.841 -7.128 1.00 92.31 618 LEU A C 1
ATOM 4814 O O . LEU A 1 618 ? -21.473 8.933 -6.686 1.00 92.31 618 LEU A O 1
ATOM 4818 N N . ARG A 1 619 ? -21.207 7.536 -8.426 1.00 92.94 619 ARG A N 1
ATOM 4819 C CA . ARG A 1 619 ? -21.826 8.432 -9.409 1.00 92.94 619 ARG A CA 1
ATOM 4820 C C . ARG A 1 619 ? -23.305 8.664 -9.111 1.00 92.94 619 ARG A C 1
ATOM 4822 O O . ARG A 1 619 ? -23.734 9.812 -9.044 1.00 92.94 619 ARG A O 1
ATOM 4829 N N . GLU A 1 620 ? -24.065 7.586 -8.957 1.00 94.31 620 GLU A N 1
ATOM 4830 C CA . GLU A 1 620 ? -25.524 7.599 -8.819 1.00 94.31 620 GLU A CA 1
ATOM 4831 C C . GLU A 1 620 ? -25.969 8.258 -7.504 1.00 94.31 620 GLU A C 1
ATOM 4833 O O . GLU A 1 620 ? -26.887 9.075 -7.508 1.00 94.31 620 GLU A O 1
ATOM 4838 N N . ARG A 1 621 ? -25.302 7.948 -6.383 1.00 92.12 621 ARG A N 1
ATOM 4839 C CA . ARG A 1 621 ? -25.702 8.421 -5.045 1.00 92.12 621 ARG A CA 1
ATOM 4840 C C . ARG A 1 621 ? -25.084 9.753 -4.642 1.00 92.12 621 ARG A C 1
ATOM 4842 O O . ARG A 1 621 ? -25.705 10.505 -3.898 1.00 92.12 621 ARG A O 1
ATOM 4849 N N . HIS A 1 622 ? -23.860 10.031 -5.088 1.00 89.56 622 HIS A N 1
ATOM 4850 C CA . HIS A 1 622 ? -23.081 11.176 -4.605 1.00 89.56 622 HIS A CA 1
ATOM 4851 C C . HIS A 1 622 ? -22.682 12.152 -5.719 1.00 89.56 622 HIS A C 1
ATOM 4853 O O . HIS A 1 622 ? -22.005 13.144 -5.453 1.00 89.56 622 HIS A O 1
ATOM 4859 N N . GLY A 1 623 ? -23.091 11.898 -6.968 1.00 90.06 623 GLY A N 1
ATOM 4860 C CA . GLY A 1 623 ? -22.795 12.778 -8.098 1.00 90.06 623 GLY A CA 1
ATOM 4861 C C . GLY A 1 623 ? -21.309 12.846 -8.454 1.00 90.06 623 GLY A C 1
ATOM 4862 O O . GLY A 1 623 ? -20.894 13.789 -9.132 1.00 90.06 623 GLY A O 1
ATOM 4863 N N . ILE A 1 624 ? -20.501 11.876 -8.006 1.00 90.75 624 ILE A N 1
ATOM 4864 C CA . ILE A 1 624 ? -19.055 11.854 -8.245 1.00 90.75 624 ILE A CA 1
ATOM 4865 C C . ILE A 1 624 ? -18.778 11.751 -9.743 1.00 90.75 624 ILE A C 1
ATOM 4867 O O . ILE A 1 624 ? -19.267 10.846 -10.413 1.00 90.75 624 ILE A O 1
ATOM 4871 N N . ARG A 1 625 ? -17.989 12.684 -10.283 1.00 90.62 625 ARG A N 1
ATOM 4872 C CA . ARG A 1 625 ? -17.639 12.718 -11.715 1.00 90.62 625 ARG A CA 1
ATOM 4873 C C . ARG A 1 625 ? -16.207 12.312 -12.008 1.00 90.62 625 ARG A C 1
ATOM 4875 O O . ARG A 1 625 ? -15.957 11.803 -13.095 1.00 90.62 625 ARG A O 1
ATOM 4882 N N . HIS A 1 626 ? -15.311 12.520 -11.051 1.00 91.94 626 HIS A N 1
ATOM 4883 C CA . HIS A 1 626 ? -13.897 12.216 -11.179 1.00 91.94 626 HIS A CA 1
ATOM 4884 C C . HIS A 1 626 ? -13.431 11.402 -9.975 1.00 91.94 626 HIS A C 1
ATOM 4886 O O . HIS A 1 626 ? -13.745 11.746 -8.833 1.00 91.94 626 HIS A O 1
ATOM 4892 N N . VAL A 1 627 ? -12.667 10.345 -10.229 1.00 93.12 627 VAL A N 1
ATOM 4893 C CA . VAL A 1 627 ? -12.093 9.487 -9.193 1.00 93.12 627 VAL A CA 1
ATOM 4894 C C . VAL A 1 627 ? -10.574 9.480 -9.305 1.00 93.12 627 VAL A C 1
ATOM 4896 O O . VAL A 1 627 ? -10.015 9.232 -10.369 1.00 93.12 627 VAL A O 1
ATOM 4899 N N . TYR A 1 628 ? -9.898 9.758 -8.195 1.00 92.62 628 TYR A N 1
ATOM 4900 C CA . TYR A 1 628 ? -8.449 9.641 -8.100 1.00 92.62 628 TYR A CA 1
ATOM 4901 C C . TYR A 1 628 ? -8.105 8.309 -7.442 1.00 92.62 628 TYR A C 1
ATOM 4903 O O . TYR A 1 628 ? -8.396 8.087 -6.262 1.00 92.62 628 TYR A O 1
ATOM 4911 N N . PHE A 1 629 ? -7.512 7.405 -8.212 1.00 94.75 629 PHE A N 1
ATOM 4912 C CA . PHE A 1 629 ? -7.108 6.110 -7.705 1.00 94.75 629 PHE A CA 1
ATOM 4913 C C . PHE A 1 629 ? -5.816 6.228 -6.891 1.00 94.75 629 PHE A C 1
ATOM 4915 O O . PHE A 1 629 ? -4.778 6.660 -7.383 1.00 94.75 629 PHE A O 1
ATOM 4922 N N . LEU A 1 630 ? -5.889 5.820 -5.624 1.00 90.75 630 LEU A N 1
ATOM 4923 C CA . LEU A 1 630 ? -4.769 5.709 -4.688 1.00 90.75 630 LEU A CA 1
ATOM 4924 C C . LEU A 1 630 ? -4.147 4.304 -4.747 1.00 90.75 630 LEU A C 1
ATOM 4926 O O . LEU A 1 630 ? -3.832 3.706 -3.720 1.00 90.75 630 LEU A O 1
ATOM 4930 N N . ASN A 1 631 ? -4.029 3.752 -5.955 1.00 91.81 631 ASN A N 1
ATOM 4931 C CA . ASN A 1 631 ? -3.383 2.465 -6.187 1.00 91.81 631 ASN A CA 1
ATOM 4932 C C . ASN A 1 631 ? -1.856 2.600 -6.121 1.00 91.81 631 ASN A C 1
ATOM 4934 O O . ASN A 1 631 ? -1.304 3.696 -6.178 1.00 91.81 631 ASN A O 1
ATOM 4938 N N . THR A 1 632 ? -1.154 1.467 -6.049 1.00 87.50 632 THR A N 1
ATOM 4939 C CA . THR A 1 632 ? 0.310 1.436 -6.217 1.00 87.50 632 THR A CA 1
ATOM 4940 C C . THR A 1 632 ? 0.739 1.549 -7.682 1.00 87.50 632 THR A C 1
ATOM 4942 O O . THR A 1 632 ? 1.786 2.131 -7.970 1.00 87.50 632 THR A O 1
ATOM 4945 N N . LEU A 1 633 ? -0.033 0.951 -8.597 1.00 90.44 633 LEU A N 1
ATOM 4946 C CA . LEU A 1 633 ? -0.012 1.174 -10.046 1.00 90.44 633 LEU A CA 1
ATOM 4947 C C . LEU A 1 633 ? -1.206 0.476 -10.715 1.00 90.44 633 LEU A C 1
ATOM 4949 O O . LEU A 1 633 ? -1.541 -0.651 -10.352 1.00 90.44 633 LEU A O 1
ATOM 4953 N N . ILE A 1 634 ? -1.785 1.086 -11.751 1.00 94.25 634 ILE A N 1
ATOM 4954 C CA . ILE A 1 634 ? -2.895 0.495 -12.519 1.00 94.25 634 ILE A CA 1
ATOM 4955 C C . ILE A 1 634 ? -2.463 -0.733 -13.337 1.00 94.25 634 ILE A C 1
ATOM 4957 O O . ILE A 1 634 ? -3.185 -1.725 -13.437 1.00 94.25 634 ILE A O 1
ATOM 4961 N N . ASN A 1 635 ? -1.251 -0.708 -13.897 1.00 91.06 635 ASN A N 1
ATOM 4962 C CA . ASN A 1 635 ? -0.699 -1.769 -14.742 1.00 91.06 635 ASN A CA 1
ATOM 4963 C C . ASN A 1 635 ? 0.064 -2.830 -13.931 1.00 91.06 635 ASN A C 1
ATOM 4965 O O . ASN A 1 635 ? 1.151 -3.262 -14.311 1.00 91.06 635 ASN A O 1
ATOM 4969 N N . ILE A 1 636 ? -0.518 -3.250 -12.802 1.00 86.25 636 ILE A N 1
ATOM 4970 C CA . ILE A 1 636 ? 0.067 -4.231 -11.874 1.00 86.25 636 ILE A CA 1
ATOM 4971 C C . ILE A 1 636 ? 0.349 -5.585 -12.543 1.00 86.25 636 ILE A C 1
ATOM 4973 O O . ILE A 1 636 ? 1.372 -6.215 -12.272 1.00 86.25 636 ILE A O 1
ATOM 4977 N N . ARG A 1 637 ? -0.549 -6.010 -13.444 1.00 86.19 637 ARG A N 1
ATOM 4978 C CA . ARG A 1 637 ? -0.389 -7.135 -14.375 1.00 86.19 637 ARG A CA 1
ATOM 4979 C C . ARG A 1 637 ? -1.354 -6.996 -15.566 1.00 86.19 637 ARG A C 1
ATOM 4981 O O . ARG A 1 637 ? -2.436 -6.431 -15.379 1.00 86.19 637 ARG A O 1
ATOM 4988 N N . PRO A 1 638 ? -1.011 -7.525 -16.755 1.00 83.00 638 PRO A N 1
ATOM 4989 C CA . PRO A 1 638 ? -1.820 -7.342 -17.964 1.00 83.00 638 PRO A CA 1
ATOM 4990 C C . PRO A 1 638 ? -3.254 -7.882 -17.866 1.00 83.00 638 PRO A C 1
ATOM 4992 O O . PRO A 1 638 ? -4.196 -7.204 -18.260 1.00 83.00 638 PRO A O 1
ATOM 4995 N N . ASP A 1 639 ? -3.435 -9.075 -17.299 1.00 86.00 639 ASP A N 1
ATOM 4996 C CA . ASP A 1 639 ? -4.738 -9.739 -17.169 1.00 86.00 639 ASP A CA 1
ATOM 4997 C C . ASP A 1 639 ? -5.703 -8.970 -16.260 1.00 86.00 639 ASP A C 1
ATOM 4999 O O . ASP A 1 639 ? -6.898 -8.898 -16.535 1.00 86.00 639 ASP A O 1
ATOM 5003 N N . TYR A 1 640 ? -5.185 -8.339 -15.205 1.00 90.81 640 TYR A N 1
ATOM 5004 C CA . TYR A 1 640 ? -6.011 -7.536 -14.310 1.00 90.81 640 TYR A CA 1
ATOM 5005 C C . TYR A 1 640 ? -6.464 -6.228 -14.959 1.00 90.81 640 TYR A C 1
ATOM 5007 O O . TYR A 1 640 ? -7.634 -5.872 -14.845 1.00 90.81 640 TYR A O 1
ATOM 5015 N N . LEU A 1 641 ? -5.561 -5.537 -15.666 1.00 94.88 641 LEU A N 1
ATOM 5016 C CA . LEU A 1 641 ? -5.909 -4.320 -16.401 1.00 94.88 641 LEU A CA 1
ATOM 5017 C C . LEU A 1 641 ? -6.996 -4.610 -17.445 1.00 94.88 641 LEU A C 1
ATOM 5019 O O . LEU A 1 641 ? -7.970 -3.870 -17.520 1.00 94.88 641 LEU A O 1
ATOM 5023 N N . LEU A 1 642 ? -6.873 -5.707 -18.198 1.00 94.31 642 LEU A N 1
ATOM 5024 C CA . LEU A 1 642 ? -7.898 -6.126 -19.158 1.00 94.31 642 LEU A CA 1
ATOM 5025 C C . LEU A 1 642 ? -9.252 -6.378 -18.484 1.00 94.31 642 LEU A C 1
ATOM 5027 O O . LEU A 1 642 ? -10.248 -5.797 -18.908 1.00 94.31 642 LEU A O 1
ATOM 5031 N N . GLY A 1 643 ? -9.281 -7.157 -17.397 1.00 97.12 643 GLY A N 1
ATOM 5032 C CA . GLY A 1 643 ? -10.517 -7.412 -16.650 1.00 97.12 643 GLY A CA 1
ATOM 5033 C C . GLY A 1 643 ? -11.139 -6.143 -16.051 1.00 97.12 643 GLY A C 1
ATOM 5034 O O . GLY A 1 643 ? -12.361 -6.013 -16.005 1.00 97.12 643 GLY A O 1
ATOM 5035 N N . PHE A 1 644 ? -10.315 -5.179 -15.625 1.00 97.81 644 PHE A N 1
ATOM 5036 C CA . PHE A 1 644 ? -10.766 -3.848 -15.209 1.00 97.81 644 PHE A CA 1
ATOM 5037 C C . PHE A 1 644 ? -11.432 -3.080 -16.353 1.00 97.81 644 PHE A C 1
ATOM 5039 O O . PHE A 1 644 ? -12.540 -2.577 -16.173 1.00 97.81 644 PHE A O 1
ATOM 5046 N N . LEU A 1 645 ? -10.812 -3.036 -17.534 1.00 98.00 645 LEU A N 1
ATOM 5047 C CA . LEU A 1 645 ? -11.399 -2.377 -18.703 1.00 98.00 645 LEU A CA 1
ATOM 5048 C C . LEU A 1 645 ? -12.724 -3.026 -19.114 1.00 98.00 645 LEU A C 1
ATOM 5050 O O . LEU A 1 645 ? -13.701 -2.312 -19.312 1.00 98.00 645 LEU A O 1
ATOM 5054 N N . GLU A 1 646 ? -12.789 -4.356 -19.153 1.00 98.25 646 GLU A N 1
ATOM 5055 C CA . GLU A 1 646 ? -14.017 -5.100 -19.463 1.00 98.25 646 GLU A CA 1
ATOM 5056 C C . GLU A 1 646 ? -15.147 -4.787 -18.470 1.00 98.25 646 GLU A C 1
ATOM 5058 O O . GLU A 1 646 ? -16.284 -4.532 -18.871 1.00 98.25 646 GLU A O 1
ATOM 5063 N N . ALA A 1 647 ? -14.845 -4.741 -17.169 1.00 98.31 647 ALA A N 1
ATOM 5064 C CA . ALA A 1 647 ? -15.828 -4.388 -16.148 1.00 98.31 647 ALA A CA 1
ATOM 5065 C C . ALA A 1 647 ? -16.327 -2.940 -16.297 1.00 98.31 647 ALA A C 1
ATOM 5067 O O . ALA A 1 647 ? -17.527 -2.682 -16.172 1.00 98.31 647 ALA A O 1
ATOM 5068 N N . MET A 1 648 ? -15.431 -1.999 -16.605 1.00 98.44 648 MET A N 1
ATOM 5069 C CA . MET A 1 648 ? -15.786 -0.596 -16.836 1.00 98.44 648 MET A CA 1
ATOM 5070 C C . MET A 1 648 ? -16.617 -0.410 -18.116 1.00 98.44 648 MET A C 1
ATOM 5072 O O . MET A 1 648 ? -17.579 0.360 -18.110 1.00 98.44 648 MET A O 1
ATOM 5076 N N . GLU A 1 649 ? -16.302 -1.139 -19.191 1.00 98.12 649 GLU A N 1
ATOM 5077 C CA . GLU A 1 649 ? -17.058 -1.153 -20.455 1.00 98.12 649 GLU A CA 1
ATOM 5078 C C . GLU A 1 649 ? -18.465 -1.732 -20.279 1.00 98.12 649 GLU A C 1
ATOM 5080 O O . GLU A 1 649 ? -19.426 -1.213 -20.858 1.00 98.12 649 GLU A O 1
ATOM 5085 N N . ALA A 1 650 ? -18.586 -2.789 -19.470 1.00 98.00 650 ALA A N 1
ATOM 5086 C CA . ALA A 1 650 ? -19.852 -3.447 -19.178 1.00 98.00 650 ALA A CA 1
ATOM 5087 C C . ALA A 1 650 ? -20.747 -2.593 -18.269 1.00 98.00 650 ALA A C 1
ATOM 5089 O O . ALA A 1 650 ? -21.925 -2.400 -18.568 1.00 98.00 650 ALA A O 1
ATOM 5090 N N . ARG A 1 651 ? -20.202 -2.059 -17.167 1.00 97.88 651 ARG A N 1
ATOM 5091 C CA . ARG A 1 651 ? -20.988 -1.319 -16.164 1.00 97.88 651 ARG A CA 1
ATOM 5092 C C . ARG A 1 651 ? -21.250 0.137 -16.543 1.00 97.88 651 ARG A C 1
ATOM 5094 O O . ARG A 1 651 ? -22.249 0.700 -16.094 1.00 97.88 651 ARG A O 1
ATOM 5101 N N . ARG A 1 652 ? -20.346 0.737 -17.326 1.00 96.50 652 ARG A N 1
ATOM 5102 C CA . ARG A 1 652 ? -20.341 2.147 -17.760 1.00 96.50 652 ARG A CA 1
ATOM 5103 C C . ARG A 1 652 ? -20.636 3.138 -16.625 1.00 96.50 652 ARG A C 1
ATOM 5105 O O . ARG A 1 652 ? -21.632 3.855 -16.694 1.00 96.50 652 ARG A O 1
ATOM 5112 N N . PRO A 1 653 ? -19.770 3.244 -15.598 1.00 95.00 653 PRO A N 1
ATOM 5113 C CA . PRO A 1 653 ? -20.031 4.106 -14.438 1.00 95.00 653 PRO A CA 1
ATOM 5114 C C . PRO A 1 653 ? -20.173 5.601 -14.768 1.00 95.00 653 PRO A C 1
ATOM 5116 O O . PRO A 1 653 ? -20.681 6.370 -13.957 1.00 95.00 653 PRO A O 1
ATOM 5119 N N . GLY A 1 654 ? -19.691 6.036 -15.939 1.00 93.44 654 GLY A N 1
ATOM 5120 C CA . GLY A 1 654 ? -19.755 7.435 -16.367 1.00 93.44 654 GLY A CA 1
ATOM 5121 C C . GLY A 1 654 ? -18.847 8.366 -15.560 1.00 93.44 654 GLY A C 1
ATOM 5122 O O . GLY A 1 654 ? -19.125 9.564 -15.487 1.00 93.44 654 GLY A O 1
ATOM 5123 N N . VAL A 1 655 ? -17.795 7.827 -14.938 1.00 94.38 655 VAL A N 1
ATOM 5124 C CA . VAL A 1 655 ? -16.788 8.582 -14.181 1.00 94.38 655 VAL A CA 1
ATOM 5125 C C . VAL A 1 655 ? -15.491 8.683 -14.973 1.00 94.38 655 VAL A C 1
ATOM 5127 O O . VAL A 1 655 ? -15.078 7.727 -15.629 1.00 94.38 655 VAL A O 1
ATOM 5130 N N . GLU A 1 656 ? -14.842 9.835 -14.887 1.00 95.38 656 GLU A N 1
ATOM 5131 C CA . GLU A 1 656 ? -13.446 9.980 -15.283 1.00 95.38 656 GLU A CA 1
ATOM 5132 C C . GLU A 1 656 ? -12.539 9.536 -14.139 1.00 95.38 656 GLU A C 1
ATOM 5134 O O . GLU A 1 656 ? -12.914 9.622 -12.966 1.00 95.38 656 GLU A O 1
ATOM 5139 N N . TRP A 1 657 ? -11.343 9.063 -14.466 1.00 95.69 657 TRP A N 1
ATOM 5140 C CA . TRP A 1 657 ? -10.397 8.602 -13.468 1.00 95.69 657 TRP A CA 1
ATOM 5141 C C . TRP A 1 657 ? -8.945 8.907 -13.817 1.00 95.69 657 TRP A C 1
ATOM 5143 O O . TRP A 1 657 ? -8.537 8.968 -14.982 1.00 95.69 657 TRP A O 1
ATOM 5153 N N . THR A 1 658 ? -8.175 9.088 -12.750 1.00 94.56 658 THR A N 1
ATOM 5154 C CA . THR A 1 658 ? -6.727 9.287 -12.759 1.00 94.56 658 THR A CA 1
ATOM 5155 C C . THR A 1 658 ? -6.083 8.207 -11.902 1.00 94.56 658 THR A C 1
ATOM 5157 O O . THR A 1 658 ? -6.622 7.867 -10.852 1.00 94.56 658 THR A O 1
ATOM 5160 N N . ASP A 1 659 ? -4.933 7.684 -12.320 1.00 95.62 659 ASP A N 1
ATOM 5161 C CA . ASP A 1 659 ? -4.147 6.731 -11.527 1.00 95.62 659 ASP A CA 1
ATOM 5162 C C . ASP A 1 659 ? -2.646 6.950 -11.747 1.00 95.62 659 ASP A C 1
ATOM 5164 O O . ASP A 1 659 ? -2.221 7.731 -12.601 1.00 95.62 659 ASP A O 1
ATOM 5168 N N . CYS A 1 660 ? -1.827 6.229 -10.999 1.00 94.06 660 CYS A N 1
ATOM 5169 C CA . CYS A 1 660 ? -0.418 6.045 -11.258 1.00 94.06 660 CYS A CA 1
ATOM 5170 C C . CYS A 1 660 ? -0.156 4.790 -12.105 1.00 94.06 660 CYS A C 1
ATOM 5172 O O . CYS A 1 660 ? -0.882 3.795 -12.068 1.00 94.06 660 CYS A O 1
ATOM 5174 N N . ALA A 1 661 ? 0.922 4.831 -12.881 1.00 95.31 661 ALA A N 1
ATOM 5175 C CA . ALA A 1 661 ? 1.349 3.729 -13.722 1.00 95.31 661 ALA A CA 1
ATOM 5176 C C . ALA A 1 661 ? 2.874 3.620 -13.748 1.00 95.31 661 ALA A C 1
ATOM 5178 O O . ALA A 1 661 ? 3.621 4.596 -13.602 1.00 95.31 661 ALA A O 1
ATOM 5179 N N . ARG A 1 662 ? 3.355 2.398 -13.969 1.00 93.25 662 ARG A N 1
ATOM 5180 C CA . ARG A 1 662 ? 4.755 2.157 -14.304 1.00 93.25 662 ARG A CA 1
ATOM 5181 C C . ARG A 1 662 ? 4.923 2.292 -15.818 1.00 93.25 662 ARG A C 1
ATOM 5183 O O . ARG A 1 662 ? 4.196 1.610 -16.535 1.00 93.25 662 ARG A O 1
ATOM 5190 N N . PRO A 1 663 ? 5.882 3.081 -16.328 1.00 94.12 663 PRO A N 1
ATOM 5191 C CA . PRO A 1 663 ? 6.107 3.224 -17.766 1.00 94.12 663 PRO A CA 1
ATOM 5192 C C . PRO A 1 663 ? 6.911 2.033 -18.318 1.00 94.12 663 PRO A C 1
ATOM 5194 O O . PRO A 1 663 ? 7.982 2.198 -18.893 1.00 94.12 663 PRO A O 1
ATOM 5197 N N . SER A 1 664 ? 6.423 0.817 -18.065 1.00 88.81 664 SER A N 1
ATOM 5198 C CA . SER A 1 664 ? 6.918 -0.427 -18.651 1.00 88.81 664 SER A CA 1
ATOM 5199 C C . SER A 1 664 ? 5.868 -1.534 -18.560 1.00 88.81 664 SER A C 1
ATOM 5201 O O . SER A 1 664 ? 5.016 -1.526 -17.667 1.00 88.81 664 SER A O 1
ATOM 5203 N N . GLY A 1 665 ? 5.934 -2.504 -19.475 1.00 82.06 665 GLY A N 1
ATOM 5204 C CA . GLY A 1 665 ? 5.109 -3.720 -19.408 1.00 82.06 665 GLY A CA 1
ATOM 5205 C C . GLY A 1 665 ? 3.600 -3.501 -19.580 1.00 82.06 665 GLY A C 1
ATOM 5206 O O . GLY A 1 665 ? 2.812 -4.347 -19.158 1.00 82.06 665 GLY A O 1
ATOM 5207 N N . ILE A 1 666 ? 3.198 -2.376 -20.177 1.00 89.19 666 ILE A N 1
ATOM 5208 C CA . ILE A 1 666 ? 1.815 -2.085 -20.567 1.00 89.19 666 ILE A CA 1
ATOM 5209 C C . ILE A 1 666 ? 1.669 -2.223 -22.084 1.00 89.19 666 ILE A C 1
ATOM 5211 O O . ILE A 1 666 ? 2.515 -1.751 -22.842 1.00 89.19 666 ILE A O 1
ATOM 5215 N N . ASP A 1 667 ? 0.592 -2.868 -22.526 1.00 90.38 667 ASP A N 1
ATOM 5216 C CA . ASP A 1 667 ? 0.234 -2.914 -23.940 1.00 90.38 667 ASP A CA 1
ATOM 5217 C C . ASP A 1 667 ? -0.359 -1.563 -24.361 1.00 90.38 667 ASP A C 1
ATOM 5219 O O . ASP A 1 667 ? -1.472 -1.200 -23.973 1.00 90.38 667 ASP A O 1
ATOM 5223 N N . VAL A 1 668 ? 0.402 -0.808 -25.155 1.00 95.38 668 VAL A N 1
ATOM 5224 C CA . VAL A 1 668 ? 0.022 0.535 -25.613 1.00 95.38 668 VAL A CA 1
ATOM 5225 C C . VAL A 1 668 ? -1.237 0.539 -26.487 1.00 95.38 668 VAL A C 1
ATOM 5227 O O . VAL A 1 668 ? -1.895 1.574 -26.594 1.00 95.38 668 VAL A O 1
ATOM 5230 N N . SER A 1 669 ? -1.620 -0.605 -27.071 1.00 96.06 669 SER A N 1
ATOM 5231 C CA . SER A 1 669 ? -2.866 -0.732 -27.838 1.00 96.06 669 SER A CA 1
ATOM 5232 C C . SER A 1 669 ? -4.122 -0.603 -26.965 1.00 96.06 669 SER A C 1
ATOM 5234 O O . SER A 1 669 ? -5.211 -0.355 -27.482 1.00 96.06 669 SER A O 1
ATOM 5236 N N . LEU A 1 670 ? -3.980 -0.703 -25.637 1.00 96.88 670 LEU A N 1
ATOM 5237 C CA . LEU A 1 670 ? -5.081 -0.546 -24.688 1.00 96.88 670 LEU A CA 1
ATOM 5238 C C . LEU A 1 670 ? -5.414 0.916 -24.377 1.00 96.88 670 LEU A C 1
ATOM 5240 O O . LEU A 1 670 ? -6.501 1.175 -23.863 1.00 96.88 670 LEU A O 1
ATOM 5244 N N . PHE A 1 671 ? -4.547 1.884 -24.694 1.00 98.50 671 PHE A N 1
ATOM 5245 C CA . PHE A 1 671 ? -4.791 3.285 -24.334 1.00 98.50 671 PHE A CA 1
ATOM 5246 C C . PHE A 1 671 ? -6.090 3.878 -24.906 1.00 98.50 671 PHE A C 1
ATOM 5248 O O . PHE A 1 671 ? -6.802 4.534 -24.143 1.00 98.50 671 PHE A O 1
ATOM 5255 N N . PRO A 1 672 ? -6.491 3.620 -26.168 1.00 98.38 672 PRO A N 1
ATOM 5256 C CA . PRO A 1 672 ? -7.797 4.056 -26.662 1.00 98.38 672 PRO A CA 1
ATOM 5257 C C . PRO A 1 672 ? -8.968 3.496 -25.839 1.00 98.38 672 PRO A C 1
ATOM 5259 O O . PRO A 1 672 ? -9.913 4.226 -25.541 1.00 98.38 672 PRO A O 1
ATOM 5262 N N . ARG A 1 673 ? -8.887 2.228 -25.402 1.00 97.94 673 ARG A N 1
ATOM 5263 C CA . ARG A 1 673 ? -9.894 1.619 -24.512 1.00 97.94 673 ARG A CA 1
ATOM 5264 C C . ARG A 1 673 ? -9.878 2.266 -23.132 1.00 97.94 673 ARG A C 1
ATOM 5266 O O . ARG A 1 673 ? -10.932 2.648 -22.638 1.00 97.94 673 ARG A O 1
ATOM 5273 N N . MET A 1 674 ? -8.694 2.460 -22.543 1.00 98.44 674 MET A N 1
ATOM 5274 C CA . MET A 1 674 ? -8.533 3.167 -21.266 1.00 98.44 674 MET A CA 1
ATOM 5275 C C . MET A 1 674 ? -9.182 4.553 -21.326 1.00 98.44 674 MET A C 1
ATOM 5277 O O . MET A 1 674 ? -9.963 4.904 -20.442 1.00 98.44 674 MET A O 1
ATOM 5281 N N . ARG A 1 675 ? -8.920 5.320 -22.392 1.00 98.12 675 ARG A N 1
ATOM 5282 C CA . ARG A 1 675 ? -9.523 6.639 -22.600 1.00 98.12 675 ARG A CA 1
ATOM 5283 C C . ARG A 1 675 ? -11.045 6.565 -22.711 1.00 98.12 675 ARG A C 1
ATOM 5285 O O . ARG A 1 675 ? -11.727 7.384 -22.091 1.00 98.12 675 ARG A O 1
ATOM 5292 N N . ALA A 1 676 ? -11.566 5.601 -23.473 1.00 97.94 676 ALA A N 1
ATOM 5293 C CA . ALA A 1 676 ? -13.000 5.408 -23.686 1.00 97.94 676 ALA A CA 1
ATOM 5294 C C . ALA A 1 676 ? -13.758 5.076 -22.389 1.00 97.94 676 ALA A C 1
ATOM 5296 O O . ALA A 1 676 ? -14.903 5.496 -22.229 1.00 97.94 676 ALA A O 1
ATOM 5297 N N . VAL A 1 677 ? -13.115 4.386 -21.441 1.00 97.50 677 VAL A N 1
ATOM 5298 C CA . VAL A 1 677 ? -13.694 4.080 -20.119 1.00 97.50 677 VAL A CA 1
ATOM 5299 C C . VAL A 1 677 ? -13.377 5.119 -19.038 1.00 97.50 677 VAL A C 1
ATOM 5301 O O . VAL A 1 677 ? -13.583 4.852 -17.854 1.00 97.50 677 VAL A O 1
ATOM 5304 N N . GLY A 1 678 ? -12.865 6.292 -19.418 1.00 96.38 678 GLY A N 1
ATOM 5305 C CA . GLY A 1 678 ? -12.707 7.432 -18.515 1.00 96.38 678 GLY A CA 1
ATOM 5306 C C . GLY A 1 678 ? -11.287 7.720 -18.025 1.00 96.38 678 GLY A C 1
ATOM 5307 O O . GLY A 1 678 ? -11.137 8.628 -17.216 1.00 96.38 678 GLY A O 1
ATOM 5308 N N . CYS A 1 679 ? -10.242 7.032 -18.502 1.00 97.56 679 CYS A N 1
ATOM 5309 C CA . CYS A 1 679 ? -8.860 7.393 -18.158 1.00 97.56 679 CYS A CA 1
ATOM 5310 C C . CYS A 1 679 ? -8.519 8.771 -18.725 1.00 97.56 679 CYS A C 1
ATOM 5312 O O . CYS A 1 679 ? -8.442 8.928 -19.946 1.00 97.56 679 CYS A O 1
ATOM 5314 N N . VAL A 1 680 ? -8.299 9.761 -17.862 1.00 95.81 680 VAL A N 1
ATOM 5315 C CA . VAL A 1 680 ? -7.966 11.127 -18.302 1.00 95.81 680 VAL A CA 1
ATOM 5316 C C . VAL A 1 680 ? -6.528 11.521 -18.010 1.00 95.81 680 VAL A C 1
ATOM 5318 O O . VAL A 1 680 ? -5.977 12.347 -18.737 1.00 95.81 680 VAL A O 1
ATOM 5321 N N . ASN A 1 681 ? -5.907 10.935 -16.985 1.00 95.12 681 ASN A N 1
ATOM 5322 C CA . ASN A 1 681 ? -4.523 11.209 -16.623 1.00 95.12 681 ASN A CA 1
ATOM 5323 C C . ASN A 1 681 ? -3.844 9.974 -16.025 1.00 95.12 681 ASN A C 1
ATOM 5325 O O . ASN A 1 681 ? -4.447 9.256 -15.226 1.00 95.12 681 ASN A O 1
ATOM 5329 N N . LEU A 1 682 ? -2.575 9.767 -16.373 1.00 97.12 682 LEU A N 1
ATOM 5330 C CA . LEU A 1 682 ? -1.707 8.793 -15.720 1.00 97.12 682 LEU A CA 1
ATOM 5331 C C . LEU A 1 682 ? -0.457 9.479 -15.173 1.00 97.12 682 LEU A C 1
ATOM 5333 O O . LEU A 1 682 ? 0.243 10.195 -15.893 1.00 97.12 682 LEU A O 1
ATOM 5337 N N . THR A 1 683 ? -0.168 9.224 -13.898 1.00 95.69 683 THR A N 1
ATOM 5338 C CA . THR A 1 683 ? 1.075 9.643 -13.250 1.00 95.69 683 THR A CA 1
ATOM 5339 C C . THR A 1 683 ? 2.132 8.560 -13.413 1.00 95.69 683 THR A C 1
ATOM 5341 O O . THR A 1 683 ? 2.025 7.468 -12.853 1.00 95.69 683 THR A O 1
ATOM 5344 N N . TRP A 1 684 ? 3.178 8.859 -14.173 1.00 96.81 684 TRP A N 1
ATOM 5345 C CA . TRP A 1 684 ? 4.226 7.916 -14.534 1.00 96.81 684 TRP A CA 1
ATOM 5346 C C . TRP A 1 684 ? 5.422 8.049 -13.608 1.00 96.81 684 TRP A C 1
ATOM 5348 O O . TRP A 1 684 ? 6.154 9.039 -13.651 1.00 96.81 684 TRP A O 1
ATOM 5358 N N . GLY A 1 685 ? 5.664 7.014 -12.808 1.00 93.94 685 GLY A N 1
ATOM 5359 C CA . GLY A 1 685 ? 6.892 6.912 -12.028 1.00 93.94 685 GLY A CA 1
ATOM 5360 C C . GLY A 1 685 ? 8.077 6.577 -12.929 1.00 93.94 685 GLY A C 1
ATOM 5361 O O . GLY A 1 685 ? 8.430 5.402 -13.042 1.00 93.94 685 GLY A O 1
ATOM 5362 N N . VAL A 1 686 ? 8.699 7.569 -13.566 1.00 94.56 686 VAL A N 1
ATOM 5363 C CA . VAL A 1 686 ? 10.016 7.394 -14.207 1.00 94.56 686 VAL A CA 1
ATOM 5364 C C . VAL A 1 686 ? 11.114 7.515 -13.156 1.00 94.56 686 VAL A C 1
ATOM 5366 O O . VAL A 1 686 ? 12.029 6.696 -13.133 1.00 94.56 686 VAL A O 1
ATOM 5369 N N . ASP A 1 687 ? 10.975 8.474 -12.245 1.00 93.50 687 ASP A N 1
ATOM 5370 C CA . ASP A 1 687 ? 11.841 8.794 -11.106 1.00 93.50 687 ASP A CA 1
ATOM 5371 C C . ASP A 1 687 ? 13.246 9.292 -11.469 1.00 93.50 687 ASP A C 1
ATOM 5373 O O . ASP A 1 687 ? 13.740 10.189 -10.808 1.00 93.50 687 ASP A O 1
ATOM 5377 N N . ALA A 1 688 ? 13.895 8.777 -12.516 1.00 92.31 688 ALA A N 1
ATOM 5378 C CA . ALA A 1 688 ? 15.180 9.295 -12.993 1.00 92.31 688 ALA A CA 1
ATOM 5379 C C . ALA A 1 688 ? 15.350 9.091 -14.502 1.00 92.31 688 ALA A C 1
ATOM 5381 O O . ALA A 1 688 ? 15.041 8.019 -15.020 1.00 92.31 688 ALA A O 1
ATOM 5382 N N . GLY A 1 689 ? 15.912 10.077 -15.204 1.00 93.62 689 GLY A N 1
ATOM 5383 C CA . GLY A 1 689 ? 16.188 9.990 -16.645 1.00 93.62 689 GLY A CA 1
ATOM 5384 C C . GLY A 1 689 ? 17.587 9.463 -16.991 1.00 93.62 689 GLY A C 1
ATOM 5385 O O . GLY A 1 689 ? 18.061 9.709 -18.094 1.00 93.62 689 GLY A O 1
ATOM 5386 N N . SER A 1 690 ? 18.244 8.759 -16.060 1.00 94.69 690 SER A N 1
ATOM 5387 C CA . SER A 1 690 ? 19.546 8.100 -16.250 1.00 94.69 690 SER A CA 1
ATOM 5388 C C . SER A 1 690 ? 19.420 6.584 -16.112 1.00 94.69 690 SER A C 1
ATOM 5390 O O . SER A 1 690 ? 18.918 6.084 -15.101 1.00 94.69 690 SER A O 1
ATOM 5392 N N . ASP A 1 691 ? 19.961 5.838 -17.077 1.00 91.00 691 ASP A N 1
ATOM 5393 C CA . ASP A 1 691 ? 19.987 4.370 -17.041 1.00 91.00 691 ASP A CA 1
ATOM 5394 C C . ASP A 1 691 ? 20.777 3.835 -15.839 1.00 91.00 691 ASP A C 1
ATOM 5396 O O . ASP A 1 691 ? 20.475 2.768 -15.294 1.00 91.00 691 ASP A O 1
ATOM 5400 N N . ARG A 1 692 ? 21.806 4.571 -15.403 1.00 92.56 692 ARG A N 1
ATOM 5401 C CA . ARG A 1 692 ? 22.592 4.212 -14.220 1.00 92.56 692 ARG A CA 1
ATOM 5402 C C . ARG A 1 692 ? 21.733 4.333 -12.966 1.00 92.56 692 ARG A C 1
ATOM 5404 O O . ARG A 1 692 ? 21.687 3.384 -12.185 1.00 92.56 692 ARG A O 1
ATOM 5411 N N . LEU A 1 693 ? 21.007 5.441 -12.808 1.00 91.31 693 LEU A N 1
ATOM 5412 C CA . LEU A 1 693 ? 20.097 5.638 -11.677 1.00 91.31 693 LEU A CA 1
ATOM 5413 C C . LEU A 1 693 ? 18.929 4.645 -11.692 1.00 91.31 693 LEU A C 1
ATOM 5415 O O . LEU A 1 693 ? 18.568 4.135 -10.634 1.00 91.31 693 LEU A O 1
ATOM 5419 N N . GLN A 1 694 ? 18.395 4.278 -12.863 1.00 90.38 694 GLN A N 1
ATOM 5420 C CA . GLN A 1 694 ? 17.383 3.216 -12.982 1.00 90.38 694 GLN A CA 1
ATOM 5421 C C . GLN A 1 694 ? 17.863 1.876 -12.402 1.00 90.38 694 GLN A C 1
ATOM 5423 O O . GLN A 1 694 ? 17.087 1.170 -11.743 1.00 90.38 694 GLN A O 1
ATOM 5428 N N . ARG A 1 695 ? 19.145 1.533 -12.610 1.00 86.31 695 ARG A N 1
ATOM 5429 C CA . ARG A 1 695 ? 19.789 0.350 -12.012 1.00 86.31 695 ARG A CA 1
ATOM 5430 C C . ARG A 1 695 ? 20.024 0.523 -10.513 1.00 86.31 695 ARG A C 1
ATOM 5432 O O . ARG A 1 695 ? 19.671 -0.380 -9.759 1.00 86.31 695 ARG A O 1
ATOM 5439 N N . THR A 1 696 ? 20.542 1.673 -10.074 1.00 83.94 696 THR A N 1
ATOM 5440 C CA . THR A 1 696 ? 20.757 1.982 -8.646 1.00 83.94 696 THR A CA 1
ATOM 5441 C C . THR A 1 696 ? 19.459 1.873 -7.850 1.00 83.94 696 THR A C 1
ATOM 5443 O O . THR A 1 696 ? 19.413 1.233 -6.804 1.00 83.94 696 THR A O 1
ATOM 5446 N N . MET A 1 697 ? 18.365 2.421 -8.379 1.00 86.00 697 MET A N 1
ATOM 5447 C CA . MET A 1 697 ? 17.038 2.332 -7.772 1.00 86.00 697 MET A CA 1
ATOM 5448 C C . MET A 1 697 ? 16.416 0.936 -7.858 1.00 86.00 697 MET A C 1
ATOM 5450 O O . MET A 1 697 ? 15.337 0.729 -7.304 1.00 86.00 697 MET A O 1
ATOM 5454 N N . GLN A 1 698 ? 17.030 -0.010 -8.575 1.00 85.44 698 GLN A N 1
ATOM 5455 C CA . GLN A 1 698 ? 16.457 -1.325 -8.883 1.00 85.44 698 GLN A CA 1
ATOM 5456 C C . GLN A 1 698 ? 15.055 -1.225 -9.505 1.00 85.44 698 GLN A C 1
ATOM 5458 O O . GLN A 1 698 ? 14.203 -2.098 -9.326 1.00 85.44 698 GLN A O 1
ATOM 5463 N N . LYS A 1 699 ? 14.800 -0.127 -10.224 1.00 83.12 699 LYS A N 1
ATOM 5464 C CA . LYS A 1 699 ? 13.541 0.092 -10.926 1.00 83.12 699 LYS A CA 1
ATOM 5465 C C . LYS A 1 699 ? 13.620 -0.535 -12.316 1.00 83.12 699 LYS A C 1
ATOM 5467 O O . LYS A 1 699 ? 12.680 -1.202 -12.734 1.00 83.12 699 LYS A O 1
ATOM 5472 N N . GLY A 1 700 ? 14.762 -0.428 -12.994 1.00 77.62 700 GLY A N 1
ATOM 5473 C CA . GLY A 1 700 ? 14.997 -1.154 -14.245 1.00 77.62 700 GLY A CA 1
ATOM 5474 C C . GLY A 1 700 ? 13.994 -0.804 -15.348 1.00 77.62 700 GLY A C 1
ATOM 5475 O O . GLY A 1 700 ? 13.608 -1.683 -16.115 1.00 77.62 700 GLY A O 1
ATOM 5476 N N . ILE A 1 701 ? 13.536 0.452 -15.393 1.00 88.31 701 ILE A N 1
ATOM 5477 C CA . ILE A 1 701 ? 12.787 0.969 -16.540 1.00 88.31 701 ILE A CA 1
ATOM 5478 C C . ILE A 1 701 ? 13.771 1.222 -17.678 1.00 88.31 701 ILE A C 1
ATOM 5480 O O . ILE A 1 701 ? 14.850 1.776 -17.470 1.00 88.31 701 ILE A O 1
ATOM 5484 N N . ARG A 1 702 ? 13.362 0.823 -18.878 1.00 90.56 702 ARG A N 1
ATOM 5485 C CA . ARG A 1 702 ? 13.999 1.182 -20.137 1.00 90.56 702 ARG A CA 1
ATOM 5486 C C . ARG A 1 702 ? 13.461 2.539 -20.590 1.00 90.56 702 ARG A C 1
ATOM 5488 O O . ARG A 1 702 ? 12.264 2.673 -20.826 1.00 90.56 702 ARG A O 1
ATOM 5495 N N . LEU A 1 703 ? 14.312 3.563 -20.640 1.00 94.25 703 LEU A N 1
ATOM 5496 C CA . LEU A 1 703 ? 13.868 4.945 -20.880 1.00 94.25 703 LEU A CA 1
ATOM 5497 C C . LEU A 1 703 ? 13.342 5.175 -22.308 1.00 94.25 703 LEU A C 1
ATOM 5499 O O . LEU A 1 703 ? 12.464 6.011 -22.505 1.00 94.25 703 LEU A O 1
ATOM 5503 N N . ASP A 1 704 ? 13.840 4.417 -23.283 1.00 92.69 704 ASP A N 1
ATOM 5504 C CA . ASP A 1 704 ? 13.334 4.362 -24.659 1.00 92.69 704 ASP A CA 1
ATOM 5505 C C . ASP A 1 704 ? 11.908 3.786 -24.726 1.00 92.69 704 ASP A C 1
ATOM 5507 O O . ASP A 1 704 ? 11.031 4.362 -25.370 1.00 92.69 704 ASP A O 1
ATOM 5511 N N . GLU A 1 705 ? 11.652 2.691 -24.004 1.00 93.38 705 GLU A N 1
ATOM 5512 C CA . GLU A 1 705 ? 10.311 2.104 -23.867 1.00 93.38 705 GLU A CA 1
ATOM 5513 C C . GLU A 1 705 ? 9.353 3.087 -23.180 1.00 93.38 705 GLU A C 1
ATOM 5515 O O . GLU A 1 705 ? 8.245 3.321 -23.665 1.00 93.38 705 GLU A O 1
ATOM 5520 N N . ALA A 1 706 ? 9.800 3.714 -22.088 1.00 96.69 706 ALA A N 1
ATOM 5521 C CA . ALA A 1 706 ? 9.019 4.706 -21.358 1.00 96.69 706 ALA A CA 1
ATOM 5522 C C . ALA A 1 706 ? 8.615 5.891 -22.249 1.00 96.69 706 ALA A C 1
ATOM 5524 O O . ALA A 1 706 ? 7.464 6.324 -22.211 1.00 96.69 706 ALA A O 1
ATOM 5525 N N . GLU A 1 707 ? 9.531 6.394 -23.082 1.00 97.19 707 GLU A N 1
ATOM 5526 C CA . GLU A 1 707 ? 9.234 7.454 -24.048 1.00 97.19 707 GLU A CA 1
ATOM 5527 C C . GLU A 1 707 ? 8.148 7.022 -25.050 1.00 97.19 707 GLU A C 1
ATOM 5529 O O . GLU A 1 707 ? 7.192 7.768 -25.275 1.00 97.19 707 GLU A O 1
ATOM 5534 N N . GLY A 1 708 ? 8.244 5.809 -25.604 1.00 97.62 708 GLY A N 1
ATOM 5535 C CA . GLY A 1 708 ? 7.225 5.259 -26.504 1.00 97.62 708 GLY A CA 1
ATOM 5536 C C . GLY A 1 708 ? 5.847 5.135 -25.846 1.00 97.62 708 GLY A C 1
ATOM 5537 O O . GLY A 1 708 ? 4.840 5.531 -26.436 1.00 97.62 708 GLY A O 1
ATOM 5538 N N . ILE A 1 709 ? 5.803 4.659 -24.598 1.00 98.25 709 ILE A N 1
ATOM 5539 C CA . ILE A 1 709 ? 4.573 4.531 -23.802 1.00 98.25 709 ILE A CA 1
ATOM 5540 C C . ILE A 1 709 ? 3.918 5.900 -23.578 1.00 98.25 709 ILE A C 1
ATOM 5542 O O . ILE A 1 709 ? 2.719 6.050 -23.814 1.00 98.25 709 ILE A O 1
ATOM 5546 N N . LEU A 1 710 ? 4.695 6.913 -23.178 1.00 98.38 710 LEU A N 1
ATOM 5547 C CA . LEU A 1 710 ? 4.191 8.273 -22.954 1.00 98.38 710 LEU A CA 1
ATOM 5548 C C . LEU A 1 710 ? 3.603 8.878 -24.236 1.00 98.38 710 LEU A C 1
ATOM 5550 O O . LEU A 1 710 ? 2.516 9.459 -24.205 1.00 98.38 710 LEU A O 1
ATOM 5554 N N . ARG A 1 711 ? 4.286 8.707 -25.376 1.00 98.44 711 ARG A N 1
ATOM 5555 C CA . ARG A 1 711 ? 3.794 9.175 -26.683 1.00 98.44 711 ARG A CA 1
ATOM 5556 C C . ARG A 1 711 ? 2.490 8.484 -27.080 1.00 98.44 711 ARG A C 1
ATOM 5558 O O . ARG A 1 711 ? 1.579 9.156 -27.556 1.00 98.44 711 ARG A O 1
ATOM 5565 N N . ALA A 1 712 ? 2.381 7.175 -26.856 1.00 98.50 712 ALA A N 1
ATOM 5566 C CA . ALA A 1 712 ? 1.166 6.424 -27.159 1.00 98.50 712 ALA A CA 1
ATOM 5567 C C . ALA A 1 712 ? -0.018 6.837 -26.266 1.00 98.50 712 ALA A C 1
ATOM 5569 O O . ALA A 1 712 ? -1.119 7.039 -26.776 1.00 98.50 712 ALA A O 1
ATOM 5570 N N . ALA A 1 713 ? 0.210 7.041 -24.963 1.00 98.44 713 ALA A N 1
ATOM 5571 C CA . ALA A 1 713 ? -0.815 7.544 -24.046 1.00 98.44 713 ALA A CA 1
ATOM 5572 C C . ALA A 1 713 ? -1.309 8.940 -24.467 1.00 98.44 713 ALA A C 1
ATOM 5574 O O . ALA A 1 713 ? -2.515 9.167 -24.579 1.00 98.44 713 ALA A O 1
ATOM 5575 N N . HIS A 1 714 ? -0.379 9.841 -24.800 1.00 98.25 714 HIS A N 1
ATOM 5576 C CA . HIS A 1 714 ? -0.702 11.178 -25.296 1.00 98.25 714 HIS A CA 1
ATOM 5577 C C . HIS A 1 714 ? -1.511 11.132 -26.600 1.00 98.25 714 HIS A C 1
ATOM 5579 O O . HIS A 1 714 ? -2.537 11.801 -26.711 1.00 98.25 714 HIS A O 1
ATOM 5585 N N . GLY A 1 715 ? -1.100 10.299 -27.564 1.00 98.25 715 GLY A N 1
ATOM 5586 C CA . GLY A 1 715 ? -1.814 10.112 -28.832 1.00 98.25 715 GLY A CA 1
ATOM 5587 C C . GLY A 1 715 ? -3.230 9.549 -28.669 1.00 98.25 715 GLY A C 1
ATOM 5588 O O . GLY A 1 715 ? -4.104 9.848 -29.478 1.00 98.25 715 GLY A O 1
ATOM 5589 N N . ALA A 1 716 ? -3.488 8.792 -27.599 1.00 98.31 716 ALA A N 1
ATOM 5590 C CA . ALA A 1 716 ? -4.823 8.318 -27.234 1.00 98.31 716 ALA A CA 1
ATOM 5591 C C . ALA A 1 716 ? -5.661 9.358 -26.461 1.00 98.31 716 ALA A C 1
ATOM 5593 O O . ALA A 1 716 ? -6.788 9.062 -26.064 1.00 98.31 716 ALA A O 1
ATOM 5594 N N . GLY A 1 717 ? -5.135 10.563 -26.221 1.00 97.06 717 GLY A N 1
ATOM 5595 C CA . GLY A 1 717 ? -5.819 11.621 -25.476 1.00 97.06 717 GLY A CA 1
ATOM 5596 C C . GLY A 1 717 ? -5.781 11.449 -23.954 1.00 97.06 717 GLY A C 1
ATOM 5597 O O . GLY A 1 717 ? -6.627 12.024 -23.267 1.00 97.06 717 GLY A O 1
ATOM 5598 N N . ILE A 1 718 ? -4.835 10.663 -23.428 1.00 97.81 718 ILE A N 1
ATOM 5599 C CA . ILE A 1 718 ? -4.566 10.532 -21.990 1.00 97.81 718 ILE A CA 1
ATOM 5600 C C . ILE A 1 718 ? -3.465 11.528 -21.614 1.00 97.81 718 ILE A C 1
ATOM 5602 O O . ILE A 1 718 ? -2.406 11.576 -22.243 1.00 97.81 718 ILE A O 1
ATOM 5606 N N . ARG A 1 719 ? -3.706 12.338 -20.579 1.00 96.69 719 ARG A N 1
ATOM 5607 C CA . ARG A 1 719 ? -2.701 13.263 -20.043 1.00 96.69 719 ARG A CA 1
ATOM 5608 C C . ARG A 1 719 ? -1.615 12.484 -19.303 1.00 96.69 719 ARG A C 1
ATOM 5610 O O . ARG A 1 719 ? -1.895 11.501 -18.621 1.00 96.69 719 ARG A O 1
ATOM 5617 N N . ASN A 1 720 ? -0.378 12.952 -19.414 1.00 96.81 720 ASN A N 1
ATOM 5618 C CA . ASN A 1 720 ? 0.754 12.352 -18.717 1.00 96.81 720 ASN A CA 1
ATOM 5619 C C . ASN A 1 720 ? 1.261 13.314 -17.640 1.00 96.81 720 ASN A C 1
ATOM 5621 O O . ASN A 1 720 ? 1.735 14.404 -17.970 1.00 96.81 720 ASN A O 1
ATOM 5625 N N . THR A 1 721 ? 1.223 12.889 -16.379 1.00 95.00 721 THR A N 1
ATOM 5626 C CA . THR A 1 721 ? 1.973 13.529 -15.291 1.00 95.00 721 THR A CA 1
ATOM 5627 C C . THR A 1 721 ? 3.274 12.761 -15.101 1.00 95.00 721 THR A C 1
ATOM 5629 O O . THR A 1 721 ? 3.252 11.561 -14.835 1.00 95.00 721 THR A O 1
ATOM 5632 N N . LEU A 1 722 ? 4.425 13.411 -15.245 1.00 95.44 722 LEU A N 1
ATOM 5633 C CA . LEU A 1 722 ? 5.720 12.750 -15.073 1.00 95.44 722 LEU A CA 1
ATOM 5634 C C . LEU A 1 722 ? 6.231 12.932 -13.642 1.00 95.44 722 LEU A C 1
ATOM 5636 O O . LEU A 1 722 ? 6.396 14.065 -13.199 1.00 95.44 722 LEU A O 1
ATOM 5640 N N . ASN A 1 723 ? 6.530 11.836 -12.946 1.00 93.94 723 ASN A N 1
ATOM 5641 C CA . ASN A 1 723 ? 7.137 11.876 -11.617 1.00 93.94 723 ASN A CA 1
ATOM 5642 C C . ASN A 1 723 ? 8.655 11.625 -11.700 1.00 93.94 723 ASN A C 1
ATOM 5644 O O . ASN A 1 723 ? 9.095 10.646 -12.316 1.00 93.94 723 ASN A O 1
ATOM 5648 N N . LEU A 1 724 ? 9.441 12.525 -11.103 1.00 94.44 724 LEU A N 1
ATOM 5649 C CA . LEU A 1 724 ? 10.901 12.505 -11.033 1.00 94.44 724 LEU A CA 1
ATOM 5650 C C . LEU A 1 724 ? 11.381 12.737 -9.598 1.00 94.44 724 LEU A C 1
ATOM 5652 O O . LEU A 1 724 ? 10.809 13.517 -8.839 1.00 94.44 724 LEU A O 1
ATOM 5656 N N . ILE A 1 725 ? 12.493 12.096 -9.260 1.00 93.00 725 ILE A N 1
ATOM 5657 C CA . ILE A 1 725 ? 13.200 12.225 -7.995 1.00 93.00 725 ILE A CA 1
ATOM 5658 C C . ILE A 1 725 ? 14.593 12.772 -8.299 1.00 93.00 725 ILE A C 1
ATOM 5660 O O . ILE A 1 725 ? 15.351 12.170 -9.057 1.00 93.00 725 ILE A O 1
ATOM 5664 N N . VAL A 1 726 ? 14.940 13.900 -7.688 1.00 92.31 726 VAL A N 1
ATOM 5665 C CA . VAL A 1 726 ? 16.275 14.501 -7.782 1.00 92.31 726 VAL A CA 1
ATOM 5666 C C . VAL A 1 726 ? 17.045 14.306 -6.489 1.00 92.31 726 VAL A C 1
ATOM 5668 O O . VAL A 1 726 ? 16.461 14.253 -5.405 1.00 92.31 726 VAL A O 1
ATOM 5671 N N . GLY A 1 727 ? 18.368 14.213 -6.585 1.00 88.38 727 GLY A N 1
ATOM 5672 C CA . GLY A 1 727 ? 19.204 14.045 -5.403 1.00 88.38 727 GLY A CA 1
ATOM 5673 C C . GLY A 1 727 ? 19.242 12.617 -4.881 1.00 88.38 727 GLY A C 1
ATOM 5674 O O . GLY A 1 727 ? 19.485 12.404 -3.695 1.00 88.38 727 GLY A O 1
ATOM 5675 N N . LEU A 1 728 ? 19.026 11.627 -5.752 1.00 87.50 728 LEU A N 1
ATOM 5676 C CA . LEU A 1 728 ? 19.223 10.230 -5.377 1.00 87.50 728 LEU A CA 1
ATOM 5677 C C . LEU A 1 728 ? 20.653 10.016 -4.840 1.00 87.50 728 LEU A C 1
ATOM 5679 O O . LEU A 1 728 ? 21.600 10.685 -5.283 1.00 87.50 728 LEU A O 1
ATOM 5683 N N . PRO A 1 729 ? 20.846 9.095 -3.885 1.00 79.62 729 PRO A N 1
ATOM 5684 C CA . PRO A 1 729 ? 22.176 8.778 -3.385 1.00 79.62 729 PRO A CA 1
ATOM 5685 C C . PRO A 1 729 ? 23.104 8.311 -4.516 1.00 79.62 729 PRO A C 1
ATOM 5687 O O . PRO A 1 729 ? 22.744 7.443 -5.317 1.00 79.62 729 PRO A O 1
ATOM 5690 N N . GLY A 1 730 ? 24.276 8.938 -4.617 1.00 80.75 730 GLY A N 1
ATOM 5691 C CA . GLY A 1 730 ? 25.252 8.730 -5.679 1.00 80.75 730 GLY A CA 1
ATOM 5692 C C . GLY A 1 730 ? 24.919 9.378 -7.027 1.00 80.75 730 GLY A C 1
ATOM 5693 O O . GLY A 1 730 ? 25.572 9.010 -8.002 1.00 80.75 730 GLY A O 1
ATOM 5694 N N . GLU A 1 731 ? 23.906 10.250 -7.143 1.00 89.88 731 GLU A N 1
ATOM 5695 C CA . GLU A 1 731 ? 23.596 11.027 -8.363 1.00 89.88 731 GLU A CA 1
ATOM 5696 C C . GLU A 1 731 ? 24.768 11.934 -8.764 1.00 89.88 731 GLU A C 1
ATOM 5698 O O . GLU A 1 731 ? 25.270 12.703 -7.946 1.00 89.88 731 GLU A O 1
ATOM 5703 N N . ARG A 1 732 ? 25.180 11.849 -10.035 1.00 90.75 732 ARG A N 1
ATOM 5704 C CA . ARG A 1 732 ? 26.309 12.591 -10.608 1.00 90.75 732 ARG A CA 1
ATOM 5705 C C . ARG A 1 732 ? 25.834 13.587 -11.656 1.00 90.75 732 ARG A C 1
ATOM 5707 O O . ARG A 1 732 ? 24.712 13.490 -12.156 1.00 90.75 732 ARG A O 1
ATOM 5714 N N . GLU A 1 733 ? 26.714 14.500 -12.052 1.00 92.38 733 GLU A N 1
ATOM 5715 C CA . GLU A 1 733 ? 26.394 15.486 -13.086 1.00 92.38 733 GLU A CA 1
ATOM 5716 C C . GLU A 1 733 ? 26.052 14.824 -14.431 1.00 92.38 733 GLU A C 1
ATOM 5718 O O . GLU A 1 733 ? 25.131 15.268 -15.116 1.00 92.38 733 GLU A O 1
ATOM 5723 N N . GLU A 1 734 ? 26.677 13.694 -14.782 1.00 95.56 734 GLU A N 1
ATOM 5724 C CA . GLU A 1 734 ? 26.321 12.946 -15.995 1.00 95.56 734 GLU A CA 1
ATOM 5725 C C . GLU A 1 734 ? 24.876 12.426 -15.948 1.00 95.56 734 GLU A C 1
ATOM 5727 O O . GLU A 1 734 ? 24.178 12.430 -16.964 1.00 95.56 734 GLU A O 1
ATOM 5732 N N . ASP A 1 735 ? 24.389 12.018 -14.772 1.00 95.31 735 ASP A N 1
ATOM 5733 C CA . ASP A 1 735 ? 23.000 11.581 -14.608 1.00 95.31 735 ASP A CA 1
ATOM 5734 C C . ASP A 1 735 ? 22.023 12.753 -14.723 1.00 95.31 735 ASP A C 1
ATOM 5736 O O . ASP A 1 735 ? 20.918 12.593 -15.253 1.00 95.31 735 ASP A O 1
ATOM 5740 N N . ARG A 1 736 ? 22.431 13.940 -14.259 1.00 95.56 736 ARG A N 1
ATOM 5741 C CA . ARG A 1 736 ? 21.660 15.178 -14.405 1.00 95.56 736 ARG A CA 1
ATOM 5742 C C . ARG A 1 736 ? 21.565 15.594 -15.867 1.00 95.56 736 ARG A C 1
ATOM 5744 O O . ARG A 1 736 ? 20.467 15.886 -16.337 1.00 95.56 736 ARG A O 1
ATOM 5751 N N . VAL A 1 737 ? 22.669 15.514 -16.620 1.00 96.56 737 VAL A N 1
ATOM 5752 C CA . VAL A 1 737 ? 22.684 15.724 -18.081 1.00 96.56 737 VAL A CA 1
ATOM 5753 C C . VAL A 1 737 ? 21.717 14.765 -18.778 1.00 96.56 737 VAL A C 1
ATOM 5755 O O . VAL A 1 737 ? 20.881 15.211 -19.565 1.00 96.56 737 VAL A O 1
ATOM 5758 N N . GLN A 1 738 ? 21.773 13.468 -18.463 1.00 96.75 738 GLN A N 1
ATOM 5759 C CA . GLN A 1 738 ? 20.861 12.477 -19.045 1.00 96.75 738 GLN A CA 1
ATOM 5760 C C . GLN A 1 738 ? 19.398 12.751 -18.677 1.00 96.75 738 GLN A C 1
ATOM 5762 O O . GLN A 1 738 ? 18.523 12.688 -19.541 1.00 96.75 738 GLN A O 1
ATOM 5767 N N . THR A 1 739 ? 19.138 13.141 -17.427 1.00 96.19 739 THR A N 1
ATOM 5768 C CA . THR A 1 739 ? 17.792 13.482 -16.952 1.00 96.19 739 THR A CA 1
ATOM 5769 C C . THR A 1 739 ? 17.227 14.704 -17.669 1.00 96.19 739 THR A C 1
ATOM 5771 O O . THR A 1 739 ? 16.077 14.664 -18.108 1.00 96.19 739 THR A O 1
ATOM 5774 N N . ARG A 1 740 ? 18.035 15.750 -17.891 1.00 95.88 740 ARG A N 1
ATOM 5775 C CA . ARG A 1 740 ? 17.649 16.910 -18.713 1.00 95.88 740 ARG A CA 1
ATOM 5776 C C . ARG A 1 740 ? 17.331 16.500 -20.144 1.00 95.88 740 ARG A C 1
ATOM 5778 O O . ARG A 1 740 ? 16.279 16.861 -20.669 1.00 95.88 740 ARG A O 1
ATOM 5785 N N . ALA A 1 741 ? 18.202 15.705 -20.763 1.00 95.94 741 ALA A N 1
ATOM 5786 C CA . ALA A 1 741 ? 18.000 15.230 -22.127 1.00 95.94 741 ALA A CA 1
ATOM 5787 C C . ALA A 1 741 ? 16.718 14.391 -22.260 1.00 95.94 741 ALA A C 1
ATOM 5789 O O . ALA A 1 741 ? 15.960 14.580 -23.210 1.00 95.94 741 ALA A O 1
ATOM 5790 N N . PHE A 1 742 ? 16.447 13.493 -21.308 1.00 96.31 742 PHE A N 1
ATOM 5791 C CA . PHE A 1 742 ? 15.200 12.728 -21.258 1.00 96.31 742 PHE A CA 1
ATOM 5792 C C . PHE A 1 742 ? 13.987 13.653 -21.126 1.00 96.31 742 PHE A C 1
ATOM 5794 O O . PHE A 1 742 ? 13.052 13.546 -21.920 1.00 96.31 742 PHE A O 1
ATOM 5801 N N . LEU A 1 743 ? 14.032 14.604 -20.186 1.00 95.31 743 LEU A N 1
ATOM 5802 C CA . LEU A 1 743 ? 12.950 15.556 -19.956 1.00 95.31 743 LEU A CA 1
ATOM 5803 C C . LEU A 1 743 ? 12.626 16.356 -21.223 1.00 95.31 743 LEU A C 1
ATOM 5805 O O . LEU A 1 743 ? 11.459 16.446 -21.589 1.00 95.31 743 LEU A O 1
ATOM 5809 N N . HIS A 1 744 ? 13.632 16.859 -21.945 1.00 94.62 744 HIS A N 1
ATOM 5810 C CA . HIS A 1 744 ? 13.425 17.564 -23.213 1.00 94.62 744 HIS A CA 1
ATOM 5811 C C . HIS A 1 744 ? 12.726 16.709 -24.282 1.00 94.62 744 HIS A C 1
ATOM 5813 O O . HIS A 1 744 ? 11.880 17.234 -25.006 1.00 94.62 744 HIS A O 1
ATOM 5819 N N . ARG A 1 745 ? 13.028 15.404 -24.373 1.00 95.06 745 ARG A N 1
ATOM 5820 C CA . ARG A 1 745 ? 12.403 14.504 -25.361 1.00 95.06 745 ARG A CA 1
ATOM 5821 C C . ARG A 1 745 ? 10.934 14.222 -25.066 1.00 95.06 745 ARG A C 1
ATOM 5823 O O . ARG A 1 745 ? 10.122 14.201 -25.994 1.00 95.06 745 ARG A O 1
ATOM 5830 N N . VAL A 1 746 ? 10.595 14.011 -23.793 1.00 95.94 746 VAL A N 1
ATOM 5831 C CA . VAL A 1 746 ? 9.222 13.677 -23.373 1.00 95.94 746 VAL A CA 1
ATOM 5832 C C . VAL A 1 746 ? 8.365 14.908 -23.098 1.00 95.94 746 VAL A C 1
ATOM 5834 O O . VAL A 1 746 ? 7.144 14.795 -23.067 1.00 95.94 746 VAL A O 1
ATOM 5837 N N . ARG A 1 747 ? 8.970 16.098 -22.947 1.00 94.38 747 ARG A N 1
ATOM 5838 C CA . ARG A 1 747 ? 8.243 17.334 -22.628 1.00 94.38 747 ARG A CA 1
ATOM 5839 C C . ARG A 1 747 ? 7.015 17.589 -23.511 1.00 94.38 747 ARG A C 1
ATOM 5841 O O . ARG A 1 747 ? 5.965 17.865 -22.946 1.00 94.38 747 ARG A O 1
ATOM 5848 N N . PRO A 1 748 ? 7.085 17.441 -24.849 1.00 94.75 748 PRO A N 1
ATOM 5849 C CA . PRO A 1 748 ? 5.944 17.717 -25.724 1.00 94.75 748 PRO A CA 1
ATOM 5850 C C . PRO A 1 748 ? 4.717 16.820 -25.500 1.00 94.75 748 PRO A C 1
ATOM 5852 O O . PRO A 1 748 ? 3.636 17.161 -25.961 1.00 94.75 748 PRO A O 1
ATOM 5855 N N . VAL A 1 749 ? 4.876 15.671 -24.833 1.00 96.44 749 VAL A N 1
ATOM 5856 C CA . VAL A 1 749 ? 3.793 14.702 -24.591 1.00 96.44 749 VAL A CA 1
ATOM 5857 C C . VAL A 1 749 ? 3.411 14.589 -23.116 1.00 96.44 749 VAL A C 1
ATOM 5859 O O . VAL A 1 749 ? 2.584 13.751 -22.756 1.00 96.44 749 VAL A O 1
ATOM 5862 N N . CYS A 1 750 ? 3.990 15.427 -22.255 1.00 95.06 750 CYS A N 1
ATOM 5863 C CA . CYS A 1 750 ? 3.672 15.494 -20.835 1.00 95.06 750 CYS A CA 1
ATOM 5864 C C . CYS A 1 750 ? 2.846 16.744 -20.536 1.00 95.06 750 CYS A C 1
ATOM 5866 O O . CYS A 1 750 ? 3.127 17.832 -21.027 1.00 95.06 750 CYS A O 1
ATOM 5868 N N . SER A 1 751 ? 1.798 16.568 -19.739 1.00 91.81 751 SER A N 1
ATOM 5869 C CA . SER A 1 751 ? 0.862 17.630 -19.370 1.00 91.81 751 SER A CA 1
ATOM 5870 C C . SER A 1 751 ? 1.179 18.257 -18.017 1.00 91.81 751 SER A C 1
ATOM 5872 O O . SER A 1 751 ? 0.715 19.362 -17.754 1.00 91.81 751 SER A O 1
ATOM 5874 N N . ASP A 1 752 ? 1.902 17.541 -17.154 1.00 90.56 752 ASP A N 1
ATOM 5875 C CA . ASP A 1 752 ? 2.253 17.984 -15.807 1.00 90.56 752 ASP A CA 1
ATOM 5876 C C . ASP A 1 752 ? 3.507 17.252 -15.287 1.00 90.56 752 ASP A C 1
ATOM 5878 O O . ASP A 1 752 ? 3.902 16.213 -15.829 1.00 90.56 752 ASP A O 1
ATOM 5882 N N . TYR A 1 753 ? 4.137 17.788 -14.239 1.00 91.06 753 TYR A N 1
ATOM 5883 C CA . TYR A 1 753 ? 5.386 17.276 -13.675 1.00 91.06 753 TYR A CA 1
ATOM 5884 C C . TYR A 1 753 ? 5.404 17.363 -12.155 1.00 91.06 753 TYR A C 1
ATOM 5886 O O . TYR A 1 753 ? 5.195 18.421 -11.571 1.00 91.06 753 TYR A O 1
ATOM 5894 N N . GLN A 1 754 ? 5.777 16.258 -11.525 1.00 89.81 754 GLN A N 1
ATOM 5895 C CA . GLN A 1 754 ? 6.003 16.152 -10.093 1.00 89.81 754 GLN A CA 1
ATOM 5896 C C . GLN A 1 754 ? 7.485 15.857 -9.874 1.00 89.81 754 GLN A C 1
ATOM 5898 O O . GLN A 1 754 ? 7.956 14.762 -10.166 1.00 89.81 754 GLN A O 1
ATOM 5903 N N . ILE A 1 755 ? 8.247 16.862 -9.440 1.00 90.75 755 ILE A N 1
ATOM 5904 C CA . ILE A 1 755 ? 9.697 16.748 -9.250 1.00 90.75 755 ILE A CA 1
ATOM 5905 C C . ILE A 1 755 ? 9.991 16.889 -7.766 1.00 90.75 755 ILE A C 1
ATOM 5907 O O . ILE A 1 755 ? 9.850 17.974 -7.203 1.00 90.75 755 ILE A O 1
ATOM 5911 N N . HIS A 1 756 ? 10.405 15.795 -7.137 1.00 88.38 756 HIS A N 1
ATOM 5912 C CA . HIS A 1 756 ? 10.622 15.724 -5.699 1.00 88.38 756 HIS A CA 1
ATOM 5913 C C . HIS A 1 756 ? 12.106 15.604 -5.367 1.00 88.38 756 HIS A C 1
ATOM 5915 O O . HIS A 1 756 ? 12.828 14.813 -5.969 1.00 88.38 756 HIS A O 1
ATOM 5921 N N . ALA A 1 757 ? 12.554 16.344 -4.355 1.00 86.50 757 ALA A N 1
ATOM 5922 C CA . ALA A 1 757 ? 13.828 16.052 -3.714 1.00 86.50 757 ALA A CA 1
ATOM 5923 C C . ALA A 1 757 ? 13.738 14.698 -2.995 1.00 86.50 757 ALA A C 1
ATOM 5925 O O . ALA A 1 757 ? 12.763 14.423 -2.287 1.00 86.50 757 ALA A O 1
ATOM 5926 N N . PHE A 1 758 ? 14.749 13.854 -3.188 1.00 84.94 758 PHE A N 1
ATOM 5927 C CA . PHE A 1 758 ? 14.845 12.564 -2.522 1.00 84.94 758 PHE A CA 1
ATOM 5928 C C . PHE A 1 758 ? 14.799 12.736 -1.000 1.00 84.94 758 PHE A C 1
ATOM 5930 O O . PHE A 1 758 ? 15.417 13.638 -0.437 1.00 84.94 758 PHE A O 1
ATOM 5937 N N . ARG A 1 759 ? 14.075 11.841 -0.329 1.00 77.31 759 ARG A N 1
ATOM 5938 C CA . ARG A 1 759 ? 14.061 11.728 1.130 1.00 77.31 759 ARG A CA 1
ATOM 5939 C C . ARG A 1 759 ? 14.274 10.276 1.515 1.00 77.31 759 ARG A C 1
ATOM 5941 O O . ARG A 1 759 ? 13.692 9.377 0.906 1.00 77.31 759 ARG A O 1
ATOM 5948 N N . PHE A 1 760 ? 15.084 10.053 2.542 1.00 73.31 760 PHE A N 1
ATOM 5949 C CA . PHE A 1 760 ? 15.275 8.719 3.090 1.00 73.31 760 PHE A CA 1
ATOM 5950 C C . PHE A 1 760 ? 13.991 8.237 3.762 1.00 73.31 760 PHE A C 1
ATOM 5952 O O . PHE A 1 760 ? 13.436 8.900 4.635 1.00 73.31 760 PHE A O 1
ATOM 5959 N N . LEU A 1 761 ? 13.536 7.057 3.352 1.00 72.94 761 LEU A N 1
ATOM 5960 C CA . LEU A 1 761 ? 12.464 6.334 4.021 1.00 72.94 761 LEU A CA 1
ATOM 5961 C C . LEU A 1 761 ? 13.098 5.166 4.773 1.00 72.94 761 LEU A C 1
ATOM 5963 O O . LEU A 1 761 ? 13.765 4.333 4.165 1.00 72.94 761 LEU A O 1
ATOM 5967 N N . HIS A 1 762 ? 12.878 5.082 6.082 1.00 66.12 762 HIS A N 1
ATOM 5968 C CA . HIS A 1 762 ? 13.511 4.071 6.941 1.00 66.12 762 HIS A CA 1
ATOM 5969 C C . HIS A 1 762 ? 13.138 2.622 6.562 1.00 66.12 762 HIS A C 1
ATOM 5971 O O . HIS A 1 762 ? 13.877 1.665 6.804 1.00 66.12 762 HIS A O 1
ATOM 5977 N N . THR A 1 763 ? 11.985 2.438 5.917 1.00 68.19 763 THR A N 1
ATOM 5978 C CA . THR A 1 763 ? 11.523 1.148 5.391 1.00 68.19 763 THR A CA 1
ATOM 5979 C C . THR A 1 763 ? 12.138 0.791 4.036 1.00 68.19 763 THR A C 1
ATOM 5981 O O . THR A 1 763 ? 12.043 -0.359 3.604 1.00 68.19 763 THR A O 1
ATOM 5984 N N . ALA A 1 764 ? 12.792 1.738 3.360 1.00 73.81 764 ALA A N 1
ATOM 5985 C CA . ALA A 1 764 ? 13.386 1.512 2.055 1.00 73.81 764 ALA A CA 1
ATOM 5986 C C . ALA A 1 764 ? 14.617 0.603 2.139 1.00 73.81 764 ALA A C 1
ATOM 5988 O O . ALA A 1 764 ? 15.427 0.672 3.063 1.00 73.81 764 ALA A O 1
ATOM 5989 N N . THR A 1 765 ? 14.799 -0.231 1.115 1.00 76.75 765 THR A N 1
ATOM 5990 C CA . THR A 1 765 ? 15.943 -1.149 1.003 1.00 76.75 765 THR A CA 1
ATOM 5991 C C . THR A 1 765 ? 17.266 -0.392 1.020 1.00 76.75 765 THR A C 1
ATOM 5993 O O . THR A 1 765 ? 18.241 -0.875 1.589 1.00 76.75 765 THR A O 1
ATOM 5996 N N . LEU A 1 766 ? 17.281 0.800 0.425 1.00 77.81 766 LEU A N 1
ATOM 5997 C CA . LEU A 1 766 ? 18.443 1.671 0.384 1.00 77.81 766 LEU A CA 1
ATOM 5998 C C . LEU A 1 766 ? 18.838 2.186 1.774 1.00 77.81 766 LEU A C 1
ATOM 6000 O O . LEU A 1 766 ? 20.025 2.251 2.064 1.00 77.81 766 LEU A O 1
ATOM 6004 N N . PHE A 1 767 ? 17.870 2.468 2.649 1.00 74.00 767 PHE A N 1
ATOM 6005 C CA . PHE A 1 767 ? 18.149 2.872 4.028 1.00 74.00 767 PHE A CA 1
ATOM 6006 C C . PHE A 1 767 ? 18.534 1.680 4.915 1.00 74.00 767 PHE A C 1
ATOM 6008 O O . PHE A 1 767 ? 19.445 1.780 5.725 1.00 74.00 767 PHE A O 1
ATOM 6015 N N . ARG A 1 768 ? 17.884 0.519 4.740 1.00 70.69 768 ARG A N 1
ATOM 6016 C CA . ARG A 1 768 ? 18.168 -0.698 5.531 1.00 70.69 768 ARG A CA 1
ATOM 6017 C C . ARG A 1 768 ? 19.509 -1.353 5.197 1.00 70.69 768 ARG A C 1
ATOM 6019 O O . ARG A 1 768 ? 20.066 -2.085 6.013 1.00 70.69 768 ARG A O 1
ATOM 6026 N N . HIS A 1 769 ? 20.011 -1.141 3.984 1.00 75.12 769 HIS A N 1
ATOM 6027 C CA . HIS A 1 769 ? 21.265 -1.721 3.509 1.00 75.12 769 HIS A CA 1
ATOM 6028 C C . HIS A 1 769 ? 22.138 -0.665 2.818 1.00 75.12 769 HIS A C 1
ATOM 6030 O O . HIS A 1 769 ? 22.475 -0.834 1.644 1.00 75.12 769 HIS A O 1
ATOM 6036 N N . PRO A 1 770 ? 22.524 0.407 3.530 1.00 72.19 770 PRO A N 1
ATOM 6037 C CA . PRO A 1 770 ? 23.140 1.591 2.932 1.00 72.19 770 PRO A CA 1
ATOM 6038 C C . PRO A 1 770 ? 24.466 1.253 2.240 1.00 72.19 770 PRO A C 1
ATOM 6040 O O . PRO A 1 770 ? 24.719 1.701 1.122 1.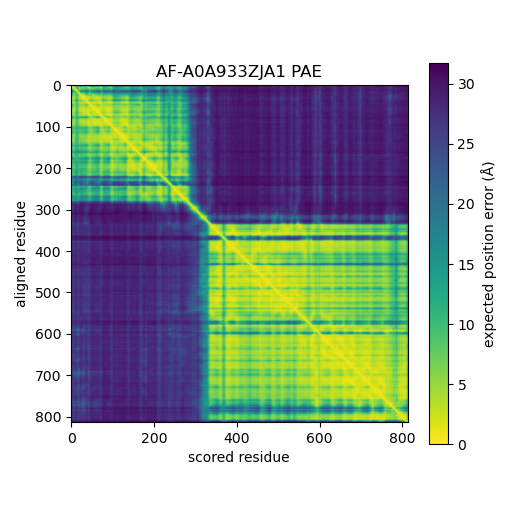00 72.19 770 PRO A O 1
ATOM 6043 N N . SER A 1 771 ? 25.247 0.330 2.807 1.00 74.50 771 SER A N 1
ATOM 6044 C CA . SER A 1 771 ? 26.521 -0.119 2.235 1.00 74.50 771 SER A CA 1
ATOM 6045 C C . SER A 1 771 ? 26.388 -0.769 0.853 1.00 74.50 771 SER A C 1
ATOM 6047 O O . SER A 1 771 ? 27.288 -0.623 0.030 1.00 74.50 771 SER A O 1
ATOM 6049 N N . ARG A 1 772 ? 25.252 -1.416 0.535 1.00 76.31 772 ARG A N 1
ATOM 6050 C CA . ARG A 1 772 ? 24.994 -1.978 -0.811 1.00 76.31 772 ARG A CA 1
ATOM 6051 C C . ARG A 1 772 ? 24.884 -0.903 -1.890 1.00 76.31 772 ARG A C 1
ATOM 6053 O O . ARG A 1 772 ? 25.021 -1.214 -3.068 1.00 76.31 772 ARG A O 1
ATOM 6060 N N . PHE A 1 773 ? 24.612 0.332 -1.485 1.00 72.31 773 PHE A N 1
ATOM 6061 C CA . PHE A 1 773 ? 24.438 1.483 -2.364 1.00 72.31 773 PHE A CA 1
ATOM 6062 C C . PHE A 1 773 ? 25.580 2.496 -2.211 1.00 72.31 773 PHE A C 1
ATOM 6064 O O . PHE A 1 773 ? 25.471 3.609 -2.713 1.00 72.31 773 PHE A O 1
ATOM 6071 N N . GLY A 1 774 ? 26.678 2.115 -1.543 1.00 70.19 774 GLY A N 1
ATOM 6072 C CA . GLY A 1 774 ? 27.818 3.004 -1.315 1.00 70.19 774 GLY A CA 1
ATOM 6073 C C . GLY A 1 774 ? 27.556 4.079 -0.257 1.00 70.19 774 GLY A C 1
ATOM 6074 O O . GLY A 1 774 ? 28.179 5.137 -0.311 1.00 70.19 774 GLY A O 1
ATOM 6075 N N . LEU A 1 775 ? 26.635 3.823 0.678 1.00 74.75 775 LEU A N 1
ATOM 6076 C CA . LEU A 1 775 ? 26.216 4.772 1.707 1.00 74.75 775 LEU A CA 1
ATOM 6077 C C . LEU A 1 775 ? 26.576 4.302 3.122 1.00 74.75 775 LEU A C 1
ATOM 6079 O O . LEU A 1 775 ? 26.677 3.103 3.391 1.00 74.75 775 LEU A O 1
ATOM 6083 N N . VAL A 1 776 ? 26.694 5.255 4.043 1.00 69.25 776 VAL A N 1
ATOM 6084 C CA . VAL A 1 776 ? 26.842 5.050 5.491 1.00 69.25 776 VAL A CA 1
ATOM 6085 C C . VAL A 1 776 ? 25.606 5.599 6.191 1.00 69.25 776 VAL A C 1
ATOM 6087 O O . VAL A 1 776 ? 25.223 6.739 5.947 1.00 69.25 776 VAL A O 1
ATOM 6090 N N . ALA A 1 777 ? 24.978 4.806 7.062 1.00 63.31 777 ALA A N 1
ATOM 6091 C CA . ALA A 1 777 ? 23.869 5.284 7.888 1.00 63.31 777 ALA A CA 1
ATOM 6092 C C . ALA A 1 777 ? 24.341 6.347 8.895 1.00 63.31 777 ALA A C 1
ATOM 6094 O O . ALA A 1 777 ? 25.416 6.223 9.482 1.00 63.31 777 ALA A O 1
ATOM 6095 N N . ARG A 1 778 ? 23.508 7.364 9.116 1.00 65.38 778 ARG A N 1
ATOM 6096 C CA . ARG A 1 778 ? 23.675 8.434 10.111 1.00 65.38 778 ARG A CA 1
ATOM 6097 C C . ARG A 1 778 ? 22.385 8.607 10.911 1.00 65.38 778 ARG A C 1
ATOM 6099 O O . ARG A 1 778 ? 21.347 8.100 10.500 1.00 65.38 778 ARG A O 1
ATOM 6106 N N . ASP A 1 779 ? 22.430 9.386 11.989 1.00 50.69 779 ASP A N 1
ATOM 6107 C CA . ASP A 1 779 ? 21.288 9.671 12.879 1.00 50.69 779 ASP A CA 1
ATOM 6108 C C . ASP A 1 779 ? 20.062 10.302 12.181 1.00 50.69 779 ASP A C 1
ATOM 6110 O O . ASP A 1 779 ? 18.969 10.251 12.733 1.00 50.69 779 ASP A O 1
ATOM 6114 N N . GLN A 1 780 ? 20.208 10.913 10.994 1.00 49.88 780 GLN A N 1
ATOM 6115 C CA . GLN A 1 780 ? 19.097 11.545 10.252 1.00 49.88 780 GLN A CA 1
ATOM 6116 C C . GLN A 1 780 ? 19.044 11.183 8.752 1.00 49.88 780 GLN A C 1
ATOM 6118 O O . GLN A 1 780 ? 18.328 11.821 7.980 1.00 49.88 780 GLN A O 1
ATOM 6123 N N . GLY A 1 781 ? 19.777 10.157 8.301 1.00 57.88 781 GLY A N 1
ATOM 6124 C CA . GLY A 1 781 ? 19.816 9.794 6.880 1.00 57.88 781 GLY A CA 1
ATOM 6125 C C . GLY A 1 781 ? 20.943 8.831 6.518 1.00 57.88 781 GLY A C 1
ATOM 6126 O O . GLY A 1 781 ? 21.346 7.994 7.326 1.00 57.88 781 GLY A O 1
ATOM 6127 N N . CYS A 1 782 ? 21.453 8.936 5.290 1.00 54.53 782 CYS A N 1
ATOM 6128 C CA . CYS A 1 782 ? 22.686 8.264 4.887 1.00 54.53 782 CYS A CA 1
ATOM 6129 C C . CYS A 1 782 ? 23.593 9.208 4.086 1.00 54.53 782 CYS A C 1
ATOM 6131 O O . CYS A 1 782 ? 23.105 9.940 3.227 1.00 54.53 782 CYS A O 1
ATOM 6133 N N . ASP A 1 783 ? 24.901 9.125 4.326 1.00 63.16 783 ASP A N 1
ATOM 6134 C CA . ASP A 1 783 ? 25.937 9.829 3.558 1.00 63.16 783 ASP A CA 1
ATOM 6135 C C . ASP A 1 783 ? 26.591 8.897 2.538 1.00 63.16 783 ASP A C 1
ATOM 6137 O O . ASP A 1 783 ? 26.552 7.677 2.693 1.00 63.16 783 ASP A O 1
ATOM 6141 N N . GLU A 1 784 ? 27.248 9.448 1.522 1.00 57.94 784 GLU A N 1
ATOM 6142 C CA . GLU A 1 784 ? 28.083 8.671 0.603 1.00 57.94 784 GLU A CA 1
ATOM 6143 C C . GLU A 1 784 ? 29.432 8.316 1.248 1.00 57.94 784 GLU A C 1
ATOM 6145 O O . GLU A 1 784 ? 30.080 9.160 1.858 1.00 57.94 784 GLU A O 1
ATOM 6150 N N . ILE A 1 785 ? 29.892 7.066 1.095 1.00 54.28 785 ILE A N 1
ATOM 6151 C CA . ILE A 1 785 ? 31.146 6.569 1.708 1.00 54.28 785 ILE A CA 1
ATOM 6152 C C . ILE A 1 785 ? 32.382 7.367 1.246 1.00 54.28 785 ILE A C 1
ATOM 6154 O O . ILE A 1 785 ? 33.386 7.432 1.952 1.00 54.28 785 ILE A O 1
ATOM 6158 N N . SER A 1 786 ? 32.338 7.954 0.051 1.00 56.94 786 SER A N 1
ATOM 6159 C CA . SER A 1 786 ? 33.457 8.702 -0.543 1.00 56.94 786 SER A CA 1
ATOM 6160 C C . SER A 1 786 ? 32.985 9.974 -1.257 1.00 56.94 786 SER A C 1
ATOM 6162 O O . SER A 1 786 ? 33.584 10.376 -2.252 1.00 56.94 786 SER A O 1
ATOM 6164 N N . GLY A 1 787 ? 31.885 10.567 -0.787 1.00 60.62 787 GLY A N 1
ATOM 6165 C CA . GLY A 1 787 ? 31.235 11.730 -1.397 1.00 60.62 787 GLY A CA 1
ATOM 6166 C C . GLY A 1 787 ? 30.806 12.780 -0.364 1.00 60.62 787 GLY A C 1
ATOM 6167 O O . GLY A 1 787 ? 31.088 12.608 0.823 1.00 60.62 787 GLY A O 1
ATOM 6168 N N . PRO A 1 788 ? 30.150 13.869 -0.808 1.00 61.94 788 PRO A N 1
ATOM 6169 C CA . PRO A 1 788 ? 29.639 14.906 0.085 1.00 61.94 788 PRO A CA 1
ATOM 6170 C C . PRO A 1 788 ? 28.557 14.357 1.026 1.00 61.94 788 PRO A C 1
ATOM 6172 O O . PRO A 1 788 ? 27.838 13.409 0.686 1.00 61.94 788 PRO A O 1
ATOM 6175 N N . THR A 1 789 ? 28.427 14.969 2.202 1.00 72.25 789 THR A N 1
ATOM 6176 C CA . THR A 1 789 ? 27.377 14.639 3.174 1.00 72.25 789 THR A CA 1
ATOM 6177 C C . THR A 1 789 ? 25.990 14.963 2.618 1.00 72.25 789 THR A C 1
ATOM 6179 O O . THR A 1 789 ? 25.827 15.749 1.678 1.00 72.25 789 THR A O 1
ATOM 6182 N N . TRP A 1 790 ? 24.945 14.369 3.196 1.00 71.19 790 TRP A N 1
ATOM 6183 C CA . TRP A 1 790 ? 23.567 14.661 2.788 1.00 71.19 790 TRP A CA 1
ATOM 6184 C C . TRP A 1 790 ? 23.198 16.150 2.930 1.00 71.19 790 TRP A C 1
ATOM 6186 O O . TRP A 1 790 ? 22.442 16.688 2.114 1.00 71.19 790 TRP A O 1
ATOM 6196 N N . GLU A 1 791 ? 23.754 16.813 3.945 1.00 73.25 791 GLU A N 1
ATOM 6197 C CA . GLU A 1 791 ? 23.580 18.241 4.220 1.00 73.25 791 GLU A CA 1
ATOM 6198 C C . GLU A 1 791 ? 24.257 19.098 3.143 1.00 73.25 791 GLU A C 1
ATOM 6200 O O . GLU A 1 791 ? 23.612 19.970 2.560 1.00 73.25 791 GLU A O 1
ATOM 6205 N N . GLU A 1 792 ? 25.503 18.776 2.781 1.00 77.06 792 GLU A N 1
ATOM 6206 C CA . GLU A 1 792 ? 26.257 19.452 1.711 1.00 77.06 792 GLU A CA 1
ATOM 6207 C C . GLU A 1 792 ? 25.570 19.340 0.340 1.00 77.06 792 GLU A C 1
ATOM 6209 O O . GLU A 1 792 ? 25.730 20.201 -0.528 1.00 77.06 792 GLU A O 1
ATOM 6214 N N . ARG A 1 793 ? 24.765 18.292 0.125 1.00 78.50 793 ARG A N 1
ATOM 6215 C CA . ARG A 1 793 ? 24.032 18.095 -1.132 1.00 78.50 793 ARG A CA 1
ATOM 6216 C C . ARG A 1 793 ? 22.738 18.905 -1.235 1.00 78.50 793 ARG A C 1
ATOM 6218 O O . ARG A 1 793 ? 22.267 19.082 -2.360 1.00 78.50 793 ARG A O 1
ATOM 6225 N N . GLN A 1 794 ? 22.160 19.404 -0.137 1.00 80.38 794 GLN A N 1
ATOM 6226 C CA . GLN A 1 794 ? 20.818 20.015 -0.148 1.00 80.38 794 GLN A CA 1
ATOM 6227 C C . GLN A 1 794 ? 20.697 21.182 -1.131 1.00 80.38 794 GLN A C 1
ATOM 6229 O O . GLN A 1 794 ? 19.758 21.222 -1.928 1.00 80.38 794 GLN A O 1
ATOM 6234 N N . GLU A 1 795 ? 21.669 22.097 -1.131 1.00 84.62 795 GLU A N 1
ATOM 6235 C CA . GLU A 1 795 ? 21.666 23.256 -2.031 1.00 84.62 795 GLU A CA 1
ATOM 6236 C C . GLU A 1 795 ? 21.745 22.832 -3.501 1.00 84.62 795 GLU A C 1
ATOM 6238 O O . GLU A 1 795 ? 20.990 23.324 -4.340 1.00 84.62 795 GLU A O 1
ATOM 6243 N N . SER A 1 796 ? 22.604 21.855 -3.809 1.00 86.44 796 SER A N 1
ATOM 6244 C CA . SER A 1 796 ? 22.750 21.306 -5.160 1.00 86.44 796 SER A CA 1
ATOM 6245 C C . SER A 1 796 ? 21.472 20.607 -5.640 1.00 86.44 796 SER A C 1
ATOM 6247 O O . SER A 1 796 ? 21.083 20.748 -6.800 1.00 86.44 796 SER A O 1
ATOM 6249 N N . ILE A 1 797 ? 20.798 19.865 -4.754 1.00 88.56 797 ILE A N 1
ATOM 6250 C CA . ILE A 1 797 ? 19.529 19.185 -5.047 1.00 88.56 797 ILE A CA 1
ATOM 6251 C C . ILE A 1 797 ? 18.429 20.214 -5.315 1.00 88.56 797 ILE A C 1
ATOM 6253 O O . ILE A 1 797 ? 17.728 20.103 -6.320 1.00 88.56 797 ILE A O 1
ATOM 6257 N N . ALA A 1 798 ? 18.305 21.233 -4.462 1.00 87.31 798 ALA A N 1
ATOM 6258 C CA . ALA A 1 798 ? 17.323 22.301 -4.625 1.00 87.31 798 ALA A CA 1
ATOM 6259 C C . ALA A 1 798 ? 17.558 23.105 -5.917 1.00 87.31 798 ALA A C 1
ATOM 6261 O O . ALA A 1 798 ? 16.608 23.406 -6.645 1.00 87.31 798 ALA A O 1
ATOM 6262 N N . ALA A 1 799 ? 18.820 23.406 -6.243 1.00 89.19 799 ALA A N 1
ATOM 6263 C CA . ALA A 1 799 ? 19.189 24.069 -7.490 1.00 89.19 799 ALA A CA 1
ATOM 6264 C C . ALA A 1 799 ? 18.785 23.235 -8.715 1.00 89.19 799 ALA A C 1
ATOM 6266 O O . ALA A 1 799 ? 18.139 23.758 -9.625 1.00 89.19 799 ALA A O 1
ATOM 6267 N N . PHE A 1 800 ? 19.082 21.932 -8.712 1.00 92.75 800 PHE A N 1
ATOM 6268 C CA . PHE A 1 800 ? 18.719 21.042 -9.815 1.00 92.75 800 PHE A CA 1
ATOM 6269 C C . PHE A 1 800 ? 17.200 20.842 -9.932 1.00 92.75 800 PHE A C 1
ATOM 6271 O O . PHE A 1 800 ? 16.650 20.869 -11.032 1.00 92.75 800 PHE A O 1
ATOM 6278 N N . GLN A 1 801 ? 16.485 20.729 -8.809 1.00 92.38 801 GLN A N 1
ATOM 6279 C CA . GLN A 1 801 ? 15.020 20.693 -8.796 1.00 92.38 801 GLN A CA 1
ATOM 6280 C C . GLN A 1 801 ? 14.431 21.936 -9.477 1.00 92.38 801 GLN A C 1
ATOM 6282 O O . GLN A 1 801 ? 13.561 21.823 -10.343 1.00 92.38 801 GLN A O 1
ATOM 6287 N N . LYS A 1 802 ? 14.931 23.125 -9.115 1.00 90.06 802 LYS A N 1
ATOM 6288 C CA . LYS A 1 802 ? 14.505 24.406 -9.693 1.00 90.06 802 LYS A CA 1
ATOM 6289 C C . LYS A 1 802 ? 14.821 24.491 -11.186 1.00 90.06 802 LYS A C 1
ATOM 6291 O O . LYS A 1 802 ? 13.999 25.000 -11.945 1.00 90.06 802 LYS A O 1
ATOM 6296 N N . GLU A 1 803 ? 15.974 23.978 -11.609 1.00 92.38 803 GLU A N 1
ATOM 6297 C CA . GLU A 1 803 ? 16.357 23.889 -13.020 1.00 92.38 803 GLU A CA 1
ATOM 6298 C C . GLU A 1 803 ? 15.365 23.028 -13.817 1.00 92.38 803 GLU A C 1
ATOM 6300 O O . GLU A 1 803 ? 14.821 23.489 -14.823 1.00 92.38 803 GLU A O 1
ATOM 6305 N N . LEU A 1 804 ? 15.060 21.810 -13.353 1.00 91.00 804 LEU A N 1
ATOM 6306 C CA . LEU A 1 804 ? 14.103 20.945 -14.046 1.00 91.00 804 LEU A CA 1
ATOM 6307 C C . LEU A 1 804 ? 12.706 21.580 -14.107 1.00 91.00 804 LEU A C 1
ATOM 6309 O O . LEU A 1 804 ? 12.066 21.539 -15.155 1.00 91.00 804 LEU A O 1
ATOM 6313 N N . LEU A 1 805 ? 12.258 22.232 -13.029 1.00 89.12 805 LEU A N 1
ATOM 6314 C CA . LEU A 1 805 ? 11.001 22.990 -13.017 1.00 89.12 805 LEU A CA 1
ATOM 6315 C C . LEU A 1 805 ? 11.002 24.175 -13.999 1.00 89.12 805 LEU A C 1
ATOM 6317 O O . LEU A 1 805 ? 9.948 24.562 -14.499 1.00 89.12 805 LEU A O 1
ATOM 6321 N N . ALA A 1 806 ? 12.156 24.773 -14.301 1.00 88.56 806 ALA A N 1
ATOM 6322 C CA . ALA A 1 806 ? 12.252 25.802 -15.333 1.00 88.56 806 ALA A CA 1
ATOM 6323 C C . ALA A 1 806 ? 12.115 25.197 -16.741 1.00 88.56 806 ALA A C 1
ATOM 6325 O O . ALA A 1 806 ? 11.396 25.746 -17.577 1.00 88.56 806 ALA A O 1
ATOM 6326 N N . ILE A 1 807 ? 12.727 24.032 -16.991 1.00 87.69 807 ILE A N 1
ATOM 6327 C CA . ILE A 1 807 ? 12.628 23.308 -18.274 1.00 87.69 807 ILE A CA 1
ATOM 6328 C C . ILE A 1 807 ? 11.176 22.937 -18.602 1.00 87.69 807 ILE A C 1
ATOM 6330 O O . ILE A 1 807 ? 10.770 23.018 -19.769 1.00 87.69 807 ILE A O 1
ATOM 6334 N N . THR A 1 808 ? 10.398 22.541 -17.589 1.00 86.12 808 THR A N 1
ATOM 6335 C CA . THR A 1 808 ? 8.982 22.178 -17.752 1.00 86.12 808 THR A CA 1
ATOM 6336 C C . THR A 1 808 ? 8.095 23.389 -18.042 1.00 86.12 808 THR A C 1
ATOM 6338 O O . THR A 1 808 ? 7.112 23.251 -18.763 1.00 86.12 808 THR A O 1
ATOM 6341 N N . ARG A 1 809 ? 8.462 24.585 -17.556 1.00 80.94 809 ARG A N 1
ATOM 6342 C CA . ARG A 1 809 ? 7.722 25.842 -17.782 1.00 80.94 809 ARG A CA 1
ATOM 6343 C C . ARG A 1 809 ? 8.086 26.550 -19.089 1.00 80.94 809 ARG A C 1
ATOM 6345 O O . ARG A 1 809 ? 7.233 27.205 -19.675 1.00 80.94 809 ARG A O 1
ATOM 6352 N N . ALA A 1 810 ? 9.319 26.402 -19.576 1.00 62.53 810 ALA A N 1
ATOM 6353 C CA . ALA A 1 810 ? 9.868 27.121 -20.736 1.00 62.53 810 ALA A CA 1
ATOM 6354 C C . ALA A 1 810 ? 9.287 26.708 -22.114 1.00 62.53 810 ALA A C 1
ATOM 6356 O O . ALA A 1 810 ? 9.947 26.860 -23.140 1.00 62.53 810 ALA A O 1
ATOM 6357 N N . GLY A 1 811 ? 8.077 26.147 -22.160 1.00 48.81 811 GLY A N 1
ATOM 6358 C CA . GLY A 1 811 ? 7.397 25.737 -23.394 1.00 48.81 811 GLY A CA 1
ATOM 6359 C C . GLY A 1 811 ? 5.869 25.834 -23.357 1.00 48.81 811 GLY A C 1
ATOM 6360 O O . GLY A 1 811 ? 5.238 25.329 -24.279 1.00 48.81 811 GLY A O 1
ATOM 6361 N N . GLY A 1 812 ? 5.282 26.438 -22.316 1.00 39.06 812 GLY A N 1
ATOM 6362 C CA . GLY A 1 812 ? 3.847 26.727 -22.253 1.00 39.06 812 GLY A CA 1
ATOM 6363 C C . GLY A 1 812 ? 3.547 28.082 -22.887 1.00 39.06 812 GLY A C 1
ATOM 6364 O O . GLY A 1 812 ? 3.645 29.101 -22.206 1.00 39.06 812 GLY A O 1
ATOM 6365 N N . GLY A 1 813 ? 3.252 28.073 -24.187 1.00 29.25 813 GLY A N 1
ATOM 6366 C CA . GLY A 1 813 ? 2.563 29.154 -24.894 1.00 29.25 813 GLY A CA 1
ATOM 6367 C C . GLY A 1 813 ? 1.087 28.826 -25.031 1.00 29.25 813 GLY A C 1
ATOM 6368 O O . GLY A 1 813 ? 0.792 27.624 -25.227 1.00 29.25 813 GLY A O 1
#

Secondary structure (DSSP, 8-state):
------EEE-TT-TT-TTSEE-SSHHHHHHHHHHHTTT-SEEEEEETTGGG-TTHHHHHHHHHHTT-SEEEEEES--TT--HHHHHHHHHTT--EEEEEE--SSHHHHHHHHT-TTHHHHHHHHHHHHHHTT-EEEEEEEE-TTSTT-HHHHHHHHHHH-TT--EEEEEE-PBP-SS-TT-B---HHHHHHHHHHHHHHHHHTT-EEEE-TTS---GGGT-S-HHHHTTTT--PPPSS---TT-BPPGGGGG-TTTTT---B-HHHHHH-HHHHHHHHHGGG---------SSSHHHHHHTT------PPPP---HHHHHHHHHHS-----TT-PPEEE-HHHHHT----GGGS--EEEEEPP---TT-SS-TTSS--HHHHHHHHHHHHTT--EEEEEHHHHHHH-TTS-HHHHHHHT-HHHHHHHHTT-S--HHHHHHHHHHHHT---TT-EEEEE--SHHHHHHHHHHHHHHHHHSS-EEEEESTT-TT-HHHHHH-TT--EEE-S--HHHHHHHHHHHTTSS-GGG-TTEEEEETTEEEEPPPEEE-GGGPPP---TT--GGGS-GGGSGGGPPEEEE--EESBS---TT---SSBT--EE--HHHHHHHHHHHHHHH---EEEE--S-TTS-HHHHHHHHHHHHHH----EEEEEE-SSS--GGGHHHHHHTTEEEEEEEEE-S-HHHHHHTT----HHHHHHHHHHHHHTT-EEEEEEEES-TT--HHHHHHHHHHHHHHGGG-SEEEEEE----TTSHHHHSGGGGTEEEETTEEEETTS--HHHHHHHHHHHHHHHHHHHHTT--

Mean predicted aligned error: 18.02 Å

Solvent-accessible surface area (backbone atoms only — not comparable to full-atom values): 44831 Å² total; per-residue (Å²): 133,67,56,19,46,41,66,40,27,51,72,87,65,86,84,54,98,61,50,61,70,24,81,47,54,71,50,42,47,61,54,51,62,72,36,53,93,63,35,38,29,37,34,42,38,30,79,56,35,86,75,43,86,48,46,49,56,44,27,38,49,45,41,73,64,64,40,80,38,33,32,38,34,27,78,55,50,86,84,44,41,58,72,51,39,45,48,38,45,76,16,43,34,46,30,42,33,36,69,46,65,44,52,46,52,73,58,33,13,62,69,74,70,35,84,68,47,40,60,49,42,53,52,23,52,51,26,37,51,74,69,71,34,45,65,38,40,28,45,40,50,21,60,88,34,66,78,36,50,37,49,26,52,51,40,43,50,75,76,43,73,83,56,58,41,40,32,40,31,61,40,64,49,67,41,94,93,35,79,88,34,41,68,48,57,68,72,58,47,33,55,26,52,48,53,26,50,51,58,34,50,79,70,71,32,44,60,34,50,45,66,58,12,18,63,36,66,53,62,70,71,67,63,76,78,72,48,53,70,37,40,72,70,70,68,47,63,73,57,73,48,91,13,40,48,70,58,80,76,41,75,80,40,92,54,47,91,58,38,24,20,34,28,57,67,51,63,71,74,48,50,66,70,50,47,55,43,50,62,65,60,72,77,67,82,97,78,86,84,93,82,81,76,74,69,68,60,67,64,63,74,75,72,81,74,91,85,78,85,86,81,81,83,89,49,72,70,52,56,55,46,46,69,68,70,50,84,83,74,73,76,92,81,77,78,59,47,74,44,47,49,68,59,59,71,65,57,90,61,68,21,75,55,26,44,46,34,41,33,33,38,52,53,64,72,63,100,84,54,91,70,61,78,55,33,42,70,67,51,68,55,19,29,46,42,28,44,41,42,73,39,47,28,54,62,43,48,42,53,43,45,61,48,57,72,72,34,89,92,48,53,72,71,57,50,54,56,74,56,34,65,67,57,51,51,41,48,75,74,68,54,76,93,52,76,59,58,60,52,50,48,53,50,45,56,77,61,63,72,46,73,62,24,36,38,38,40,52,27,77,45,80,67,19,40,52,52,45,54,54,46,35,41,50,44,50,74,72,24,65,48,42,31,35,41,34,29,81,72,38,73,82,41,68,65,55,48,69,75,35,77,52,45,58,34,36,35,24,63,61,52,56,69,31,50,52,44,40,43,30,20,73,32,70,50,72,52,64,96,71,26,44,18,31,35,38,72,55,98,88,40,83,45,75,42,62,46,43,48,63,48,52,69,61,63,46,62,66,36,67,48,81,53,66,74,89,74,32,46,23,81,85,39,87,90,62,38,46,40,42,60,44,69,53,38,43,58,35,64,61,67,39,22,65,45,54,66,85,52,58,61,42,68,50,57,38,55,36,57,59,53,27,52,45,48,27,47,40,23,74,76,68,66,46,47,27,35,36,42,67,36,72,32,64,64,76,44,68,71,58,41,52,46,35,50,53,24,32,66,71,62,56,41,79,36,35,32,33,38,32,31,58,51,57,90,65,70,63,84,46,32,54,56,43,33,73,60,22,37,47,35,38,36,29,62,64,35,50,48,20,74,67,53,21,53,72,32,51,61,67,58,52,68,70,57,26,48,52,47,43,47,43,33,32,76,40,65,24,38,27,30,42,33,36,47,39,62,49,89,87,68,47,71,70,42,50,53,35,26,51,54,44,48,67,72,46,46,90,43,43,76,44,75,47,77,39,74,59,71,88,32,82,65,3,53,45,60,71,39,22,64,85,68,51,24,41,79,51,101,87,47,59,28,42,74,90,56,68,46,60,73,74,40,46,64,59,34,54,52,50,50,53,49,55,55,46,65,70,54,78,73,78,126

pLDDT: mean 77.64, std 19.03, range [23.73, 98.62]

Foldseek 3Di:
DQAAEAEEEEPPDPPPPQHQYDPALVSLLVVLLVCQPRHLEYEYEYEVLLVPPCNLVSLLNNVVSRRNAYEYEYAALPPLDLVSLLSSVVSNHQAYEYEFEDLDQVLVCVVVVHHPRVVSRLVSLVSNVVNNHHYEYEYEAFQSCQLCSLSRLVSCCVSPVPQQEYEYAYDFDADPVRNPGDGDDLVSNLVSVQVNVVVCVVVNRHAAYELQRQDWLLSNDDDPVVSVSNQDDDDHPRDPNQHADDDPLLVLPPCSVSTSHHGPVCCVPPVVVVCVSSVVRNPDDDDDDDDDDPPVVVVVVPPPDDDDDDDDDLDPVVVVVCVVPPPPDDPPDADFAEQEPVNLVPDQFQQVLFAAEEEEEFADDDPPDPDDPQQEDDQQLLQQQLLSVVNPHNYDYYYNNLCQVPPPVDDPVNVVQLHDQVLLVCVLSVDDDGSVVVVLLVVLVVVVAEAAYEYEYEDEDPRRVSVLLVNLVNNVVVYNYAYEYEYAPCQPCQVVCLSRVSHAKYAYDRPRQLVSVCRRVNSVRDHNVARASIFGDDPSDTDGHGHYDYALQSTDQRHCRNPDLVSGAQPVDPPSFRAYEDEFKDEALAQFQQDLGQRHNDIHGHQLLVVLVSLLCCCVPVVHAEYEYPHPALPRDAVRNVRNLVNLVVSVSNHAYEYEHELDDDDLVCLLSCVVSHQAEYEYEPAFLDCVVCVLRSVNDDLVSSLVSLVSNLVSNHAYEYEYEFDPAPDDVVRLVSRLVSCLSNLVSHDHYHYYYRAHRCSGNCNVCVVVSQWDDDPGGIQHVPDDGPVVCPVVRVVSSVVSVVSNVVPDD

Nearest PDB structures (foldseek):
  9ccb-assembly1_A  TM=6.904E-01  e=2.306E-17  Methanothermobacter marburgensis
  6fd2-assembly1_B  TM=6.978E-01  e=3.859E-16  Streptoalloteichus tenebrarius
  7voc-assembly1_C  TM=7.601E-01  e=1.433E-06  Streptomyces griseochromogenes
  3t7v-assembly1_A  TM=6.914E-01  e=1.261E-04  Methanosarcina barkeri str. Fusaro
  7tol-assembly1_A  TM=6.831E-01  e=1.141E-04  Methanocaldococcus jannaschii

Radius of gyration: 31.41 Å; Cα contacts (8 Å, |Δi|>4): 1433; chains: 1; bounding box: 70×88×67 Å